Protein AF-A0A927T860-F1 (afdb_monomer)

Structure (mmCIF, N/CA/C/O backbone):
data_AF-A0A927T860-F1
#
_entry.id   AF-A0A927T860-F1
#
loop_
_atom_site.group_PDB
_atom_site.id
_atom_site.type_symbol
_atom_site.label_atom_id
_atom_site.label_alt_id
_atom_site.label_comp_id
_atom_site.label_asym_id
_atom_site.label_entity_id
_atom_site.label_seq_id
_atom_site.pdbx_PDB_ins_code
_atom_site.Cartn_x
_atom_site.Cartn_y
_atom_site.Cartn_z
_atom_site.occupancy
_atom_site.B_iso_or_equiv
_atom_site.auth_seq_id
_atom_site.auth_comp_id
_atom_site.auth_asym_id
_atom_site.auth_atom_id
_atom_site.pdbx_PDB_model_num
ATOM 1 N N . MET A 1 1 ? 28.234 -25.509 -35.704 1.00 47.59 1 MET A N 1
ATOM 2 C CA . MET A 1 1 ? 27.881 -26.922 -35.348 1.00 47.59 1 MET A CA 1
ATOM 3 C C . MET A 1 1 ? 26.521 -26.843 -34.662 1.00 47.59 1 MET A C 1
ATOM 5 O O . MET A 1 1 ? 26.400 -25.999 -33.792 1.00 47.59 1 MET A O 1
ATOM 9 N N . LYS A 1 2 ? 25.486 -27.608 -35.041 1.00 57.03 2 LYS A N 1
ATOM 10 C CA . LYS A 1 2 ? 24.164 -27.461 -34.393 1.00 57.03 2 LYS A CA 1
ATOM 11 C C . LYS A 1 2 ? 24.224 -27.939 -32.938 1.00 57.03 2 LYS A C 1
ATOM 13 O O . LYS A 1 2 ? 24.437 -29.128 -32.702 1.00 57.03 2 LYS A O 1
ATOM 18 N N . MET A 1 3 ? 24.056 -27.019 -31.993 1.00 81.31 3 MET A N 1
ATOM 19 C CA . MET A 1 3 ? 23.986 -27.316 -30.563 1.00 81.31 3 MET A CA 1
ATOM 20 C C . MET A 1 3 ? 22.566 -27.745 -30.169 1.00 81.31 3 MET A C 1
ATOM 22 O O . MET A 1 3 ? 21.593 -27.417 -30.846 1.00 81.31 3 MET A O 1
ATOM 26 N N . LYS A 1 4 ? 22.447 -28.542 -29.105 1.00 88.25 4 LYS A N 1
ATOM 27 C CA . LYS A 1 4 ? 21.16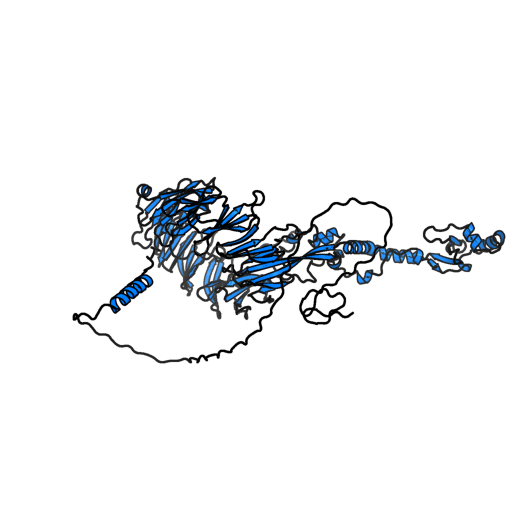1 -28.987 -28.554 1.00 88.25 4 LYS A CA 1
ATOM 28 C C . LYS A 1 4 ? 21.036 -28.512 -27.118 1.00 88.25 4 LYS A C 1
ATOM 30 O O . LYS A 1 4 ? 22.031 -28.514 -26.395 1.00 88.25 4 LYS A O 1
ATOM 35 N N . CYS A 1 5 ? 19.828 -28.137 -26.712 1.00 86.06 5 CYS A N 1
ATOM 36 C CA . CYS A 1 5 ? 19.550 -27.739 -25.340 1.00 86.06 5 CYS A CA 1
ATOM 37 C C . CYS A 1 5 ? 19.925 -28.874 -24.381 1.00 86.06 5 CYS A C 1
ATOM 39 O O . CYS A 1 5 ? 19.477 -30.009 -24.556 1.00 86.06 5 CYS A O 1
ATOM 41 N N . LYS A 1 6 ? 20.731 -28.562 -23.360 1.00 84.38 6 LYS A N 1
ATOM 42 C CA . LYS A 1 6 ? 21.161 -29.535 -22.344 1.00 84.38 6 LYS A CA 1
ATOM 43 C C . LYS A 1 6 ? 19.999 -30.023 -21.466 1.00 84.38 6 LYS A C 1
ATOM 45 O O . LYS A 1 6 ? 20.108 -31.104 -20.901 1.00 84.38 6 LYS A O 1
ATOM 50 N N . ASN A 1 7 ? 18.905 -29.259 -21.382 1.00 85.75 7 ASN A N 1
ATOM 51 C CA . ASN A 1 7 ? 17.742 -29.587 -20.557 1.00 85.75 7 ASN A CA 1
ATOM 52 C C . ASN A 1 7 ? 16.670 -30.388 -21.324 1.00 85.75 7 ASN A C 1
ATOM 54 O O . ASN A 1 7 ? 16.336 -31.500 -20.929 1.00 85.75 7 ASN A O 1
ATOM 58 N N . CYS A 1 8 ? 16.168 -29.886 -22.460 1.00 86.62 8 CYS A N 1
ATOM 59 C CA . CYS A 1 8 ? 15.068 -30.540 -23.194 1.00 86.62 8 CYS A CA 1
ATOM 60 C C . CYS A 1 8 ? 15.489 -31.280 -24.481 1.00 86.62 8 CYS A C 1
ATOM 62 O O . CYS A 1 8 ? 14.686 -31.996 -25.078 1.00 86.62 8 CYS A O 1
ATOM 64 N N . GLY A 1 9 ? 16.738 -31.125 -24.939 1.00 87.25 9 GLY A N 1
ATOM 65 C CA . GLY A 1 9 ? 17.262 -31.795 -26.136 1.00 87.25 9 GLY A CA 1
ATOM 66 C C . GLY A 1 9 ? 16.851 -31.189 -27.487 1.00 87.25 9 GLY A C 1
ATOM 67 O O . GLY A 1 9 ? 17.240 -31.737 -28.526 1.00 87.25 9 GLY A O 1
ATOM 68 N N . ALA A 1 10 ? 16.108 -30.076 -27.497 1.00 88.06 10 ALA A N 1
ATOM 69 C CA . ALA A 1 10 ? 15.733 -29.353 -28.715 1.00 88.06 10 ALA A CA 1
ATOM 70 C C . ALA A 1 10 ? 16.965 -28.811 -29.468 1.00 88.06 10 ALA A C 1
ATOM 72 O O . ALA A 1 10 ? 17.969 -28.452 -28.848 1.00 88.06 10 ALA A O 1
ATOM 73 N N . GLU A 1 11 ? 16.912 -28.765 -30.806 1.00 89.31 11 GLU A N 1
ATOM 74 C CA . GLU A 1 11 ? 17.969 -28.139 -31.617 1.00 89.31 11 GLU A CA 1
ATOM 75 C C . GLU A 1 11 ? 17.934 -26.619 -31.443 1.00 89.31 11 GLU A C 1
ATOM 77 O O . GLU A 1 11 ? 16.883 -26.003 -31.580 1.00 89.31 11 GLU A O 1
ATOM 82 N N . LEU A 1 12 ? 19.092 -26.024 -31.165 1.00 85.56 12 LEU A N 1
ATOM 83 C CA . LEU A 1 12 ? 19.234 -24.592 -30.936 1.00 85.56 12 LEU A CA 1
ATOM 84 C C . LEU A 1 12 ? 19.876 -23.913 -32.162 1.00 85.56 12 LEU A C 1
ATOM 86 O O . LEU A 1 12 ? 20.834 -24.462 -32.727 1.00 85.56 12 LEU A O 1
ATOM 90 N N . PRO A 1 13 ? 19.378 -22.733 -32.579 1.00 78.75 13 PRO A N 1
ATOM 91 C CA . PRO A 1 13 ? 20.065 -21.867 -33.537 1.00 78.75 13 PRO A CA 1
ATOM 92 C C . PRO A 1 13 ? 21.476 -21.491 -33.055 1.00 78.75 13 PRO A C 1
ATOM 94 O O . PRO A 1 13 ? 21.742 -21.447 -31.855 1.00 78.75 13 PRO A O 1
ATOM 97 N N . GLU A 1 14 ? 22.394 -21.222 -33.986 1.00 72.62 14 GLU A N 1
ATOM 98 C CA . GLU A 1 14 ? 23.753 -20.767 -33.655 1.00 72.62 14 GLU A CA 1
ATOM 99 C C . GLU A 1 14 ? 23.668 -19.374 -33.000 1.00 72.62 14 GLU A C 1
ATOM 101 O O . GLU A 1 14 ? 23.041 -18.481 -33.562 1.00 72.62 14 GLU A O 1
ATOM 106 N N . GLY A 1 15 ? 24.219 -19.218 -31.788 1.00 72.38 15 GLY A N 1
ATOM 107 C CA . GLY A 1 15 ? 24.117 -17.984 -30.989 1.00 72.38 15 GLY A CA 1
ATOM 108 C C . GLY A 1 15 ? 22.878 -17.863 -30.084 1.00 72.38 15 GLY A C 1
ATOM 109 O O . GLY A 1 15 ? 22.699 -16.829 -29.452 1.00 72.38 15 GLY A O 1
ATOM 110 N N . ALA A 1 16 ? 22.020 -18.887 -29.989 1.00 76.81 16 ALA A N 1
ATOM 111 C CA . ALA A 1 16 ? 20.850 -18.839 -29.107 1.00 76.81 16 ALA A CA 1
ATOM 112 C C . ALA A 1 16 ? 21.252 -18.784 -27.621 1.00 76.81 16 ALA A C 1
ATOM 114 O O . ALA A 1 16 ? 21.855 -19.736 -27.125 1.00 76.81 16 ALA A O 1
ATOM 115 N N . MET A 1 17 ? 20.869 -17.709 -26.919 1.00 80.75 17 MET A N 1
ATOM 116 C CA . MET A 1 17 ? 21.130 -17.531 -25.480 1.00 80.75 17 MET A CA 1
ATOM 117 C C . MET A 1 17 ? 20.156 -18.308 -24.583 1.00 80.75 17 MET A C 1
ATOM 119 O O . MET A 1 17 ? 20.499 -18.642 -23.453 1.00 80.75 17 MET A O 1
ATOM 123 N N . PHE A 1 18 ? 18.965 -18.647 -25.087 1.00 84.69 18 PHE A N 1
ATOM 124 C CA . PHE A 1 18 ? 17.938 -19.403 -24.365 1.00 84.69 18 PHE A CA 1
ATOM 125 C C . PHE A 1 18 ? 17.257 -20.419 -25.285 1.00 84.69 18 PHE A C 1
ATOM 127 O O . PHE A 1 18 ? 17.158 -20.233 -26.501 1.00 84.69 18 PHE A O 1
ATOM 134 N N . CYS A 1 19 ? 16.781 -21.526 -24.714 1.00 85.19 19 CYS A N 1
ATOM 135 C CA . CYS A 1 19 ? 16.015 -22.514 -25.459 1.00 85.19 19 CYS A CA 1
ATOM 136 C C . CYS A 1 19 ? 14.563 -22.065 -25.644 1.00 85.19 19 CYS A C 1
ATOM 138 O O . CYS A 1 19 ? 13.804 -22.047 -24.682 1.00 85.19 19 CYS A O 1
ATOM 140 N N . ALA A 1 20 ? 14.153 -21.820 -26.889 1.00 81.69 20 ALA A N 1
ATOM 141 C CA . ALA A 1 20 ? 12.783 -21.422 -27.228 1.00 81.69 20 ALA A CA 1
ATOM 142 C C . ALA A 1 20 ? 11.693 -22.440 -26.821 1.00 81.69 20 ALA A C 1
ATOM 144 O O . ALA A 1 20 ? 10.523 -22.089 -26.771 1.00 81.69 20 ALA A O 1
ATOM 145 N N . GLU A 1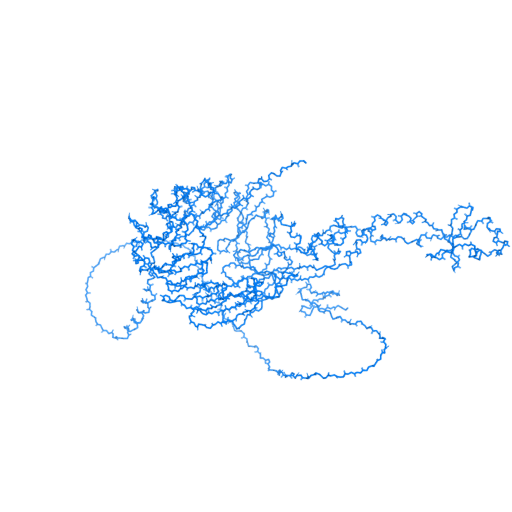 21 ? 12.061 -23.692 -26.530 1.00 84.12 21 GLU A N 1
ATOM 146 C CA . GLU A 1 21 ? 11.110 -24.748 -26.147 1.00 84.12 21 GLU A CA 1
ATOM 147 C C . GLU A 1 21 ? 10.961 -24.923 -24.627 1.00 84.12 21 GLU A C 1
ATOM 149 O O . GLU A 1 21 ? 9.965 -25.471 -24.169 1.00 84.12 21 GLU A O 1
ATOM 154 N N . CYS A 1 22 ? 11.951 -24.526 -23.819 1.00 78.19 22 CYS A N 1
ATOM 155 C CA . CYS A 1 22 ? 11.910 -24.776 -22.369 1.00 78.19 22 CYS A CA 1
ATOM 156 C C . CYS A 1 22 ? 12.519 -23.665 -21.503 1.00 78.19 22 CYS A C 1
ATOM 158 O O . CYS A 1 22 ? 12.733 -23.879 -20.312 1.00 78.19 22 CYS A O 1
ATOM 160 N N . GLY A 1 23 ? 12.883 -22.526 -22.094 1.00 76.75 23 GLY A N 1
ATOM 161 C CA . GLY A 1 23 ? 13.393 -21.339 -21.399 1.00 76.75 23 GLY A CA 1
ATOM 162 C C . GLY A 1 23 ? 14.803 -21.463 -20.816 1.00 76.75 23 GLY A C 1
ATOM 163 O O . GLY A 1 23 ? 15.337 -20.502 -20.281 1.00 76.75 23 GLY A O 1
ATOM 164 N N . THR A 1 24 ? 15.455 -22.626 -20.908 1.00 83.06 24 THR A N 1
ATOM 165 C CA . THR A 1 24 ? 16.766 -22.827 -20.270 1.00 83.06 24 THR A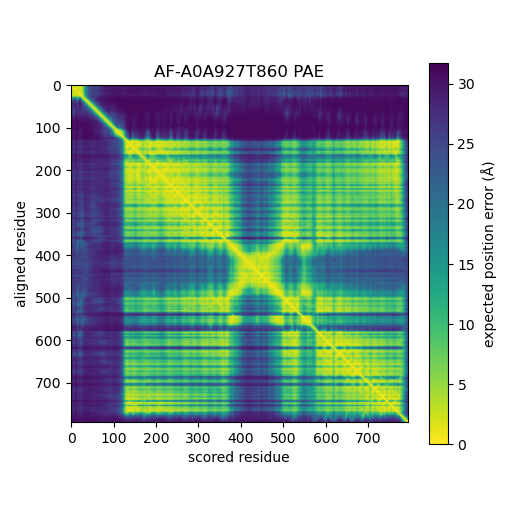 CA 1
ATOM 166 C C . THR A 1 24 ? 17.867 -22.038 -20.980 1.00 83.06 24 THR A C 1
ATOM 168 O O . THR A 1 24 ? 18.045 -22.192 -22.193 1.00 83.06 24 THR A O 1
ATOM 171 N N . LYS A 1 25 ? 18.624 -21.246 -20.209 1.00 83.81 25 LYS A N 1
ATOM 172 C CA . LYS A 1 25 ? 19.789 -20.473 -20.663 1.00 83.81 25 LYS A CA 1
ATOM 173 C C . LYS A 1 25 ? 20.885 -21.386 -21.218 1.00 83.81 25 LYS A C 1
ATOM 175 O O . LYS A 1 25 ? 21.133 -22.479 -20.706 1.00 83.81 25 LYS A O 1
ATOM 180 N N . VAL A 1 26 ? 21.527 -20.947 -22.291 1.00 82.31 26 VAL A N 1
ATOM 181 C CA . VAL A 1 26 ? 22.575 -21.677 -22.998 1.00 82.31 26 VAL A CA 1
ATOM 182 C C . VAL A 1 26 ? 23.896 -20.967 -22.741 1.00 82.31 26 VAL A C 1
ATOM 184 O O . VAL A 1 26 ? 24.144 -19.886 -23.260 1.00 82.31 26 VAL A O 1
ATOM 187 N N . GLU A 1 27 ? 24.746 -21.580 -21.924 1.00 65.50 27 GLU A N 1
ATOM 188 C CA . GLU A 1 27 ? 26.095 -21.078 -21.655 1.00 65.50 27 GLU A CA 1
ATOM 189 C C . GLU A 1 27 ? 26.970 -21.230 -22.907 1.00 65.50 27 GLU A C 1
ATOM 191 O O . GLU A 1 27 ? 27.207 -22.350 -23.379 1.00 65.50 27 GLU A O 1
ATOM 196 N N . VAL A 1 28 ? 27.444 -20.107 -23.448 1.00 60.88 28 VAL A N 1
ATOM 197 C CA . VAL A 1 28 ? 28.433 -20.066 -24.529 1.00 60.88 28 VAL A CA 1
ATOM 198 C C . VAL A 1 28 ? 29.795 -19.805 -23.885 1.00 60.88 28 VAL A C 1
ATOM 200 O O . VAL A 1 28 ? 30.017 -18.739 -23.326 1.00 60.88 28 VAL A O 1
ATOM 203 N N . GLU A 1 29 ? 30.700 -20.787 -23.916 1.00 43.44 29 GLU A N 1
ATOM 204 C CA . GLU A 1 29 ? 32.083 -20.582 -23.466 1.00 43.44 29 GLU A CA 1
ATOM 205 C C . GLU A 1 29 ? 32.818 -19.672 -24.463 1.00 43.44 29 GLU A C 1
ATOM 207 O O . GLU A 1 29 ? 33.041 -20.052 -25.617 1.00 43.44 29 GLU A O 1
ATOM 212 N N . GLU A 1 30 ? 33.209 -18.476 -24.023 1.00 36.31 30 GLU A N 1
ATOM 213 C CA . GLU A 1 30 ? 34.065 -17.577 -24.795 1.00 36.31 30 GLU A CA 1
ATOM 214 C C . GLU A 1 30 ? 35.509 -18.099 -24.819 1.00 36.31 30 GLU A C 1
ATOM 216 O O . GLU A 1 30 ? 36.184 -18.225 -23.796 1.00 36.31 30 GLU A O 1
ATOM 221 N N . THR A 1 31 ? 36.020 -18.411 -26.010 1.00 30.48 31 THR A N 1
ATOM 222 C CA . THR A 1 31 ? 37.451 -18.668 -26.215 1.00 30.48 31 THR A CA 1
ATOM 223 C C . THR A 1 31 ? 38.230 -17.348 -26.229 1.00 30.48 31 THR A C 1
ATOM 225 O O . THR A 1 31 ? 37.898 -16.486 -27.045 1.00 30.48 31 THR A O 1
ATOM 228 N N . PRO A 1 32 ? 39.305 -17.187 -25.433 1.00 35.88 32 PRO A N 1
ATOM 229 C CA . PRO A 1 32 ? 40.068 -15.946 -25.401 1.00 35.88 32 PRO A CA 1
ATOM 230 C C . PRO A 1 32 ? 40.963 -15.814 -26.641 1.00 35.88 32 PRO A C 1
ATOM 232 O O . PRO A 1 32 ? 41.635 -16.763 -27.061 1.00 35.88 32 PRO A O 1
ATOM 235 N N . VAL A 1 33 ? 40.981 -14.613 -27.223 1.00 34.56 33 VAL A N 1
ATOM 236 C CA . VAL A 1 33 ? 41.862 -14.236 -28.335 1.00 34.56 33 VAL A CA 1
ATOM 237 C C . VAL A 1 33 ? 43.285 -14.014 -27.815 1.00 34.56 33 VAL A C 1
ATOM 239 O O . VAL A 1 33 ? 43.518 -13.347 -26.813 1.00 34.56 33 VAL A O 1
ATOM 242 N N . VAL A 1 34 ? 44.241 -14.618 -28.519 1.00 31.81 34 VAL A N 1
ATOM 243 C CA . VAL A 1 34 ? 45.683 -14.594 -28.252 1.00 31.81 34 VAL A CA 1
ATOM 244 C C . VAL A 1 34 ? 46.275 -13.233 -28.631 1.00 31.81 34 VAL A C 1
ATOM 246 O O . VAL A 1 34 ? 46.395 -12.931 -29.817 1.00 31.81 34 VAL A O 1
ATOM 249 N N . GLU A 1 35 ? 46.734 -12.452 -27.652 1.00 32.75 35 GLU A N 1
ATOM 250 C CA . GLU A 1 35 ? 47.692 -11.364 -27.889 1.00 32.75 35 GLU A CA 1
ATOM 251 C C . GLU A 1 35 ? 49.137 -11.875 -27.782 1.00 32.75 35 GLU A C 1
ATOM 253 O O . GLU A 1 35 ? 49.486 -12.696 -26.932 1.00 32.75 35 GLU A O 1
ATOM 258 N N . THR A 1 36 ? 49.986 -11.413 -28.702 1.00 27.75 36 THR A N 1
ATOM 259 C CA . THR A 1 36 ? 51.399 -11.809 -28.829 1.00 27.75 36 THR A CA 1
ATOM 260 C C . THR A 1 36 ? 52.296 -10.706 -28.232 1.00 27.75 36 THR A C 1
ATOM 262 O O . THR A 1 36 ? 51.967 -9.533 -28.399 1.00 27.75 36 THR A O 1
ATOM 265 N N . PRO A 1 37 ? 53.417 -11.028 -27.553 1.00 41.66 37 PRO A N 1
ATOM 266 C CA . PRO A 1 37 ? 54.004 -10.171 -26.514 1.00 41.66 37 PRO A CA 1
ATOM 267 C C . PRO A 1 37 ? 55.142 -9.261 -27.002 1.00 41.66 37 PRO A C 1
ATOM 269 O O . PRO A 1 37 ? 55.913 -9.636 -27.886 1.00 41.66 37 PRO A O 1
ATOM 272 N N . ALA A 1 38 ? 55.315 -8.119 -26.327 1.00 31.36 38 ALA A N 1
ATOM 273 C CA . ALA A 1 38 ? 56.560 -7.351 -26.310 1.00 31.36 38 ALA A CA 1
ATOM 274 C C . ALA A 1 38 ? 57.358 -7.656 -25.023 1.00 31.36 38 ALA A C 1
ATOM 276 O O . ALA A 1 38 ? 56.842 -7.551 -23.913 1.00 31.36 38 ALA A O 1
ATOM 277 N N . GLU A 1 39 ? 58.609 -8.068 -25.222 1.00 34.69 39 GLU A N 1
ATOM 278 C CA . GLU A 1 39 ? 59.647 -8.451 -24.250 1.00 34.69 39 GLU A CA 1
ATOM 279 C C . GLU A 1 39 ? 60.353 -7.191 -23.697 1.00 34.69 39 GLU A C 1
ATOM 281 O O . GLU A 1 39 ? 60.568 -6.241 -24.448 1.00 34.69 39 GLU A O 1
ATOM 286 N N . GLU A 1 40 ? 60.570 -7.038 -22.386 1.00 36.03 40 GLU A N 1
ATOM 287 C CA . GLU A 1 40 ? 61.834 -7.206 -21.618 1.00 36.03 40 GLU A CA 1
ATOM 288 C C . GLU A 1 40 ? 61.638 -6.382 -20.305 1.00 36.03 40 GLU A C 1
ATOM 290 O O . GLU A 1 40 ? 60.936 -5.377 -20.348 1.00 36.03 40 GLU A O 1
ATOM 295 N N . THR A 1 41 ? 62.188 -6.610 -19.103 1.00 25.86 41 THR A N 1
ATOM 296 C CA . THR A 1 41 ? 63.168 -7.539 -18.506 1.00 25.86 41 THR A CA 1
ATOM 297 C C . THR A 1 41 ? 63.062 -7.457 -16.955 1.00 25.86 41 THR A C 1
ATOM 299 O O . THR A 1 41 ? 62.906 -6.370 -16.411 1.00 25.86 41 THR A O 1
ATOM 302 N N . GLU A 1 42 ? 63.164 -8.619 -16.283 1.00 35.84 42 GLU A N 1
ATOM 303 C CA . GLU A 1 42 ? 63.754 -8.962 -14.952 1.00 35.84 42 GLU A CA 1
ATOM 304 C C . GLU A 1 42 ? 63.678 -7.967 -13.753 1.00 35.84 42 GLU A C 1
ATOM 306 O O . GLU A 1 42 ? 64.164 -6.849 -13.826 1.00 35.84 42 GLU A O 1
ATOM 311 N N . THR A 1 43 ? 63.264 -8.302 -12.516 1.00 31.11 43 THR A N 1
ATOM 312 C CA . THR A 1 43 ? 63.658 -9.413 -11.604 1.00 31.11 43 THR A CA 1
ATOM 313 C C . THR A 1 43 ? 62.798 -9.392 -10.302 1.00 31.11 43 THR A C 1
ATOM 315 O O . THR A 1 43 ? 62.113 -8.401 -10.057 1.00 31.11 43 THR A O 1
ATOM 318 N N . PRO A 1 44 ? 62.823 -10.446 -9.449 1.00 40.50 44 PRO A N 1
ATOM 319 C CA . PRO A 1 44 ? 61.734 -10.792 -8.526 1.00 40.50 44 PRO A CA 1
ATOM 320 C C . PRO A 1 44 ? 61.965 -10.392 -7.056 1.00 40.50 44 PRO A C 1
ATOM 322 O O . PRO A 1 44 ? 63.097 -10.385 -6.571 1.00 40.50 44 PRO A O 1
ATOM 325 N N . VAL A 1 45 ? 60.872 -10.199 -6.309 1.00 36.47 45 VAL A N 1
ATOM 326 C CA . VAL A 1 45 ? 60.842 -10.335 -4.842 1.00 36.47 45 VAL A CA 1
ATOM 327 C C . VAL A 1 45 ? 59.661 -11.226 -4.471 1.00 36.47 45 VAL A C 1
ATOM 329 O O . VAL A 1 45 ? 58.529 -10.979 -4.871 1.00 36.47 45 VAL A O 1
ATOM 332 N N . ALA A 1 46 ? 59.985 -12.300 -3.761 1.00 33.81 46 ALA A N 1
ATOM 333 C CA . ALA A 1 46 ? 59.063 -13.255 -3.178 1.00 33.81 46 ALA A CA 1
ATOM 334 C C . ALA A 1 46 ? 58.462 -12.699 -1.884 1.00 33.81 46 ALA A C 1
ATOM 336 O O . ALA A 1 46 ? 59.205 -12.134 -1.083 1.00 33.81 46 ALA A O 1
ATOM 337 N N . GLU A 1 47 ? 57.184 -12.972 -1.633 1.00 33.22 47 GLU A N 1
ATOM 338 C CA . GLU A 1 47 ? 56.710 -13.189 -0.268 1.00 33.22 47 GLU A CA 1
ATOM 339 C C . GLU A 1 47 ? 55.512 -14.146 -0.261 1.00 33.22 47 G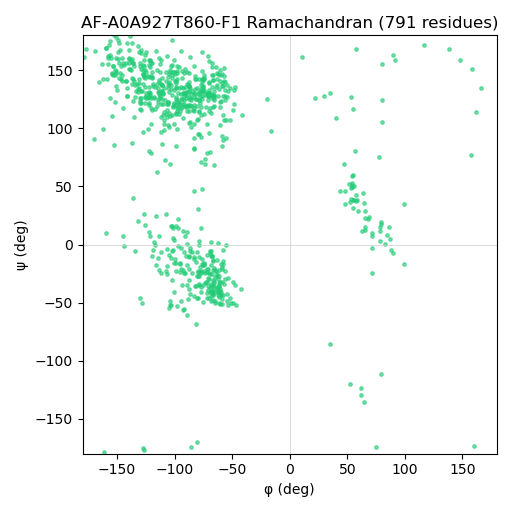LU A C 1
ATOM 341 O O . GLU A 1 47 ? 54.657 -14.129 -1.145 1.00 33.22 47 GLU A O 1
ATOM 346 N N . GLU A 1 48 ? 55.574 -15.062 0.699 1.00 34.41 48 GLU A N 1
ATOM 347 C CA . GLU A 1 48 ? 54.723 -16.223 0.927 1.00 34.41 48 GLU A CA 1
ATOM 348 C C . GLU A 1 48 ? 53.299 -15.824 1.329 1.00 34.41 48 GLU A C 1
ATOM 350 O O . GLU A 1 48 ? 53.111 -14.892 2.105 1.00 34.41 48 GLU A O 1
ATOM 355 N N . THR A 1 49 ? 52.300 -16.600 0.906 1.00 27.03 49 THR A N 1
ATOM 356 C CA . THR A 1 49 ? 51.042 -16.723 1.656 1.00 27.03 49 THR A CA 1
ATOM 357 C C . THR A 1 49 ? 50.589 -18.174 1.706 1.00 27.03 49 THR A C 1
ATOM 359 O O . THR A 1 49 ? 50.752 -18.955 0.768 1.00 27.03 49 THR A O 1
ATOM 362 N N . GLU A 1 50 ? 50.131 -18.524 2.900 1.00 34.25 50 GLU A N 1
ATOM 363 C CA . GLU A 1 50 ? 49.984 -19.860 3.442 1.00 34.25 50 GLU A CA 1
ATOM 364 C C . GLU A 1 50 ? 48.804 -20.637 2.853 1.00 34.25 50 GLU A C 1
ATOM 366 O O . GLU A 1 50 ? 47.706 -20.134 2.633 1.00 34.25 50 GLU A O 1
ATOM 371 N N . THR A 1 51 ? 49.053 -21.930 2.691 1.00 26.34 51 THR A N 1
ATOM 372 C CA . THR A 1 51 ? 48.081 -23.008 2.539 1.00 26.34 51 THR A CA 1
ATOM 373 C C . THR A 1 51 ? 47.088 -23.065 3.700 1.00 26.34 51 THR A C 1
ATOM 375 O O . THR A 1 51 ? 47.503 -23.152 4.855 1.00 26.34 51 THR A O 1
ATOM 378 N N . THR A 1 52 ? 45.796 -23.190 3.398 1.00 30.22 52 THR A N 1
ATOM 379 C CA . THR A 1 52 ? 44.837 -23.865 4.286 1.00 30.22 52 THR A CA 1
ATOM 380 C C . THR A 1 52 ? 44.117 -24.976 3.531 1.00 30.22 52 THR A C 1
ATOM 382 O O . THR A 1 52 ? 43.648 -24.813 2.408 1.00 30.22 52 THR A O 1
ATOM 385 N N . GLU A 1 53 ? 44.154 -26.151 4.149 1.00 34.12 53 GLU A N 1
ATOM 386 C CA . GLU A 1 53 ? 43.745 -27.445 3.621 1.00 34.12 53 GLU A CA 1
ATOM 387 C C . GLU A 1 53 ? 42.216 -27.598 3.587 1.00 34.12 53 GLU A C 1
ATOM 389 O O . GLU A 1 53 ? 41.530 -27.424 4.591 1.00 34.12 53 GLU A O 1
ATOM 394 N N . THR A 1 54 ? 41.696 -28.040 2.446 1.00 31.23 54 THR A N 1
ATOM 395 C CA . THR A 1 54 ? 40.438 -28.794 2.331 1.00 31.23 54 THR A CA 1
ATOM 396 C C . THR A 1 54 ? 40.532 -30.143 3.051 1.00 31.23 54 THR A C 1
ATOM 398 O O . THR A 1 54 ? 41.484 -30.884 2.785 1.00 31.23 54 THR A O 1
ATOM 401 N N . PRO A 1 55 ? 39.505 -30.577 3.807 1.00 43.72 55 PRO A N 1
ATOM 402 C CA . PRO A 1 55 ? 39.247 -31.990 4.003 1.00 43.72 55 PRO A CA 1
ATOM 403 C C . PRO A 1 55 ? 38.138 -32.481 3.061 1.00 43.72 55 PRO A C 1
ATOM 405 O O . PRO A 1 55 ? 37.032 -31.952 2.994 1.00 43.72 55 PRO A O 1
ATOM 408 N N . VAL A 1 56 ? 38.499 -33.543 2.349 1.00 34.53 56 VAL A N 1
ATOM 409 C CA . VAL A 1 56 ? 37.674 -34.456 1.555 1.00 34.53 56 VAL A CA 1
ATOM 410 C C . VAL A 1 56 ? 36.497 -34.995 2.378 1.00 34.53 56 VAL A C 1
ATOM 412 O O . VAL A 1 56 ? 36.708 -35.469 3.494 1.00 34.53 56 VAL A O 1
ATOM 415 N N . VAL A 1 57 ? 35.289 -35.013 1.802 1.00 35.66 57 VAL A N 1
ATOM 416 C CA . VAL A 1 57 ? 34.169 -35.833 2.295 1.00 35.66 57 VAL A CA 1
ATOM 417 C C . VAL A 1 57 ? 33.851 -36.922 1.271 1.00 35.66 57 VAL A C 1
ATOM 419 O O . VAL A 1 57 ? 33.711 -36.663 0.078 1.00 35.66 57 VAL A O 1
ATOM 422 N N . GLU A 1 58 ? 33.817 -38.148 1.791 1.00 33.28 58 GLU A N 1
ATOM 423 C CA . GLU A 1 58 ? 33.578 -39.431 1.134 1.00 33.28 58 GLU A CA 1
ATOM 424 C C . GLU A 1 58 ? 32.221 -39.525 0.417 1.00 33.28 58 GLU A C 1
ATOM 426 O O . GLU A 1 58 ? 31.178 -39.169 0.965 1.00 33.28 58 GLU A O 1
ATOM 431 N N . GLU A 1 59 ? 32.234 -40.133 -0.771 1.00 38.38 59 GLU A N 1
ATOM 432 C CA . GLU A 1 59 ? 31.057 -40.730 -1.406 1.00 38.38 59 GLU A CA 1
ATOM 433 C C . GLU A 1 59 ? 30.690 -42.078 -0.756 1.00 38.38 59 GLU A C 1
ATOM 435 O O . GLU A 1 59 ? 31.555 -42.948 -0.624 1.00 38.38 59 GLU A O 1
ATOM 440 N N . ALA A 1 60 ? 29.391 -42.261 -0.453 1.00 32.88 60 ALA A N 1
ATOM 441 C CA . ALA A 1 60 ? 28.530 -43.440 -0.722 1.00 32.88 60 ALA A CA 1
ATOM 442 C C . ALA A 1 60 ? 27.450 -43.650 0.378 1.00 32.88 60 ALA A C 1
ATOM 444 O O . ALA A 1 60 ? 27.689 -43.270 1.523 1.00 32.88 60 ALA A O 1
ATOM 445 N N . PRO A 1 61 ? 26.327 -44.376 0.137 1.00 40.66 61 PRO A N 1
ATOM 446 C CA . PRO A 1 61 ? 25.748 -44.840 -1.129 1.00 40.66 61 PRO A CA 1
ATOM 447 C C . PRO A 1 61 ? 24.243 -44.516 -1.317 1.00 40.66 61 PRO A C 1
ATOM 449 O O . PRO A 1 61 ? 23.487 -44.256 -0.384 1.00 40.66 61 PRO A O 1
ATOM 452 N N . VAL A 1 62 ? 23.824 -44.657 -2.575 1.00 40.03 62 VAL A N 1
ATOM 453 C CA . VAL A 1 62 ? 22.446 -44.768 -3.078 1.00 40.03 62 VAL A CA 1
ATOM 454 C C . VAL A 1 62 ? 21.627 -45.806 -2.293 1.00 40.03 62 VAL A C 1
ATOM 456 O O . VAL A 1 62 ? 22.078 -46.939 -2.109 1.00 40.03 62 VAL A O 1
ATOM 459 N N . VAL A 1 63 ? 20.402 -45.443 -1.898 1.00 37.53 63 VAL A N 1
ATOM 460 C CA . VAL A 1 63 ? 19.374 -46.374 -1.404 1.00 37.53 63 VAL A CA 1
ATOM 461 C C . VAL A 1 63 ? 18.227 -46.430 -2.413 1.00 37.53 63 VAL A C 1
ATOM 463 O O . VAL A 1 63 ? 17.682 -45.403 -2.805 1.00 37.53 63 VAL A O 1
ATOM 466 N N . GLU A 1 64 ? 17.916 -47.657 -2.832 1.00 33.12 64 GLU A N 1
ATOM 467 C CA . GLU A 1 64 ? 16.838 -48.057 -3.741 1.00 33.12 64 GLU A CA 1
ATOM 468 C C . GLU A 1 64 ? 15.440 -47.627 -3.260 1.00 33.12 64 GLU A C 1
ATOM 470 O O . GLU A 1 64 ? 15.096 -47.767 -2.084 1.00 33.12 64 GLU A O 1
ATOM 475 N N . GLU A 1 65 ? 14.607 -47.191 -4.208 1.00 38.00 65 GLU A N 1
ATOM 476 C CA . GLU A 1 65 ? 13.170 -46.975 -4.029 1.00 38.00 65 GLU A CA 1
ATOM 477 C C . GLU A 1 65 ? 12.412 -48.298 -3.817 1.00 38.00 65 GLU A C 1
ATOM 479 O O . GLU A 1 65 ? 12.593 -49.277 -4.545 1.00 38.00 65 GLU A O 1
ATOM 484 N N . ALA A 1 66 ? 11.497 -48.301 -2.844 1.00 34.19 66 ALA A N 1
ATOM 485 C CA . ALA A 1 66 ? 10.498 -49.347 -2.636 1.00 34.19 66 ALA A CA 1
ATOM 486 C C . ALA A 1 66 ? 9.108 -48.869 -3.120 1.00 34.19 66 ALA A C 1
ATOM 488 O O . ALA A 1 66 ? 8.823 -47.673 -3.071 1.00 34.19 66 ALA A O 1
ATOM 489 N N . PRO A 1 67 ? 8.227 -49.777 -3.584 1.00 35.44 67 PRO A N 1
ATOM 490 C CA . PRO A 1 67 ? 7.075 -49.424 -4.409 1.00 35.44 67 PRO A CA 1
ATOM 491 C C . PRO A 1 67 ? 5.869 -48.931 -3.596 1.00 35.44 67 PRO A C 1
ATOM 493 O O . PRO A 1 67 ? 5.565 -49.442 -2.516 1.00 35.44 67 PRO A O 1
ATOM 496 N N . VAL A 1 68 ? 5.140 -47.976 -4.179 1.00 35.81 68 VAL A N 1
ATOM 497 C CA . VAL A 1 68 ? 3.880 -47.419 -3.669 1.00 35.81 68 VAL A CA 1
ATOM 498 C C . VAL A 1 68 ? 2.756 -48.455 -3.789 1.00 35.81 68 VAL A C 1
ATOM 500 O O . VAL A 1 68 ? 2.522 -49.018 -4.857 1.00 35.81 68 VAL A O 1
ATOM 503 N N . ALA A 1 69 ? 2.057 -48.702 -2.680 1.00 31.23 69 ALA A N 1
ATOM 504 C CA . ALA A 1 69 ? 0.854 -49.525 -2.626 1.00 31.23 69 ALA A CA 1
ATOM 505 C C . ALA A 1 69 ? -0.399 -48.654 -2.819 1.00 31.23 69 ALA A C 1
ATOM 507 O O . ALA A 1 69 ? -0.597 -47.675 -2.102 1.00 31.23 69 ALA A O 1
ATOM 508 N N . GLU A 1 70 ? -1.252 -49.040 -3.768 1.00 39.16 70 GLU A N 1
ATOM 509 C CA . GLU A 1 70 ? -2.553 -48.424 -4.039 1.00 39.16 70 GLU A CA 1
ATOM 510 C C . GLU A 1 70 ? -3.570 -48.739 -2.925 1.00 39.16 70 GLU A C 1
ATOM 512 O O . GLU A 1 70 ? -3.783 -49.900 -2.562 1.00 39.16 70 GLU A O 1
ATOM 517 N N . THR A 1 71 ? -4.251 -47.712 -2.413 1.00 31.97 71 THR A N 1
ATOM 518 C CA . THR A 1 71 ? -5.465 -47.847 -1.589 1.00 31.97 71 THR A CA 1
ATOM 519 C C . THR A 1 71 ? -6.720 -47.520 -2.408 1.00 31.97 71 THR A C 1
ATOM 521 O O . THR A 1 71 ? -6.713 -46.530 -3.139 1.00 31.97 71 THR A O 1
ATOM 524 N N . PRO A 1 72 ? -7.811 -48.303 -2.286 1.00 34.88 72 PRO A N 1
ATOM 525 C CA . PRO A 1 72 ? -9.004 -48.146 -3.111 1.00 34.88 72 PRO A CA 1
ATOM 526 C C . PRO A 1 72 ? -9.940 -47.038 -2.608 1.00 34.88 72 PRO A C 1
ATOM 528 O O . PRO A 1 72 ? -10.171 -46.884 -1.408 1.00 34.88 72 PRO A O 1
ATOM 531 N N . VAL A 1 73 ? -10.524 -46.324 -3.571 1.00 33.19 73 VAL A N 1
ATOM 532 C CA . VAL A 1 73 ? -11.587 -45.323 -3.412 1.00 33.19 73 VAL A CA 1
ATOM 533 C C . VAL A 1 73 ? -12.897 -46.015 -3.018 1.00 33.19 73 VAL A C 1
ATOM 535 O O . VAL A 1 73 ? -13.310 -46.979 -3.662 1.00 33.19 73 VAL A O 1
ATOM 538 N N . ALA A 1 74 ? -13.554 -45.520 -1.966 1.00 32.56 74 ALA A N 1
ATOM 539 C CA . ALA A 1 74 ? -14.903 -45.921 -1.576 1.00 32.56 74 ALA A CA 1
ATOM 540 C C . ALA A 1 74 ? -15.932 -44.914 -2.117 1.00 32.56 74 ALA A C 1
ATOM 542 O O . ALA A 1 74 ? -15.771 -43.706 -1.965 1.00 32.56 74 ALA A O 1
ATOM 543 N N . GLU A 1 75 ? -16.969 -45.448 -2.760 1.00 34.38 75 GLU A N 1
ATOM 544 C CA . GLU A 1 75 ? -18.045 -44.740 -3.454 1.00 34.38 75 GLU A CA 1
ATOM 545 C C . GLU A 1 75 ? -19.007 -44.005 -2.500 1.00 34.38 75 GLU A C 1
ATOM 547 O O . GLU A 1 75 ? -19.454 -44.548 -1.486 1.00 34.38 75 GLU A O 1
ATOM 552 N N . THR A 1 76 ? -19.393 -42.791 -2.889 1.00 28.52 76 THR A N 1
ATOM 553 C CA . THR A 1 76 ? -20.482 -41.998 -2.300 1.00 28.52 76 THR A CA 1
ATOM 554 C C . THR A 1 76 ? -21.794 -42.296 -3.039 1.00 28.52 76 THR A C 1
ATOM 556 O O . THR A 1 76 ? -21.814 -42.168 -4.264 1.00 28.52 76 THR A O 1
ATOM 559 N N . PRO A 1 77 ? -22.916 -42.627 -2.370 1.00 39.97 77 PRO A N 1
ATOM 560 C CA . PRO A 1 77 ? -24.218 -42.667 -3.028 1.00 39.97 77 PRO A CA 1
ATOM 561 C C . PRO A 1 77 ? -24.941 -41.319 -2.937 1.00 39.97 77 PRO A C 1
ATOM 563 O O . PRO A 1 77 ? -25.022 -40.701 -1.875 1.00 39.97 77 PRO A O 1
ATOM 566 N N . ALA A 1 78 ? -25.510 -40.924 -4.075 1.00 31.64 78 ALA A N 1
ATOM 567 C CA . ALA A 1 78 ? -26.419 -39.803 -4.265 1.00 31.64 78 ALA A CA 1
ATOM 568 C C . ALA A 1 78 ? -27.694 -39.907 -3.404 1.00 31.64 78 ALA A C 1
ATOM 570 O O . ALA A 1 78 ? -28.229 -40.999 -3.199 1.00 31.64 78 ALA A O 1
ATOM 571 N N . ALA A 1 79 ? -28.213 -38.757 -2.966 1.00 30.73 79 ALA A N 1
ATOM 572 C CA . ALA A 1 79 ? -29.544 -38.620 -2.384 1.00 30.73 79 ALA A CA 1
ATOM 573 C C . ALA A 1 79 ? -30.419 -37.751 -3.301 1.00 30.73 79 ALA A C 1
ATOM 575 O O . ALA A 1 79 ? -30.045 -36.640 -3.666 1.00 30.73 79 ALA A O 1
ATOM 576 N N . GLU A 1 80 ? -31.567 -38.311 -3.670 1.00 31.91 80 GLU A N 1
ATOM 577 C CA . GLU A 1 80 ? -32.618 -37.750 -4.519 1.00 31.91 80 GLU A CA 1
ATOM 578 C C . GLU A 1 80 ? -33.746 -37.175 -3.633 1.00 31.91 80 GLU A C 1
ATOM 580 O O . GLU A 1 80 ? -33.981 -37.651 -2.519 1.00 31.91 80 GLU A O 1
ATOM 585 N N . GLU A 1 81 ? -34.423 -36.128 -4.109 1.00 34.44 81 GLU A N 1
ATOM 586 C CA . GLU A 1 81 ? -35.384 -35.319 -3.350 1.00 34.44 81 GLU A CA 1
ATOM 587 C C . GLU A 1 81 ? -36.846 -35.838 -3.323 1.00 34.44 81 GLU A C 1
ATOM 589 O O . GLU A 1 81 ? -37.334 -36.486 -4.249 1.00 34.44 81 GLU A O 1
ATOM 594 N N . THR A 1 82 ? -37.584 -35.319 -2.322 1.00 31.19 82 THR A N 1
ATOM 595 C CA . THR A 1 82 ? -39.052 -35.067 -2.218 1.00 31.19 82 THR A CA 1
ATOM 596 C C . THR A 1 82 ? -39.984 -36.176 -1.653 1.00 31.19 82 THR A C 1
ATOM 598 O O . THR A 1 82 ? -39.612 -37.342 -1.589 1.00 31.19 82 THR A O 1
ATOM 601 N N . PRO A 1 83 ? -41.236 -35.852 -1.227 1.00 55.19 83 PRO A N 1
ATOM 602 C CA . PRO A 1 83 ? -41.631 -35.171 0.025 1.00 55.19 83 PRO A CA 1
ATOM 603 C C . PRO A 1 83 ? -42.720 -35.973 0.812 1.00 55.19 83 PRO A C 1
ATOM 605 O O . PRO A 1 83 ? -43.074 -37.065 0.385 1.00 55.19 83 PRO A O 1
ATOM 608 N N . VAL A 1 84 ? -43.273 -35.451 1.936 1.00 29.88 84 VAL A N 1
ATOM 609 C CA . VAL A 1 84 ? -44.709 -35.533 2.387 1.00 29.88 84 VAL A CA 1
ATOM 610 C C . VAL A 1 84 ? -44.910 -35.231 3.904 1.00 29.88 84 VAL A C 1
ATOM 612 O O . VAL A 1 84 ? -44.481 -35.974 4.778 1.00 29.88 84 VAL A O 1
ATOM 615 N N . VAL A 1 85 ? -45.606 -34.112 4.165 1.00 35.03 85 VAL A N 1
ATOM 616 C CA . VAL A 1 85 ? -46.670 -33.746 5.151 1.00 35.03 85 VAL A CA 1
ATOM 617 C C . VAL A 1 85 ? -46.894 -34.530 6.485 1.00 35.03 85 VAL A C 1
ATOM 619 O O . VAL A 1 85 ? -47.196 -35.715 6.464 1.00 35.03 85 VAL A O 1
ATOM 622 N N . SER A 1 86 ? -46.885 -33.755 7.600 1.00 32.66 86 SER A N 1
ATOM 623 C CA . SER A 1 86 ? -47.617 -33.716 8.921 1.00 32.66 86 SER A CA 1
ATOM 624 C C . SER A 1 86 ? -48.529 -34.884 9.413 1.00 32.66 86 SER A C 1
ATOM 626 O O . SER A 1 86 ? -49.052 -35.593 8.561 1.00 32.66 86 SER A O 1
ATOM 628 N N . PRO A 1 87 ? -48.891 -35.041 10.735 1.00 46.00 87 PRO A N 1
ATOM 629 C CA . PRO A 1 87 ? -49.095 -33.985 11.764 1.00 46.00 87 PRO A CA 1
ATOM 630 C C . PRO A 1 87 ? -48.774 -34.290 13.269 1.00 46.00 87 PRO A C 1
ATOM 632 O O . PRO A 1 87 ? -48.519 -35.414 13.686 1.00 46.00 87 PRO A O 1
ATOM 635 N N . ILE A 1 88 ? -48.865 -33.229 14.091 1.00 33.75 88 ILE A N 1
ATOM 636 C CA . ILE A 1 88 ? -48.914 -33.152 15.581 1.00 33.75 88 ILE A CA 1
ATOM 637 C C . ILE A 1 88 ? -50.191 -33.850 16.131 1.00 33.75 88 ILE A C 1
ATOM 639 O O . ILE A 1 88 ? -51.231 -33.718 15.479 1.00 33.75 88 ILE A O 1
ATOM 643 N N . PRO A 1 89 ? -50.184 -34.574 17.289 1.00 41.09 89 PRO A N 1
ATOM 644 C CA . PRO A 1 89 ? -50.665 -33.974 18.558 1.00 41.09 89 PRO A CA 1
ATOM 645 C C . PRO A 1 89 ? -50.120 -34.504 19.913 1.00 41.09 89 PRO A C 1
ATOM 647 O O . PRO A 1 89 ? -49.996 -35.701 20.145 1.00 41.09 89 PRO A O 1
ATOM 650 N N . ALA A 1 90 ? -50.017 -33.537 20.840 1.00 30.38 90 ALA A N 1
ATOM 651 C CA . ALA A 1 90 ? -50.444 -33.539 22.253 1.00 30.38 90 ALA A CA 1
ATOM 652 C C . ALA A 1 90 ? -49.608 -34.202 23.380 1.00 30.38 90 ALA A C 1
ATOM 654 O O . ALA A 1 90 ? -49.374 -35.405 23.430 1.00 30.38 90 ALA A O 1
ATOM 655 N N . GLU A 1 91 ? -49.306 -33.357 24.376 1.00 33.47 91 GLU A N 1
ATOM 656 C CA . GLU A 1 91 ? -48.945 -33.648 25.776 1.00 33.47 91 GLU A CA 1
ATOM 657 C C . GLU A 1 91 ? -50.144 -34.242 26.564 1.00 33.47 91 GLU A C 1
ATOM 659 O O . GLU A 1 91 ? -51.292 -33.984 26.180 1.00 33.47 91 GLU A O 1
ATOM 664 N N . PRO A 1 92 ? -49.938 -35.011 27.664 1.00 35.22 92 PRO A N 1
ATOM 665 C CA . PRO A 1 92 ? -50.154 -34.416 29.002 1.00 35.22 92 PRO A CA 1
ATOM 666 C C . PRO A 1 92 ? -49.326 -34.984 30.199 1.00 35.22 92 PRO A C 1
ATOM 668 O O . PRO A 1 92 ? -49.104 -36.182 30.338 1.00 35.22 92 PRO A O 1
ATOM 671 N N . GLU A 1 93 ? -48.986 -34.072 31.123 1.00 30.11 93 GLU A N 1
ATOM 672 C CA . GLU A 1 93 ? -49.048 -34.093 32.612 1.00 30.11 93 GLU A CA 1
ATOM 673 C C . GLU A 1 93 ? -48.399 -35.177 33.538 1.00 30.11 93 GLU A C 1
ATOM 675 O O . GLU A 1 93 ? -48.861 -36.302 33.692 1.00 30.11 93 GLU A O 1
ATOM 680 N N . LYS A 1 94 ? -47.440 -34.692 34.359 1.00 30.19 94 LYS A N 1
ATOM 681 C CA . LYS A 1 94 ? -47.196 -34.837 35.834 1.00 30.19 94 LYS A CA 1
ATOM 682 C C . LYS A 1 94 ? -47.627 -36.108 36.623 1.00 30.19 94 LYS A C 1
ATOM 684 O O . LYS A 1 94 ? -48.813 -36.291 36.877 1.00 30.19 94 LYS A O 1
ATOM 689 N N . LYS A 1 95 ? -46.675 -36.719 37.375 1.00 27.38 95 LYS A N 1
ATOM 690 C CA . LYS A 1 95 ? -46.642 -36.783 38.877 1.00 27.38 95 LYS A CA 1
ATOM 691 C C . LYS A 1 95 ? -45.416 -37.516 39.484 1.00 27.38 95 LYS A C 1
ATOM 693 O O . LYS A 1 95 ? -44.712 -38.261 38.826 1.00 27.38 95 LYS A O 1
ATOM 698 N N . LYS A 1 96 ? -45.205 -37.218 40.777 1.00 24.97 96 LYS A N 1
ATOM 699 C CA . LYS A 1 96 ? -44.068 -37.432 41.706 1.00 24.97 96 LYS A CA 1
ATOM 700 C C . LYS A 1 96 ? -43.793 -38.891 42.140 1.00 24.97 96 LYS A C 1
ATOM 702 O O . LYS A 1 96 ? -44.742 -39.651 42.286 1.00 24.97 96 LYS A O 1
ATOM 707 N N . GLY A 1 97 ? -42.561 -39.185 42.591 1.00 27.64 97 GLY A N 1
ATOM 708 C CA . GLY A 1 97 ? -42.276 -40.277 43.551 1.00 27.64 97 GLY A CA 1
ATOM 709 C C . GLY A 1 97 ? -40.794 -40.675 43.690 1.00 27.64 97 GLY A C 1
ATOM 710 O O . GLY A 1 97 ? -40.113 -40.810 42.690 1.00 27.64 97 GLY A O 1
ATOM 711 N N . HIS A 1 98 ? -40.297 -40.844 44.921 1.00 31.48 98 HIS A N 1
ATOM 712 C CA . HIS A 1 98 ? -38.880 -40.909 45.332 1.00 31.48 98 HIS A CA 1
ATOM 713 C C . HIS A 1 98 ? -38.182 -42.297 45.295 1.00 31.48 98 HIS A C 1
ATOM 715 O O . HIS A 1 98 ? -38.778 -43.299 45.664 1.00 31.48 98 HIS A O 1
ATOM 721 N N . ALA A 1 99 ? -36.870 -42.248 44.998 1.00 28.80 99 ALA A N 1
ATOM 722 C CA . ALA A 1 99 ? -35.685 -42.897 45.613 1.00 28.80 99 ALA A CA 1
ATOM 723 C C . ALA A 1 99 ? -35.570 -44.428 45.853 1.00 28.80 99 ALA A C 1
ATOM 725 O O . ALA A 1 99 ? -36.311 -45.009 46.639 1.00 28.80 99 ALA A O 1
ATOM 726 N N . SER A 1 100 ? -34.469 -45.024 45.351 1.00 31.12 100 SER A N 1
ATOM 727 C CA . SER A 1 100 ? -33.608 -45.998 46.080 1.00 31.12 100 SER A CA 1
ATOM 728 C C . SER A 1 100 ? -32.274 -46.329 45.351 1.00 31.12 100 SER A C 1
ATOM 730 O O . SER A 1 100 ? -32.194 -47.202 44.504 1.00 31.12 100 SER A O 1
ATOM 732 N N . VAL A 1 101 ? -31.225 -45.554 45.657 1.00 32.78 101 VAL A N 1
ATOM 733 C CA . VAL A 1 101 ? -29.927 -45.952 46.266 1.00 32.78 101 VAL A CA 1
ATOM 734 C C . VAL A 1 101 ? -29.207 -47.270 45.836 1.00 32.78 101 VAL A C 1
ATOM 736 O O . VAL A 1 101 ? -29.540 -48.350 46.306 1.00 32.78 101 VAL A O 1
ATOM 739 N N . ILE A 1 102 ? -28.085 -47.065 45.113 1.00 34.56 102 ILE A N 1
ATOM 740 C CA . ILE A 1 102 ? -26.699 -47.612 45.246 1.00 34.56 102 ILE A CA 1
ATOM 741 C C . ILE A 1 102 ? -26.332 -49.026 44.729 1.00 34.56 102 ILE A C 1
ATOM 743 O O . ILE A 1 102 ? -26.466 -50.019 45.434 1.00 34.56 102 ILE A O 1
ATOM 747 N N . ILE A 1 103 ? -25.615 -49.032 43.589 1.00 37.56 103 ILE A N 1
ATOM 748 C CA . ILE A 1 103 ? -24.293 -49.665 43.337 1.00 37.56 103 ILE A CA 1
ATOM 749 C C . ILE A 1 103 ? -23.549 -48.653 42.430 1.00 37.56 103 ILE A C 1
ATOM 751 O O . ILE A 1 103 ? -24.125 -48.201 41.453 1.00 37.56 103 ILE A O 1
ATOM 755 N N . GLY A 1 104 ? -22.329 -48.159 42.636 1.00 33.28 104 GLY A N 1
ATOM 756 C CA . GLY A 1 104 ? -21.247 -48.521 43.542 1.00 33.28 104 GLY A CA 1
ATOM 757 C C . GLY A 1 104 ? -19.920 -47.999 42.959 1.00 33.28 104 GLY A C 1
ATOM 758 O O . GLY A 1 104 ? -19.158 -48.745 42.364 1.00 33.28 104 GLY A O 1
ATOM 759 N N . VAL A 1 105 ? -19.681 -46.691 43.105 1.00 38.34 105 VAL A N 1
ATOM 760 C CA . VAL A 1 105 ? -18.369 -46.008 43.219 1.00 38.34 105 VAL A CA 1
ATOM 761 C C . VAL A 1 105 ? -17.427 -45.875 41.997 1.00 38.34 105 VAL A C 1
ATOM 763 O O . VAL A 1 105 ? -16.722 -44.873 41.954 1.00 38.34 105 VAL A O 1
ATOM 766 N N . VAL A 1 106 ? -17.443 -46.707 40.948 1.00 37.69 106 VAL A N 1
ATOM 767 C CA . VAL A 1 106 ? -16.530 -46.473 39.786 1.00 37.69 106 VAL A CA 1
ATOM 768 C C . VAL A 1 106 ? -17.132 -45.529 38.733 1.00 37.69 106 VAL A C 1
ATOM 770 O O . VAL A 1 106 ? -16.460 -44.624 38.240 1.00 37.69 106 VAL A O 1
ATOM 773 N N . ALA A 1 107 ? -18.436 -45.641 38.469 1.00 41.69 107 ALA A N 1
ATOM 774 C CA . ALA A 1 107 ? -19.131 -44.757 37.531 1.00 41.69 107 ALA A CA 1
ATOM 775 C C . ALA A 1 107 ? -19.261 -43.314 38.049 1.00 41.69 107 ALA A C 1
ATOM 777 O O . ALA A 1 107 ? -19.330 -42.391 37.251 1.00 41.69 107 ALA A O 1
ATOM 778 N N . ILE A 1 108 ? -19.249 -43.092 39.370 1.00 42.47 108 ILE A N 1
ATOM 779 C CA . ILE A 1 108 ? -19.362 -41.744 39.950 1.00 42.47 108 ILE A CA 1
ATOM 780 C C . ILE A 1 108 ? -18.053 -40.970 39.795 1.00 42.47 108 ILE A C 1
ATOM 782 O O . ILE A 1 108 ? -18.111 -39.780 39.534 1.00 42.47 108 ILE A O 1
ATOM 786 N N . VAL A 1 109 ? -16.878 -41.604 39.868 1.00 46.34 109 VAL A N 1
ATOM 787 C CA . VAL A 1 109 ? -15.615 -40.889 39.608 1.00 46.34 109 VAL A CA 1
ATOM 788 C C . VAL A 1 109 ? -15.487 -40.561 38.123 1.00 46.34 109 VAL A C 1
ATOM 790 O O . VAL A 1 109 ? -15.115 -39.445 37.796 1.00 46.34 109 VAL A O 1
ATOM 793 N N . VAL A 1 110 ? -15.895 -41.455 37.218 1.00 47.31 110 VAL A N 1
ATOM 794 C CA . VAL A 1 110 ? -15.887 -41.173 35.772 1.00 47.31 110 VAL A CA 1
ATOM 795 C C . VAL A 1 110 ? -16.968 -40.159 35.378 1.00 47.31 110 VAL A C 1
ATOM 797 O O . VAL A 1 110 ? -16.693 -39.304 34.553 1.00 47.31 110 VAL A O 1
ATOM 800 N N . LEU A 1 111 ? -18.151 -40.157 36.006 1.00 47.06 111 LEU A N 1
ATOM 801 C CA . LEU A 1 111 ? -19.206 -39.156 35.774 1.00 47.06 111 LEU A CA 1
ATOM 802 C C . LEU A 1 111 ? -18.972 -37.832 36.508 1.00 47.06 111 LEU A C 1
ATOM 804 O O . LEU A 1 111 ? -19.486 -36.814 36.068 1.00 47.06 111 LEU A O 1
ATOM 808 N N . VAL A 1 112 ? -18.200 -37.804 37.597 1.00 51.62 112 VAL A N 1
ATOM 809 C CA . VAL A 1 112 ? -17.743 -36.557 38.231 1.00 51.62 112 VAL A CA 1
ATOM 810 C C . VAL A 1 112 ? -16.534 -36.016 37.482 1.00 51.62 112 VAL A C 1
ATOM 812 O O . VAL A 1 112 ? -16.462 -34.815 37.298 1.00 51.62 112 VAL A O 1
ATOM 815 N N . VAL A 1 113 ? -15.633 -36.851 36.962 1.00 51.50 113 VAL A N 1
ATOM 816 C CA . VAL A 1 113 ? -14.538 -36.391 36.100 1.00 51.50 113 VAL A CA 1
ATOM 817 C C . VAL A 1 113 ? -15.085 -35.940 34.750 1.00 51.50 113 VAL A C 1
ATOM 819 O O . VAL A 1 113 ? -14.777 -34.825 34.378 1.00 51.50 113 VAL A O 1
ATOM 822 N N . LEU A 1 114 ? -15.980 -36.682 34.084 1.00 45.66 114 LEU A N 1
ATOM 823 C CA . LEU A 1 114 ? -16.687 -36.227 32.875 1.00 45.66 114 LEU A CA 1
ATOM 824 C C . LEU A 1 114 ? -17.673 -35.099 33.172 1.00 45.66 114 LEU A C 1
ATOM 826 O O . LEU A 1 114 ? -17.819 -34.220 32.351 1.00 45.66 114 LEU A O 1
ATOM 830 N N . GLY A 1 115 ? -18.326 -35.060 34.330 1.00 41.59 115 GLY A N 1
ATOM 831 C CA . GLY A 1 115 ? -19.209 -33.959 34.726 1.00 41.59 115 GLY A CA 1
ATOM 832 C C . GLY A 1 115 ? -18.448 -32.692 35.118 1.00 41.59 115 GLY A C 1
ATOM 833 O O . GLY A 1 115 ? -18.979 -31.600 34.976 1.00 41.59 115 GLY A O 1
ATOM 834 N N . VAL A 1 116 ? -17.190 -32.810 35.553 1.00 48.84 116 VAL A N 1
ATOM 835 C CA . VAL A 1 116 ? -16.269 -31.688 35.791 1.00 48.84 116 VAL A CA 1
ATOM 836 C C . VAL A 1 116 ? -15.510 -31.324 34.512 1.00 48.84 116 VAL A C 1
ATOM 838 O O . VAL A 1 116 ? -15.239 -30.147 34.326 1.00 48.84 116 VAL A O 1
ATOM 841 N N . PHE A 1 117 ? -15.231 -32.264 33.601 1.00 42.97 117 PHE A N 1
ATOM 842 C CA . PHE A 1 117 ? -14.643 -31.984 32.285 1.00 42.97 117 PHE A CA 1
ATOM 843 C C . PHE A 1 117 ? -15.686 -31.380 31.339 1.00 42.97 117 PHE A C 1
ATOM 845 O O . PHE A 1 117 ? -15.464 -30.299 30.822 1.00 42.97 117 PHE A O 1
ATOM 852 N N . LEU A 1 118 ? -16.872 -31.976 31.205 1.00 39.03 118 LEU A N 1
ATOM 853 C CA . LEU A 1 118 ? -18.006 -31.434 30.442 1.00 39.03 118 LEU A CA 1
ATOM 854 C C . LEU A 1 118 ? -18.650 -30.238 31.159 1.00 39.03 118 LEU A C 1
ATOM 856 O O . LEU A 1 118 ? -19.083 -29.300 30.505 1.00 39.03 118 LEU A O 1
ATOM 860 N N . GLY A 1 119 ? -18.651 -30.194 32.494 1.00 31.88 119 GLY A N 1
ATOM 861 C CA . GLY A 1 119 ? -19.095 -29.017 33.251 1.00 31.88 119 GLY A CA 1
ATOM 862 C C . GLY A 1 119 ? -18.121 -27.838 33.190 1.00 31.88 119 GLY A C 1
ATOM 863 O O . GLY A 1 119 ? -18.552 -26.698 33.340 1.00 31.88 119 GLY A O 1
ATOM 864 N N . LYS A 1 120 ? -16.826 -28.074 32.927 1.00 34.69 120 LYS A N 1
ATOM 865 C CA . LYS A 1 120 ? -15.850 -27.004 32.657 1.00 34.69 120 LYS A CA 1
ATOM 866 C C . LYS A 1 120 ? -15.711 -26.668 31.171 1.00 34.69 120 LYS A C 1
ATOM 868 O O . LYS A 1 120 ? -15.377 -25.526 30.884 1.00 34.69 120 LYS A O 1
ATOM 873 N N . HIS A 1 121 ? -16.026 -27.584 30.248 1.00 37.31 121 HIS A N 1
ATOM 874 C CA . HIS A 1 121 ? -15.997 -27.293 28.808 1.00 37.31 121 HIS A CA 1
ATOM 875 C C . HIS A 1 121 ? -17.325 -26.784 28.227 1.00 37.31 121 HIS A C 1
ATOM 877 O O . HIS A 1 121 ? -17.287 -26.052 27.250 1.00 37.31 121 HIS A O 1
ATOM 883 N N . PHE A 1 122 ? -18.481 -27.085 28.836 1.00 34.34 122 PHE A N 1
ATOM 884 C CA . PHE A 1 122 ? -19.801 -26.656 28.334 1.00 34.34 122 PHE A CA 1
ATOM 885 C C . PHE A 1 122 ? -20.587 -25.718 29.272 1.00 34.34 122 PHE A C 1
ATOM 887 O O . PHE A 1 122 ? -21.661 -25.253 28.906 1.00 34.34 122 PHE A O 1
ATOM 894 N N . PHE A 1 123 ? -20.054 -25.373 30.451 1.00 32.97 123 PHE A N 1
ATOM 895 C CA . PHE A 1 123 ? -20.611 -24.325 31.329 1.00 32.97 123 PHE A CA 1
ATOM 896 C C . PHE A 1 123 ? -19.582 -23.256 31.727 1.00 32.97 123 PHE A C 1
ATOM 898 O O . PHE A 1 123 ? -19.741 -22.550 32.725 1.00 32.97 123 PHE A O 1
ATOM 905 N N . GLY A 1 124 ? -18.560 -23.057 30.893 1.00 30.80 124 GLY A N 1
ATOM 906 C CA . GLY A 1 124 ? -17.885 -21.769 30.792 1.00 30.80 124 GLY A CA 1
ATOM 907 C C . GLY A 1 124 ? -18.796 -20.800 30.050 1.00 30.80 124 GLY A C 1
ATOM 908 O O . GLY A 1 124 ? -18.527 -20.466 28.903 1.00 30.80 124 GLY A O 1
ATOM 909 N N . GLY A 1 125 ? -19.910 -20.391 30.666 1.00 29.94 125 GLY A N 1
ATOM 910 C CA . GLY A 1 125 ? -20.682 -19.275 30.137 1.00 29.94 125 GLY A CA 1
ATOM 911 C C . GLY A 1 125 ? -19.722 -18.100 30.017 1.00 29.94 125 GLY A C 1
ATOM 912 O O . GLY A 1 125 ? -19.302 -17.569 31.049 1.00 29.94 125 GLY A O 1
ATOM 913 N N . LYS A 1 126 ? -19.330 -17.747 28.781 1.00 38.22 126 LYS A N 1
ATOM 914 C CA . LYS A 1 126 ? -18.702 -16.462 28.456 1.00 38.22 126 LYS A CA 1
ATOM 915 C C . LYS A 1 126 ? -19.503 -15.450 29.268 1.00 38.22 126 LYS A C 1
ATOM 917 O O . LYS A 1 126 ? -20.712 -15.335 29.061 1.00 38.22 126 LYS A O 1
ATOM 922 N N . LYS A 1 127 ? -18.904 -14.835 30.296 1.00 42.75 127 LYS A N 1
ATOM 923 C CA . LYS A 1 127 ? -19.598 -13.789 31.052 1.00 42.75 127 LYS A CA 1
ATOM 924 C C . LYS A 1 127 ? -19.966 -12.752 30.006 1.00 42.75 127 LYS A C 1
ATOM 926 O O . LYS A 1 127 ? -19.070 -12.096 29.492 1.00 42.75 127 LYS A O 1
ATOM 931 N N . SER A 1 128 ? -21.248 -12.663 29.661 1.00 55.81 128 SER A N 1
ATOM 932 C CA . SER A 1 128 ? -21.723 -11.703 28.676 1.00 55.81 128 SER A CA 1
ATOM 933 C C . SER A 1 128 ? -21.334 -10.321 29.188 1.00 55.81 128 SER A C 1
ATOM 935 O O . SER A 1 128 ? -21.806 -9.884 30.249 1.00 55.81 128 SER A O 1
ATOM 937 N N . VAL A 1 129 ? -20.404 -9.671 28.496 1.00 66.75 129 VAL A N 1
ATOM 938 C CA . VAL A 1 129 ? -20.109 -8.261 28.725 1.00 66.75 129 VAL A CA 1
ATOM 939 C C . VAL A 1 129 ? -21.376 -7.457 28.455 1.00 66.75 129 VAL A C 1
ATOM 941 O O . VAL A 1 129 ? -22.255 -7.869 27.703 1.00 66.75 129 VAL A O 1
ATOM 944 N N . ASN A 1 130 ? -21.534 -6.332 29.145 1.00 76.19 130 ASN A N 1
ATOM 945 C CA . ASN A 1 130 ? -22.710 -5.499 28.943 1.00 76.19 130 ASN A CA 1
ATOM 946 C C . ASN A 1 130 ? -22.533 -4.649 27.679 1.00 76.19 130 ASN A C 1
ATOM 948 O O . ASN A 1 130 ? -21.969 -3.561 27.755 1.00 76.19 130 ASN A O 1
ATOM 952 N N . GLU A 1 131 ? -23.050 -5.137 26.556 1.00 77.94 131 GLU A N 1
ATOM 953 C CA . GLU A 1 131 ? -23.043 -4.463 25.245 1.00 77.94 131 GLU A CA 1
ATOM 954 C C . GLU A 1 131 ? -23.836 -3.145 25.227 1.00 77.94 131 GLU A C 1
ATOM 956 O O . GLU A 1 131 ? -23.701 -2.347 24.310 1.00 77.94 131 GLU A O 1
ATOM 961 N N . ASN A 1 132 ? -24.657 -2.878 26.252 1.00 85.12 132 ASN A N 1
ATOM 962 C CA . ASN A 1 132 ? -25.393 -1.616 26.397 1.00 85.12 132 ASN A CA 1
ATOM 963 C C . ASN A 1 132 ? -24.625 -0.558 27.204 1.00 85.12 132 ASN A C 1
ATOM 965 O O . ASN A 1 132 ? -25.210 0.459 27.591 1.00 85.12 132 ASN A O 1
ATOM 969 N N . MET A 1 133 ? -23.365 -0.822 27.550 1.00 89.25 133 MET A N 1
ATOM 970 C CA . MET A 1 133 ? -22.490 0.149 28.193 1.00 89.25 133 MET A CA 1
ATOM 971 C C . MET A 1 133 ? -21.810 1.005 27.129 1.00 89.25 133 MET A C 1
ATOM 973 O O . MET A 1 133 ? -21.230 0.472 26.190 1.00 89.25 133 MET A O 1
ATOM 977 N N . VAL A 1 134 ? -21.877 2.322 27.309 1.00 91.12 134 VAL A N 1
ATOM 978 C CA . VAL A 1 134 ? -21.259 3.298 26.409 1.00 91.12 134 VAL A CA 1
ATOM 979 C C . VAL A 1 134 ? -20.426 4.254 27.242 1.00 91.12 134 VAL A C 1
ATOM 981 O O . VAL A 1 134 ? -20.931 4.853 28.199 1.00 91.12 134 VAL A O 1
ATOM 984 N N . VAL A 1 135 ? -19.158 4.382 26.881 1.00 93.31 135 VAL A N 1
ATOM 985 C CA . VAL A 1 135 ? -18.241 5.390 27.404 1.00 93.31 135 VAL A CA 1
ATOM 986 C C . VAL A 1 135 ? -18.204 6.532 26.406 1.00 93.31 135 VAL A C 1
ATOM 988 O O . VAL A 1 135 ? -18.307 6.308 25.207 1.00 93.31 135 VAL A O 1
ATOM 991 N N . TYR A 1 136 ? -18.120 7.765 26.879 1.00 91.94 136 TYR A N 1
ATOM 992 C CA . TYR A 1 136 ? -18.047 8.920 25.999 1.00 91.94 136 TYR A CA 1
ATOM 993 C C . TYR A 1 136 ? -17.342 10.079 26.676 1.00 91.94 136 TYR A C 1
ATOM 995 O O . TYR A 1 136 ? -17.345 10.209 27.902 1.00 91.94 136 TYR A O 1
ATOM 1003 N N . LEU A 1 137 ? -16.747 10.931 25.857 1.00 90.06 137 LEU A N 1
ATOM 1004 C CA . LEU A 1 137 ? -16.045 12.119 26.291 1.00 90.06 137 LEU A CA 1
ATOM 1005 C C . LEU A 1 137 ? -16.979 13.320 26.142 1.00 90.06 137 LEU A C 1
ATOM 1007 O O . LEU A 1 137 ? -17.439 13.632 25.045 1.00 90.06 137 LEU A O 1
ATOM 1011 N N . ARG A 1 138 ? -17.305 13.975 27.258 1.00 90.00 138 ARG A N 1
ATOM 1012 C CA . ARG A 1 138 ? -18.133 15.181 27.297 1.00 90.00 138 ARG A CA 1
ATOM 1013 C C . ARG A 1 138 ? -17.264 16.376 27.651 1.00 90.00 138 ARG A C 1
ATOM 1015 O O . ARG A 1 138 ? -16.935 16.563 28.824 1.00 90.00 138 ARG A O 1
ATOM 1022 N N . LYS A 1 139 ? -16.931 17.204 26.661 1.00 86.06 139 LYS A N 1
ATOM 1023 C CA . LYS A 1 139 ? -15.825 18.167 26.756 1.00 86.06 139 LYS A CA 1
ATOM 1024 C C . LYS A 1 139 ? -14.544 17.439 27.185 1.00 86.06 139 LYS A C 1
ATOM 1026 O O . LYS A 1 139 ? -14.153 16.484 26.540 1.00 86.06 139 LYS A O 1
ATOM 1031 N N . ASN A 1 140 ? -13.945 17.796 28.315 1.00 87.62 140 ASN A N 1
ATOM 1032 C CA . ASN A 1 140 ? -12.821 17.078 28.915 1.00 87.62 140 ASN A CA 1
ATOM 1033 C C . ASN A 1 140 ? -13.230 16.122 30.048 1.00 87.62 140 ASN A C 1
ATOM 1035 O O . ASN A 1 140 ? -12.390 15.725 30.846 1.00 87.62 140 ASN A O 1
ATOM 1039 N N . VAL A 1 141 ? -14.509 15.764 30.186 1.00 92.31 141 VAL A N 1
ATOM 1040 C CA . VAL A 1 141 ? -14.969 14.835 31.230 1.00 92.31 141 VAL A CA 1
ATOM 1041 C C . VAL A 1 141 ? -15.315 13.492 30.607 1.00 92.31 141 VAL A C 1
ATOM 1043 O O . VAL A 1 141 ? -16.263 13.385 29.830 1.00 92.31 141 VAL A O 1
ATOM 1046 N N . LEU A 1 142 ? -14.571 12.455 30.983 1.00 93.81 142 LEU A N 1
ATOM 1047 C CA . LEU A 1 142 ? -14.885 11.078 30.633 1.00 93.81 142 LEU A CA 1
ATOM 1048 C C . LEU A 1 142 ? -16.131 10.639 31.405 1.00 93.81 142 LEU A C 1
ATOM 1050 O O . LEU A 1 142 ? -16.197 10.759 32.630 1.00 93.81 142 LEU A O 1
ATOM 1054 N N . CYS A 1 143 ? -17.117 10.108 30.699 1.00 95.12 143 CYS A N 1
ATOM 1055 C CA . CYS A 1 143 ? -18.401 9.693 31.240 1.00 95.12 143 CYS A CA 1
ATOM 1056 C C . CYS A 1 143 ? -18.708 8.251 30.837 1.00 95.12 143 CYS A C 1
ATOM 1058 O O . CYS A 1 143 ? -18.274 7.771 29.795 1.00 95.12 143 CYS A O 1
ATOM 1060 N N . VAL A 1 144 ? -19.520 7.559 31.637 1.00 94.69 144 VAL A N 1
ATOM 1061 C CA . VAL A 1 144 ? -20.085 6.260 31.251 1.00 94.69 144 VAL A CA 1
ATOM 1062 C C . VAL A 1 144 ? -21.584 6.211 31.502 1.00 94.69 144 VAL A C 1
ATOM 1064 O O . VAL A 1 144 ? -22.084 6.542 32.583 1.00 94.69 144 VAL A O 1
ATOM 1067 N N . ASN A 1 145 ? -22.310 5.715 30.506 1.00 92.88 145 ASN A N 1
ATOM 1068 C CA . ASN A 1 145 ? -23.663 5.221 30.657 1.00 92.88 145 ASN A CA 1
ATOM 1069 C C . ASN A 1 145 ? -23.618 3.698 30.774 1.00 92.88 145 ASN A C 1
ATOM 1071 O O . ASN A 1 145 ? -23.273 2.986 29.836 1.00 92.88 145 ASN A O 1
ATOM 1075 N N . LYS A 1 146 ? -23.973 3.177 31.950 1.00 90.25 146 LYS A N 1
ATOM 1076 C CA . LYS A 1 146 ? -23.865 1.736 32.224 1.00 90.25 146 LYS A CA 1
ATOM 1077 C C . LYS A 1 146 ? -24.935 0.897 31.532 1.00 90.25 146 LYS A C 1
ATOM 1079 O O . LYS A 1 146 ? -24.798 -0.319 31.517 1.00 90.25 146 LYS A O 1
ATOM 1084 N N . ASN A 1 147 ? -26.027 1.496 31.063 1.00 89.25 147 ASN A N 1
ATOM 1085 C CA . ASN A 1 147 ? -27.055 0.793 30.305 1.00 89.25 147 ASN A CA 1
ATOM 1086 C C . ASN A 1 147 ? -27.930 1.801 29.548 1.00 89.25 147 ASN A C 1
ATOM 1088 O O . ASN A 1 147 ? -28.881 2.350 30.116 1.00 89.25 147 ASN A O 1
ATOM 1092 N N . ILE A 1 148 ? -27.644 1.987 28.261 1.00 87.94 148 ILE A N 1
ATOM 1093 C CA . ILE A 1 148 ? -28.364 2.927 27.391 1.00 87.94 148 ILE A CA 1
ATOM 1094 C C . ILE A 1 148 ? -29.845 2.561 27.186 1.00 87.94 148 ILE A C 1
ATOM 1096 O O . ILE A 1 148 ? -30.673 3.434 26.933 1.00 87.94 148 ILE A O 1
ATOM 1100 N N . THR A 1 149 ? -30.224 1.292 27.383 1.00 83.94 149 THR A N 1
ATOM 1101 C CA . THR A 1 149 ? -31.615 0.824 27.220 1.00 83.94 149 THR A CA 1
ATOM 1102 C C . THR A 1 149 ? -32.467 0.990 28.482 1.00 83.94 149 THR A C 1
ATOM 1104 O O . THR A 1 149 ? -33.678 0.762 28.459 1.00 83.94 149 THR A O 1
ATOM 1107 N N . ALA A 1 150 ? -31.877 1.413 29.606 1.00 86.69 150 ALA A N 1
ATOM 1108 C CA . ALA A 1 150 ? -32.625 1.614 30.842 1.00 86.69 150 ALA A CA 1
ATOM 1109 C C . ALA A 1 150 ? -33.724 2.681 30.672 1.00 86.69 150 ALA A C 1
ATOM 1111 O O . ALA A 1 150 ? -33.525 3.694 30.010 1.00 86.69 150 ALA A O 1
ATOM 1112 N N . LYS A 1 151 ? -34.867 2.519 31.361 1.00 81.94 151 LYS A N 1
ATOM 1113 C CA . LYS A 1 151 ? -35.978 3.505 31.340 1.00 81.94 151 LYS A CA 1
ATOM 1114 C C . LYS A 1 151 ? -35.546 4.931 31.704 1.00 81.94 151 LYS A C 1
ATOM 1116 O O . LYS A 1 151 ? -36.195 5.893 31.319 1.00 81.94 151 LYS A O 1
ATOM 1121 N N . LYS A 1 152 ? -34.506 5.049 32.530 1.00 82.94 152 LYS A N 1
ATOM 1122 C CA . LYS A 1 152 ? -33.854 6.307 32.903 1.00 82.94 152 LYS A CA 1
ATOM 1123 C C . LYS A 1 152 ? -32.348 6.062 32.865 1.00 82.94 152 LYS A C 1
ATOM 1125 O O . LYS A 1 152 ? -31.805 5.635 33.893 1.00 82.94 152 LYS A O 1
ATOM 1130 N N . PRO A 1 153 ? -31.702 6.238 31.701 1.00 83.88 153 PRO A N 1
ATOM 1131 C CA . PRO A 1 153 ? -30.265 6.069 31.582 1.00 83.88 153 PRO A CA 1
ATOM 1132 C C . PRO A 1 153 ? -29.567 7.037 32.540 1.00 83.88 153 PRO A C 1
ATOM 1134 O O . PRO A 1 153 ? -30.007 8.172 32.731 1.00 83.88 153 PRO A O 1
ATOM 1137 N N . LYS A 1 154 ? -28.541 6.551 33.237 1.00 88.94 154 LYS A N 1
ATOM 1138 C CA . LYS A 1 154 ? -27.812 7.338 34.234 1.00 88.94 154 LYS A CA 1
ATOM 1139 C C . LYS A 1 154 ? -26.396 7.559 33.747 1.00 88.94 154 LYS A C 1
ATOM 1141 O O . LYS A 1 154 ? -25.713 6.593 33.415 1.00 88.94 154 LYS A O 1
ATOM 1146 N N . VAL A 1 155 ? -25.979 8.813 33.812 1.00 92.12 155 VAL A N 1
ATOM 1147 C CA . VAL A 1 155 ? -24.610 9.241 33.548 1.00 92.12 155 VAL A CA 1
ATOM 1148 C C . VAL A 1 155 ? -23.790 9.157 34.830 1.00 92.12 155 VAL A C 1
ATOM 1150 O O . VAL A 1 155 ? -24.260 9.533 35.911 1.00 92.12 155 VAL A O 1
ATOM 1153 N N . TYR A 1 156 ? -22.580 8.630 34.691 1.00 95.31 156 TYR A N 1
ATOM 1154 C CA . TYR A 1 156 ? -21.552 8.578 35.718 1.00 95.31 156 TYR A CA 1
ATOM 1155 C C . TYR A 1 156 ? -20.341 9.338 35.182 1.00 95.31 156 TYR A C 1
ATOM 1157 O O . TYR A 1 156 ? -19.788 8.942 34.160 1.00 95.31 156 TYR A O 1
ATOM 1165 N N . GLU A 1 157 ? -19.958 10.422 35.848 1.00 96.44 157 GLU A N 1
ATOM 1166 C CA . GLU A 1 157 ? -18.784 11.215 35.485 1.00 96.44 157 GLU A CA 1
ATOM 1167 C C . GLU A 1 157 ? -17.549 10.560 36.107 1.00 96.44 157 GLU A C 1
ATOM 1169 O O . GLU A 1 157 ? -17.456 10.419 37.328 1.00 96.44 157 GLU A O 1
ATOM 1174 N N . ILE A 1 158 ? -16.644 10.083 35.260 1.00 96.00 158 ILE A N 1
ATOM 1175 C CA . ILE A 1 158 ? -15.537 9.203 35.628 1.00 96.00 158 ILE A CA 1
ATOM 1176 C C . ILE A 1 158 ? -14.308 10.003 36.030 1.00 96.00 158 ILE A C 1
ATOM 1178 O O . ILE A 1 158 ? -13.853 9.875 37.162 1.00 96.00 158 ILE A O 1
ATOM 1182 N N . ALA A 1 159 ? -13.789 10.812 35.112 1.00 95.12 159 ALA A N 1
ATOM 1183 C CA . ALA A 1 159 ? -12.542 11.545 35.279 1.00 95.12 159 ALA A CA 1
ATOM 1184 C C . ALA A 1 159 ? -12.587 12.839 34.468 1.00 95.12 159 ALA A C 1
ATOM 1186 O O . ALA A 1 159 ? -13.196 12.875 33.398 1.00 95.12 159 ALA A O 1
ATOM 1187 N N . LYS A 1 160 ? -11.922 13.886 34.958 1.00 93.56 160 LYS A N 1
ATOM 1188 C CA . LYS A 1 160 ? -11.607 15.063 34.148 1.00 93.56 160 LYS A CA 1
ATOM 1189 C C . LYS A 1 160 ? -10.226 14.863 33.528 1.00 93.56 160 LYS A C 1
ATOM 1191 O O . LYS A 1 160 ? -9.258 14.701 34.264 1.00 93.56 160 LYS A O 1
ATOM 1196 N N . ILE A 1 161 ? -10.160 14.879 32.205 1.00 91.12 161 ILE A N 1
ATOM 1197 C CA . ILE A 1 161 ? -8.925 14.759 31.440 1.00 91.12 161 ILE A CA 1
ATOM 1198 C C . ILE A 1 161 ? -8.214 16.113 31.460 1.00 91.12 161 ILE A C 1
ATOM 1200 O O . ILE A 1 161 ? -8.810 17.146 31.150 1.00 91.12 161 ILE A O 1
ATOM 1204 N N . SER A 1 162 ? -6.961 16.119 31.904 1.00 90.44 162 SER A N 1
ATOM 1205 C CA . SER A 1 162 ? -6.129 17.328 31.977 1.00 90.44 162 SER A CA 1
ATOM 1206 C C . SER A 1 162 ? -5.279 17.482 30.715 1.00 90.44 162 SER A C 1
ATOM 1208 O O . SER A 1 162 ? -4.882 16.474 30.145 1.00 90.44 162 SER A O 1
ATOM 1210 N N . GLY A 1 163 ? -4.972 18.721 30.315 1.00 85.56 163 GLY A N 1
ATOM 1211 C CA . GLY A 1 163 ? -4.172 19.001 29.110 1.00 85.56 163 GLY A CA 1
ATOM 1212 C C . GLY A 1 163 ? -4.944 18.885 27.792 1.00 85.56 163 GLY A C 1
ATOM 1213 O O . GLY A 1 163 ? -4.338 18.816 26.737 1.00 85.56 163 GLY A O 1
ATOM 1214 N N . VAL A 1 164 ? -6.278 18.859 27.860 1.00 78.06 164 VAL A N 1
ATOM 1215 C CA . VAL A 1 164 ? -7.162 18.925 26.692 1.00 78.06 164 VAL A CA 1
ATOM 1216 C C . VAL A 1 164 ? -7.952 20.222 26.780 1.00 78.06 164 VAL A C 1
ATOM 1218 O O . VAL A 1 164 ? -8.687 20.427 27.759 1.00 78.06 164 VAL A O 1
ATOM 1221 N N . ASP A 1 165 ? -7.790 21.082 25.779 1.00 71.31 165 ASP A N 1
ATOM 1222 C CA . ASP A 1 165 ? -8.561 22.313 25.653 1.00 71.31 165 ASP A CA 1
ATOM 1223 C C . ASP A 1 165 ? -9.982 22.026 25.155 1.00 71.31 165 ASP A C 1
ATOM 1225 O O . ASP A 1 165 ? -10.259 21.053 24.458 1.00 71.31 165 ASP A O 1
ATOM 1229 N N . ASP A 1 166 ? -10.932 22.863 25.573 1.00 63.25 166 ASP A N 1
ATOM 1230 C CA . ASP A 1 166 ? -12.365 22.645 25.323 1.00 63.25 166 ASP A CA 1
ATOM 1231 C C . ASP A 1 166 ? -12.751 22.744 23.828 1.00 63.25 166 ASP A C 1
ATOM 1233 O O . ASP A 1 166 ? -13.862 22.337 23.474 1.00 63.25 166 ASP A O 1
ATOM 1237 N N . ASP A 1 167 ? -11.867 23.290 22.985 1.00 61.47 167 ASP A N 1
ATOM 1238 C CA . ASP A 1 167 ? -12.131 23.648 21.587 1.00 61.47 167 ASP A CA 1
ATOM 1239 C C . ASP A 1 167 ? -11.251 22.883 20.568 1.00 61.47 167 ASP A C 1
ATOM 1241 O O . ASP A 1 167 ? -11.500 22.994 19.369 1.00 61.47 167 ASP A O 1
ATOM 1245 N N . GLU A 1 168 ? -10.285 22.068 21.016 1.00 63.19 168 GLU A N 1
ATOM 1246 C CA . GLU A 1 168 ? -9.337 21.352 20.148 1.00 63.19 168 GLU A CA 1
ATOM 1247 C C . GLU A 1 168 ? -9.192 19.893 20.619 1.00 63.19 168 GLU A C 1
ATOM 1249 O O . GLU A 1 168 ? -8.683 19.614 21.705 1.00 63.19 168 GLU A O 1
ATOM 1254 N N . TYR A 1 169 ? -9.723 18.953 19.826 1.00 66.50 169 TYR A N 1
ATOM 1255 C CA . TYR A 1 169 ? -9.701 17.519 20.131 1.00 66.50 169 TYR A CA 1
ATOM 1256 C C . TYR A 1 169 ? -8.793 16.791 19.147 1.00 66.50 169 TYR A C 1
ATOM 1258 O O . TYR A 1 169 ? -9.235 16.462 18.045 1.00 66.50 169 TYR A O 1
ATOM 1266 N N . PRO A 1 170 ? -7.537 16.545 19.527 1.00 63.66 170 PRO A N 1
ATOM 1267 C CA . PRO A 1 170 ? -6.597 15.850 18.666 1.00 63.66 170 PRO A CA 1
ATOM 1268 C C . PRO A 1 170 ? -6.977 14.383 18.435 1.00 63.66 170 PRO A C 1
ATOM 1270 O O . PRO A 1 170 ? -7.600 13.742 19.287 1.00 63.66 170 PRO A O 1
ATOM 1273 N N . SER A 1 171 ? -6.557 13.841 17.290 1.00 63.62 171 SER A N 1
ATOM 1274 C CA . SER A 1 171 ? -6.863 12.473 16.854 1.00 63.62 171 SER A CA 1
ATOM 1275 C C . SER A 1 171 ? -6.391 11.395 17.836 1.00 63.62 171 SER A C 1
ATOM 1277 O O . SER A 1 171 ? -7.074 10.402 18.048 1.00 63.62 171 SER A O 1
ATOM 1279 N N . TYR A 1 172 ? -5.290 11.602 18.544 1.00 63.19 172 TYR A N 1
ATOM 1280 C CA . TYR A 1 172 ? -4.790 10.641 19.532 1.00 63.19 172 TYR A CA 1
ATOM 1281 C C . TYR A 1 172 ? -5.690 10.467 20.775 1.00 63.19 172 TYR A C 1
ATOM 1283 O O . TYR A 1 172 ? -5.566 9.487 21.508 1.00 63.19 172 TYR A O 1
ATOM 1291 N N . LEU A 1 173 ? -6.678 11.346 21.011 1.00 65.56 173 LEU A N 1
ATOM 1292 C CA . LEU A 1 173 ? -7.730 11.083 22.009 1.00 65.56 173 LEU A CA 1
ATOM 1293 C C . LEU A 1 173 ? -8.682 9.948 21.594 1.00 65.56 173 LEU A C 1
ATOM 1295 O O . LEU A 1 173 ? -9.535 9.556 22.394 1.00 65.56 173 LEU A O 1
ATOM 1299 N N . TYR A 1 174 ? -8.545 9.406 20.381 1.00 64.06 174 TYR A N 1
ATOM 1300 C CA . TYR A 1 174 ? -9.237 8.196 19.944 1.00 64.06 174 TYR A CA 1
ATOM 1301 C C . TYR A 1 174 ? -8.648 6.909 20.558 1.00 64.06 174 TYR A C 1
ATOM 1303 O O . TYR A 1 174 ? -9.371 5.913 20.630 1.00 64.06 174 TYR A O 1
ATOM 1311 N N . SER A 1 175 ? -7.432 6.951 21.124 1.00 70.69 175 SER A N 1
ATOM 1312 C CA . SER A 1 175 ? -6.712 5.825 21.749 1.00 70.69 175 SER A CA 1
ATOM 1313 C C . SER A 1 175 ? -7.224 5.438 23.152 1.00 70.69 175 SER A C 1
ATOM 1315 O O . SER A 1 175 ? -6.448 5.282 24.098 1.00 70.69 175 SER A O 1
ATOM 1317 N N . PHE A 1 176 ? -8.542 5.294 23.332 1.00 81.00 176 PHE A N 1
ATOM 1318 C CA . PHE A 1 176 ? -9.146 4.760 24.561 1.00 81.00 176 PHE A CA 1
ATOM 1319 C C . PHE A 1 176 ? -9.769 3.389 24.321 1.00 81.00 176 PHE A C 1
ATOM 1321 O O . PHE A 1 176 ? -10.498 3.174 23.354 1.00 81.00 176 PHE A O 1
ATOM 1328 N N . TYR A 1 177 ? -9.552 2.473 25.265 1.00 80.69 177 TYR A N 1
ATOM 1329 C CA . TYR A 1 177 ? -9.797 1.055 25.025 1.00 80.69 177 TYR A CA 1
ATOM 1330 C C . TYR A 1 177 ? -10.595 0.403 26.149 1.00 80.69 177 TYR A C 1
ATOM 1332 O O . TYR A 1 177 ? -10.338 0.578 27.346 1.00 80.69 177 TYR A O 1
ATOM 1340 N N . TYR A 1 178 ? -11.553 -0.438 25.764 1.00 74.75 178 TYR A N 1
ATOM 1341 C CA . TYR A 1 178 ? -12.119 -1.422 26.677 1.00 74.75 178 TYR A CA 1
ATOM 1342 C C . TYR A 1 178 ? -11.135 -2.576 26.867 1.00 74.75 178 TYR A C 1
ATOM 1344 O O . TYR A 1 178 ? -10.629 -3.124 25.897 1.00 74.75 178 TYR A O 1
ATOM 1352 N N . GLY A 1 179 ? -10.941 -3.028 28.107 1.00 72.12 179 GLY A N 1
ATOM 1353 C CA . GLY A 1 179 ? -10.253 -4.298 28.336 1.00 72.12 179 GLY A CA 1
ATOM 1354 C C . GLY A 1 179 ? -11.077 -5.467 27.791 1.00 72.12 179 GLY A C 1
ATOM 1355 O O . GLY A 1 179 ? -12.248 -5.611 28.173 1.00 72.12 179 GLY A O 1
ATOM 1356 N N . TYR A 1 180 ? -10.475 -6.319 26.957 1.00 68.31 180 TYR A N 1
ATOM 1357 C CA . TYR A 1 180 ? -11.150 -7.439 26.293 1.00 68.31 180 TYR A CA 1
ATOM 1358 C C . TYR A 1 180 ? -11.997 -8.282 27.255 1.00 68.31 180 TYR A C 1
ATOM 1360 O O . TYR A 1 180 ? -11.518 -8.815 28.254 1.00 68.31 180 TYR A O 1
ATOM 1368 N N . GLY A 1 181 ? -13.301 -8.384 26.975 1.00 70.62 181 GLY A N 1
ATOM 1369 C CA . GLY A 1 181 ? -14.226 -9.204 27.763 1.00 70.62 181 GLY A CA 1
ATOM 1370 C C . GLY A 1 181 ? -14.448 -8.747 29.216 1.00 70.62 181 GLY A C 1
ATOM 1371 O O . GLY A 1 181 ? -15.013 -9.506 30.012 1.00 70.62 181 GLY A O 1
ATOM 1372 N N . THR A 1 182 ? -14.026 -7.536 29.601 1.00 80.31 182 THR A N 1
ATOM 1373 C CA . THR A 1 182 ? -14.082 -7.070 31.001 1.00 80.31 182 THR A CA 1
ATOM 1374 C C . THR A 1 182 ? -14.796 -5.746 31.180 1.00 80.31 182 THR A C 1
ATOM 1376 O O . THR A 1 182 ? -15.382 -5.222 30.246 1.00 80.31 182 THR A O 1
ATOM 1379 N N . ASP A 1 183 ? -14.815 -5.241 32.420 1.00 87.12 183 ASP A N 1
ATOM 1380 C CA . ASP A 1 183 ? -15.332 -3.917 32.760 1.00 87.12 183 ASP A CA 1
ATOM 1381 C C . ASP A 1 183 ? -14.238 -2.868 32.963 1.00 87.12 183 ASP A C 1
ATOM 1383 O O . ASP A 1 183 ? -14.560 -1.757 33.381 1.00 87.12 183 ASP A O 1
ATOM 1387 N N . GLU A 1 184 ? -12.981 -3.219 32.699 1.00 90.62 184 GLU A N 1
ATOM 1388 C CA . GLU A 1 184 ? -11.868 -2.278 32.751 1.00 90.62 184 GLU A CA 1
ATOM 1389 C C . GLU A 1 184 ? -11.901 -1.370 31.520 1.00 90.62 184 GLU A C 1
ATOM 1391 O O . GLU A 1 184 ? -12.278 -1.789 30.419 1.00 90.62 184 GLU A O 1
ATOM 1396 N N . PHE A 1 185 ? -11.555 -0.108 31.737 1.00 92.25 185 PHE A N 1
ATOM 1397 C CA . PHE A 1 185 ? -11.411 0.896 30.697 1.00 92.25 185 PHE A CA 1
ATOM 1398 C C . PHE A 1 185 ? -10.075 1.596 30.881 1.00 92.25 185 PHE A C 1
ATOM 1400 O O . PHE A 1 185 ? -9.789 2.075 31.983 1.00 92.25 185 PHE A O 1
ATOM 1407 N N . TYR A 1 186 ? -9.291 1.614 29.812 1.00 94.19 186 TYR A N 1
ATOM 1408 C CA . TYR A 1 186 ? -7.968 2.211 29.731 1.00 94.19 186 TYR A CA 1
ATOM 1409 C C . TYR A 1 186 ? -8.085 3.553 29.015 1.00 94.19 186 TYR A C 1
ATOM 1411 O O . TYR A 1 186 ? -8.718 3.646 27.964 1.00 94.19 186 TYR A O 1
ATOM 1419 N N . PHE A 1 187 ? -7.540 4.599 29.629 1.00 93.75 187 PHE A N 1
ATOM 1420 C CA . PHE A 1 187 ? -7.655 5.970 29.143 1.00 93.75 187 PHE A CA 1
ATOM 1421 C C . PHE A 1 187 ? -6.496 6.828 29.648 1.00 93.75 187 PHE A C 1
ATOM 1423 O O . PHE A 1 187 ? -5.883 6.517 30.671 1.00 93.75 187 PHE A O 1
ATOM 1430 N N . PHE A 1 188 ? -6.250 7.952 28.984 1.00 93.62 188 PHE A N 1
ATOM 1431 C CA . PHE A 1 188 ? -5.294 8.953 29.448 1.00 93.62 188 PHE A CA 1
ATOM 1432 C C . PHE A 1 188 ? -5.986 9.958 30.368 1.00 93.62 188 PHE A C 1
ATOM 1434 O O . PHE A 1 188 ? -6.937 10.623 29.964 1.00 93.62 188 PHE A O 1
ATOM 1441 N N . SER A 1 189 ? -5.546 10.059 31.625 1.00 93.94 189 SER A N 1
ATOM 1442 C CA . SER A 1 189 ? -6.113 11.003 32.609 1.00 93.94 189 SER A CA 1
ATOM 1443 C C . SER A 1 189 ? -5.496 12.402 32.517 1.00 93.94 189 SER A C 1
ATOM 1445 O O . SER A 1 189 ? -6.129 13.403 32.871 1.00 93.94 189 SER A O 1
ATOM 1447 N N . LYS A 1 190 ? -4.273 12.476 31.993 1.00 92.94 190 LYS A N 1
ATOM 1448 C CA . LYS A 1 190 ? -3.566 13.694 31.613 1.00 92.94 190 LYS A CA 1
ATOM 1449 C C . LYS A 1 190 ? -2.929 13.462 30.249 1.00 92.94 190 LYS A C 1
ATOM 1451 O O . LYS A 1 190 ? -2.404 12.378 30.011 1.00 92.94 190 LYS A O 1
ATOM 1456 N N . VAL A 1 191 ? -2.969 14.478 29.406 1.00 90.75 191 VAL A N 1
ATOM 1457 C CA . VAL A 1 191 ? -2.344 14.503 28.087 1.00 90.75 191 VAL A CA 1
ATOM 1458 C C . VAL A 1 191 ? -1.379 15.683 28.037 1.00 90.75 191 VAL A C 1
ATOM 1460 O O . VAL A 1 191 ? -1.627 16.711 28.672 1.00 90.75 191 VAL A O 1
ATOM 1463 N N . ASP A 1 192 ? -0.266 15.493 27.348 1.00 89.69 192 ASP A N 1
ATOM 1464 C CA . ASP A 1 192 ? 0.665 16.528 26.935 1.00 89.69 192 ASP A CA 1
ATOM 1465 C C . ASP A 1 192 ? 0.739 16.494 25.409 1.00 89.69 192 ASP A C 1
ATOM 1467 O O . ASP A 1 192 ? 1.266 15.556 24.816 1.00 89.69 192 ASP A O 1
ATOM 1471 N N . THR A 1 193 ? 0.082 17.462 24.779 1.00 82.62 193 THR A N 1
ATOM 1472 C CA . THR A 1 193 ? -0.107 17.490 23.327 1.00 82.62 193 THR A CA 1
ATOM 1473 C C . THR A 1 193 ? 1.142 17.942 22.585 1.00 82.62 193 THR A C 1
ATOM 1475 O O . THR A 1 193 ? 1.271 17.628 21.409 1.00 82.62 193 THR A O 1
ATOM 1478 N N . GLU A 1 194 ? 2.030 18.690 23.250 1.00 85.50 194 GLU A N 1
ATOM 1479 C CA . GLU A 1 194 ? 3.289 19.163 22.661 1.00 85.50 194 GLU A CA 1
ATOM 1480 C C . GLU A 1 194 ? 4.277 18.003 22.501 1.00 85.50 194 GLU A C 1
ATOM 1482 O O . GLU A 1 194 ? 4.893 17.867 21.450 1.00 85.50 194 GLU A O 1
ATOM 1487 N N . ASP A 1 195 ? 4.351 17.137 23.513 1.00 86.94 195 ASP A N 1
ATOM 1488 C CA . ASP A 1 195 ? 5.274 15.997 23.552 1.00 86.94 195 ASP A CA 1
ATOM 1489 C C . ASP A 1 195 ? 4.640 14.682 23.048 1.00 86.94 195 ASP A C 1
ATOM 1491 O O . ASP A 1 195 ? 5.295 13.648 23.046 1.00 86.94 195 ASP A O 1
ATOM 1495 N N . GLY A 1 196 ? 3.350 14.666 22.689 1.00 88.69 196 GLY A N 1
ATOM 1496 C CA . GLY A 1 196 ? 2.672 13.451 22.209 1.00 88.69 196 GLY A CA 1
ATOM 1497 C C . GLY A 1 196 ? 2.532 12.332 23.255 1.00 88.69 196 GLY A C 1
ATOM 1498 O O . GLY A 1 196 ? 2.348 11.167 22.898 1.00 88.69 196 GLY A O 1
ATOM 1499 N N . VAL A 1 197 ? 2.579 12.662 24.553 1.00 92.25 197 VAL A N 1
ATOM 1500 C CA . VAL A 1 197 ? 2.557 11.685 25.659 1.00 92.25 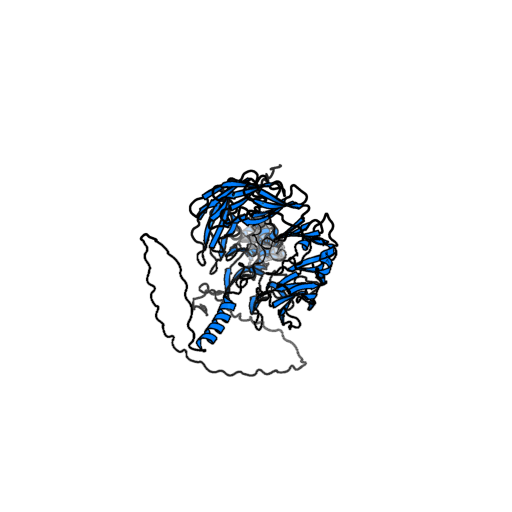197 VAL A CA 1
ATOM 1501 C C . VAL A 1 197 ? 1.440 11.938 26.675 1.00 92.25 197 VAL A C 1
ATOM 1503 O O . VAL A 1 197 ? 0.842 13.009 26.758 1.00 92.25 197 VAL A O 1
ATOM 1506 N N . GLY A 1 198 ? 1.155 10.953 27.528 1.00 93.38 198 GLY A N 1
ATOM 1507 C CA . GLY A 1 198 ? 0.124 11.061 28.557 1.00 93.38 198 GLY A CA 1
ATOM 1508 C C . GLY A 1 198 ? 0.357 10.235 29.821 1.00 93.38 198 GLY A C 1
ATOM 1509 O O . GLY A 1 198 ? 1.340 9.511 29.989 1.00 93.38 198 GLY A O 1
ATOM 1510 N N . THR A 1 199 ? -0.585 10.367 30.755 1.00 96.38 199 THR A N 1
ATOM 1511 C CA . THR A 1 199 ? -0.700 9.532 31.956 1.00 96.38 199 THR A CA 1
ATOM 1512 C C . THR A 1 199 ? -1.729 8.438 31.710 1.00 96.38 199 THR A C 1
ATOM 1514 O O . THR A 1 199 ? -2.939 8.670 31.832 1.00 96.38 199 THR A O 1
ATOM 1517 N N . LEU A 1 200 ? -1.253 7.237 31.383 1.00 96.44 200 LEU A N 1
ATOM 1518 C CA . LEU A 1 200 ? -2.098 6.067 31.181 1.00 96.44 200 LEU A CA 1
ATOM 1519 C C . LEU A 1 200 ? -2.726 5.646 32.511 1.00 96.44 200 LEU A C 1
ATOM 1521 O O . LEU A 1 200 ? -2.062 5.489 33.536 1.00 96.44 200 LEU A O 1
ATOM 1525 N N . SER A 1 201 ? -4.040 5.480 32.509 1.00 95.94 201 SER A N 1
ATOM 1526 C CA . SER A 1 201 ? -4.838 5.160 33.685 1.00 95.94 201 SER A CA 1
ATOM 1527 C C . SER A 1 201 ? -5.878 4.097 33.360 1.00 95.94 201 SER A C 1
ATOM 1529 O O . SER A 1 201 ? -6.263 3.897 32.207 1.00 95.94 201 SER A O 1
ATOM 1531 N N . ARG A 1 202 ? -6.381 3.423 34.396 1.00 95.06 202 ARG A N 1
ATOM 1532 C CA . ARG A 1 202 ? -7.501 2.490 34.259 1.00 95.06 202 ARG A CA 1
ATOM 1533 C C . ARG A 1 202 ? -8.549 2.635 35.346 1.00 95.06 202 ARG A C 1
ATOM 1535 O O . ARG A 1 202 ? -8.258 3.033 36.476 1.00 95.06 202 ARG A O 1
ATOM 1542 N N . ILE A 1 203 ? -9.776 2.247 35.012 1.00 94.50 203 ILE A N 1
ATOM 1543 C CA . ILE A 1 203 ? -10.885 2.156 35.961 1.00 94.50 203 ILE A CA 1
ATOM 1544 C C . ILE A 1 203 ? -11.837 1.008 35.618 1.00 94.50 203 ILE A C 1
ATOM 1546 O O . ILE A 1 203 ? -12.219 0.795 34.469 1.00 94.50 203 ILE A O 1
ATOM 1550 N N . ASN A 1 204 ? -12.346 0.344 36.657 1.00 92.81 204 ASN A N 1
ATOM 1551 C CA . ASN A 1 204 ? -13.453 -0.592 36.517 1.00 92.81 204 ASN A CA 1
ATOM 1552 C C . ASN A 1 204 ? -14.804 0.148 36.426 1.00 92.81 204 ASN A C 1
ATOM 1554 O O . ASN A 1 204 ? -15.352 0.628 37.431 1.00 92.81 204 ASN A O 1
ATOM 1558 N N . LEU A 1 205 ? -15.409 0.164 35.239 1.00 92.06 205 LEU A N 1
ATOM 1559 C CA . LEU A 1 205 ? -16.647 0.894 34.942 1.00 92.06 205 LEU A CA 1
ATOM 1560 C C . LEU A 1 205 ? -17.856 0.411 35.760 1.00 92.06 205 LEU A C 1
ATOM 1562 O O . LEU A 1 205 ? -18.746 1.196 36.112 1.00 92.06 205 LEU A O 1
ATOM 1566 N N . LYS A 1 206 ? -17.911 -0.868 36.163 1.00 90.81 206 LYS A N 1
ATOM 1567 C CA . LYS A 1 206 ? -18.979 -1.346 37.064 1.00 90.81 206 LYS A CA 1
ATOM 1568 C C . LYS A 1 206 ? -18.877 -0.705 38.444 1.00 90.81 206 LYS A C 1
ATOM 1570 O O . LYS A 1 206 ? -19.913 -0.343 39.011 1.00 90.81 206 LYS A O 1
ATOM 1575 N N . LYS A 1 207 ? -17.664 -0.503 38.964 1.00 93.94 207 LYS A N 1
ATOM 1576 C CA . LYS A 1 207 ? -17.426 0.099 40.288 1.00 93.94 207 LYS A CA 1
ATOM 1577 C C . LYS A 1 207 ? -17.607 1.617 40.311 1.00 93.94 207 LYS A C 1
ATOM 1579 O O . LYS A 1 207 ? -17.926 2.138 41.387 1.00 93.94 207 LYS A O 1
ATOM 1584 N N . ALA A 1 208 ? -17.495 2.276 39.153 1.00 94.00 208 ALA A N 1
ATOM 1585 C CA . ALA A 1 208 ? -17.612 3.724 39.009 1.00 94.00 208 ALA A CA 1
ATOM 1586 C C . ALA A 1 208 ? -18.834 4.322 39.729 1.00 94.00 208 ALA A C 1
ATOM 1588 O O . ALA A 1 208 ? -19.959 3.801 39.666 1.00 94.00 208 ALA A O 1
ATOM 1589 N N . LYS A 1 209 ? -18.598 5.426 40.428 1.00 95.44 209 LYS A N 1
ATOM 1590 C CA . LYS A 1 209 ? -19.562 6.264 41.139 1.00 95.44 209 LYS A CA 1
ATOM 1591 C C . LYS A 1 209 ? -20.010 7.418 40.254 1.00 95.44 209 LYS A C 1
ATOM 1593 O O . LYS A 1 209 ? -19.478 7.635 39.175 1.00 95.44 209 LYS A O 1
ATOM 1598 N N . LYS A 1 210 ? -21.087 8.073 40.683 1.00 93.94 210 LYS A N 1
ATOM 1599 C CA . LYS A 1 210 ? -21.796 9.058 39.864 1.00 93.94 210 LYS A CA 1
ATOM 1600 C C . LYS A 1 210 ? -20.975 10.330 39.621 1.00 93.94 210 LYS A C 1
ATOM 1602 O O . LYS A 1 210 ? -21.045 10.868 38.527 1.00 93.94 210 LYS A O 1
ATOM 1607 N N . ASP A 1 211 ? -20.271 10.790 40.650 1.00 94.31 211 ASP A N 1
ATOM 1608 C CA . ASP A 1 211 ? -19.604 12.092 40.685 1.00 94.31 211 ASP A CA 1
ATOM 1609 C C . ASP A 1 211 ? -18.081 11.889 40.584 1.00 94.31 211 ASP A C 1
ATOM 1611 O O . ASP A 1 211 ? -17.570 10.965 41.228 1.00 94.31 211 ASP A O 1
ATOM 1615 N N . VAL A 1 212 ? -17.386 12.755 39.833 1.00 93.75 212 VAL A N 1
ATOM 1616 C CA . VAL A 1 212 ? -15.938 12.655 39.532 1.00 93.75 212 VAL A CA 1
ATOM 1617 C C . VAL A 1 212 ? -15.094 12.474 40.797 1.00 93.75 212 VAL A C 1
ATOM 1619 O O . VAL A 1 212 ? -14.354 11.499 40.901 1.00 93.75 212 VAL A O 1
ATOM 1622 N N . ASP A 1 213 ? -15.291 13.319 41.813 1.00 94.19 213 ASP A N 1
ATOM 1623 C CA . ASP A 1 213 ? -14.508 13.311 43.063 1.00 94.19 213 ASP A CA 1
ATOM 1624 C C . ASP A 1 213 ? -14.585 11.972 43.826 1.00 94.19 213 ASP A C 1
ATOM 1626 O O . ASP A 1 213 ? -13.745 11.643 44.661 1.00 94.19 213 ASP A O 1
ATOM 1630 N N . LYS A 1 214 ? -15.623 11.162 43.572 1.00 95.56 214 LYS A N 1
ATOM 1631 C CA . LYS A 1 214 ? -15.797 9.843 44.208 1.00 95.56 214 LYS A CA 1
ATOM 1632 C C . LYS A 1 214 ? -15.092 8.722 43.451 1.00 95.56 214 LYS A C 1
ATOM 1634 O O . LYS A 1 214 ? -15.051 7.598 43.957 1.00 95.56 214 LYS A O 1
ATOM 1639 N N . ASN A 1 215 ? -14.605 9.004 42.248 1.00 96.38 215 ASN A N 1
ATOM 1640 C CA . ASN A 1 215 ? -13.907 8.062 41.389 1.00 96.38 215 ASN A CA 1
ATOM 1641 C C . ASN A 1 215 ? -12.389 8.197 41.467 1.00 96.38 215 ASN A C 1
ATOM 1643 O O . ASN A 1 215 ? -11.730 7.232 41.110 1.00 96.38 215 ASN A O 1
ATOM 1647 N N . GLU A 1 216 ? -11.836 9.291 42.003 1.00 94.19 216 GLU A N 1
ATOM 1648 C CA . GLU A 1 216 ? -10.379 9.489 42.132 1.00 94.19 216 GLU A CA 1
ATOM 1649 C C . GLU A 1 216 ? -9.683 8.276 42.772 1.00 94.19 216 GLU A C 1
ATOM 1651 O O . GLU A 1 216 ? -8.772 7.701 42.195 1.00 94.19 216 GLU A O 1
ATOM 1656 N N . SER A 1 217 ? -10.193 7.792 43.911 1.00 94.69 217 SER A N 1
ATOM 1657 C CA . SER A 1 217 ? -9.661 6.592 44.590 1.00 94.69 217 SER A CA 1
ATOM 1658 C C . SER A 1 217 ? -9.884 5.258 43.853 1.00 94.69 217 SER A C 1
ATOM 1660 O O . SER A 1 217 ? -9.384 4.222 44.292 1.00 94.69 217 SER A O 1
ATOM 1662 N N . LEU A 1 218 ? -10.699 5.253 42.794 1.00 96.38 218 LEU A N 1
ATOM 1663 C CA . LEU A 1 218 ? -10.992 4.084 41.958 1.00 96.38 218 LEU A CA 1
ATOM 1664 C C . LEU A 1 218 ? -10.192 4.081 40.654 1.00 96.38 218 LEU A C 1
ATOM 1666 O O . LEU A 1 218 ? -10.154 3.041 39.996 1.00 96.38 218 LEU A O 1
ATOM 1670 N N . ILE A 1 219 ? -9.614 5.221 40.278 1.00 96.31 219 ILE A N 1
ATOM 1671 C CA . ILE A 1 219 ? -8.736 5.352 39.123 1.00 96.31 219 ILE A CA 1
ATOM 1672 C C . ILE A 1 219 ? -7.345 4.912 39.560 1.00 96.31 219 ILE A C 1
ATOM 1674 O O . ILE A 1 219 ? -6.810 5.385 40.562 1.00 96.31 219 ILE A O 1
ATOM 1678 N N . GLN A 1 220 ? -6.776 3.981 38.809 1.00 95.75 220 GLN A N 1
ATOM 1679 C CA . GLN A 1 220 ? -5.393 3.576 38.972 1.00 95.75 220 GLN A CA 1
ATOM 1680 C C . GLN A 1 220 ? -4.565 4.238 37.880 1.00 95.75 220 GLN A C 1
ATOM 1682 O O . GLN A 1 220 ? -4.783 3.965 36.701 1.00 95.75 220 GLN A O 1
ATOM 1687 N N . GLU A 1 221 ? -3.607 5.062 38.285 1.00 96.94 221 GLU A N 1
ATOM 1688 C CA . GLU A 1 221 ? -2.507 5.473 37.418 1.00 96.94 221 GLU A CA 1
ATOM 1689 C C . GLU A 1 221 ? -1.620 4.252 37.142 1.00 96.94 221 GLU A C 1
ATOM 1691 O O . GLU A 1 221 ? -1.237 3.537 38.075 1.00 96.94 221 GLU A O 1
ATOM 1696 N N . ILE A 1 222 ? -1.383 3.971 35.862 1.00 97.12 222 ILE A N 1
ATOM 1697 C CA . ILE A 1 222 ? -0.527 2.873 35.406 1.00 97.12 222 ILE A CA 1
ATOM 1698 C C . ILE A 1 222 ? 0.885 3.408 35.213 1.00 97.12 222 ILE A C 1
ATOM 1700 O O . ILE A 1 222 ? 1.815 2.897 35.831 1.00 97.12 222 ILE A O 1
ATOM 1704 N N . ASP A 1 223 ? 1.025 4.448 34.389 1.00 97.44 223 ASP A N 1
ATOM 1705 C CA . ASP A 1 223 ? 2.310 5.081 34.116 1.00 97.44 223 ASP A CA 1
ATOM 1706 C C . ASP A 1 223 ? 2.139 6.504 33.557 1.00 97.44 223 ASP A C 1
ATOM 1708 O O . ASP A 1 223 ? 1.039 6.931 33.199 1.00 97.44 223 ASP A O 1
ATOM 1712 N N . THR A 1 224 ? 3.243 7.242 33.490 1.00 96.25 224 THR A N 1
ATOM 1713 C CA . THR A 1 224 ? 3.332 8.608 32.959 1.00 96.25 224 THR A CA 1
ATOM 1714 C C . THR A 1 224 ? 4.326 8.670 31.808 1.00 96.25 224 THR A C 1
ATOM 1716 O O . THR A 1 224 ? 5.237 7.843 31.751 1.00 96.25 224 THR A O 1
ATOM 1719 N N . LYS A 1 225 ? 4.183 9.685 30.945 1.00 95.81 225 LYS A N 1
ATOM 1720 C CA . LYS A 1 225 ? 4.962 9.829 29.705 1.00 95.81 225 LYS A CA 1
ATOM 1721 C C . LYS A 1 225 ? 4.790 8.630 28.767 1.00 95.81 225 LYS A C 1
ATOM 1723 O O . LYS A 1 225 ? 5.754 8.141 28.202 1.00 95.81 225 LYS A O 1
ATOM 1728 N N . VAL A 1 226 ? 3.578 8.101 28.697 1.00 95.81 226 VAL A N 1
ATOM 1729 C CA . VAL A 1 226 ? 3.229 7.009 27.785 1.00 95.81 226 VAL A CA 1
ATOM 1730 C C . VAL A 1 226 ? 2.874 7.616 26.436 1.00 95.81 226 VAL A C 1
ATOM 1732 O O . VAL A 1 226 ? 2.094 8.570 26.438 1.00 95.81 226 VAL A O 1
ATOM 1735 N N . SER A 1 227 ? 3.414 7.087 25.336 1.00 92.56 227 SER A N 1
ATOM 1736 C CA . SER A 1 227 ? 3.033 7.513 23.983 1.00 92.56 227 SER A CA 1
ATOM 1737 C C . SER A 1 227 ? 1.517 7.403 23.807 1.00 92.56 227 SER A C 1
ATOM 1739 O O . SER A 1 227 ? 0.880 6.449 24.268 1.00 92.56 227 SER A O 1
ATOM 1741 N N . LEU A 1 228 ? 0.914 8.414 23.183 1.00 88.56 228 LEU A N 1
ATOM 1742 C CA . LEU A 1 228 ? -0.530 8.434 22.944 1.00 88.56 228 LEU A CA 1
ATOM 1743 C C . LEU A 1 228 ? -0.953 7.512 21.786 1.00 88.56 228 LEU A C 1
ATOM 1745 O O . LEU A 1 228 ? -2.139 7.173 21.695 1.00 88.56 228 LEU A O 1
ATOM 1749 N N . ASN A 1 229 ? -0.005 7.091 20.943 1.00 85.81 229 ASN A N 1
ATOM 1750 C CA . ASN A 1 229 ? -0.253 6.261 19.761 1.00 85.81 229 ASN A CA 1
ATOM 1751 C C . ASN A 1 229 ? 0.122 4.785 19.992 1.00 85.81 229 ASN A C 1
ATOM 1753 O O . ASN A 1 229 ? -0.580 3.887 19.523 1.00 85.81 229 ASN A O 1
ATOM 1757 N N . ASP A 1 230 ? 1.119 4.519 20.837 1.00 89.00 230 ASP A N 1
ATOM 1758 C CA . ASP A 1 230 ? 1.739 3.191 20.932 1.00 89.00 230 ASP A CA 1
ATOM 1759 C C . ASP A 1 230 ? 1.260 2.450 22.173 1.00 89.00 230 ASP A C 1
ATOM 1761 O O . ASP A 1 230 ? 1.978 2.260 23.157 1.00 89.00 230 ASP A O 1
ATOM 1765 N N . ILE A 1 231 ? -0.018 2.068 22.149 1.00 90.69 231 ILE A N 1
ATOM 1766 C CA . ILE A 1 231 ? -0.675 1.296 23.204 1.00 90.69 231 ILE A CA 1
ATOM 1767 C C . ILE A 1 231 ? -1.482 0.142 22.607 1.00 90.69 231 ILE A C 1
ATOM 1769 O O . ILE A 1 231 ? -2.306 0.321 21.711 1.00 90.69 231 ILE A O 1
ATOM 1773 N N . ARG A 1 232 ? -1.305 -1.058 23.166 1.00 91.00 232 ARG A N 1
ATOM 1774 C CA . ARG A 1 232 ? -2.094 -2.251 22.838 1.00 91.00 232 ARG A CA 1
ATOM 1775 C C . ARG A 1 232 ? -2.610 -2.902 24.120 1.00 91.00 232 ARG A C 1
ATOM 1777 O O . ARG A 1 232 ? -1.851 -3.361 24.977 1.00 91.00 232 ARG A O 1
ATOM 1784 N N . VAL A 1 233 ? -3.931 -2.950 24.283 1.00 89.62 233 VAL A N 1
ATOM 1785 C CA . VAL A 1 233 ? -4.571 -3.676 25.391 1.00 89.62 233 VAL A CA 1
ATOM 1786 C C . VAL A 1 233 ? -4.748 -5.128 24.973 1.00 89.62 233 VAL A C 1
ATOM 1788 O O . VAL A 1 233 ? -5.687 -5.435 24.258 1.00 89.62 233 VAL A O 1
ATOM 1791 N N . ILE A 1 234 ? -3.875 -6.024 25.428 1.00 88.19 234 ILE A N 1
ATOM 1792 C CA . ILE A 1 234 ? -3.831 -7.422 24.957 1.00 88.19 234 ILE A CA 1
ATOM 1793 C C . ILE A 1 234 ? -4.666 -8.397 25.796 1.00 88.19 234 ILE A C 1
ATOM 1795 O O . ILE A 1 234 ? -5.052 -9.469 25.343 1.00 88.19 234 ILE A O 1
ATOM 1799 N N . ASP A 1 235 ? -4.966 -8.042 27.045 1.00 83.31 235 ASP A N 1
ATOM 1800 C CA . ASP A 1 235 ? -5.880 -8.785 27.918 1.00 83.31 235 ASP A CA 1
ATOM 1801 C C . ASP A 1 235 ? -6.445 -7.825 28.978 1.00 83.31 235 ASP A C 1
ATOM 1803 O O . ASP A 1 235 ? -6.034 -6.673 29.115 1.00 83.31 235 ASP A O 1
ATOM 1807 N N . LYS A 1 236 ? -7.373 -8.308 29.801 1.00 79.94 236 LYS A N 1
ATOM 1808 C CA . LYS A 1 236 ? -8.025 -7.568 30.883 1.00 79.94 236 LYS A CA 1
ATOM 1809 C C . LYS A 1 236 ? -7.091 -6.791 31.802 1.00 79.94 236 LYS A C 1
ATOM 1811 O O . LYS A 1 236 ? -7.491 -5.755 32.318 1.00 79.94 236 LYS A O 1
ATOM 1816 N N . ASP A 1 237 ? -5.905 -7.333 32.046 1.00 86.12 237 ASP A N 1
ATOM 1817 C CA . ASP A 1 237 ? -4.893 -6.850 32.986 1.00 86.12 237 ASP A CA 1
ATOM 1818 C C . ASP A 1 237 ? -3.516 -6.804 32.307 1.00 86.12 237 ASP A C 1
ATOM 1820 O O . ASP A 1 237 ? -2.498 -6.843 32.988 1.00 86.12 237 ASP A O 1
ATOM 1824 N N . LYS A 1 238 ? -3.470 -6.785 30.971 1.00 90.00 238 LYS A N 1
ATOM 1825 C CA . LYS A 1 238 ? -2.216 -6.714 30.230 1.00 90.00 238 LYS A CA 1
ATOM 1826 C C . LYS A 1 238 ? -2.289 -5.618 29.189 1.00 90.00 238 LYS A C 1
ATOM 1828 O O . LYS A 1 238 ? -3.170 -5.647 28.332 1.00 90.00 238 LYS A O 1
ATOM 1833 N N . VAL A 1 239 ? -1.371 -4.668 29.288 1.00 93.88 239 VAL A N 1
ATOM 1834 C CA . VAL A 1 239 ? -1.254 -3.558 28.342 1.00 93.88 239 VAL A CA 1
ATOM 1835 C C . VAL A 1 239 ? 0.205 -3.408 27.975 1.00 93.88 239 VAL A C 1
ATOM 1837 O O . VAL A 1 239 ? 1.046 -3.319 28.868 1.00 93.88 239 VAL A O 1
ATOM 1840 N N . LEU A 1 240 ? 0.471 -3.404 26.680 1.00 95.75 240 LEU A N 1
ATOM 1841 C CA . LEU A 1 240 ? 1.769 -3.118 26.100 1.00 95.75 240 LEU A CA 1
ATOM 1842 C C . LEU A 1 240 ? 1.765 -1.656 25.645 1.00 95.75 240 LEU A C 1
ATOM 1844 O O . LEU A 1 240 ? 0.749 -1.201 25.114 1.00 95.75 240 LEU A O 1
ATOM 1848 N N . TYR A 1 241 ? 2.826 -0.907 25.932 1.00 96.06 241 TYR A N 1
ATOM 1849 C CA . TYR A 1 241 ? 2.907 0.502 25.547 1.00 96.06 241 TYR A CA 1
ATOM 1850 C C . TYR A 1 241 ? 4.344 1.022 25.465 1.00 96.06 241 TYR A C 1
ATOM 1852 O O . TYR A 1 241 ? 5.206 0.511 26.183 1.00 96.06 241 TYR A O 1
ATOM 1860 N N . ILE A 1 242 ? 4.579 2.073 24.674 1.00 96.06 242 ILE A N 1
ATOM 1861 C CA . ILE A 1 242 ? 5.854 2.812 24.662 1.00 96.06 242 ILE A CA 1
ATOM 1862 C C . ILE A 1 242 ? 5.834 3.930 25.710 1.00 96.06 242 ILE A C 1
ATOM 1864 O O . ILE A 1 242 ? 4.831 4.626 25.912 1.00 96.06 242 ILE A O 1
ATOM 1868 N N . LYS A 1 243 ? 6.943 4.081 26.436 1.00 95.56 243 LYS A N 1
ATOM 1869 C CA . LYS A 1 243 ? 7.157 5.117 27.447 1.00 95.56 243 LYS A CA 1
ATOM 1870 C C . LYS A 1 243 ? 8.372 5.974 27.116 1.00 95.56 243 LYS A C 1
ATOM 1872 O O . LYS A 1 243 ? 9.485 5.465 27.028 1.00 95.56 243 LYS A O 1
ATOM 1877 N N . GLY A 1 244 ? 8.186 7.290 27.150 1.00 89.75 244 GLY A N 1
ATOM 1878 C CA . GLY A 1 244 ? 9.154 8.206 26.560 1.00 89.75 244 GLY A CA 1
ATOM 1879 C C . GLY A 1 244 ? 9.184 7.953 25.062 1.00 89.75 244 GLY A C 1
ATOM 1880 O O . GLY A 1 244 ? 8.120 7.742 24.487 1.00 89.75 244 GLY A O 1
ATOM 1881 N N . ASP A 1 245 ? 10.387 7.905 24.510 1.00 85.00 245 ASP A N 1
ATOM 1882 C CA . ASP A 1 245 ? 10.576 7.816 23.066 1.00 85.00 245 ASP A CA 1
ATOM 1883 C C . ASP A 1 245 ? 10.845 6.366 22.618 1.00 85.00 245 ASP A C 1
ATOM 1885 O O . ASP A 1 245 ? 10.564 6.031 21.486 1.00 85.00 245 ASP A O 1
ATOM 1889 N N . ASP A 1 246 ? 11.332 5.485 23.511 1.00 91.94 246 ASP A N 1
ATOM 1890 C CA . ASP A 1 246 ? 11.997 4.242 23.080 1.00 91.94 246 ASP A CA 1
ATOM 1891 C C . ASP A 1 246 ? 11.757 2.994 23.962 1.00 91.94 246 ASP A C 1
ATOM 1893 O O . ASP A 1 246 ? 12.329 1.925 23.730 1.00 91.94 246 ASP A O 1
ATOM 1897 N N . LYS A 1 247 ? 10.992 3.097 25.061 1.00 95.94 247 LYS A N 1
ATOM 1898 C CA . LYS A 1 247 ? 10.885 1.996 26.045 1.00 95.94 247 LYS A CA 1
ATOM 1899 C C . LYS A 1 247 ? 9.579 1.254 25.947 1.00 95.94 247 LYS A C 1
ATOM 1901 O O . LYS A 1 247 ? 8.545 1.760 26.386 1.00 95.94 247 LYS A O 1
ATOM 1906 N N . LEU A 1 248 ? 9.661 -0.003 25.531 1.00 97.31 248 LEU A N 1
ATOM 1907 C CA . LEU A 1 248 ? 8.530 -0.912 25.540 1.00 97.31 248 LEU A CA 1
ATOM 1908 C C . LEU A 1 248 ? 8.259 -1.444 26.953 1.00 97.31 248 LEU A C 1
ATOM 1910 O O . LEU A 1 248 ? 9.098 -2.097 27.583 1.00 97.31 248 LEU A O 1
ATOM 1914 N N . MET A 1 249 ? 7.047 -1.200 27.439 1.00 97.44 249 MET A N 1
ATOM 1915 C CA . MET A 1 249 ? 6.602 -1.513 28.792 1.00 97.44 249 MET A CA 1
ATOM 1916 C C . MET A 1 249 ? 5.429 -2.492 28.782 1.00 97.44 249 MET A C 1
ATOM 1918 O O . MET A 1 249 ? 4.459 -2.310 28.050 1.00 97.44 249 MET A O 1
ATOM 1922 N N . LEU A 1 250 ? 5.443 -3.472 29.690 1.00 96.50 250 LEU A N 1
ATOM 1923 C CA . LEU A 1 250 ? 4.302 -4.351 29.950 1.00 96.50 250 LEU A CA 1
ATOM 1924 C C . LEU A 1 250 ? 3.679 -4.044 31.307 1.00 96.50 250 LEU A C 1
ATOM 1926 O O . LEU A 1 250 ? 4.250 -4.331 32.360 1.00 96.50 250 LEU A O 1
ATOM 1930 N N . TYR A 1 251 ? 2.445 -3.556 31.298 1.00 95.94 251 TYR A N 1
ATOM 1931 C CA . TYR A 1 251 ? 1.613 -3.532 32.490 1.00 95.94 251 TYR A CA 1
ATOM 1932 C C . TYR A 1 251 ? 1.005 -4.911 32.742 1.00 95.94 251 TYR A C 1
ATOM 1934 O O . TYR A 1 251 ? 0.301 -5.441 31.890 1.00 95.94 251 TYR A O 1
ATOM 1942 N N . ASN A 1 252 ? 1.226 -5.485 33.928 1.00 92.25 252 ASN A N 1
ATOM 1943 C CA . ASN A 1 252 ? 0.770 -6.837 34.291 1.00 92.25 252 ASN A CA 1
ATOM 1944 C C . ASN A 1 252 ? -0.497 -6.860 35.176 1.00 92.25 252 ASN A C 1
ATOM 1946 O O . ASN A 1 252 ? -0.811 -7.872 35.815 1.00 92.25 252 ASN A O 1
ATOM 1950 N N . GLY A 1 253 ? -1.195 -5.724 35.278 1.00 90.31 253 GLY A N 1
ATOM 1951 C CA . GLY A 1 253 ? -2.387 -5.563 36.112 1.00 90.31 253 GLY A CA 1
ATOM 1952 C C . GLY A 1 253 ? -2.084 -5.116 37.537 1.00 90.31 253 GLY A C 1
ATOM 1953 O O . GLY A 1 253 ? -3.008 -4.818 38.299 1.00 90.31 253 GLY A O 1
ATOM 1954 N N . LYS A 1 254 ? -0.809 -5.062 37.920 1.00 90.56 254 LYS A N 1
ATOM 1955 C CA . LYS A 1 254 ? -0.365 -4.592 39.230 1.00 90.56 254 LYS A CA 1
ATOM 1956 C C . LYS A 1 254 ? 0.717 -3.530 39.096 1.00 90.56 254 LYS A C 1
ATOM 1958 O O . LYS A 1 254 ? 0.570 -2.465 39.691 1.00 90.56 254 LYS A O 1
ATOM 1963 N N . ASP A 1 255 ? 1.743 -3.822 38.316 1.00 94.12 255 ASP A N 1
ATOM 1964 C CA . ASP A 1 255 ? 2.912 -2.988 38.073 1.00 94.12 255 ASP A CA 1
ATOM 1965 C C . ASP A 1 255 ? 3.314 -3.057 36.593 1.00 94.12 255 ASP A C 1
ATOM 1967 O O . ASP A 1 255 ? 2.884 -3.956 35.863 1.00 94.12 255 ASP A O 1
ATOM 1971 N N . SER A 1 256 ? 4.087 -2.067 36.158 1.00 96.50 256 SER A N 1
ATOM 1972 C CA . SER A 1 256 ? 4.685 -2.029 34.826 1.00 96.50 256 SER A CA 1
ATOM 1973 C C . SER A 1 256 ? 6.131 -2.491 34.896 1.00 96.50 256 SER A C 1
ATOM 1975 O O . SER A 1 256 ? 6.851 -2.137 35.833 1.00 96.50 256 SER A O 1
ATOM 1977 N N . VAL A 1 257 ? 6.538 -3.283 33.912 1.00 95.75 257 VAL A N 1
ATOM 1978 C CA . VAL A 1 257 ? 7.898 -3.809 33.786 1.00 95.75 257 VAL A CA 1
ATOM 1979 C C . VAL A 1 257 ? 8.464 -3.461 32.417 1.00 95.75 257 VAL A C 1
ATOM 1981 O O . VAL A 1 257 ? 7.728 -3.481 31.432 1.00 95.75 257 VAL A O 1
ATOM 1984 N N . ASP A 1 258 ? 9.758 -3.167 32.372 1.00 95.06 258 ASP A N 1
ATOM 1985 C CA . ASP A 1 258 ? 10.492 -2.966 31.124 1.00 95.06 258 ASP A CA 1
ATOM 1986 C C . ASP A 1 258 ? 10.537 -4.303 30.358 1.00 95.06 258 ASP A C 1
ATOM 1988 O O . ASP A 1 258 ? 10.843 -5.343 30.957 1.00 95.06 258 ASP A O 1
ATOM 1992 N N . LEU A 1 259 ? 10.215 -4.285 29.062 1.00 95.38 259 LEU A N 1
ATOM 1993 C CA . LEU A 1 259 ? 10.417 -5.424 28.161 1.00 95.38 259 LEU A CA 1
ATOM 1994 C C . LEU A 1 259 ? 11.639 -5.214 27.270 1.00 95.38 259 LEU A C 1
ATOM 1996 O O . LEU A 1 259 ? 12.520 -6.066 27.260 1.00 95.38 259 LEU A O 1
ATOM 2000 N N . ALA A 1 260 ? 11.704 -4.071 26.591 1.00 95.88 260 ALA A N 1
ATOM 2001 C CA . ALA A 1 260 ? 12.775 -3.725 25.666 1.00 95.88 260 ALA A CA 1
ATOM 2002 C C . ALA A 1 260 ? 13.044 -2.210 25.683 1.00 95.88 260 ALA A C 1
ATOM 2004 O O . ALA A 1 260 ? 12.286 -1.433 26.275 1.00 95.88 260 ALA A O 1
ATOM 2005 N N . LYS A 1 261 ? 14.164 -1.811 25.083 1.00 94.19 261 LYS A N 1
ATOM 2006 C CA . LYS A 1 261 ? 14.604 -0.420 24.906 1.00 94.19 261 LYS A CA 1
ATOM 2007 C C . LYS A 1 261 ? 14.963 -0.193 23.448 1.00 94.19 261 LYS A C 1
ATOM 2009 O O . LYS A 1 261 ? 15.125 -1.184 22.731 1.00 94.19 261 LYS A O 1
ATOM 2014 N N . ASP A 1 262 ? 15.130 1.074 23.085 1.00 93.75 262 ASP A N 1
ATOM 2015 C CA . ASP A 1 262 ? 15.479 1.479 21.727 1.00 93.75 262 ASP A CA 1
ATOM 2016 C C . ASP A 1 262 ? 14.412 0.997 20.716 1.00 93.75 262 ASP A C 1
ATOM 2018 O O . ASP A 1 262 ? 14.726 0.678 19.581 1.00 93.75 262 ASP A O 1
ATOM 2022 N N . VAL A 1 263 ? 13.152 0.870 21.164 1.00 94.88 263 VAL A N 1
ATOM 2023 C CA . VAL A 1 263 ? 12.009 0.391 20.370 1.00 94.88 263 VAL A CA 1
ATOM 2024 C C . VAL A 1 263 ? 11.222 1.586 19.854 1.00 94.88 263 VAL A C 1
ATOM 2026 O O . VAL A 1 263 ? 10.601 2.282 20.656 1.00 94.88 263 VAL A O 1
ATOM 2029 N N . GLU A 1 264 ? 11.217 1.754 18.537 1.00 91.50 264 GLU A N 1
ATOM 2030 C CA . GLU A 1 264 ? 10.436 2.771 17.826 1.00 91.50 264 GLU A CA 1
ATOM 2031 C C . GLU A 1 264 ? 8.985 2.313 17.649 1.00 91.50 264 GLU A C 1
ATOM 2033 O O . GLU A 1 264 ? 8.049 3.042 17.960 1.00 91.50 264 GLU A O 1
ATOM 2038 N N . ASP A 1 265 ? 8.797 1.060 17.225 1.00 91.06 265 ASP A N 1
ATOM 2039 C CA . ASP A 1 265 ? 7.480 0.472 16.974 1.00 91.06 265 ASP A CA 1
ATOM 2040 C C . ASP A 1 265 ? 7.450 -1.024 17.335 1.00 91.06 265 ASP A C 1
ATOM 2042 O O . ASP A 1 265 ? 8.486 -1.684 17.487 1.00 91.06 265 ASP A O 1
ATOM 2046 N N . PHE A 1 266 ? 6.252 -1.575 17.529 1.00 93.62 266 PHE A N 1
ATOM 2047 C CA . PHE A 1 266 ? 6.066 -2.977 17.876 1.00 93.62 266 PHE A CA 1
ATOM 2048 C C . PHE A 1 266 ? 4.767 -3.563 17.322 1.00 93.62 266 PHE A C 1
ATOM 2050 O O . PHE A 1 266 ? 3.704 -2.951 17.407 1.00 93.62 266 PHE A O 1
ATOM 2057 N N . GLU A 1 267 ? 4.826 -4.833 16.916 1.00 92.19 267 GLU A N 1
ATOM 2058 C CA . GLU A 1 267 ? 3.645 -5.580 16.485 1.00 92.19 267 GLU A CA 1
ATOM 2059 C C . GLU A 1 267 ? 3.469 -6.899 17.228 1.00 92.19 267 GLU A C 1
ATOM 2061 O O . GLU A 1 267 ? 4.417 -7.572 17.633 1.00 92.19 267 GLU A O 1
ATOM 2066 N N . LEU A 1 268 ? 2.212 -7.255 17.474 1.00 90.88 268 LEU A N 1
ATOM 2067 C CA . LEU A 1 268 ? 1.838 -8.451 18.225 1.00 90.88 268 LEU A CA 1
ATOM 2068 C C . LEU A 1 268 ? 1.433 -9.560 17.266 1.00 90.88 268 LEU A C 1
ATOM 2070 O O . LEU A 1 268 ? 0.819 -9.298 16.243 1.00 90.88 268 LEU A O 1
ATOM 2074 N N . ASN A 1 269 ? 1.674 -10.818 17.637 1.00 89.25 269 ASN A N 1
ATOM 2075 C CA . ASN A 1 269 ? 1.009 -11.903 16.915 1.00 89.25 269 ASN A CA 1
ATOM 2076 C C . ASN A 1 269 ? -0.491 -11.945 17.227 1.00 89.25 269 ASN A C 1
ATOM 2078 O O . ASN A 1 269 ? -0.927 -11.501 18.292 1.00 89.25 269 ASN A O 1
ATOM 2082 N N . ASP A 1 270 ? -1.258 -12.631 16.379 1.00 84.81 270 ASP A N 1
ATOM 2083 C CA . ASP A 1 270 ? -2.689 -12.930 16.549 1.00 84.81 270 ASP A CA 1
ATOM 2084 C C . ASP A 1 270 ? -3.094 -13.344 17.972 1.00 84.81 270 ASP A C 1
ATOM 2086 O O . ASP A 1 270 ? -4.168 -13.027 18.498 1.00 84.81 270 ASP A O 1
ATOM 2090 N N . LYS A 1 271 ? -2.226 -14.121 18.629 1.00 87.50 271 LYS A N 1
ATOM 2091 C CA . LYS A 1 271 ? -2.482 -14.667 19.968 1.00 87.50 271 LYS A CA 1
ATOM 2092 C C . LYS A 1 271 ? -2.117 -13.693 21.090 1.00 87.50 271 LYS A C 1
ATOM 2094 O O . LYS A 1 271 ? -2.401 -13.992 22.251 1.00 87.50 271 LYS A O 1
ATOM 2099 N N . ASN A 1 272 ? -1.510 -12.554 20.765 1.00 89.44 272 ASN A N 1
ATOM 2100 C CA . ASN A 1 272 ? -0.946 -11.560 21.675 1.00 89.44 272 ASN A CA 1
ATOM 2101 C C . ASN A 1 272 ? 0.025 -12.169 22.708 1.00 89.44 272 ASN A C 1
ATOM 2103 O O . ASN A 1 272 ? 0.034 -11.820 23.894 1.00 89.44 272 ASN A O 1
ATOM 2107 N N . THR A 1 273 ? 0.792 -13.167 22.275 1.00 91.56 273 THR A N 1
ATOM 2108 C CA . THR A 1 273 ? 1.745 -13.926 23.101 1.00 91.56 273 THR A CA 1
ATOM 2109 C C . THR A 1 273 ? 3.195 -13.581 22.810 1.00 91.56 273 THR A C 1
ATOM 2111 O O . THR A 1 273 ? 4.028 -13.736 23.706 1.00 91.56 273 THR A O 1
ATOM 2114 N N . LYS A 1 274 ? 3.478 -13.096 21.601 1.00 93.38 274 LYS A N 1
ATOM 2115 C CA . LYS A 1 274 ? 4.784 -12.622 21.155 1.00 93.38 274 LYS A CA 1
ATOM 2116 C C . LYS A 1 274 ? 4.654 -11.215 20.597 1.00 93.38 274 LYS A C 1
ATOM 2118 O O . LYS A 1 274 ? 3.564 -10.825 20.178 1.00 93.38 274 LYS A O 1
ATOM 2123 N N . VAL A 1 275 ? 5.755 -10.484 20.663 1.00 94.81 275 VAL A N 1
ATOM 2124 C CA . VAL A 1 275 ? 5.899 -9.143 20.114 1.00 94.81 275 VAL A CA 1
ATOM 2125 C C . VAL A 1 275 ? 7.154 -9.106 19.257 1.00 94.81 275 VAL A C 1
ATOM 2127 O O . VAL A 1 275 ? 8.201 -9.595 19.687 1.00 94.81 275 VAL A O 1
ATOM 2130 N N . LEU A 1 276 ? 7.016 -8.555 18.061 1.00 94.75 276 LEU A N 1
ATOM 2131 C CA . LEU A 1 276 ? 8.107 -8.179 17.184 1.00 94.75 276 LEU A CA 1
ATOM 2132 C C . LEU A 1 276 ? 8.428 -6.702 17.425 1.00 94.75 276 LEU A C 1
ATOM 2134 O O . LEU A 1 276 ? 7.527 -5.883 17.600 1.00 94.75 276 LEU A O 1
ATOM 2138 N N . LEU A 1 277 ? 9.714 -6.400 17.523 1.00 95.44 277 LEU A N 1
ATOM 2139 C CA . LEU A 1 277 ? 10.272 -5.108 17.889 1.00 95.44 277 LEU A CA 1
ATOM 2140 C C . LEU A 1 277 ? 10.957 -4.510 16.667 1.00 95.44 277 LEU A C 1
ATOM 2142 O O . LEU A 1 277 ? 11.773 -5.193 16.048 1.00 95.44 277 LEU A O 1
ATOM 2146 N N . LYS A 1 278 ? 10.668 -3.240 16.388 1.00 93.75 278 LYS A N 1
ATOM 2147 C CA . LYS A 1 278 ? 11.403 -2.419 15.432 1.00 93.75 278 LYS A CA 1
ATOM 2148 C C . LYS A 1 278 ? 12.262 -1.421 16.181 1.00 93.75 278 LYS A C 1
ATOM 2150 O O . LYS A 1 278 ? 11.753 -0.643 16.993 1.00 93.75 278 LYS A O 1
ATOM 2155 N N . LYS A 1 279 ? 13.560 -1.463 15.921 1.00 94.44 279 LYS A N 1
ATOM 2156 C CA . LYS A 1 279 ? 14.541 -0.556 16.510 1.00 94.44 279 LYS A CA 1
ATOM 2157 C C . LYS A 1 279 ? 15.237 0.178 15.378 1.00 94.44 279 LYS A C 1
ATOM 2159 O O . LYS A 1 279 ? 15.668 -0.476 14.436 1.00 94.44 279 LYS A O 1
ATOM 2164 N N . VAL A 1 280 ? 15.301 1.504 15.443 1.00 90.44 280 VAL A N 1
ATOM 2165 C CA . VAL A 1 280 ? 16.005 2.303 14.428 1.00 90.44 280 VAL A CA 1
ATOM 2166 C C . VAL A 1 280 ? 17.470 1.874 14.413 1.00 90.44 280 VAL A C 1
ATOM 2168 O O . VAL A 1 280 ? 18.110 1.885 15.470 1.00 90.44 280 VAL A O 1
ATOM 2171 N N . SER A 1 281 ? 17.971 1.459 13.247 1.00 87.75 281 SER A N 1
ATOM 2172 C CA . SER A 1 281 ? 19.365 1.020 13.115 1.00 87.75 281 SER A CA 1
ATOM 2173 C C . SER A 1 281 ? 20.307 2.191 12.829 1.00 87.75 281 SER A C 1
ATOM 2175 O O . SER A 1 281 ? 21.359 2.317 13.464 1.00 87.75 281 SER A O 1
ATOM 2177 N N . ASP A 1 282 ? 19.892 3.102 11.942 1.00 83.06 282 ASP A N 1
ATOM 2178 C CA . ASP A 1 282 ? 20.628 4.317 11.590 1.00 83.06 282 ASP A CA 1
ATOM 2179 C C . ASP A 1 282 ? 19.768 5.563 11.861 1.00 83.06 282 ASP A C 1
ATOM 2181 O O . ASP A 1 282 ? 18.608 5.637 11.473 1.00 83.06 282 ASP A O 1
ATOM 2185 N N . GLU A 1 283 ? 20.329 6.562 12.548 1.00 79.38 283 GLU A N 1
ATOM 2186 C CA . GLU A 1 283 ? 19.626 7.826 12.817 1.00 79.38 283 GLU A CA 1
ATOM 2187 C C . GLU A 1 283 ? 19.469 8.688 11.548 1.00 79.38 283 GLU A C 1
ATOM 2189 O O . GLU A 1 283 ? 18.605 9.569 11.523 1.00 79.38 283 GLU A O 1
ATOM 2194 N N . ASP A 1 284 ? 20.293 8.456 10.518 1.00 85.81 284 ASP A N 1
ATOM 2195 C CA . ASP A 1 284 ? 20.243 9.180 9.245 1.00 85.81 284 ASP A CA 1
ATOM 2196 C C . ASP A 1 284 ? 19.298 8.515 8.213 1.00 85.81 284 ASP A C 1
ATOM 2198 O O . ASP A 1 284 ? 18.861 9.201 7.284 1.00 85.81 284 ASP A O 1
ATOM 2202 N N . ASP A 1 285 ? 18.927 7.237 8.398 1.00 81.94 285 ASP A N 1
ATOM 2203 C CA . ASP A 1 285 ? 17.958 6.498 7.568 1.00 81.94 285 ASP A CA 1
ATOM 2204 C C . ASP A 1 285 ? 16.792 5.952 8.418 1.00 81.94 285 ASP A C 1
ATOM 2206 O O . ASP A 1 285 ? 16.877 4.906 9.063 1.00 81.94 285 ASP A O 1
ATOM 2210 N N . SER A 1 286 ? 15.661 6.662 8.392 1.00 79.88 286 SER A N 1
ATOM 2211 C CA . SER A 1 286 ? 14.461 6.322 9.169 1.00 79.88 286 SER A CA 1
ATOM 2212 C C . SER A 1 286 ? 13.729 5.053 8.717 1.00 79.88 286 SER A C 1
ATOM 2214 O O . SER A 1 286 ? 12.763 4.650 9.372 1.00 79.88 286 SER A O 1
ATOM 2216 N N . GLU A 1 287 ? 14.118 4.450 7.594 1.00 84.88 287 GLU A N 1
ATOM 2217 C CA . GLU A 1 287 ? 13.485 3.239 7.062 1.00 84.88 287 GLU A CA 1
ATOM 2218 C C . GLU A 1 287 ? 14.290 1.965 7.361 1.00 84.88 287 GLU A C 1
ATOM 2220 O O . GLU A 1 287 ? 13.793 0.859 7.132 1.00 84.88 287 GLU A O 1
ATOM 2225 N N . LEU A 1 288 ? 15.480 2.112 7.953 1.00 91.31 288 LEU A N 1
ATOM 2226 C CA . LEU A 1 288 ? 16.389 1.021 8.270 1.00 91.31 288 LEU A CA 1
ATOM 2227 C C . LEU A 1 288 ? 16.243 0.554 9.727 1.00 91.31 288 LEU A C 1
ATOM 2229 O O . LEU A 1 288 ? 16.457 1.315 10.679 1.00 91.31 288 LEU A O 1
ATOM 2233 N N . TYR A 1 289 ? 15.918 -0.727 9.922 1.00 94.31 289 TYR A N 1
ATOM 2234 C CA . TYR A 1 289 ? 15.599 -1.276 11.242 1.00 94.31 289 TYR A CA 1
ATOM 2235 C C . TYR A 1 289 ? 16.404 -2.521 11.619 1.00 94.31 289 TYR A C 1
ATOM 2237 O O . TYR A 1 289 ? 16.659 -3.408 10.807 1.00 94.31 289 TYR A O 1
ATOM 2245 N N . ASP A 1 290 ? 16.678 -2.630 12.917 1.00 95.31 290 ASP A N 1
ATOM 2246 C CA . ASP A 1 290 ? 16.989 -3.878 13.602 1.00 95.31 290 ASP A CA 1
ATOM 2247 C C . ASP A 1 290 ? 15.680 -4.539 14.060 1.00 95.31 290 ASP A C 1
ATOM 2249 O O . ASP A 1 290 ? 14.851 -3.928 14.752 1.00 95.31 290 ASP A O 1
ATOM 2253 N N . LEU A 1 291 ? 15.498 -5.809 13.692 1.00 95.56 291 LEU A N 1
ATOM 2254 C CA . LEU A 1 291 ? 14.296 -6.586 13.980 1.00 95.56 291 LEU A CA 1
ATOM 2255 C C . LEU A 1 291 ? 14.584 -7.670 15.015 1.00 95.56 291 LEU A C 1
ATOM 2257 O O . LEU A 1 291 ? 15.475 -8.502 14.839 1.00 95.56 291 LEU A O 1
ATOM 2261 N N . SER A 1 292 ? 13.752 -7.722 16.054 1.00 95.00 292 SER A N 1
ATOM 2262 C CA . SER A 1 292 ? 13.819 -8.750 17.098 1.00 95.00 292 SER A CA 1
ATOM 2263 C C . SER A 1 292 ? 12.434 -9.249 17.493 1.00 95.00 292 SER A C 1
ATOM 2265 O O . SER A 1 292 ? 11.443 -8.540 17.357 1.00 95.00 292 SER A O 1
ATOM 2267 N N . ILE A 1 293 ? 12.351 -10.444 18.073 1.00 94.56 293 ILE A N 1
ATOM 2268 C CA . ILE A 1 293 ? 11.119 -11.020 18.619 1.00 94.56 293 ILE A CA 1
ATOM 2269 C C . ILE A 1 293 ? 11.304 -11.475 20.067 1.00 94.56 293 ILE A C 1
ATOM 2271 O O . ILE A 1 293 ? 12.369 -11.934 20.476 1.00 94.56 293 ILE A O 1
ATOM 2275 N N . MET A 1 294 ? 10.246 -11.366 20.875 1.00 94.69 294 MET A N 1
ATOM 2276 C CA . MET A 1 294 ? 10.241 -11.890 22.243 1.00 94.69 294 MET A CA 1
ATOM 2277 C C . MET A 1 294 ? 8.845 -12.305 22.730 1.00 94.69 294 MET A C 1
ATOM 2279 O O . MET A 1 294 ? 7.814 -11.859 22.224 1.00 94.69 294 MET A O 1
ATOM 2283 N N . GLU A 1 295 ? 8.783 -13.147 23.771 1.00 94.44 295 GLU A N 1
ATOM 2284 C CA . GLU A 1 295 ? 7.518 -13.414 24.474 1.00 94.44 295 GLU A CA 1
ATOM 2285 C C . GLU A 1 295 ? 7.021 -12.154 25.204 1.00 94.44 295 GLU A C 1
ATOM 2287 O O . GLU A 1 295 ? 7.787 -11.459 25.873 1.00 94.44 295 GLU A O 1
ATOM 2292 N N . VAL A 1 296 ? 5.703 -11.919 25.206 1.00 93.62 296 VAL A N 1
ATOM 2293 C CA . VAL A 1 296 ? 5.077 -10.807 25.947 1.00 93.62 296 VAL A CA 1
ATOM 2294 C C . VAL A 1 296 ? 4.992 -11.136 27.441 1.00 93.62 296 VAL A C 1
ATOM 2296 O O . VAL A 1 296 ? 3.934 -11.441 28.016 1.00 93.62 296 VAL A O 1
ATOM 2299 N N . LYS A 1 297 ? 6.157 -11.132 28.089 1.00 92.12 297 LYS A N 1
ATOM 2300 C CA . LYS A 1 297 ? 6.345 -11.528 29.481 1.00 92.12 297 LYS A CA 1
ATOM 2301 C C . LYS A 1 297 ? 7.629 -10.931 30.053 1.00 92.12 297 LYS A C 1
ATOM 2303 O O . LYS A 1 297 ? 8.672 -10.910 29.419 1.00 92.12 297 LYS A O 1
ATOM 2308 N N . ALA A 1 298 ? 7.560 -10.535 31.323 1.00 89.25 298 ALA A N 1
ATOM 2309 C CA . ALA A 1 298 ? 8.707 -10.027 32.070 1.00 89.25 298 ALA A CA 1
ATOM 2310 C C . ALA A 1 298 ? 9.895 -11.010 32.060 1.00 89.25 298 ALA A C 1
ATOM 2312 O O . ALA A 1 298 ? 9.737 -12.165 32.475 1.00 89.25 298 ALA A O 1
ATOM 2313 N N . GLY A 1 299 ? 11.073 -10.519 31.667 1.00 88.62 299 GLY A N 1
ATOM 2314 C CA . GLY A 1 299 ? 12.316 -11.295 31.637 1.00 88.62 299 GLY A CA 1
ATOM 2315 C C . GLY A 1 299 ? 12.347 -12.391 30.572 1.00 88.62 299 GLY A C 1
ATOM 2316 O O . GLY A 1 299 ? 13.043 -13.382 30.776 1.00 88.62 299 GLY A O 1
ATOM 2317 N N . ALA A 1 300 ? 11.544 -12.262 29.513 1.00 93.00 300 ALA A N 1
ATOM 2318 C CA . ALA A 1 300 ? 11.741 -13.037 28.297 1.00 93.00 300 ALA A CA 1
ATOM 2319 C C . ALA A 1 300 ? 13.046 -12.608 27.616 1.00 93.00 300 ALA A C 1
ATOM 2321 O O . ALA A 1 300 ? 13.429 -11.440 27.703 1.00 93.00 300 ALA A O 1
ATOM 2322 N N . ASP A 1 301 ? 13.713 -13.565 26.980 1.00 93.81 301 ASP A N 1
ATOM 2323 C CA . ASP A 1 301 ? 14.881 -13.282 26.157 1.00 93.81 301 ASP A CA 1
ATOM 2324 C C . ASP A 1 301 ? 14.419 -12.672 24.826 1.00 93.81 301 ASP A C 1
ATOM 2326 O O . ASP A 1 301 ? 13.368 -13.046 24.297 1.00 93.81 301 ASP A O 1
ATOM 2330 N N . GLU A 1 302 ? 15.194 -11.710 24.334 1.00 94.31 302 GLU A N 1
ATOM 2331 C CA . GLU A 1 302 ? 15.041 -11.125 23.005 1.00 94.31 302 GLU A CA 1
ATOM 2332 C C . GLU A 1 302 ? 15.846 -11.962 22.003 1.00 94.31 302 GLU A C 1
ATOM 2334 O O . GLU A 1 302 ? 17.006 -12.293 22.264 1.00 94.31 302 GLU A O 1
ATOM 2339 N N . GLU A 1 303 ? 15.219 -12.324 20.886 1.00 93.19 303 GLU A N 1
ATOM 2340 C CA . GLU A 1 303 ? 15.825 -13.051 19.773 1.00 93.19 303 GLU A CA 1
ATOM 2341 C C . GLU A 1 303 ? 15.915 -12.119 18.563 1.00 93.19 303 GLU A C 1
ATOM 2343 O O . GLU A 1 303 ? 14.903 -11.589 18.115 1.00 93.19 303 GLU A O 1
ATOM 2348 N N . GLU A 1 304 ? 17.128 -11.902 18.065 1.00 94.06 304 GLU A N 1
ATOM 2349 C CA . GLU A 1 304 ? 17.385 -11.089 16.874 1.00 94.06 304 GLU A CA 1
ATOM 2350 C C . GLU A 1 304 ? 16.966 -11.858 15.616 1.00 94.06 304 GLU A C 1
ATOM 2352 O O . GLU A 1 304 ? 17.295 -13.036 15.473 1.00 94.06 304 GLU A O 1
ATOM 2357 N N . ILE A 1 305 ? 16.240 -11.187 14.722 1.00 94.19 305 ILE A N 1
ATOM 2358 C CA . ILE A 1 305 ? 15.799 -11.718 13.427 1.00 94.19 305 ILE A CA 1
ATOM 2359 C C . ILE A 1 305 ? 16.741 -11.240 12.324 1.00 94.19 305 ILE A C 1
ATOM 2361 O O . ILE A 1 305 ? 17.239 -12.052 11.546 1.00 94.19 305 ILE A O 1
ATOM 2365 N N . ALA A 1 306 ? 16.954 -9.926 12.246 1.00 94.62 306 ALA A N 1
ATOM 2366 C CA . ALA A 1 306 ? 17.742 -9.280 11.207 1.00 94.62 306 ALA A CA 1
ATOM 2367 C C . ALA A 1 306 ? 18.234 -7.908 11.681 1.00 94.62 306 ALA A C 1
ATOM 2369 O O . ALA A 1 306 ? 17.671 -7.335 12.616 1.00 94.62 306 ALA A O 1
ATOM 2370 N N . LYS A 1 307 ? 19.274 -7.399 11.022 1.00 94.38 307 LYS A N 1
ATOM 2371 C CA . LYS A 1 307 ? 19.832 -6.064 11.236 1.00 94.38 307 LYS A CA 1
ATOM 2372 C C . LYS A 1 307 ? 19.932 -5.316 9.930 1.00 94.38 307 LYS A C 1
ATOM 2374 O O . LYS A 1 307 ? 20.193 -5.968 8.923 1.00 94.38 307 LYS A O 1
ATOM 2379 N N . ASP A 1 308 ? 19.815 -3.996 9.999 1.00 93.75 308 ASP A N 1
ATOM 2380 C CA . ASP A 1 308 ? 19.965 -3.119 8.838 1.00 93.75 308 ASP A CA 1
ATOM 2381 C C . ASP A 1 308 ? 19.038 -3.545 7.681 1.00 93.75 308 ASP A C 1
ATOM 2383 O O . ASP A 1 308 ? 19.486 -3.817 6.570 1.00 93.75 308 ASP A O 1
ATOM 2387 N N . VAL A 1 309 ? 17.734 -3.681 7.958 1.00 94.88 309 VAL A N 1
ATOM 2388 C CA . VAL A 1 309 ? 16.746 -4.150 6.967 1.00 94.88 309 VAL A CA 1
ATOM 2389 C C . VAL A 1 309 ? 15.555 -3.214 6.798 1.00 94.88 309 VAL A C 1
ATOM 2391 O O . VAL A 1 309 ? 15.197 -2.473 7.714 1.00 94.88 309 VAL A O 1
ATOM 2394 N N . TYR A 1 310 ? 14.888 -3.341 5.648 1.00 93.31 310 TYR A N 1
ATOM 2395 C CA . TYR A 1 310 ? 13.680 -2.605 5.275 1.00 93.31 310 TYR A CA 1
ATOM 2396 C C . TYR A 1 310 ? 12.438 -3.515 5.388 1.00 93.31 310 TYR A C 1
ATOM 2398 O O . TYR A 1 310 ? 12.215 -4.379 4.534 1.00 93.31 310 TYR A O 1
ATOM 2406 N N . PRO A 1 311 ? 11.631 -3.410 6.459 1.00 91.00 311 PRO A N 1
ATOM 2407 C CA . PRO A 1 311 ? 10.475 -4.281 6.673 1.00 91.00 311 PRO A CA 1
ATOM 2408 C C . PRO A 1 311 ? 9.286 -3.901 5.776 1.00 91.00 311 PRO A C 1
ATOM 2410 O O . PRO A 1 311 ? 8.781 -2.786 5.872 1.00 91.00 311 PRO A O 1
ATOM 2413 N N . PHE A 1 312 ? 8.772 -4.860 4.998 1.00 87.56 312 PHE A N 1
ATOM 2414 C CA . PHE A 1 312 ? 7.559 -4.703 4.182 1.00 87.56 312 PHE A CA 1
ATOM 2415 C C . PHE A 1 312 ? 6.284 -5.055 4.951 1.00 87.56 312 PHE A C 1
ATOM 2417 O O . PHE A 1 312 ? 5.317 -4.305 4.932 1.00 87.56 312 PHE A O 1
ATOM 2424 N N . GLU A 1 313 ? 6.293 -6.195 5.647 1.00 84.56 313 GLU A N 1
ATOM 2425 C CA . GLU A 1 313 ? 5.175 -6.684 6.460 1.00 84.56 313 GLU A CA 1
ATOM 2426 C C . GLU A 1 313 ? 5.728 -7.335 7.716 1.00 84.56 313 GLU A C 1
ATOM 2428 O O . GLU A 1 313 ? 6.757 -8.021 7.689 1.00 84.56 313 GLU A O 1
ATOM 2433 N N . PHE A 1 314 ? 5.070 -7.115 8.846 1.00 80.25 314 PHE A N 1
ATOM 2434 C CA . PHE A 1 314 ? 5.592 -7.592 10.110 1.00 80.25 314 PHE A CA 1
ATOM 2435 C C . PHE A 1 314 ? 4.479 -7.815 11.129 1.00 80.25 314 PHE A C 1
ATOM 2437 O O . PHE A 1 314 ? 3.912 -6.900 11.713 1.00 80.25 314 PHE A O 1
ATOM 2444 N N . GLU A 1 315 ? 4.255 -9.086 11.418 1.00 81.62 315 GLU A N 1
ATOM 2445 C CA . GLU A 1 315 ? 3.566 -9.559 12.604 1.00 81.62 315 GLU A CA 1
ATOM 2446 C C . GLU A 1 315 ? 4.504 -10.483 13.379 1.00 81.62 315 GLU A C 1
ATOM 2448 O O . GLU A 1 315 ? 5.438 -11.074 12.837 1.00 81.62 315 GLU A O 1
ATOM 2453 N N . ALA A 1 316 ? 4.262 -10.684 14.675 1.00 79.88 316 ALA A N 1
ATOM 2454 C CA . ALA A 1 316 ? 5.185 -11.516 15.449 1.00 79.88 316 ALA A CA 1
ATOM 2455 C C . ALA A 1 316 ? 5.184 -13.010 15.048 1.00 79.88 316 ALA A C 1
ATOM 2457 O O . ALA A 1 316 ? 6.051 -13.740 15.510 1.00 79.88 316 ALA A O 1
ATOM 2458 N N . ASP A 1 317 ? 4.255 -13.486 14.208 1.00 86.06 317 ASP A N 1
ATOM 2459 C CA . ASP A 1 317 ? 4.306 -14.854 13.660 1.00 86.06 317 ASP A CA 1
ATOM 2460 C C . ASP A 1 317 ? 4.973 -14.909 12.256 1.00 86.06 317 ASP A C 1
ATOM 2462 O O . ASP A 1 317 ? 5.404 -15.989 11.834 1.00 86.06 317 ASP A O 1
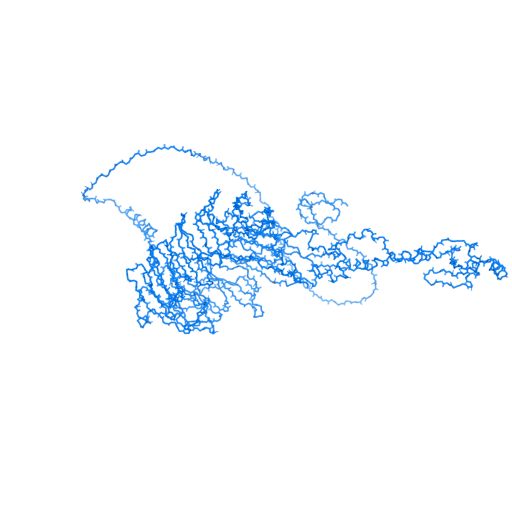ATOM 2466 N N . LEU A 1 318 ? 5.109 -13.768 11.560 1.00 88.25 318 LEU A N 1
ATOM 2467 C CA . LEU A 1 318 ? 5.597 -13.653 10.181 1.00 88.25 318 LEU A CA 1
ATOM 2468 C C . LEU A 1 318 ? 6.181 -12.256 9.899 1.00 88.25 318 LEU A C 1
ATOM 2470 O O . LEU A 1 318 ? 5.487 -11.257 10.045 1.00 88.25 318 LEU A O 1
ATOM 2474 N N . CYS A 1 319 ? 7.417 -12.185 9.405 1.00 90.44 319 CYS A N 1
ATOM 2475 C CA . CYS A 1 319 ? 8.029 -10.930 8.967 1.00 90.44 319 CYS A CA 1
ATOM 2476 C C . CYS A 1 319 ? 8.647 -11.075 7.575 1.00 90.44 319 CYS A C 1
ATOM 2478 O O . CYS A 1 319 ? 9.320 -12.069 7.300 1.00 90.44 319 CYS A O 1
ATOM 2480 N N . ILE A 1 320 ? 8.406 -10.093 6.711 1.00 93.19 320 ILE A N 1
ATOM 2481 C CA . ILE A 1 320 ? 8.923 -10.001 5.347 1.00 93.19 320 ILE A CA 1
ATOM 2482 C C . ILE A 1 320 ? 9.692 -8.690 5.235 1.00 93.19 320 ILE A C 1
ATOM 2484 O O . ILE A 1 320 ? 9.169 -7.631 5.586 1.00 93.19 320 ILE A O 1
ATOM 2488 N N . TYR A 1 321 ? 10.936 -8.761 4.775 1.00 94.50 321 TYR A N 1
ATOM 2489 C CA . TYR A 1 321 ? 11.832 -7.609 4.732 1.00 94.50 321 TYR A CA 1
ATOM 2490 C C . TYR A 1 321 ? 12.840 -7.721 3.585 1.00 94.50 321 TYR A C 1
ATOM 2492 O O . TYR A 1 321 ? 13.234 -8.827 3.201 1.00 94.50 321 TYR A O 1
ATOM 2500 N N . GLY A 1 322 ? 13.240 -6.571 3.050 1.00 94.56 322 GLY A N 1
ATOM 2501 C CA . GLY A 1 322 ? 14.347 -6.424 2.111 1.00 94.56 322 GLY A CA 1
ATOM 2502 C C . GLY A 1 322 ? 15.673 -6.197 2.839 1.00 94.56 322 GLY A C 1
ATOM 2503 O O . GLY A 1 322 ? 15.694 -5.624 3.932 1.00 94.56 322 GLY A O 1
ATOM 2504 N N . SER A 1 323 ? 16.773 -6.668 2.254 1.00 91.88 323 SER A N 1
ATOM 2505 C CA . SER A 1 323 ? 18.128 -6.218 2.608 1.00 91.88 323 SER A CA 1
ATOM 2506 C C . SER A 1 323 ? 18.460 -4.890 1.918 1.00 91.88 323 SER A C 1
ATOM 2508 O O . SER A 1 323 ? 17.566 -4.296 1.332 1.00 91.88 323 SER A O 1
ATOM 2510 N N . ASP A 1 324 ? 19.724 -4.456 1.977 1.00 88.50 324 ASP A N 1
ATOM 2511 C CA . ASP A 1 324 ? 20.311 -3.310 1.261 1.00 88.50 324 ASP A CA 1
ATOM 2512 C C . ASP A 1 324 ? 19.513 -2.848 0.025 1.00 88.50 324 ASP A C 1
ATOM 2514 O O . ASP A 1 324 ? 19.227 -3.638 -0.880 1.00 88.50 324 ASP A O 1
ATOM 2518 N N . TYR A 1 325 ? 19.158 -1.560 0.007 1.00 85.69 325 TYR A N 1
ATOM 2519 C CA . TYR A 1 325 ? 18.423 -0.930 -1.085 1.00 85.69 325 TYR A CA 1
ATOM 2520 C C . TYR A 1 325 ? 19.395 -0.279 -2.077 1.00 85.69 325 TYR A C 1
ATOM 2522 O O . TYR A 1 325 ? 20.174 0.606 -1.720 1.00 85.69 325 TYR A O 1
ATOM 2530 N N . ASP A 1 326 ? 19.343 -0.717 -3.331 1.00 84.12 326 ASP A N 1
ATOM 2531 C CA . ASP A 1 326 ? 20.088 -0.149 -4.447 1.00 84.12 326 ASP A CA 1
ATOM 2532 C C . ASP A 1 326 ? 19.291 1.008 -5.072 1.00 84.12 326 ASP A C 1
ATOM 2534 O O . ASP A 1 326 ? 18.308 0.818 -5.797 1.00 84.12 326 ASP A O 1
ATOM 2538 N N . GLU A 1 327 ? 19.737 2.236 -4.797 1.00 78.38 327 GLU A N 1
ATOM 2539 C CA . GLU A 1 327 ? 19.140 3.459 -5.338 1.00 78.38 327 GLU A CA 1
ATOM 2540 C C . GLU A 1 327 ? 19.231 3.554 -6.876 1.00 78.38 327 GLU A C 1
ATOM 2542 O O . GLU A 1 327 ? 18.373 4.193 -7.489 1.00 78.38 327 GLU A O 1
ATOM 2547 N N . ASP A 1 328 ? 20.221 2.920 -7.525 1.00 72.50 328 ASP A N 1
ATOM 2548 C CA . ASP A 1 328 ? 20.442 3.038 -8.977 1.00 72.50 328 ASP A CA 1
ATOM 2549 C C . ASP A 1 328 ? 19.381 2.267 -9.783 1.00 72.50 328 ASP A C 1
ATOM 2551 O O . ASP A 1 328 ? 18.996 2.662 -10.896 1.00 72.50 328 ASP A O 1
ATOM 2555 N N . ASN A 1 329 ? 18.902 1.146 -9.240 1.00 71.06 329 ASN A N 1
ATOM 2556 C CA . ASN A 1 329 ? 17.886 0.306 -9.875 1.00 71.06 329 ASN A CA 1
ATOM 2557 C C . ASN A 1 329 ? 16.528 0.307 -9.147 1.00 71.06 329 ASN A C 1
ATOM 2559 O O . ASN A 1 329 ? 15.558 -0.216 -9.705 1.00 71.06 329 ASN A O 1
ATOM 2563 N N . GLY A 1 330 ? 16.449 0.944 -7.973 1.00 79.62 330 GLY A N 1
ATOM 2564 C CA . GLY A 1 330 ? 15.249 1.039 -7.149 1.00 79.62 330 GLY A CA 1
ATOM 2565 C C . GLY A 1 330 ? 14.787 -0.324 -6.643 1.00 79.62 330 GLY A C 1
ATOM 2566 O O . GLY A 1 330 ? 13.608 -0.660 -6.780 1.00 79.62 330 GLY A O 1
ATOM 2567 N N . SER A 1 331 ? 15.711 -1.154 -6.163 1.00 86.06 331 SER A N 1
ATOM 2568 C CA . SER A 1 331 ? 15.403 -2.502 -5.688 1.00 86.06 331 SER A CA 1
ATOM 2569 C C . SER A 1 331 ? 16.216 -2.890 -4.466 1.00 86.06 331 SER A C 1
ATOM 2571 O O . SER A 1 331 ? 17.288 -2.360 -4.211 1.00 86.06 331 SER A O 1
ATOM 2573 N N . TYR A 1 332 ? 15.685 -3.835 -3.709 1.00 89.88 332 TYR A N 1
ATOM 2574 C CA . TYR A 1 332 ? 16.358 -4.489 -2.603 1.00 89.88 332 TYR A CA 1
ATOM 2575 C C . TYR A 1 332 ? 17.158 -5.678 -3.135 1.00 89.88 332 TYR A C 1
ATOM 2577 O O . TYR A 1 332 ? 16.625 -6.487 -3.906 1.00 89.88 332 TYR A O 1
ATOM 2585 N N . ASP A 1 333 ? 18.404 -5.818 -2.684 1.00 91.19 333 ASP A N 1
ATOM 2586 C CA . ASP A 1 333 ? 19.301 -6.899 -3.112 1.00 91.19 333 ASP A CA 1
ATOM 2587 C C . ASP A 1 333 ? 18.658 -8.275 -2.903 1.00 91.19 333 ASP A C 1
ATOM 2589 O O . ASP A 1 333 ? 18.605 -9.089 -3.825 1.00 91.19 333 ASP A O 1
ATOM 2593 N N . ASP A 1 334 ? 18.103 -8.509 -1.711 1.00 95.19 334 ASP A N 1
ATOM 2594 C CA . ASP A 1 334 ? 17.482 -9.761 -1.310 1.00 95.19 334 ASP A CA 1
ATOM 2595 C C . ASP A 1 334 ? 16.157 -9.522 -0.575 1.00 95.19 334 ASP A C 1
ATOM 2597 O O . ASP A 1 334 ? 16.040 -8.645 0.281 1.00 95.19 334 ASP A O 1
ATOM 2601 N N . LEU A 1 335 ? 15.178 -10.395 -0.821 1.00 96.19 335 LEU A N 1
ATOM 2602 C CA . LEU A 1 335 ? 13.940 -10.475 -0.043 1.00 96.19 335 LEU A CA 1
ATOM 2603 C C . LEU A 1 335 ? 13.968 -11.694 0.875 1.00 96.19 335 LEU A C 1
ATOM 2605 O O . LEU A 1 335 ? 14.203 -12.817 0.419 1.00 96.19 335 LEU A O 1
ATOM 2609 N N . TYR A 1 336 ? 13.646 -11.493 2.150 1.00 95.19 336 TYR A N 1
ATOM 2610 C CA . TYR A 1 336 ? 13.613 -12.541 3.164 1.00 95.19 336 TYR A CA 1
ATOM 2611 C C . TYR A 1 336 ? 12.237 -12.683 3.809 1.00 95.19 336 TYR A C 1
ATOM 2613 O O . TYR A 1 336 ? 11.467 -11.731 3.927 1.00 95.19 336 TYR A O 1
ATOM 2621 N N . ILE A 1 337 ? 11.959 -13.898 4.281 1.00 93.19 337 ILE A N 1
ATOM 2622 C CA . ILE A 1 337 ? 10.807 -14.224 5.117 1.00 93.19 337 ILE A CA 1
ATOM 2623 C C . ILE A 1 337 ? 11.271 -14.921 6.397 1.00 93.19 337 ILE A C 1
ATOM 2625 O O . ILE A 1 337 ? 11.894 -15.984 6.376 1.00 93.19 337 ILE A O 1
ATOM 2629 N N . TYR A 1 338 ? 10.926 -14.340 7.539 1.00 91.94 338 TYR A N 1
ATOM 2630 C CA . TYR A 1 338 ? 11.050 -14.965 8.847 1.00 91.94 338 TYR A CA 1
ATOM 2631 C C . TYR A 1 338 ? 9.688 -15.492 9.296 1.00 91.94 338 TYR A C 1
ATOM 2633 O O . TYR A 1 338 ? 8.685 -14.784 9.246 1.00 91.94 338 TYR A O 1
ATOM 2641 N N . LYS A 1 339 ? 9.651 -16.736 9.776 1.00 90.50 339 LYS A N 1
ATOM 2642 C CA . LYS A 1 339 ? 8.464 -17.341 10.400 1.00 90.50 339 LYS A CA 1
ATOM 2643 C C . LYS A 1 339 ? 8.798 -17.704 11.835 1.00 90.50 339 LYS A C 1
ATOM 2645 O O . LYS A 1 339 ? 9.855 -18.290 12.083 1.00 90.50 339 LYS A O 1
ATOM 2650 N N . ASP A 1 340 ? 7.900 -17.417 12.771 1.00 85.62 340 ASP A N 1
ATOM 2651 C CA . ASP A 1 340 ? 8.165 -17.686 14.184 1.00 85.62 340 ASP A CA 1
ATOM 2652 C C . ASP A 1 340 ? 8.523 -19.165 14.439 1.00 85.62 340 ASP A C 1
ATOM 2654 O O . ASP A 1 340 ? 7.813 -20.094 14.039 1.00 85.62 340 ASP A O 1
ATOM 2658 N N . GLY A 1 341 ? 9.648 -19.393 15.121 1.00 83.56 341 GLY A N 1
ATOM 2659 C CA . GLY A 1 341 ? 10.184 -20.726 15.409 1.00 83.56 341 GLY A CA 1
ATOM 2660 C C . GLY A 1 341 ? 11.013 -21.345 14.276 1.00 83.56 341 GLY A C 1
ATOM 2661 O O . GLY A 1 341 ? 11.514 -22.467 14.434 1.00 83.56 341 GLY A O 1
ATOM 2662 N N . SER A 1 342 ? 11.175 -20.639 13.153 1.00 86.81 342 SER A N 1
ATOM 2663 C CA . SER A 1 342 ? 12.230 -20.918 12.172 1.00 86.81 342 SER A CA 1
ATOM 2664 C C . SER A 1 342 ? 13.609 -20.685 12.800 1.00 86.81 342 SER A C 1
ATOM 2666 O O . SER A 1 342 ? 13.746 -19.954 13.775 1.00 86.81 342 SER A O 1
ATOM 2668 N N . LYS A 1 343 ? 14.632 -21.389 12.302 1.00 84.75 343 LYS A N 1
ATOM 2669 C CA . LYS A 1 343 ? 15.999 -21.237 12.829 1.00 84.75 343 LYS A CA 1
ATOM 2670 C C . LYS A 1 343 ? 16.703 -19.993 12.304 1.00 84.75 343 LYS A C 1
ATOM 2672 O O . LYS A 1 343 ? 17.563 -19.476 12.993 1.00 84.75 343 LYS A O 1
ATOM 2677 N N . GLU A 1 344 ? 16.406 -19.646 11.062 1.00 89.56 344 GLU A N 1
ATOM 2678 C CA . GLU A 1 344 ? 17.015 -18.575 10.285 1.00 89.56 344 GLU A CA 1
ATOM 2679 C C . GLU A 1 344 ? 15.947 -18.103 9.285 1.00 89.56 344 GLU A C 1
ATOM 2681 O O . GLU A 1 344 ? 15.124 -18.935 8.863 1.00 89.56 344 GLU A O 1
ATOM 2686 N N . PRO A 1 345 ? 15.965 -16.825 8.883 1.00 93.06 345 PRO A N 1
ATOM 2687 C CA . PRO A 1 345 ? 15.151 -16.324 7.783 1.00 93.06 345 PRO A CA 1
ATOM 2688 C C . PRO A 1 345 ? 15.405 -17.083 6.468 1.00 93.06 345 PRO A C 1
ATOM 2690 O O . PRO A 1 345 ? 16.521 -17.510 6.167 1.00 93.06 345 PRO A O 1
ATOM 2693 N N . GLU A 1 346 ? 14.355 -17.266 5.669 1.00 93.38 346 GLU A N 1
ATOM 2694 C CA . GLU A 1 346 ? 14.416 -17.887 4.344 1.00 93.38 346 GLU A CA 1
ATOM 2695 C C . GLU A 1 346 ? 14.559 -16.797 3.278 1.00 93.38 346 GLU A C 1
ATOM 2697 O O . GLU A 1 346 ? 13.730 -15.894 3.202 1.00 93.38 346 GLU A O 1
ATOM 2702 N N . LYS A 1 347 ? 15.591 -16.891 2.435 1.00 94.81 347 LYS A N 1
ATOM 2703 C CA . LYS A 1 347 ? 15.721 -16.038 1.249 1.00 94.81 347 LYS A CA 1
ATOM 2704 C C . LYS A 1 347 ? 14.681 -16.442 0.204 1.00 94.81 347 LYS A C 1
ATOM 2706 O O . LYS A 1 347 ? 14.638 -17.606 -0.200 1.00 94.81 347 LYS A O 1
ATOM 2711 N N . VAL A 1 348 ? 13.869 -15.486 -0.233 1.00 94.44 348 VAL A N 1
ATOM 2712 C CA . VAL A 1 348 ? 12.779 -15.667 -1.200 1.00 94.44 348 VAL A CA 1
ATOM 2713 C C . VAL A 1 348 ? 13.241 -15.354 -2.620 1.00 94.44 348 VAL A C 1
ATOM 2715 O O . VAL A 1 348 ? 12.989 -16.145 -3.530 1.00 94.44 348 VAL A O 1
ATOM 2718 N N . ALA A 1 349 ? 13.903 -14.211 -2.809 1.00 95.38 349 ALA A N 1
ATOM 2719 C CA . ALA A 1 349 ? 14.294 -13.697 -4.119 1.00 95.38 349 ALA A CA 1
ATOM 2720 C C . ALA A 1 349 ? 15.479 -12.723 -4.023 1.00 95.38 349 ALA A C 1
ATOM 2722 O O . ALA A 1 349 ? 15.896 -12.365 -2.922 1.00 95.38 349 ALA A O 1
ATOM 2723 N N . GLU A 1 350 ? 15.998 -12.340 -5.189 1.00 94.50 350 GLU A N 1
ATOM 2724 C CA . GLU A 1 350 ? 17.045 -11.330 -5.397 1.00 94.50 350 GLU A CA 1
ATOM 2725 C C . GLU A 1 350 ? 16.488 -10.209 -6.290 1.00 94.50 350 GLU A C 1
ATOM 2727 O O . GLU A 1 350 ? 15.557 -10.470 -7.062 1.00 94.50 350 GLU A O 1
ATOM 2732 N N . ASN A 1 351 ? 17.063 -9.006 -6.210 1.00 92.81 351 ASN A N 1
ATOM 2733 C CA . ASN A 1 351 ? 16.707 -7.819 -7.002 1.00 92.81 351 ASN A CA 1
ATOM 2734 C C . ASN A 1 351 ? 15.203 -7.506 -6.948 1.00 92.81 351 ASN A C 1
ATOM 2736 O O . ASN A 1 351 ? 14.524 -7.434 -7.978 1.00 92.81 351 ASN A O 1
ATOM 2740 N N . VAL A 1 352 ? 14.644 -7.409 -5.744 1.00 94.19 352 VAL A N 1
ATOM 2741 C CA . VAL A 1 352 ? 13.205 -7.200 -5.546 1.00 94.19 352 VAL A CA 1
ATOM 2742 C C . VAL A 1 352 ? 12.891 -5.717 -5.586 1.00 94.19 352 VAL A C 1
ATOM 2744 O O . VAL A 1 352 ? 13.394 -4.960 -4.773 1.00 94.19 352 VAL A O 1
ATOM 2747 N N . ASN A 1 353 ? 12.046 -5.291 -6.518 1.00 91.31 353 ASN A N 1
ATOM 2748 C CA . ASN A 1 353 ? 11.641 -3.893 -6.633 1.00 91.31 353 ASN A CA 1
ATOM 2749 C C . ASN A 1 353 ? 10.548 -3.533 -5.617 1.00 91.31 353 ASN A C 1
ATOM 2751 O O . ASN A 1 353 ? 10.665 -2.510 -4.956 1.00 91.31 353 ASN A O 1
ATOM 2755 N N . ASP A 1 354 ? 9.517 -4.371 -5.474 1.00 90.94 354 ASP A N 1
ATOM 2756 C CA . ASP A 1 354 ? 8.424 -4.129 -4.526 1.00 90.94 354 ASP A CA 1
ATOM 2757 C C . ASP A 1 354 ? 7.706 -5.432 -4.121 1.00 90.94 354 ASP A C 1
ATOM 2759 O O . ASP A 1 354 ? 7.832 -6.469 -4.788 1.00 90.94 354 ASP A O 1
ATOM 2763 N N . VAL A 1 355 ? 6.942 -5.384 -3.025 1.00 91.62 355 VAL A N 1
ATOM 2764 C CA . VAL A 1 355 ? 6.176 -6.500 -2.455 1.00 91.62 355 VAL A CA 1
ATOM 2765 C C . VAL A 1 355 ? 4.707 -6.108 -2.291 1.00 91.62 355 VAL A C 1
ATOM 2767 O O . VAL A 1 355 ? 4.361 -5.141 -1.624 1.00 91.62 355 VAL A O 1
ATOM 2770 N N . PHE A 1 356 ? 3.816 -6.928 -2.845 1.00 89.38 356 PHE A N 1
ATOM 2771 C CA . PHE A 1 356 ? 2.377 -6.702 -2.883 1.00 89.38 356 PHE A CA 1
ATOM 2772 C C . PHE A 1 356 ? 1.619 -7.785 -2.110 1.00 89.38 356 PHE A C 1
ATOM 2774 O O . PHE A 1 356 ? 1.621 -8.966 -2.478 1.00 89.38 356 PHE A O 1
ATOM 2781 N N . PHE A 1 357 ? 0.923 -7.396 -1.047 1.00 85.81 357 PHE A N 1
ATOM 2782 C CA . PHE A 1 357 ? 0.179 -8.325 -0.198 1.00 85.81 357 PHE A CA 1
ATOM 2783 C C . PHE A 1 357 ? -1.239 -8.566 -0.715 1.00 85.81 357 PHE A C 1
ATOM 2785 O O . PHE A 1 357 ? -1.951 -7.636 -1.087 1.00 85.81 357 PHE A O 1
ATOM 2792 N N . VAL A 1 358 ? -1.672 -9.831 -0.705 1.00 75.69 358 VAL A N 1
ATOM 2793 C CA . VAL A 1 358 ? -3.036 -10.221 -1.081 1.00 75.69 358 VAL A CA 1
ATOM 2794 C C . VAL A 1 358 ? -3.800 -10.734 0.142 1.00 75.69 358 VAL A C 1
ATOM 2796 O O . VAL A 1 358 ? -3.556 -11.825 0.668 1.00 75.69 358 VAL A O 1
ATOM 2799 N N . GLY A 1 359 ? -4.770 -9.930 0.583 1.00 65.88 359 GLY A N 1
ATOM 2800 C CA . GLY A 1 359 ? -5.767 -10.312 1.577 1.00 65.88 359 GLY A CA 1
ATOM 2801 C C . GLY A 1 359 ? -5.208 -10.369 2.994 1.00 65.88 359 GLY A C 1
ATOM 2802 O O . GLY A 1 359 ? -4.060 -10.040 3.258 1.00 65.88 359 GLY A O 1
ATOM 2803 N N . TYR A 1 360 ? -6.027 -10.821 3.944 1.00 55.09 360 TYR A N 1
ATOM 2804 C CA . TYR A 1 360 ? -5.651 -10.841 5.368 1.00 55.09 360 TYR A CA 1
ATOM 2805 C C . TYR A 1 360 ? -4.732 -12.007 5.768 1.00 55.09 360 TYR A C 1
ATOM 2807 O O . TYR A 1 360 ? -4.475 -12.214 6.950 1.00 55.09 360 TYR A O 1
ATOM 2815 N N . LYS A 1 361 ? -4.309 -12.850 4.819 1.00 54.69 361 LYS A N 1
ATOM 2816 C CA . LYS A 1 361 ? -3.427 -13.994 5.088 1.00 54.69 361 LYS A CA 1
ATOM 2817 C C . LYS A 1 361 ? -2.066 -13.726 4.467 1.00 54.69 361 LYS A C 1
ATOM 2819 O O . LYS A 1 361 ? -1.787 -14.200 3.371 1.00 54.69 361 LYS A O 1
ATOM 2824 N N . GLN A 1 362 ? -1.225 -13.041 5.232 1.00 65.50 362 GLN A N 1
ATOM 2825 C CA . GLN A 1 362 ? 0.105 -12.545 4.860 1.00 65.50 362 GLN A CA 1
ATOM 2826 C C . GLN A 1 362 ? 1.114 -13.626 4.396 1.00 65.50 362 GLN A C 1
ATOM 2828 O O . GLN A 1 362 ? 2.208 -13.299 3.955 1.00 65.50 362 GLN A O 1
ATOM 2833 N N . GLU A 1 363 ? 0.779 -14.924 4.441 1.00 70.31 363 GLU A N 1
ATOM 2834 C CA . GLU A 1 363 ? 1.645 -16.000 3.925 1.00 70.31 363 GLU A CA 1
ATOM 2835 C C . GLU A 1 363 ? 1.647 -16.130 2.390 1.00 70.31 363 GLU A C 1
ATOM 2837 O O . GLU A 1 363 ? 2.494 -16.851 1.853 1.00 70.31 363 GLU A O 1
ATOM 2842 N N . ASN A 1 364 ? 0.709 -15.476 1.694 1.00 83.62 364 ASN A N 1
ATOM 2843 C CA . ASN A 1 364 ? 0.701 -15.389 0.236 1.00 83.62 364 ASN A CA 1
ATOM 2844 C C . ASN A 1 364 ? 0.841 -13.928 -0.182 1.00 83.62 364 ASN A C 1
ATOM 2846 O O . ASN A 1 364 ? 0.050 -13.080 0.225 1.00 83.62 364 ASN A O 1
ATOM 2850 N N . PHE A 1 365 ? 1.825 -13.654 -1.021 1.00 89.62 365 PHE A N 1
ATOM 2851 C CA . PHE A 1 365 ? 2.087 -12.318 -1.532 1.00 89.62 365 PHE A CA 1
ATOM 2852 C C . PHE A 1 365 ? 2.678 -12.418 -2.930 1.00 89.62 365 PHE A C 1
ATOM 2854 O O . PHE A 1 365 ? 3.113 -13.482 -3.385 1.00 89.62 365 PHE A O 1
ATOM 2861 N N . PHE A 1 366 ? 2.677 -11.292 -3.613 1.00 92.00 366 PHE A N 1
ATOM 2862 C CA . PHE A 1 366 ? 3.331 -11.105 -4.886 1.00 92.00 366 PHE A CA 1
ATOM 2863 C C . PHE A 1 366 ? 4.495 -10.151 -4.698 1.00 92.00 366 PHE A C 1
ATOM 2865 O O . PHE A 1 366 ? 4.558 -9.416 -3.722 1.00 92.00 366 PHE A O 1
ATOM 2872 N N . TYR A 1 367 ? 5.446 -10.191 -5.608 1.00 93.62 367 TYR A N 1
ATOM 2873 C CA . TYR A 1 367 ? 6.571 -9.272 -5.599 1.00 93.62 367 TYR A CA 1
ATOM 2874 C C . TYR A 1 367 ? 7.082 -9.114 -7.020 1.00 93.62 367 TYR A C 1
ATOM 2876 O O . TYR A 1 367 ? 6.906 -10.011 -7.855 1.00 93.62 367 TYR A O 1
ATOM 2884 N N . THR A 1 368 ? 7.696 -7.976 -7.303 1.00 94.38 368 THR A N 1
ATOM 2885 C CA . THR A 1 368 ? 8.379 -7.739 -8.570 1.00 94.38 368 THR A CA 1
ATOM 2886 C C . THR A 1 368 ? 9.870 -7.952 -8.406 1.00 94.38 368 THR A C 1
ATOM 2888 O O . THR A 1 368 ? 10.470 -7.481 -7.446 1.00 94.38 368 THR A O 1
ATOM 2891 N N . THR A 1 369 ? 10.484 -8.652 -9.354 1.00 94.19 369 THR A N 1
ATOM 2892 C CA . THR A 1 369 ? 11.943 -8.651 -9.510 1.00 94.19 369 THR A CA 1
ATOM 2893 C C . THR A 1 369 ? 12.317 -7.783 -10.693 1.00 94.19 369 THR A C 1
ATOM 2895 O O . THR A 1 369 ? 11.557 -7.704 -11.663 1.00 94.19 369 THR A O 1
ATOM 2898 N N . VAL A 1 370 ? 13.478 -7.144 -10.619 1.00 89.06 370 VAL A N 1
ATOM 2899 C CA . VAL A 1 370 ? 14.019 -6.315 -11.690 1.00 89.06 370 VAL A CA 1
ATOM 2900 C C . VAL A 1 370 ? 15.289 -6.934 -12.258 1.00 89.06 370 VAL A C 1
ATOM 2902 O O . VAL A 1 370 ? 16.208 -7.299 -11.532 1.00 89.06 370 VAL A O 1
ATOM 2905 N N . ASP A 1 371 ? 15.342 -7.022 -13.583 1.00 84.75 371 ASP A N 1
ATOM 2906 C CA . ASP A 1 371 ? 16.566 -7.299 -14.319 1.00 84.75 371 ASP A CA 1
ATOM 2907 C C . ASP A 1 371 ? 16.975 -6.041 -15.084 1.00 84.75 371 ASP A C 1
ATOM 2909 O O . ASP A 1 371 ? 16.209 -5.505 -15.891 1.00 84.75 371 ASP A O 1
ATOM 2913 N N . THR A 1 372 ? 18.205 -5.583 -14.863 1.00 79.56 372 THR A N 1
ATOM 2914 C CA . THR A 1 372 ? 18.800 -4.499 -15.650 1.00 79.56 372 THR A CA 1
ATOM 2915 C C . THR A 1 372 ? 19.475 -5.082 -16.885 1.00 79.56 372 THR A C 1
ATOM 2917 O O . THR A 1 372 ? 20.412 -5.880 -16.792 1.00 79.56 372 THR A O 1
ATOM 2920 N N . ILE A 1 373 ? 19.014 -4.673 -18.064 1.00 78.56 373 ILE A N 1
ATOM 2921 C CA . ILE A 1 373 ? 19.592 -5.055 -19.351 1.00 78.56 373 ILE A CA 1
ATOM 2922 C C . ILE A 1 373 ? 20.218 -3.840 -20.031 1.00 78.56 373 ILE A C 1
ATOM 2924 O O . ILE A 1 373 ? 19.749 -2.713 -19.890 1.00 78.56 373 ILE A O 1
ATOM 2928 N N . LYS A 1 374 ? 21.277 -4.080 -20.807 1.00 83.56 374 LYS A N 1
ATOM 2929 C CA . LYS A 1 374 ? 21.871 -3.066 -21.682 1.00 83.56 374 LYS A CA 1
ATOM 2930 C C . LYS A 1 374 ? 21.264 -3.193 -23.063 1.00 83.56 374 LYS A C 1
ATOM 2932 O O . LYS A 1 374 ? 21.302 -4.273 -23.654 1.00 83.56 374 LYS A O 1
ATOM 2937 N N . VAL A 1 375 ? 20.715 -2.097 -23.561 1.00 82.06 375 VAL A N 1
ATOM 2938 C CA . VAL A 1 375 ? 20.166 -1.998 -24.912 1.00 82.06 375 VAL A CA 1
ATOM 2939 C C . VAL A 1 375 ? 20.906 -0.911 -25.674 1.00 82.06 375 VAL A C 1
ATOM 2941 O O . VAL A 1 375 ? 21.329 0.093 -25.101 1.00 82.06 375 VAL A O 1
ATOM 2944 N N . ASN A 1 376 ? 21.090 -1.112 -26.976 1.00 88.44 376 ASN A N 1
ATOM 2945 C CA . ASN A 1 376 ? 21.612 -0.056 -27.826 1.00 88.44 376 ASN A CA 1
ATOM 2946 C C . ASN A 1 376 ? 20.540 1.027 -27.978 1.00 88.44 376 ASN A C 1
ATOM 2948 O O . ASN A 1 376 ? 19.386 0.709 -28.266 1.00 88.44 376 ASN A O 1
ATOM 2952 N N . LEU A 1 377 ? 20.906 2.298 -27.811 1.00 88.38 377 LEU A N 1
ATOM 2953 C CA . LEU A 1 377 ? 19.927 3.387 -27.836 1.00 88.38 377 LEU A CA 1
ATOM 2954 C C . LEU A 1 377 ? 19.205 3.478 -29.191 1.00 88.38 377 LEU A C 1
ATOM 2956 O O . LEU A 1 377 ? 18.015 3.774 -29.229 1.00 88.38 377 LEU A O 1
ATOM 2960 N N . TYR A 1 378 ? 19.877 3.147 -30.299 1.00 90.81 378 TYR A N 1
ATOM 2961 C CA . TYR A 1 378 ? 19.256 3.147 -31.627 1.00 90.81 378 TYR A CA 1
ATOM 2962 C C . TYR A 1 378 ? 18.143 2.099 -31.789 1.00 90.81 378 TYR A C 1
ATOM 2964 O O . TYR A 1 378 ? 17.212 2.323 -32.561 1.00 90.81 378 TYR A O 1
ATOM 2972 N N . ASP A 1 379 ? 18.191 0.983 -31.053 1.00 87.00 379 ASP A N 1
ATOM 2973 C CA . ASP A 1 379 ? 17.155 -0.061 -31.121 1.00 87.00 379 ASP A CA 1
ATOM 2974 C C . ASP A 1 379 ? 15.810 0.417 -30.533 1.00 87.00 379 ASP A C 1
ATOM 2976 O O . ASP A 1 379 ? 14.752 -0.143 -30.842 1.00 87.00 379 ASP A O 1
ATOM 2980 N N . LEU A 1 380 ? 15.845 1.494 -29.739 1.00 83.38 380 LEU A N 1
ATOM 2981 C CA . LEU A 1 380 ? 14.687 2.155 -29.136 1.00 83.38 380 LEU A CA 1
ATOM 2982 C C . LEU A 1 380 ? 14.082 3.258 -30.022 1.00 83.38 380 LEU A C 1
ATOM 2984 O O . LEU A 1 380 ? 13.097 3.884 -29.634 1.00 83.38 380 LEU A O 1
ATOM 2988 N N . ILE A 1 381 ? 14.640 3.504 -31.212 1.00 87.25 381 ILE A N 1
ATOM 2989 C CA . ILE A 1 381 ? 14.214 4.586 -32.110 1.00 87.25 381 ILE A CA 1
ATOM 2990 C C . ILE A 1 381 ? 13.374 4.041 -33.269 1.00 87.25 381 ILE A C 1
ATOM 2992 O O . ILE A 1 381 ? 13.739 3.062 -33.927 1.00 87.25 381 ILE A O 1
ATOM 2996 N N . ASP A 1 382 ? 12.247 4.698 -33.561 1.00 88.94 382 ASP A N 1
ATOM 2997 C CA . ASP A 1 382 ? 11.494 4.457 -34.794 1.00 88.94 382 ASP A CA 1
ATOM 2998 C C . ASP A 1 382 ? 12.105 5.271 -35.943 1.00 88.94 382 ASP A C 1
ATOM 3000 O O . ASP A 1 382 ? 11.934 6.487 -36.054 1.00 88.94 382 ASP A O 1
ATOM 3004 N N . ASP A 1 383 ? 12.848 4.582 -36.810 1.00 91.19 383 ASP A N 1
ATOM 3005 C CA . ASP A 1 383 ? 13.496 5.166 -37.983 1.00 91.19 383 ASP A CA 1
ATOM 3006 C C . ASP A 1 383 ? 13.006 4.501 -39.282 1.00 91.19 383 ASP A C 1
ATOM 3008 O O . ASP A 1 383 ? 13.707 3.689 -39.903 1.00 91.19 383 ASP A O 1
ATOM 3012 N N . PRO A 1 384 ? 11.811 4.874 -39.779 1.00 91.38 384 PRO A N 1
ATOM 3013 C CA . PRO A 1 384 ? 11.279 4.342 -41.032 1.00 91.38 384 PRO A CA 1
ATOM 3014 C C . PRO A 1 384 ? 12.074 4.804 -42.270 1.00 91.38 384 PRO A C 1
ATOM 3016 O O . PRO A 1 384 ? 11.781 4.378 -43.396 1.00 91.38 384 PRO A O 1
ATOM 3019 N N . LYS A 1 385 ? 13.055 5.705 -42.100 1.00 90.06 385 LYS A N 1
ATOM 3020 C CA . LYS A 1 385 ? 13.886 6.264 -43.175 1.00 90.06 385 LYS A CA 1
ATOM 3021 C C . LYS A 1 385 ? 15.205 5.510 -43.350 1.00 90.06 385 LYS A C 1
ATOM 3023 O O . LYS A 1 385 ? 15.746 5.551 -44.456 1.00 90.06 385 LYS A O 1
ATOM 3028 N N . ALA A 1 386 ? 15.665 4.771 -42.337 1.00 90.69 386 ALA A N 1
ATOM 3029 C CA . ALA A 1 386 ? 16.942 4.053 -42.327 1.00 90.69 386 ALA A CA 1
ATOM 3030 C C . ALA A 1 386 ? 17.192 3.245 -43.609 1.00 90.69 386 ALA A C 1
ATOM 3032 O O . ALA A 1 386 ? 18.203 3.429 -44.280 1.00 90.69 386 ALA A O 1
ATOM 3033 N N . GLU A 1 387 ? 16.238 2.401 -44.010 1.00 91.50 387 GLU A N 1
ATOM 3034 C CA . GLU A 1 387 ? 16.405 1.508 -45.166 1.00 91.50 387 GLU A CA 1
ATOM 3035 C C . GLU A 1 387 ? 16.517 2.261 -46.502 1.00 91.50 387 GLU A C 1
ATOM 3037 O O . GLU A 1 387 ? 17.201 1.804 -47.417 1.00 91.50 387 GLU A O 1
ATOM 3042 N N . LYS A 1 388 ? 15.859 3.421 -46.634 1.00 89.56 388 LYS A N 1
ATOM 3043 C CA . LYS A 1 388 ? 15.932 4.249 -47.851 1.00 89.56 388 LYS A CA 1
ATOM 3044 C C . LYS A 1 388 ? 17.219 5.066 -47.919 1.00 89.56 388 LYS A C 1
ATOM 3046 O O . LYS A 1 388 ? 17.644 5.419 -49.014 1.00 89.56 388 LYS A O 1
ATOM 3051 N N . GLU A 1 389 ? 17.794 5.384 -46.765 1.00 90.50 389 GLU A N 1
ATOM 3052 C CA . GLU A 1 389 ? 18.946 6.277 -46.624 1.00 90.50 389 GLU A CA 1
ATOM 3053 C C . GLU A 1 389 ? 20.262 5.520 -46.392 1.00 90.50 389 GLU A C 1
ATOM 3055 O O . GLU A 1 389 ? 21.320 6.135 -46.418 1.00 90.50 389 GLU A O 1
ATOM 3060 N N . LYS A 1 390 ? 20.222 4.191 -46.224 1.00 86.25 390 LYS A N 1
ATOM 3061 C CA . LYS A 1 390 ? 21.383 3.351 -45.873 1.00 86.25 390 LYS A CA 1
ATOM 3062 C C . LYS A 1 390 ? 22.581 3.454 -46.822 1.00 86.25 390 LYS A C 1
ATOM 3064 O O . LYS A 1 390 ? 23.707 3.229 -46.397 1.00 86.25 390 LYS A O 1
ATOM 3069 N N . ASP A 1 391 ? 22.327 3.742 -48.099 1.00 84.81 391 ASP A N 1
ATOM 3070 C CA . ASP A 1 391 ? 23.352 3.828 -49.145 1.00 84.81 391 ASP A CA 1
ATOM 3071 C C . ASP A 1 391 ? 23.794 5.285 -49.394 1.00 84.81 391 ASP A C 1
ATOM 3073 O O . ASP A 1 391 ? 24.641 5.534 -50.250 1.00 84.81 391 ASP A O 1
ATOM 3077 N N . ILE A 1 392 ? 23.213 6.260 -48.681 1.00 86.94 392 ILE A N 1
ATOM 3078 C CA . ILE A 1 392 ? 23.592 7.671 -48.779 1.00 86.94 392 ILE A CA 1
ATOM 3079 C C . ILE A 1 392 ? 24.739 7.924 -47.801 1.00 86.94 392 ILE A C 1
ATOM 3081 O O . ILE A 1 392 ? 24.570 7.843 -46.588 1.00 86.94 392 ILE A O 1
ATOM 3085 N N . HIS A 1 393 ? 25.902 8.264 -48.338 1.00 87.81 393 HIS A N 1
ATOM 3086 C CA . HIS A 1 393 ? 27.091 8.627 -47.575 1.00 87.81 393 HIS A CA 1
ATOM 3087 C C . HIS A 1 393 ? 27.678 9.931 -48.112 1.00 87.81 393 HIS A C 1
ATOM 3089 O O . HIS A 1 393 ? 27.341 10.366 -49.219 1.00 87.81 393 HIS A O 1
ATOM 3095 N N . GLU A 1 394 ? 28.583 10.544 -47.350 1.00 90.00 394 GLU A N 1
ATOM 3096 C CA . GLU A 1 394 ? 29.329 11.701 -47.837 1.00 90.00 394 GLU A CA 1
ATOM 3097 C C . GLU A 1 394 ? 30.055 11.322 -49.146 1.00 90.00 394 GLU A C 1
ATOM 3099 O O . GLU A 1 394 ? 30.775 10.316 -49.177 1.00 90.00 394 GLU A O 1
ATOM 3104 N N . PRO A 1 395 ? 29.843 12.047 -50.261 1.00 90.38 395 PRO A N 1
ATOM 3105 C CA . PRO A 1 395 ? 30.468 11.696 -51.529 1.00 90.38 395 PRO A CA 1
ATOM 3106 C C . PRO A 1 395 ? 31.958 12.036 -51.507 1.00 90.38 395 PRO A C 1
ATOM 3108 O O . PRO A 1 395 ? 32.359 13.177 -51.260 1.00 90.38 395 PRO A O 1
ATOM 3111 N N . GLU A 1 396 ? 32.808 11.076 -51.861 1.00 89.38 396 GLU A N 1
ATOM 3112 C CA . GLU A 1 396 ? 34.238 11.334 -51.979 1.00 89.38 396 GLU A CA 1
ATOM 3113 C C . GLU A 1 396 ? 34.561 11.886 -53.371 1.00 89.38 396 GLU A C 1
ATOM 3115 O O . GLU A 1 396 ? 34.310 11.242 -54.387 1.00 89.38 396 GLU A O 1
ATOM 3120 N N . LYS A 1 397 ? 35.230 13.045 -53.454 1.00 84.56 397 LYS A N 1
ATOM 3121 C CA . LYS A 1 397 ? 35.601 13.674 -54.743 1.00 84.56 397 LYS A CA 1
ATOM 3122 C C . LYS A 1 397 ? 36.274 12.724 -55.738 1.00 84.56 397 LYS A C 1
ATOM 3124 O O . LYS A 1 397 ? 36.126 12.900 -56.945 1.00 84.56 397 LYS A O 1
ATOM 3129 N N . LYS A 1 398 ? 37.033 11.738 -55.245 1.00 85.62 398 LYS A N 1
ATOM 3130 C CA . LYS A 1 398 ? 37.757 10.757 -56.067 1.00 85.62 398 LYS A CA 1
ATOM 3131 C C . LYS A 1 398 ? 36.826 9.866 -56.910 1.00 85.62 398 LYS A C 1
ATOM 3133 O O . LYS A 1 398 ? 37.242 9.408 -57.968 1.00 85.62 398 LYS A O 1
ATOM 3138 N N . GLU A 1 399 ? 35.580 9.671 -56.483 1.00 89.06 399 GLU A N 1
ATOM 3139 C CA . GLU A 1 399 ? 34.570 8.853 -57.171 1.00 89.06 399 GLU A CA 1
ATOM 3140 C C . GLU A 1 399 ? 33.991 9.544 -58.414 1.00 89.06 399 GLU A C 1
ATOM 3142 O O . GLU A 1 399 ? 33.448 8.888 -59.301 1.00 89.06 399 GLU A O 1
ATOM 3147 N N . PHE A 1 400 ? 34.170 10.864 -58.523 1.00 92.31 400 PHE A N 1
ATOM 3148 C CA . PHE A 1 400 ? 33.592 11.699 -59.580 1.00 92.31 400 PHE A CA 1
ATOM 3149 C C . PHE A 1 400 ? 34.614 12.088 -60.660 1.00 92.31 400 PHE A C 1
ATOM 3151 O O . PHE A 1 400 ? 34.379 12.992 -61.463 1.00 92.31 400 PHE A O 1
ATOM 3158 N N . TYR A 1 401 ? 35.759 11.399 -60.713 1.00 91.81 401 TYR A N 1
ATOM 3159 C CA . TYR A 1 401 ? 36.705 11.497 -61.825 1.00 91.81 401 TYR A CA 1
ATOM 3160 C C . TYR A 1 401 ? 36.330 10.505 -62.927 1.00 91.81 401 TYR A C 1
ATOM 3162 O O . TYR A 1 401 ? 36.582 9.305 -62.836 1.00 91.81 401 TYR A O 1
ATOM 3170 N N . VAL A 1 402 ? 35.750 11.021 -64.008 1.00 93.25 402 VAL A N 1
ATOM 3171 C CA . VAL A 1 402 ? 35.299 10.236 -65.161 1.00 93.25 402 VAL A CA 1
ATOM 3172 C C . VAL A 1 402 ? 36.435 10.093 -66.166 1.00 93.25 402 VAL A C 1
ATOM 3174 O O . VAL A 1 402 ? 37.075 11.081 -66.528 1.00 93.25 402 VAL A O 1
ATOM 3177 N N . ALA A 1 403 ? 36.681 8.870 -66.637 1.00 94.06 403 ALA A N 1
ATOM 3178 C CA . ALA A 1 403 ? 37.730 8.587 -67.613 1.00 94.06 403 ALA A CA 1
ATOM 3179 C C . ALA A 1 403 ? 37.576 9.423 -68.900 1.00 94.06 403 ALA A C 1
ATOM 3181 O O . ALA A 1 403 ? 36.480 9.603 -69.430 1.00 94.06 403 ALA A O 1
ATOM 3182 N N . SER A 1 404 ? 38.707 9.896 -69.414 1.00 94.06 404 SER A N 1
ATOM 3183 C CA . SER A 1 404 ? 38.852 10.722 -70.613 1.00 94.06 404 SER A CA 1
ATOM 3184 C C . SER A 1 404 ? 40.065 10.257 -71.430 1.00 94.06 404 SER A C 1
ATOM 3186 O O . SER A 1 404 ? 40.768 9.322 -71.042 1.00 94.06 404 SER A O 1
ATOM 3188 N N . SER A 1 405 ? 40.334 10.899 -72.567 1.00 92.56 405 SER A N 1
ATOM 3189 C CA . SER A 1 405 ? 41.507 10.616 -73.396 1.00 92.56 405 SER A CA 1
ATOM 3190 C C . SER A 1 405 ? 42.504 11.780 -73.451 1.00 92.56 405 SER A C 1
ATOM 3192 O O . SER A 1 405 ? 42.160 12.934 -73.194 1.00 92.56 405 SER A O 1
ATOM 3194 N N . GLU A 1 406 ? 43.747 11.470 -73.828 1.00 92.31 406 GLU A N 1
ATOM 3195 C CA . GLU A 1 406 ? 44.782 12.469 -74.130 1.00 92.31 406 GLU A CA 1
ATOM 3196 C C . GLU A 1 406 ? 44.379 13.372 -75.308 1.00 92.31 406 GLU A C 1
ATOM 3198 O O . GLU A 1 406 ? 44.678 14.566 -75.307 1.00 92.31 406 GLU A O 1
ATOM 3203 N N . GLU A 1 407 ? 43.682 12.808 -76.302 1.00 89.38 407 GLU A N 1
ATOM 3204 C CA . GLU A 1 407 ? 43.237 13.536 -77.495 1.00 89.38 407 GLU A CA 1
ATOM 3205 C C . GLU A 1 407 ? 42.246 14.649 -77.139 1.00 89.38 407 GLU A C 1
ATOM 3207 O O . GLU A 1 407 ? 42.324 15.731 -77.725 1.00 89.38 407 GLU A O 1
ATOM 3212 N N . ASP A 1 408 ? 41.381 14.397 -76.151 1.00 89.62 408 ASP A N 1
ATOM 3213 C CA . ASP A 1 408 ? 40.415 15.367 -75.623 1.00 89.62 408 ASP A CA 1
ATOM 3214 C C . ASP A 1 408 ? 41.082 16.365 -74.658 1.00 89.62 408 ASP A C 1
ATOM 3216 O O . ASP A 1 408 ? 40.733 17.546 -74.601 1.00 89.62 408 ASP A O 1
ATOM 3220 N N . ALA A 1 409 ? 42.075 15.907 -73.888 1.00 91.88 409 ALA A N 1
ATOM 3221 C CA . ALA A 1 409 ? 42.693 16.709 -72.840 1.00 91.88 409 ALA A CA 1
ATOM 3222 C C . ALA A 1 409 ? 43.685 17.762 -73.358 1.00 91.88 409 ALA A C 1
ATOM 3224 O O . ALA A 1 409 ? 43.754 18.856 -72.798 1.00 91.88 409 ALA A O 1
ATOM 3225 N N . ILE A 1 410 ? 44.460 17.465 -74.406 1.00 92.19 410 ILE A N 1
ATOM 3226 C CA . ILE A 1 410 ? 45.534 18.351 -74.881 1.00 92.19 410 ILE A CA 1
ATOM 3227 C C . ILE A 1 410 ? 45.021 19.323 -75.950 1.00 92.19 410 ILE A C 1
ATOM 3229 O O . ILE A 1 410 ? 44.626 18.914 -77.044 1.00 92.19 410 ILE A O 1
ATOM 3233 N N . SER A 1 411 ? 45.119 20.628 -75.668 1.00 90.38 411 SER A N 1
ATOM 3234 C CA . SER A 1 411 ? 44.743 21.682 -76.621 1.00 90.38 411 SER A CA 1
ATOM 3235 C C . SER A 1 411 ? 45.629 21.650 -77.874 1.00 90.38 411 SER A C 1
ATOM 3237 O O . SER A 1 411 ? 46.822 21.345 -77.805 1.00 90.38 411 SER A O 1
ATOM 3239 N N . ASP A 1 412 ? 45.085 22.007 -79.035 1.00 89.00 412 ASP A N 1
ATOM 3240 C CA . ASP A 1 412 ? 45.823 22.114 -80.294 1.00 89.00 412 ASP A CA 1
ATOM 3241 C C . ASP A 1 412 ? 47.001 23.088 -80.174 1.00 89.00 412 ASP A C 1
ATOM 3243 O O . ASP A 1 412 ? 48.070 22.853 -80.745 1.00 89.00 412 ASP A O 1
ATOM 3247 N N . SER A 1 413 ? 46.834 24.150 -79.377 1.00 85.12 413 SER A N 1
ATOM 3248 C CA . SER A 1 413 ? 47.909 25.101 -79.087 1.00 85.12 413 SER A CA 1
ATOM 3249 C C . SER A 1 413 ? 49.053 24.478 -78.278 1.00 85.12 413 SER A C 1
ATOM 3251 O O . SER A 1 413 ? 50.225 24.768 -78.538 1.00 85.12 413 SER A O 1
ATOM 3253 N N . ASP A 1 414 ? 48.738 23.561 -77.362 1.00 90.88 414 ASP A N 1
ATOM 3254 C CA . ASP A 1 414 ? 49.728 22.877 -76.537 1.00 90.88 414 ASP A CA 1
ATOM 3255 C C . ASP A 1 414 ? 50.397 21.715 -77.278 1.00 90.88 414 ASP A C 1
ATOM 3257 O O . ASP A 1 414 ? 51.571 21.448 -77.027 1.00 90.88 414 ASP A O 1
ATOM 3261 N N . LYS A 1 415 ? 49.741 21.077 -78.263 1.00 90.12 415 LYS A N 1
ATOM 3262 C CA . LYS A 1 415 ? 50.362 20.024 -79.101 1.00 90.12 415 LYS A CA 1
ATOM 3263 C C . LYS A 1 415 ? 51.650 20.515 -79.766 1.00 90.12 415 LYS A C 1
ATOM 3265 O O . LYS A 1 415 ? 52.662 19.809 -79.765 1.00 90.12 415 LYS A O 1
ATOM 3270 N N . ASP A 1 416 ? 51.652 21.744 -80.284 1.00 89.19 416 ASP A N 1
ATOM 3271 C CA . ASP A 1 416 ? 52.842 22.353 -80.890 1.00 89.19 416 ASP A CA 1
ATOM 3272 C C . ASP A 1 416 ? 53.937 22.666 -79.853 1.00 89.19 416 ASP A C 1
ATOM 3274 O O . ASP A 1 416 ? 55.132 22.507 -80.135 1.00 89.19 416 ASP A O 1
ATOM 3278 N N . VAL A 1 417 ? 53.550 23.073 -78.639 1.00 88.88 417 VAL A N 1
ATOM 3279 C CA . VAL A 1 417 ? 54.472 23.336 -77.522 1.00 88.88 417 VAL A CA 1
ATOM 3280 C C . VAL A 1 417 ? 55.112 22.034 -77.033 1.00 88.88 417 VAL A C 1
ATOM 3282 O O . VAL A 1 417 ? 56.341 21.949 -76.953 1.00 88.88 417 VAL A O 1
ATOM 3285 N N . ILE A 1 418 ? 54.313 20.994 -76.791 1.00 92.44 418 ILE A N 1
ATOM 3286 C CA . ILE A 1 418 ? 54.761 19.667 -76.351 1.00 92.44 418 ILE A CA 1
ATOM 3287 C C . ILE A 1 418 ? 55.672 19.039 -77.413 1.00 92.44 418 ILE A C 1
ATOM 3289 O O . ILE A 1 418 ? 56.757 18.544 -77.099 1.00 92.44 418 ILE A O 1
ATOM 3293 N N . LYS A 1 419 ? 55.321 19.142 -78.699 1.00 92.25 419 LYS A N 1
ATOM 3294 C CA . LYS A 1 419 ? 56.177 18.675 -79.798 1.00 92.25 419 LYS A CA 1
ATOM 3295 C C . LYS A 1 419 ? 57.533 19.377 -79.829 1.00 92.25 419 LYS A C 1
ATOM 3297 O O . LYS A 1 419 ? 58.559 18.730 -80.043 1.00 92.25 419 LYS A O 1
ATOM 3302 N N . LYS A 1 420 ? 57.554 20.699 -79.635 1.00 92.31 420 LYS A N 1
ATOM 3303 C CA . LYS A 1 420 ? 58.768 21.520 -79.747 1.00 92.31 420 LYS A CA 1
ATOM 3304 C C . LYS A 1 420 ? 59.698 21.403 -78.539 1.00 92.31 420 LYS A C 1
ATOM 3306 O O . LYS A 1 420 ? 60.913 21.394 -78.731 1.00 92.31 420 LYS A O 1
ATOM 3311 N N . TYR A 1 421 ? 59.151 21.361 -77.326 1.00 92.75 421 TYR A N 1
ATOM 3312 C CA . TYR A 1 421 ? 59.931 21.445 -76.085 1.00 92.75 421 TYR A CA 1
ATOM 3313 C C . TYR A 1 421 ? 60.035 20.115 -75.331 1.00 92.75 421 TYR A C 1
ATOM 3315 O O . TYR A 1 421 ? 61.006 19.919 -74.606 1.00 92.75 421 TYR A O 1
ATOM 3323 N N . TYR A 1 422 ? 59.103 19.188 -75.562 1.00 91.69 422 TYR A N 1
ATOM 3324 C CA . TYR A 1 422 ? 59.019 17.903 -74.861 1.00 91.69 422 TYR A CA 1
ATOM 3325 C C . TYR A 1 422 ? 59.108 16.691 -75.806 1.00 91.69 422 TYR A C 1
ATOM 3327 O O . TYR A 1 422 ? 58.975 15.560 -75.363 1.00 91.69 422 TYR A O 1
ATOM 3335 N N . ASN A 1 423 ? 59.389 16.883 -77.105 1.00 91.69 423 ASN A N 1
ATOM 3336 C CA . ASN A 1 423 ? 59.548 15.803 -78.095 1.00 91.69 423 ASN A CA 1
ATOM 3337 C C . ASN A 1 423 ? 58.328 14.855 -78.186 1.00 91.69 423 ASN A C 1
ATOM 3339 O O . ASN A 1 423 ? 58.484 13.649 -78.368 1.00 91.69 423 ASN A O 1
ATOM 3343 N N . ASN A 1 424 ? 57.119 15.420 -78.086 1.00 89.88 424 ASN A N 1
ATOM 3344 C CA . ASN A 1 424 ? 55.839 14.696 -78.000 1.00 89.88 424 ASN A CA 1
ATOM 3345 C C . ASN A 1 424 ? 55.656 13.846 -76.722 1.00 89.88 424 ASN A C 1
ATOM 3347 O O . ASN A 1 424 ? 54.764 13.007 -76.691 1.00 89.88 424 ASN A O 1
ATOM 3351 N N . ASP A 1 425 ? 56.468 14.042 -75.679 1.00 92.69 425 ASP A N 1
ATOM 3352 C CA . ASP A 1 425 ? 56.280 13.404 -74.369 1.00 92.69 425 ASP A CA 1
ATOM 3353 C C . ASP A 1 425 ? 55.260 14.202 -73.542 1.00 92.69 425 ASP A C 1
ATOM 3355 O O . ASP A 1 425 ? 55.599 15.187 -72.875 1.00 92.69 425 ASP A O 1
ATOM 3359 N N . VAL A 1 426 ? 53.989 13.810 -73.653 1.00 90.56 426 VAL A N 1
ATOM 3360 C CA . VAL A 1 426 ? 52.866 14.468 -72.971 1.00 90.56 426 VAL A CA 1
ATOM 3361 C C . VAL A 1 426 ? 52.958 14.280 -71.458 1.00 90.56 426 VAL A C 1
ATOM 3363 O O . VAL A 1 426 ? 52.820 15.256 -70.724 1.00 90.56 426 VAL A O 1
ATOM 3366 N N . THR A 1 427 ? 53.278 13.071 -70.984 1.00 92.88 427 THR A N 1
ATOM 3367 C CA . THR A 1 427 ? 53.450 12.760 -69.557 1.00 92.88 427 THR A CA 1
ATOM 3368 C C . THR A 1 427 ? 54.453 13.714 -68.912 1.00 92.88 427 THR A C 1
ATOM 3370 O O . THR A 1 427 ? 54.126 14.380 -67.932 1.00 92.88 427 THR A O 1
ATOM 3373 N N . LYS A 1 428 ? 55.650 13.855 -69.502 1.00 92.69 428 LYS A N 1
ATOM 3374 C CA . LYS A 1 428 ? 56.689 14.762 -68.999 1.00 92.69 428 LYS A CA 1
ATOM 3375 C C . LYS A 1 428 ? 56.248 16.225 -69.035 1.00 92.69 428 LYS A C 1
ATOM 3377 O O . LYS A 1 428 ? 56.533 16.972 -68.100 1.00 92.69 428 LYS A O 1
ATOM 3382 N N . ALA A 1 429 ? 55.565 16.642 -70.102 1.00 92.25 429 ALA A N 1
ATOM 3383 C CA . ALA A 1 429 ? 55.076 18.011 -70.235 1.00 92.25 429 ALA A CA 1
ATOM 3384 C C . ALA A 1 429 ? 54.074 18.371 -69.128 1.00 92.25 429 ALA A C 1
ATOM 3386 O O . ALA A 1 429 ? 54.207 19.424 -68.503 1.00 92.25 429 ALA A O 1
ATOM 3387 N N . VAL A 1 430 ? 53.122 17.478 -68.846 1.00 93.56 430 VAL A N 1
ATOM 3388 C CA . VAL A 1 430 ? 52.128 17.657 -67.782 1.00 93.56 430 VAL A CA 1
ATOM 3389 C C . VAL A 1 430 ? 52.803 17.643 -66.410 1.00 93.56 430 VAL A C 1
ATOM 3391 O O . VAL A 1 430 ? 52.583 18.559 -65.624 1.00 93.56 430 VAL A O 1
ATOM 3394 N N . THR A 1 431 ? 53.686 16.683 -66.114 1.00 93.75 431 THR A N 1
ATOM 3395 C CA . THR A 1 431 ? 54.327 16.604 -64.787 1.00 93.75 431 THR A CA 1
ATOM 3396 C C . THR A 1 431 ? 55.266 17.774 -64.480 1.00 93.75 431 THR A C 1
ATOM 3398 O O . THR A 1 431 ? 55.401 18.145 -63.317 1.00 93.75 431 THR A O 1
ATOM 3401 N N . ASP A 1 432 ? 55.914 18.355 -65.499 1.00 93.62 432 ASP A N 1
ATOM 3402 C CA . ASP A 1 432 ? 56.834 19.490 -65.331 1.00 93.62 432 ASP A CA 1
ATOM 3403 C C . ASP A 1 432 ? 56.092 20.835 -65.188 1.00 93.62 432 ASP A C 1
ATOM 3405 O O . ASP A 1 432 ? 56.638 21.774 -64.602 1.00 93.62 432 ASP A O 1
ATOM 3409 N N . CYS A 1 433 ? 54.878 20.956 -65.745 1.00 88.81 433 CYS A N 1
ATOM 3410 C CA . CYS A 1 433 ? 54.174 22.240 -65.884 1.00 88.81 433 CYS A CA 1
ATOM 3411 C C . CYS A 1 433 ? 52.858 22.351 -65.103 1.00 88.81 433 CYS A C 1
ATOM 3413 O O . CYS A 1 433 ? 52.381 23.469 -64.897 1.00 88.81 433 CYS A O 1
ATOM 3415 N N . CYS A 1 434 ? 52.262 21.238 -64.675 1.00 93.38 434 CYS A N 1
ATOM 3416 C CA . CYS A 1 434 ? 50.977 21.219 -63.980 1.00 93.38 434 CYS A CA 1
ATOM 3417 C C . CYS A 1 434 ? 51.132 21.004 -62.473 1.00 93.38 434 CYS A C 1
ATOM 3419 O O . CYS A 1 434 ? 52.085 20.394 -61.991 1.00 93.38 434 CYS A O 1
ATOM 3421 N N . ILE A 1 435 ? 50.152 21.500 -61.716 1.00 92.12 435 ILE A N 1
ATOM 3422 C CA . ILE A 1 435 ? 50.098 21.336 -60.261 1.00 92.12 435 ILE A CA 1
ATOM 3423 C C . ILE A 1 435 ? 49.506 19.961 -59.948 1.00 92.12 435 ILE A C 1
ATOM 3425 O O . ILE A 1 435 ? 48.446 19.615 -60.474 1.00 92.12 435 ILE A O 1
ATOM 3429 N N . LYS A 1 436 ? 50.185 19.200 -59.086 1.00 93.12 436 LYS A N 1
ATOM 3430 C CA . LYS A 1 436 ? 49.671 17.948 -58.524 1.00 93.12 436 LYS A CA 1
ATOM 3431 C C . LYS A 1 436 ? 48.743 18.261 -57.350 1.00 93.12 436 LYS A C 1
ATOM 3433 O O . LYS A 1 436 ? 49.142 18.971 -56.429 1.00 93.12 436 LYS A O 1
ATOM 3438 N N . ASP A 1 437 ? 47.527 17.746 -57.406 1.00 86.75 437 ASP A N 1
ATOM 3439 C CA . ASP A 1 437 ? 46.535 17.823 -56.339 1.00 86.75 437 ASP A CA 1
ATOM 3440 C C . ASP A 1 437 ? 46.950 16.897 -55.181 1.00 86.75 437 ASP A C 1
ATOM 3442 O O . ASP A 1 437 ? 47.326 15.744 -55.410 1.00 86.75 437 ASP A O 1
ATOM 3446 N N . SER A 1 438 ? 46.968 17.414 -53.949 1.00 84.38 438 SER A N 1
ATOM 3447 C CA . SER A 1 438 ? 47.449 16.668 -52.776 1.00 84.38 438 SER A CA 1
ATOM 3448 C C . SER A 1 438 ? 46.516 15.542 -52.356 1.00 84.38 438 SER A C 1
ATOM 3450 O O . SER A 1 438 ? 46.991 14.550 -51.808 1.00 84.38 438 SER A O 1
ATOM 3452 N N . ASP A 1 439 ? 45.222 15.696 -52.624 1.00 79.81 439 ASP A N 1
ATOM 3453 C CA . ASP A 1 439 ? 44.173 14.838 -52.081 1.00 79.81 439 ASP A CA 1
ATOM 3454 C C . ASP A 1 439 ? 43.945 13.639 -53.006 1.00 79.81 439 ASP A C 1
ATOM 3456 O O . ASP A 1 439 ? 43.702 12.521 -52.560 1.00 79.81 439 ASP A O 1
ATOM 3460 N N . THR A 1 440 ? 44.088 13.859 -54.314 1.00 84.94 440 THR A N 1
ATOM 3461 C CA . THR A 1 440 ? 43.875 12.834 -55.349 1.00 84.94 440 THR A CA 1
ATOM 3462 C C . THR A 1 440 ? 45.163 12.321 -55.981 1.00 84.94 440 THR A C 1
ATOM 3464 O O . THR A 1 440 ? 45.174 11.268 -56.615 1.00 84.94 440 THR A O 1
ATOM 3467 N N . GLY A 1 441 ? 46.264 13.063 -55.853 1.00 88.44 441 GLY A N 1
ATOM 3468 C CA . GLY A 1 441 ? 47.523 12.747 -56.520 1.00 88.44 441 GLY A CA 1
ATOM 3469 C C . GLY A 1 441 ? 47.512 12.973 -58.039 1.00 88.44 441 GLY A C 1
ATOM 3470 O O . GLY A 1 441 ? 48.473 12.582 -58.703 1.00 88.44 441 GLY A O 1
ATOM 3471 N N . LEU A 1 442 ? 46.480 13.608 -58.601 1.00 93.69 442 LEU A N 1
ATOM 3472 C CA . LEU A 1 442 ? 46.351 13.859 -60.040 1.00 93.69 442 LEU A CA 1
ATOM 3473 C C . LEU A 1 442 ? 46.943 15.220 -60.440 1.00 93.69 442 LEU A C 1
ATOM 3475 O O . LEU A 1 442 ? 46.879 16.191 -59.689 1.00 93.69 442 LEU A O 1
ATOM 3479 N N . TYR A 1 443 ? 47.503 15.321 -61.647 1.00 95.00 443 TYR A N 1
ATOM 3480 C CA . TYR A 1 443 ? 47.990 16.588 -62.204 1.00 95.00 443 TYR A CA 1
ATOM 3481 C C . TYR A 1 443 ? 46.860 17.350 -62.893 1.00 95.00 443 TYR A C 1
ATOM 3483 O O . TYR A 1 443 ? 46.232 16.831 -63.813 1.00 95.00 443 TYR A O 1
ATOM 3491 N N . ARG A 1 444 ? 46.628 18.601 -62.488 1.00 94.44 444 ARG A N 1
ATOM 3492 C CA . ARG A 1 444 ? 45.585 19.461 -63.058 1.00 94.44 444 ARG A CA 1
ATOM 3493 C C . ARG A 1 444 ? 46.068 20.142 -64.343 1.00 94.44 444 ARG A C 1
ATOM 3495 O O . ARG A 1 444 ? 46.947 21.003 -64.300 1.00 94.44 444 ARG A O 1
ATOM 3502 N N . TYR A 1 445 ? 45.450 19.809 -65.470 1.00 93.75 445 TYR A N 1
ATOM 3503 C CA . TYR A 1 445 ? 45.738 20.356 -66.795 1.00 93.75 445 TYR A CA 1
ATOM 3504 C C . TYR A 1 445 ? 44.555 21.177 -67.319 1.00 93.75 445 TYR A C 1
ATOM 3506 O O . TYR A 1 445 ? 43.428 20.698 -67.330 1.00 93.75 445 TYR A O 1
ATOM 3514 N N . TYR A 1 446 ? 44.780 22.408 -67.778 1.00 92.19 446 TYR A N 1
ATOM 3515 C CA . TYR A 1 446 ? 43.716 23.243 -68.346 1.00 92.19 446 TYR A CA 1
ATOM 3516 C C . TYR A 1 446 ? 43.792 23.251 -69.874 1.00 92.19 446 TYR A C 1
ATOM 3518 O O . TYR A 1 446 ? 44.710 23.835 -70.447 1.00 92.19 446 TYR A O 1
ATOM 3526 N N . ASN A 1 447 ? 42.807 22.643 -70.534 1.00 92.62 447 ASN A N 1
ATOM 3527 C CA . ASN A 1 447 ? 42.645 22.723 -71.978 1.00 92.62 447 ASN A CA 1
ATOM 3528 C C . ASN A 1 447 ? 42.032 24.082 -72.346 1.00 92.62 447 ASN A C 1
ATOM 3530 O O . ASN A 1 447 ? 40.865 24.357 -72.055 1.00 92.62 447 ASN A O 1
ATOM 3534 N N . SER A 1 448 ? 42.820 24.936 -72.999 1.00 88.81 448 SER A N 1
ATOM 3535 C CA . SER A 1 448 ? 42.387 26.288 -73.365 1.00 88.81 448 SER A CA 1
ATOM 3536 C C . SER A 1 448 ? 41.401 26.348 -74.541 1.00 88.81 448 SER A C 1
ATOM 3538 O O . SER A 1 448 ? 40.631 27.311 -74.612 1.00 88.81 448 SER A O 1
ATOM 3540 N N . ASP A 1 449 ? 41.369 25.328 -75.406 1.00 90.50 449 ASP A N 1
ATOM 3541 C CA . ASP A 1 449 ? 40.463 25.269 -76.562 1.00 90.50 449 ASP A CA 1
ATOM 3542 C C . ASP A 1 449 ? 39.023 25.018 -76.109 1.00 90.50 449 ASP A C 1
ATOM 3544 O O . ASP A 1 449 ? 38.097 25.717 -76.523 1.00 90.50 449 ASP A O 1
ATOM 3548 N N . GLU A 1 450 ? 38.846 24.062 -75.196 1.00 88.12 450 GLU A N 1
ATOM 3549 C CA . GLU A 1 450 ? 37.543 23.715 -74.616 1.00 88.12 450 GLU A CA 1
ATOM 3550 C C . GLU A 1 450 ? 37.213 24.518 -73.355 1.00 88.12 450 GLU A C 1
ATOM 3552 O O . GLU A 1 450 ? 36.084 24.484 -72.868 1.00 88.12 450 GLU A O 1
ATOM 3557 N N . ARG A 1 451 ? 38.198 25.254 -72.824 1.00 89.38 451 ARG A N 1
ATOM 3558 C CA . ARG A 1 451 ? 38.138 25.941 -71.526 1.00 89.38 451 ARG A CA 1
ATOM 3559 C C . ARG A 1 451 ? 37.784 24.997 -70.376 1.00 89.38 451 ARG A C 1
ATOM 3561 O O . ARG A 1 451 ? 37.055 25.383 -69.463 1.00 89.38 451 ARG A O 1
ATOM 3568 N N . LYS A 1 452 ? 38.319 23.778 -70.420 1.00 91.50 452 LYS A N 1
ATOM 3569 C CA . LYS A 1 452 ? 37.984 22.678 -69.515 1.00 91.50 452 LYS A CA 1
ATOM 3570 C C . LYS A 1 452 ? 39.224 22.159 -68.799 1.00 91.50 452 LYS A C 1
ATOM 3572 O O . LYS A 1 452 ? 40.315 22.130 -69.364 1.00 91.50 452 LYS A O 1
ATOM 3577 N N . THR A 1 453 ? 39.053 21.751 -67.547 1.00 93.38 453 THR A N 1
ATOM 3578 C CA . THR A 1 453 ? 40.127 21.162 -66.746 1.00 93.38 453 THR A CA 1
ATOM 3579 C C . THR A 1 453 ? 40.078 19.642 -66.843 1.00 93.38 453 THR A C 1
ATOM 3581 O O . THR A 1 453 ? 39.037 19.033 -66.610 1.00 93.38 453 THR A O 1
ATOM 3584 N N . TYR A 1 454 ? 41.223 19.052 -67.149 1.00 94.69 454 TYR A N 1
ATOM 3585 C CA . TYR A 1 454 ? 41.483 17.623 -67.169 1.00 94.69 454 TYR A CA 1
ATOM 3586 C C . TYR A 1 454 ? 42.467 17.266 -66.052 1.00 94.69 454 TYR A C 1
ATOM 3588 O O . TYR A 1 454 ? 43.251 18.102 -65.596 1.00 94.69 454 TYR A O 1
ATOM 3596 N N . TYR A 1 455 ? 42.428 16.020 -65.606 1.00 94.94 455 TYR A N 1
ATOM 3597 C CA . TYR A 1 455 ? 43.244 15.505 -64.517 1.00 94.94 455 TYR A CA 1
ATOM 3598 C C . TYR A 1 455 ? 44.021 14.292 -65.002 1.00 94.94 455 TYR A C 1
ATOM 3600 O O . TYR A 1 455 ? 43.449 13.396 -65.613 1.00 94.94 455 TYR A O 1
ATOM 3608 N N . PHE A 1 456 ? 45.325 14.277 -64.760 1.00 95.75 456 PHE A N 1
ATOM 3609 C CA . PHE A 1 456 ? 46.222 13.272 -65.314 1.00 95.75 456 PHE A CA 1
ATOM 3610 C C . PHE A 1 456 ? 46.888 12.447 -64.215 1.00 95.75 456 PHE A C 1
ATOM 3612 O O . PHE A 1 456 ? 47.519 12.999 -63.307 1.00 95.75 456 PHE A O 1
ATOM 3619 N N . ASN A 1 457 ? 46.781 11.123 -64.320 1.00 94.31 457 ASN A N 1
ATOM 3620 C CA . ASN A 1 457 ? 47.509 10.184 -63.478 1.00 94.31 457 ASN A CA 1
ATOM 3621 C C . ASN A 1 457 ? 48.827 9.795 -64.163 1.00 94.31 457 ASN A C 1
ATOM 3623 O O . ASN A 1 457 ? 48.831 9.067 -65.154 1.00 94.31 457 ASN A O 1
ATOM 3627 N N . ALA A 1 458 ? 49.954 10.265 -63.626 1.00 91.88 458 ALA A N 1
ATOM 3628 C CA . ALA A 1 458 ? 51.272 10.011 -64.210 1.00 91.88 458 ALA A CA 1
ATOM 3629 C C . ALA A 1 458 ? 51.758 8.559 -64.045 1.00 91.88 458 ALA A C 1
ATOM 3631 O O . ALA A 1 458 ? 52.615 8.126 -64.815 1.00 91.88 458 ALA A O 1
ATOM 3632 N N . ASP A 1 459 ? 51.216 7.813 -63.077 1.00 91.44 459 ASP A N 1
ATOM 3633 C CA . ASP A 1 459 ? 51.619 6.429 -62.809 1.00 91.44 459 ASP A CA 1
ATOM 3634 C C . ASP A 1 459 ? 50.913 5.444 -63.753 1.00 91.44 459 ASP A C 1
ATOM 3636 O O . ASP A 1 459 ? 51.512 4.459 -64.188 1.00 91.44 459 ASP A O 1
ATOM 3640 N N . THR A 1 460 ? 49.652 5.724 -64.105 1.00 92.62 460 THR A N 1
ATOM 3641 C CA . THR A 1 460 ? 48.840 4.878 -65.001 1.00 92.62 460 THR A CA 1
ATOM 3642 C C . THR A 1 460 ? 48.720 5.425 -66.425 1.00 92.62 460 THR A C 1
ATOM 3644 O O . THR A 1 460 ? 48.309 4.696 -67.326 1.00 92.62 460 THR A O 1
ATOM 3647 N N . ASN A 1 461 ? 49.137 6.675 -66.654 1.00 91.88 461 ASN A N 1
ATOM 3648 C CA . ASN A 1 461 ? 48.967 7.419 -67.905 1.00 91.88 461 ASN A CA 1
ATOM 3649 C C . ASN A 1 461 ? 47.491 7.557 -68.332 1.00 91.88 461 ASN A C 1
ATOM 3651 O O . ASN A 1 461 ? 47.163 7.491 -69.518 1.00 91.88 461 ASN A O 1
ATOM 3655 N N . GLU A 1 462 ? 46.603 7.739 -67.355 1.00 95.19 462 GLU A N 1
ATOM 3656 C CA . GLU A 1 462 ? 45.161 7.892 -67.555 1.00 95.19 462 GLU A CA 1
ATOM 3657 C C . GLU A 1 462 ? 44.725 9.348 -67.380 1.00 95.19 462 GLU A C 1
ATOM 3659 O O . GLU A 1 462 ? 45.274 10.096 -66.563 1.00 95.19 462 GLU A O 1
ATOM 3664 N N . TRP A 1 463 ? 43.716 9.739 -68.155 1.00 95.69 463 TRP A N 1
ATOM 3665 C CA . TRP A 1 463 ? 43.125 11.070 -68.133 1.00 95.69 463 TRP A CA 1
ATOM 3666 C C . TRP A 1 463 ? 41.718 11.013 -67.563 1.00 95.69 463 TRP A C 1
ATOM 3668 O O . TRP A 1 463 ? 40.966 10.084 -67.844 1.00 95.69 463 TRP A O 1
ATOM 3678 N N . PHE A 1 464 ? 41.348 12.043 -66.814 1.00 95.50 464 PHE A N 1
ATOM 3679 C CA . PHE A 1 464 ? 40.045 12.167 -66.184 1.00 95.50 464 PHE A CA 1
ATOM 3680 C C . PHE A 1 464 ? 39.484 13.576 -66.345 1.00 95.50 464 PHE A C 1
ATOM 3682 O O . PHE A 1 464 ? 40.217 14.557 -66.485 1.00 95.50 464 PHE A O 1
ATOM 3689 N N . VAL A 1 465 ? 38.167 13.679 -66.269 1.00 94.19 465 VAL A N 1
ATOM 3690 C CA . VAL A 1 465 ? 37.434 14.925 -66.067 1.00 94.19 465 VAL A CA 1
ATOM 3691 C C . VAL A 1 465 ? 36.703 14.804 -64.742 1.00 94.19 465 VAL A C 1
ATOM 3693 O O . VAL A 1 465 ? 36.091 13.778 -64.471 1.00 94.19 465 VAL A O 1
ATOM 3696 N N . TYR A 1 466 ? 36.760 15.853 -63.930 1.00 92.69 466 TYR A N 1
ATOM 3697 C CA . TYR A 1 466 ? 35.943 15.930 -62.726 1.00 92.69 466 TYR A CA 1
ATOM 3698 C C . TYR A 1 466 ? 34.504 16.291 -63.105 1.00 92.69 466 TYR A C 1
ATOM 3700 O O . TYR A 1 466 ? 34.273 17.348 -63.698 1.00 92.69 466 TYR A O 1
ATOM 3708 N N . ASP A 1 467 ? 33.564 15.403 -62.796 1.00 93.19 467 ASP A N 1
ATOM 3709 C CA . ASP A 1 467 ? 32.133 15.633 -62.971 1.00 93.19 467 ASP A CA 1
ATOM 3710 C C . ASP A 1 467 ? 31.591 16.414 -61.768 1.00 93.19 467 ASP A C 1
ATOM 3712 O O . ASP A 1 467 ? 31.102 15.862 -60.783 1.00 93.19 467 ASP A O 1
ATOM 3716 N N . GLU A 1 468 ? 31.773 17.733 -61.833 1.00 90.31 468 GLU A N 1
ATOM 3717 C CA . GLU A 1 468 ? 31.394 18.660 -60.768 1.00 90.31 468 GLU A CA 1
ATOM 3718 C C . GLU A 1 468 ? 29.877 18.674 -60.527 1.00 90.31 468 GLU A C 1
ATOM 3720 O O . GLU A 1 468 ? 29.447 18.708 -59.375 1.00 90.31 468 GLU A O 1
ATOM 3725 N N . ASP A 1 469 ? 29.076 18.573 -61.593 1.00 91.19 469 ASP A N 1
ATOM 3726 C CA . ASP A 1 469 ? 27.614 18.533 -61.503 1.00 91.19 469 ASP A CA 1
ATOM 3727 C C . ASP A 1 469 ? 27.143 17.244 -60.805 1.00 91.19 469 ASP A C 1
ATOM 3729 O O . ASP A 1 469 ? 26.272 17.299 -59.935 1.00 91.19 469 ASP A O 1
ATOM 3733 N N . ALA A 1 470 ? 27.738 16.088 -61.131 1.00 91.69 470 ALA A N 1
ATOM 3734 C CA . ALA A 1 470 ? 27.418 14.828 -60.458 1.00 91.69 470 ALA A CA 1
ATOM 3735 C C . ALA A 1 470 ? 27.853 14.822 -58.985 1.00 91.69 470 ALA A C 1
ATOM 3737 O O . ALA A 1 470 ? 27.097 14.347 -58.137 1.00 91.69 470 ALA A O 1
ATOM 3738 N N . TYR A 1 471 ? 29.030 15.378 -58.669 1.00 92.50 471 TYR A N 1
ATOM 3739 C CA . TYR A 1 471 ? 29.490 15.506 -57.285 1.00 92.50 471 TYR A CA 1
ATOM 3740 C C . TYR A 1 471 ? 28.547 16.382 -56.463 1.00 92.50 471 TYR A C 1
ATOM 3742 O O . TYR A 1 471 ? 28.118 15.965 -55.392 1.00 92.50 471 TYR A O 1
ATOM 3750 N N . TYR A 1 472 ? 28.196 17.579 -56.948 1.00 90.75 472 TYR A N 1
ATOM 3751 C CA . TYR A 1 472 ? 27.292 18.453 -56.200 1.00 90.75 472 TYR A CA 1
ATOM 3752 C C . TYR A 1 472 ? 25.885 17.870 -56.102 1.00 90.75 472 TYR A C 1
ATOM 3754 O O . TYR A 1 472 ? 25.277 18.000 -55.049 1.00 90.75 472 TYR A O 1
ATOM 3762 N N . GLY A 1 473 ? 25.398 17.160 -57.126 1.00 89.62 473 GLY A N 1
ATOM 3763 C CA . GLY A 1 473 ? 24.131 16.432 -57.036 1.00 89.62 473 GLY A CA 1
ATOM 3764 C C . GLY A 1 473 ? 24.142 15.342 -55.956 1.00 89.62 473 GLY A C 1
ATOM 3765 O O . GLY A 1 473 ? 23.181 15.219 -55.199 1.00 89.62 473 GLY A O 1
ATOM 3766 N N . ALA A 1 474 ? 25.235 14.580 -55.837 1.00 89.38 474 ALA A N 1
ATOM 3767 C CA . ALA A 1 474 ? 25.406 13.598 -54.764 1.00 89.38 474 ALA A CA 1
ATOM 3768 C C . ALA A 1 474 ? 25.581 14.263 -53.387 1.00 89.38 474 ALA A C 1
ATOM 3770 O O . ALA A 1 474 ? 25.047 13.782 -52.391 1.00 89.38 474 ALA A O 1
ATOM 3771 N N . TYR A 1 475 ? 26.291 15.392 -53.332 1.00 90.62 475 TYR A N 1
ATOM 3772 C CA . TYR A 1 475 ? 26.524 16.143 -52.100 1.00 90.62 475 TYR A CA 1
ATOM 3773 C C . TYR A 1 475 ? 25.244 16.801 -51.582 1.00 90.62 475 TYR A C 1
ATOM 3775 O O . TYR A 1 475 ? 24.997 16.755 -50.385 1.00 90.62 475 TYR A O 1
ATOM 3783 N N . GLU A 1 476 ? 24.405 17.368 -52.454 1.00 89.44 476 GLU A N 1
ATOM 3784 C CA . GLU A 1 476 ? 23.082 17.890 -52.087 1.00 89.44 476 GLU A CA 1
ATOM 3785 C C . GLU A 1 476 ? 22.189 16.776 -51.524 1.00 89.44 476 GLU A C 1
ATOM 3787 O O . GLU A 1 476 ? 21.578 16.964 -50.474 1.00 89.44 476 GLU A O 1
ATOM 3792 N N . ALA A 1 477 ? 22.186 15.593 -52.150 1.00 86.69 477 ALA A N 1
ATOM 3793 C CA . ALA A 1 477 ? 21.440 14.436 -51.654 1.00 86.69 477 ALA A CA 1
ATOM 3794 C C . ALA A 1 477 ? 21.928 13.954 -50.272 1.00 86.69 477 ALA A C 1
ATOM 3796 O O . ALA A 1 477 ? 21.110 13.608 -49.423 1.00 86.69 477 ALA A O 1
ATOM 3797 N N . TYR A 1 478 ? 23.243 13.961 -50.023 1.00 91.00 478 TYR A N 1
ATOM 3798 C CA . TYR A 1 478 ? 23.804 13.677 -48.698 1.00 91.00 478 TYR A CA 1
ATOM 3799 C C . TYR A 1 478 ? 23.469 14.777 -47.683 1.00 91.00 478 TYR A C 1
ATOM 3801 O O . TYR A 1 478 ? 23.058 14.483 -46.566 1.00 91.00 478 TYR A O 1
ATOM 3809 N N . TYR A 1 479 ? 23.590 16.049 -48.063 1.00 89.69 479 TYR A N 1
ATOM 3810 C CA . TYR A 1 479 ? 23.376 17.188 -47.171 1.00 89.69 479 TYR A CA 1
ATOM 3811 C C . TYR A 1 479 ? 21.949 17.242 -46.602 1.00 89.69 479 TYR A C 1
ATOM 3813 O O . TYR A 1 479 ? 21.762 17.645 -45.456 1.00 89.69 479 TYR A O 1
ATOM 3821 N N . GLU A 1 480 ? 20.945 16.783 -47.357 1.00 87.19 480 GLU A N 1
ATOM 3822 C CA . GLU A 1 480 ? 19.557 16.654 -46.880 1.00 87.19 480 GLU A CA 1
ATOM 3823 C C . GLU A 1 480 ? 19.371 15.603 -45.766 1.00 87.19 480 GLU A C 1
ATOM 3825 O O . GLU A 1 480 ? 18.374 15.645 -45.034 1.00 87.19 480 GLU A O 1
ATOM 3830 N N . VAL A 1 481 ? 20.307 14.658 -45.627 1.00 90.31 481 VAL A N 1
ATOM 3831 C CA . VAL A 1 481 ? 20.235 13.555 -44.653 1.00 90.31 481 VAL A CA 1
ATOM 3832 C C . VAL A 1 481 ? 21.385 13.545 -43.644 1.00 90.31 481 VAL A C 1
ATOM 3834 O O . VAL A 1 481 ? 21.297 12.811 -42.665 1.00 90.31 481 VAL A O 1
ATOM 3837 N N . ALA A 1 482 ? 22.426 14.361 -43.838 1.00 89.25 482 ALA A N 1
ATOM 3838 C CA . ALA A 1 482 ? 23.679 14.322 -43.079 1.00 89.25 482 ALA A CA 1
ATOM 3839 C C . ALA A 1 482 ? 23.463 14.360 -41.558 1.00 89.25 482 ALA A C 1
ATOM 3841 O O . ALA A 1 482 ? 23.982 13.502 -40.854 1.00 89.25 482 ALA A O 1
ATOM 3842 N N . GLY A 1 483 ? 22.605 15.259 -41.062 1.00 89.75 483 GLY A N 1
ATOM 3843 C CA . GLY A 1 483 ? 22.286 15.324 -39.630 1.00 89.75 483 GLY A CA 1
ATOM 3844 C C . GLY A 1 483 ? 21.646 14.041 -39.083 1.00 89.75 483 GLY A C 1
ATOM 3845 O O . GLY A 1 483 ? 21.968 13.624 -37.980 1.00 89.75 483 GLY A O 1
ATOM 3846 N N . ARG A 1 484 ? 20.802 13.351 -39.869 1.00 91.62 484 ARG A N 1
ATOM 3847 C CA . ARG A 1 484 ? 20.249 12.042 -39.470 1.00 91.62 484 ARG A CA 1
ATOM 3848 C C . ARG A 1 484 ? 21.292 10.930 -39.537 1.00 91.62 484 ARG A C 1
ATOM 3850 O O . ARG A 1 484 ? 21.198 9.979 -38.774 1.00 91.62 484 ARG A O 1
ATOM 3857 N N . VAL A 1 485 ? 22.253 11.003 -40.461 1.00 90.94 485 VAL A N 1
ATOM 3858 C CA . VAL A 1 485 ? 23.363 10.038 -40.521 1.00 90.94 485 VAL A CA 1
ATOM 3859 C C . VAL A 1 485 ? 24.232 10.168 -39.272 1.00 90.94 485 VAL A C 1
ATOM 3861 O O . VAL A 1 485 ? 24.451 9.161 -38.607 1.00 90.94 485 VAL A O 1
ATOM 3864 N N . GLU A 1 486 ? 24.630 11.390 -38.911 1.00 91.44 486 GLU A N 1
ATOM 3865 C CA . GLU A 1 486 ? 25.388 11.672 -37.682 1.00 91.44 486 GLU A CA 1
ATOM 3866 C C . GLU A 1 486 ? 24.613 11.225 -36.433 1.00 91.44 486 GLU A C 1
ATOM 3868 O O . GLU A 1 486 ? 25.147 10.479 -35.615 1.00 91.44 486 GLU A O 1
ATOM 3873 N N . LEU A 1 487 ? 23.322 11.567 -36.340 1.00 93.88 487 LEU A N 1
ATOM 3874 C CA . LEU A 1 487 ? 22.457 11.147 -35.234 1.00 93.88 487 LEU A CA 1
ATOM 3875 C C . LEU A 1 487 ? 22.378 9.617 -35.101 1.00 93.88 487 LEU A C 1
ATOM 3877 O O . LEU A 1 487 ? 22.479 9.080 -34.004 1.00 93.88 487 LEU A O 1
ATOM 3881 N N . ARG A 1 488 ? 22.242 8.878 -36.210 1.00 93.81 488 ARG A N 1
ATOM 3882 C CA . ARG A 1 488 ? 22.253 7.402 -36.184 1.00 93.81 488 ARG A CA 1
ATOM 3883 C C . ARG A 1 488 ? 23.565 6.845 -35.650 1.00 93.81 488 ARG A C 1
ATOM 3885 O O . ARG A 1 488 ? 23.541 5.820 -34.975 1.00 93.81 488 ARG A O 1
ATOM 3892 N N . GLU A 1 489 ? 24.698 7.441 -36.012 1.00 92.88 489 GLU A N 1
ATOM 3893 C CA . GLU A 1 489 ? 26.004 7.013 -35.506 1.00 92.88 489 GLU A CA 1
ATOM 3894 C C . GLU A 1 489 ? 26.130 7.284 -34.007 1.00 92.88 489 GLU A C 1
ATOM 3896 O O . GLU A 1 489 ? 26.589 6.407 -33.277 1.00 92.88 489 GLU A O 1
ATOM 3901 N N . GLU A 1 490 ? 25.657 8.442 -33.546 1.00 94.38 490 GLU A N 1
ATOM 3902 C CA . GLU A 1 490 ? 25.619 8.804 -32.130 1.00 94.38 490 GLU A CA 1
ATOM 3903 C C . GLU A 1 490 ? 24.759 7.826 -31.318 1.00 94.38 490 GLU A C 1
ATOM 3905 O O . GLU A 1 490 ? 25.247 7.227 -30.361 1.00 94.38 490 GLU A O 1
ATOM 3910 N N . LEU A 1 491 ? 23.521 7.576 -31.756 1.00 93.88 491 LEU A N 1
ATOM 3911 C CA . LEU A 1 491 ? 22.595 6.638 -31.112 1.00 93.88 491 LEU A CA 1
ATOM 3912 C C . LEU A 1 491 ? 23.164 5.210 -31.075 1.00 93.88 491 LEU A C 1
ATOM 3914 O O . LEU A 1 491 ? 23.058 4.523 -30.064 1.00 93.88 491 LEU A O 1
ATOM 3918 N N . LYS A 1 492 ? 23.813 4.756 -32.157 1.00 94.25 492 LYS A N 1
ATOM 3919 C CA . LYS A 1 492 ? 24.438 3.420 -32.216 1.00 94.25 492 LYS A CA 1
ATOM 3920 C C . LYS A 1 492 ? 25.679 3.296 -31.342 1.00 94.25 492 LYS A C 1
ATOM 3922 O O . LYS A 1 492 ? 26.040 2.178 -30.978 1.00 94.25 492 LYS A O 1
ATOM 3927 N N . ALA A 1 493 ? 26.349 4.404 -31.039 1.00 94.56 493 ALA A N 1
ATOM 3928 C CA . ALA A 1 493 ? 27.527 4.418 -30.183 1.00 94.56 493 ALA A CA 1
ATOM 3929 C C . ALA A 1 493 ? 27.183 4.348 -28.687 1.00 94.56 493 ALA A C 1
ATOM 3931 O O . ALA A 1 493 ? 28.090 4.149 -27.877 1.00 94.56 493 ALA A O 1
ATOM 3932 N N . GLN A 1 494 ? 25.907 4.503 -28.320 1.00 90.75 494 GLN A N 1
ATOM 3933 C CA . GLN A 1 494 ? 25.457 4.497 -26.935 1.00 90.75 494 GLN A CA 1
ATOM 3934 C C . GLN A 1 494 ? 24.725 3.203 -26.565 1.00 90.75 494 GLN A C 1
ATOM 3936 O O . GLN A 1 494 ? 23.845 2.719 -27.280 1.00 90.75 494 GLN A O 1
ATOM 3941 N N . GLU A 1 495 ? 25.080 2.669 -25.400 1.00 88.81 495 GLU A N 1
ATOM 3942 C CA . GLU A 1 495 ? 24.314 1.642 -24.701 1.00 88.81 495 GLU A CA 1
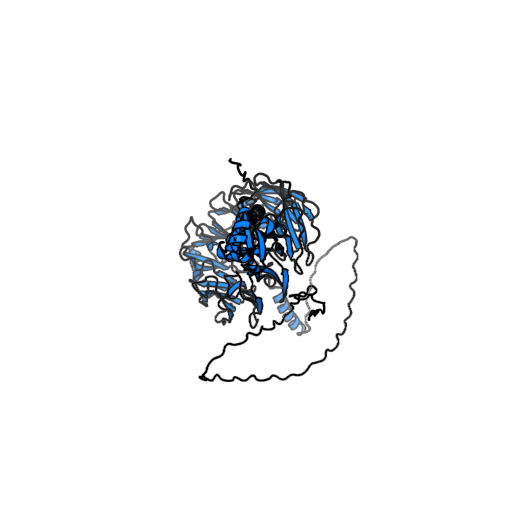ATOM 3943 C C . GLU A 1 495 ? 23.692 2.273 -23.460 1.00 88.81 495 GLU A C 1
ATOM 3945 O O . GLU A 1 495 ? 24.369 2.987 -22.718 1.00 88.81 495 GLU A O 1
ATOM 3950 N N . VAL A 1 496 ? 22.413 1.992 -23.237 1.00 82.75 496 VAL A N 1
ATOM 3951 C CA . VAL A 1 496 ? 21.663 2.468 -22.076 1.00 82.75 496 VAL A CA 1
ATOM 3952 C C . VAL A 1 496 ? 21.157 1.284 -21.271 1.00 82.75 496 VAL A C 1
ATOM 3954 O O . VAL A 1 496 ? 20.811 0.234 -21.816 1.00 82.75 496 VAL A O 1
ATOM 3957 N N . GLU A 1 497 ? 21.145 1.451 -19.955 1.00 77.50 497 GLU A N 1
ATOM 3958 C CA . GLU A 1 497 ? 20.553 0.484 -19.040 1.00 77.50 497 GLU A CA 1
ATOM 3959 C C . GLU A 1 497 ? 19.044 0.729 -18.957 1.00 77.50 497 GLU A C 1
ATOM 3961 O O . GLU A 1 497 ? 18.586 1.860 -18.786 1.00 77.50 497 GLU A O 1
ATOM 3966 N N . THR A 1 498 ? 18.274 -0.342 -19.123 1.00 73.12 498 THR A N 1
ATOM 3967 C CA . THR A 1 498 ? 16.823 -0.365 -18.937 1.00 73.12 498 THR A CA 1
ATOM 3968 C C . THR A 1 498 ? 16.449 -1.536 -18.040 1.00 73.12 498 THR A C 1
ATOM 3970 O O . THR A 1 498 ? 17.196 -2.511 -17.936 1.00 73.12 498 THR A O 1
ATOM 3973 N N . SER A 1 499 ? 15.299 -1.438 -17.383 1.00 76.88 499 SER A N 1
ATOM 3974 C CA . SER A 1 499 ? 14.831 -2.441 -16.438 1.00 76.88 499 SER A CA 1
ATOM 3975 C C . SER A 1 499 ? 13.608 -3.166 -16.959 1.00 76.88 499 SER A C 1
ATOM 3977 O O . SER A 1 499 ? 12.642 -2.559 -17.417 1.00 76.88 499 SER A O 1
ATOM 3979 N N . VAL A 1 500 ? 13.662 -4.487 -16.858 1.00 81.44 500 VAL A N 1
ATOM 3980 C CA . VAL A 1 500 ? 12.542 -5.374 -17.143 1.00 81.44 500 VAL A CA 1
ATOM 3981 C C . VAL A 1 500 ? 12.076 -5.960 -15.826 1.00 81.44 500 VAL A C 1
ATOM 3983 O O . VAL A 1 500 ? 12.885 -6.474 -15.055 1.00 81.44 500 VAL A O 1
ATOM 3986 N N . TYR A 1 501 ? 10.771 -5.898 -15.580 1.00 87.50 501 TYR A N 1
ATOM 3987 C CA . TYR A 1 501 ? 10.186 -6.414 -14.352 1.00 87.50 501 TYR A CA 1
ATOM 3988 C C . TYR A 1 501 ? 9.463 -7.733 -14.604 1.00 87.50 501 TYR A C 1
ATOM 3990 O O . TYR A 1 501 ? 8.761 -7.906 -15.608 1.00 87.50 501 TYR A O 1
ATOM 3998 N N . GLN A 1 502 ? 9.607 -8.660 -13.664 1.00 92.69 502 GLN A N 1
ATOM 3999 C CA . GLN A 1 502 ? 8.815 -9.884 -13.597 1.00 92.69 502 GLN A CA 1
ATOM 4000 C C . GLN A 1 502 ? 7.910 -9.820 -12.376 1.00 92.69 502 GLN A C 1
ATOM 4002 O O . GLN A 1 502 ? 8.356 -9.442 -11.299 1.00 92.69 502 GLN A O 1
ATOM 4007 N N . LEU A 1 503 ? 6.656 -10.239 -12.523 1.00 94.56 503 LEU A N 1
ATOM 4008 C CA . LEU A 1 503 ? 5.771 -10.470 -11.388 1.00 94.56 503 LEU A CA 1
ATOM 4009 C C . LEU A 1 503 ? 5.919 -11.919 -10.934 1.00 94.56 503 LEU A C 1
ATOM 4011 O O . LEU A 1 503 ? 5.723 -12.865 -11.710 1.00 94.56 503 LEU A O 1
ATOM 4015 N N . CYS A 1 504 ? 6.212 -12.083 -9.654 1.00 94.25 504 CYS A N 1
ATOM 4016 C CA . CYS A 1 504 ? 6.339 -13.359 -8.979 1.00 94.25 504 CYS A CA 1
ATOM 4017 C C . CYS A 1 504 ? 5.255 -13.513 -7.910 1.00 94.25 504 CYS A C 1
ATOM 4019 O O . CYS A 1 504 ? 4.810 -12.543 -7.307 1.00 94.25 504 CYS A O 1
ATOM 4021 N N . SER A 1 505 ? 4.841 -14.752 -7.658 1.00 92.38 505 SER A N 1
ATOM 4022 C CA . SER A 1 505 ? 3.983 -15.133 -6.536 1.00 92.38 505 SER A CA 1
ATOM 4023 C C . SER A 1 505 ? 4.783 -15.961 -5.537 1.00 92.38 505 SER A C 1
ATOM 4025 O O . SER A 1 505 ? 5.482 -16.894 -5.949 1.00 92.38 505 SER A O 1
ATOM 4027 N N . TYR A 1 506 ? 4.615 -15.706 -4.246 1.00 90.25 506 TYR A N 1
ATOM 4028 C CA . TYR A 1 506 ? 5.019 -16.609 -3.176 1.00 90.25 506 TYR A CA 1
ATOM 4029 C C . TYR A 1 506 ? 3.770 -17.254 -2.577 1.00 90.25 506 TYR A C 1
ATOM 4031 O O . TYR A 1 506 ? 2.973 -16.597 -1.916 1.00 90.25 506 TYR A O 1
ATOM 4039 N N . GLU A 1 507 ? 3.588 -18.554 -2.812 1.00 86.19 507 GLU A N 1
ATOM 4040 C CA . GLU A 1 507 ? 2.441 -19.306 -2.297 1.00 86.19 507 GLU A CA 1
ATOM 4041 C C . GLU A 1 507 ? 2.907 -20.613 -1.654 1.00 86.19 507 GLU A C 1
ATOM 4043 O O . GLU A 1 507 ? 3.648 -21.399 -2.251 1.00 86.19 507 GLU A O 1
ATOM 4048 N N . ASN A 1 508 ? 2.428 -20.903 -0.440 1.00 82.44 508 ASN A N 1
ATOM 4049 C CA . ASN A 1 508 ? 2.717 -22.155 0.276 1.00 82.44 508 ASN A CA 1
ATOM 4050 C C . ASN A 1 508 ? 4.225 -22.477 0.397 1.00 82.44 508 ASN A C 1
ATOM 4052 O O . ASN A 1 508 ? 4.633 -23.639 0.271 1.00 82.44 508 ASN A O 1
ATOM 4056 N N . GLY A 1 509 ? 5.060 -21.460 0.628 1.00 84.44 509 GLY A N 1
ATOM 4057 C CA . GLY A 1 509 ? 6.508 -21.635 0.765 1.00 84.44 509 GLY A CA 1
ATOM 4058 C C . GLY A 1 509 ? 7.260 -21.792 -0.558 1.00 84.44 509 GLY A C 1
ATOM 4059 O O . GLY A 1 509 ? 8.334 -22.390 -0.575 1.00 84.44 509 GLY A O 1
ATOM 4060 N N . LYS A 1 510 ? 6.669 -21.374 -1.683 1.00 88.12 510 LYS A N 1
ATOM 4061 C CA . LYS A 1 510 ? 7.283 -21.494 -3.008 1.00 88.12 510 LYS A CA 1
ATOM 4062 C C . LYS A 1 510 ? 7.098 -20.222 -3.818 1.00 88.12 510 LYS A C 1
ATOM 4064 O O . LYS A 1 510 ? 5.969 -19.827 -4.096 1.00 88.12 510 LYS A O 1
ATOM 4069 N N . ALA A 1 511 ? 8.220 -19.668 -4.260 1.00 92.00 511 ALA A N 1
ATOM 4070 C CA . ALA A 1 511 ? 8.279 -18.631 -5.275 1.00 92.00 511 ALA A CA 1
ATOM 4071 C C . ALA A 1 511 ? 8.018 -19.207 -6.678 1.00 92.00 511 ALA A C 1
ATOM 4073 O O . ALA A 1 511 ? 8.466 -20.311 -7.011 1.00 92.00 511 ALA A O 1
ATOM 4074 N N . LYS A 1 512 ? 7.305 -18.450 -7.512 1.00 92.81 512 LYS A N 1
ATOM 4075 C CA . LYS A 1 512 ? 7.054 -18.765 -8.921 1.00 92.81 512 LYS A CA 1
ATOM 4076 C C . LYS A 1 512 ? 6.892 -17.471 -9.719 1.00 92.81 512 LYS A C 1
ATOM 4078 O O . LYS A 1 512 ? 6.088 -16.629 -9.339 1.00 92.81 512 LYS A O 1
ATOM 4083 N N . VAL A 1 513 ? 7.561 -17.363 -10.866 1.00 93.94 513 VAL A N 1
ATOM 4084 C CA . VAL A 1 513 ? 7.267 -16.317 -11.859 1.00 93.94 513 VAL A CA 1
ATOM 4085 C C . VAL A 1 513 ? 5.872 -16.556 -12.448 1.00 93.94 513 VAL A C 1
ATOM 4087 O O . VAL A 1 513 ? 5.559 -17.668 -12.894 1.00 93.94 513 VAL A O 1
ATOM 4090 N N . VAL A 1 514 ? 5.022 -15.529 -12.436 1.00 94.50 514 VAL A N 1
ATOM 4091 C CA . VAL A 1 514 ? 3.648 -15.582 -12.968 1.00 94.50 514 VAL A CA 1
ATOM 4092 C C . VAL A 1 514 ? 3.446 -14.689 -14.190 1.00 94.50 514 VAL A C 1
ATOM 4094 O O . VAL A 1 514 ? 2.543 -14.971 -14.983 1.00 94.50 514 VAL A O 1
ATOM 4097 N N . ALA A 1 515 ? 4.288 -13.668 -14.376 1.00 92.62 515 ALA A N 1
ATOM 4098 C CA . ALA A 1 515 ? 4.323 -12.847 -15.579 1.00 92.62 515 ALA A CA 1
ATOM 4099 C C . ALA A 1 515 ? 5.699 -12.208 -15.817 1.00 92.62 515 ALA A C 1
ATOM 4101 O O . ALA A 1 515 ? 6.379 -11.825 -14.872 1.00 92.62 515 ALA A O 1
ATOM 4102 N N . ASP A 1 516 ? 6.045 -12.035 -17.091 1.00 89.50 516 ASP A N 1
ATOM 4103 C CA . ASP A 1 516 ? 7.209 -11.276 -17.561 1.00 89.50 516 ASP A CA 1
ATOM 4104 C C . ASP A 1 516 ? 6.774 -9.938 -18.182 1.00 89.50 516 ASP A C 1
ATOM 4106 O O . ASP A 1 516 ? 5.614 -9.802 -18.596 1.00 89.50 516 ASP A O 1
ATOM 4110 N N . ASN A 1 517 ? 7.730 -9.009 -18.311 1.00 82.56 517 ASN A N 1
ATOM 4111 C CA . ASN A 1 517 ? 7.567 -7.667 -18.884 1.00 82.56 517 ASN A CA 1
ATOM 4112 C C . ASN A 1 517 ? 6.424 -6.890 -18.225 1.00 82.56 517 ASN A C 1
ATOM 4114 O O . ASN A 1 517 ? 5.538 -6.378 -18.900 1.00 82.56 517 ASN A O 1
ATOM 4118 N N . VAL A 1 518 ? 6.392 -6.867 -16.900 1.00 85.75 518 VAL A N 1
ATOM 4119 C CA . VAL A 1 518 ? 5.353 -6.172 -16.138 1.00 85.75 518 VAL A CA 1
ATOM 4120 C C . VAL A 1 518 ? 5.692 -4.688 -16.041 1.00 85.75 518 VAL A C 1
ATOM 4122 O O . VAL A 1 518 ? 6.860 -4.325 -15.924 1.00 85.75 518 VAL A O 1
ATOM 4125 N N . ASN A 1 519 ? 4.685 -3.820 -16.108 1.00 81.38 519 ASN A N 1
ATOM 4126 C CA . ASN A 1 519 ? 4.875 -2.424 -15.732 1.00 81.38 519 ASN A CA 1
ATOM 4127 C C . ASN A 1 519 ? 4.800 -2.331 -14.205 1.00 81.38 519 ASN A C 1
ATOM 4129 O O . ASN A 1 519 ? 3.719 -2.474 -13.638 1.00 81.38 519 ASN A O 1
ATOM 4133 N N . ALA A 1 520 ? 5.935 -2.115 -13.539 1.00 74.94 520 ALA A N 1
ATOM 4134 C CA . ALA A 1 520 ? 5.981 -2.051 -12.077 1.00 74.94 520 ALA A CA 1
ATOM 4135 C C . ALA A 1 520 ? 5.122 -0.914 -11.493 1.00 74.94 520 ALA A C 1
ATOM 4137 O O . ALA A 1 520 ? 4.620 -1.053 -10.384 1.00 74.94 520 ALA A O 1
ATOM 4138 N N . GLY A 1 521 ? 4.900 0.170 -12.250 1.00 72.31 521 GLY A N 1
ATOM 4139 C CA . GLY A 1 521 ? 4.035 1.278 -11.829 1.00 72.31 521 GLY A CA 1
ATOM 4140 C C . GLY A 1 521 ? 2.534 0.972 -11.896 1.00 72.31 521 GLY A C 1
ATOM 4141 O O . GLY A 1 521 ? 1.747 1.655 -11.248 1.00 72.31 521 GLY A O 1
ATOM 4142 N N . ASP A 1 522 ? 2.138 -0.072 -12.628 1.00 80.19 522 ASP A N 1
ATOM 4143 C CA . ASP A 1 522 ? 0.740 -0.454 -12.828 1.00 80.19 522 ASP A CA 1
ATOM 4144 C C . ASP A 1 522 ? 0.481 -1.825 -12.197 1.00 80.19 522 ASP A C 1
ATOM 4146 O O . ASP A 1 522 ? 0.133 -2.781 -12.892 1.00 80.19 522 ASP A O 1
ATOM 4150 N N . ILE A 1 523 ? 0.635 -1.946 -10.879 1.00 85.25 523 ILE A N 1
ATOM 4151 C CA . ILE A 1 523 ? 0.247 -3.149 -10.131 1.00 85.25 523 ILE A CA 1
ATOM 4152 C C . ILE A 1 523 ? -0.757 -2.755 -9.055 1.00 85.25 523 ILE A C 1
ATOM 4154 O O . ILE A 1 523 ? -0.543 -1.815 -8.297 1.00 85.25 523 ILE A O 1
ATOM 4158 N N . TYR A 1 524 ? -1.869 -3.480 -8.992 1.00 87.06 524 TYR A N 1
ATOM 4159 C CA . TYR A 1 524 ? -2.897 -3.293 -7.978 1.00 87.06 524 TYR A CA 1
ATOM 4160 C C . TYR A 1 524 ? -3.322 -4.643 -7.411 1.00 87.06 524 TYR A C 1
ATOM 4162 O O . TYR A 1 524 ? -3.507 -5.610 -8.151 1.00 87.06 524 TYR A O 1
ATOM 4170 N N . THR A 1 525 ? -3.480 -4.723 -6.094 1.00 87.62 525 THR A N 1
ATOM 4171 C CA . THR A 1 525 ? -3.878 -5.949 -5.402 1.00 87.62 525 THR A CA 1
ATOM 4172 C C . THR A 1 525 ? -5.142 -5.722 -4.601 1.00 87.62 525 THR A C 1
ATOM 4174 O O . THR A 1 525 ? -5.250 -4.741 -3.871 1.00 87.62 525 THR A O 1
ATOM 4177 N N . ASP A 1 526 ? -6.068 -6.671 -4.689 1.00 85.38 526 ASP A N 1
ATOM 4178 C CA . ASP A 1 526 ? -7.256 -6.698 -3.845 1.00 85.38 526 ASP A CA 1
ATOM 4179 C C . ASP A 1 526 ? -7.582 -8.140 -3.450 1.00 85.38 526 ASP A C 1
ATOM 4181 O O . ASP A 1 526 ? -7.503 -9.049 -4.270 1.00 85.38 526 ASP A O 1
ATOM 4185 N N . GLU A 1 527 ? -7.892 -8.366 -2.178 1.00 85.06 527 GLU A N 1
ATOM 4186 C CA . GLU A 1 527 ? -8.088 -9.671 -1.538 1.00 85.06 527 GLU A CA 1
ATOM 4187 C C . GLU A 1 527 ? -7.187 -10.818 -2.035 1.00 85.06 527 GLU A C 1
ATOM 4189 O O . GLU A 1 527 ? -6.194 -11.134 -1.406 1.00 85.06 527 GLU A O 1
ATOM 4194 N N . ASN A 1 528 ? -7.542 -11.538 -3.097 1.00 82.75 528 ASN A N 1
ATOM 4195 C CA . ASN A 1 528 ? -6.803 -12.699 -3.601 1.00 82.75 528 ASN A CA 1
ATOM 4196 C C . ASN A 1 528 ? -6.425 -12.587 -5.085 1.00 82.75 528 ASN A C 1
ATOM 4198 O O . ASN A 1 528 ? -6.128 -13.609 -5.717 1.00 82.75 528 ASN A O 1
ATOM 4202 N N . ILE A 1 529 ? -6.473 -11.380 -5.647 1.00 88.31 529 ILE A N 1
ATOM 4203 C CA . ILE A 1 529 ? -6.170 -11.105 -7.048 1.00 88.31 529 ILE A CA 1
ATOM 4204 C C . ILE A 1 529 ? -5.116 -10.001 -7.167 1.00 88.31 529 ILE A C 1
ATOM 4206 O O . ILE A 1 529 ? -5.087 -9.049 -6.389 1.00 88.31 529 ILE A O 1
ATOM 4210 N N . VAL A 1 530 ? -4.256 -10.139 -8.172 1.00 90.88 530 VAL A N 1
ATOM 4211 C CA . VAL A 1 530 ? -3.348 -9.076 -8.618 1.00 90.88 530 VAL A CA 1
ATOM 4212 C C . VAL A 1 530 ? -3.735 -8.668 -10.018 1.00 90.88 530 VAL A C 1
ATOM 4214 O O . VAL A 1 530 ? -3.948 -9.535 -10.863 1.00 90.88 530 VAL A O 1
ATOM 4217 N N . PHE A 1 531 ? -3.788 -7.370 -10.260 1.00 90.31 531 PHE A N 1
ATOM 4218 C CA . PHE A 1 531 ? -4.042 -6.739 -11.541 1.00 90.31 531 PHE A CA 1
ATOM 4219 C C . PHE A 1 531 ? -2.804 -5.991 -11.994 1.00 90.31 531 PHE A C 1
ATOM 4221 O O . PHE A 1 531 ? -2.130 -5.368 -11.178 1.00 90.31 531 PHE A O 1
ATOM 4228 N N . PHE A 1 532 ? -2.497 -6.070 -13.285 1.00 89.31 532 PHE A N 1
ATOM 4229 C CA . PHE A 1 532 ? -1.306 -5.429 -13.825 1.00 89.31 532 PHE A CA 1
ATOM 4230 C C . PHE A 1 532 ? -1.395 -5.168 -15.335 1.00 89.31 532 PHE A C 1
ATOM 4232 O O . PHE A 1 532 ? -2.208 -5.783 -16.039 1.00 89.31 532 PHE A O 1
ATOM 4239 N N . SER A 1 533 ? -0.542 -4.283 -15.854 1.00 85.12 533 SER A N 1
ATOM 4240 C CA . SER A 1 533 ? -0.212 -4.237 -17.284 1.00 85.12 533 SER A CA 1
ATOM 4241 C C . SER A 1 533 ? 1.094 -4.960 -17.572 1.00 85.12 533 SER A C 1
ATOM 4243 O O . SER A 1 533 ? 2.006 -5.068 -16.748 1.00 85.12 533 SER A O 1
ATOM 4245 N N . LYS A 1 534 ? 1.188 -5.440 -18.809 1.00 81.81 534 LYS A N 1
ATOM 4246 C CA . LYS A 1 534 ? 2.466 -5.789 -19.405 1.00 81.81 534 LYS A CA 1
ATOM 4247 C C . LYS A 1 534 ? 2.918 -4.661 -20.308 1.00 81.81 534 LYS A C 1
ATOM 4249 O O . LYS A 1 534 ? 2.114 -4.103 -21.052 1.00 81.81 534 LYS A O 1
ATOM 4254 N N . VAL A 1 535 ? 4.209 -4.400 -20.275 1.00 72.19 535 VAL A N 1
ATOM 4255 C CA . VAL A 1 535 ? 4.916 -3.632 -21.283 1.00 72.19 535 VAL A CA 1
ATOM 4256 C C . VAL A 1 535 ? 5.177 -4.578 -22.453 1.00 72.19 535 VAL A C 1
ATOM 4258 O O . VAL A 1 535 ? 5.646 -5.703 -22.258 1.00 72.19 535 VAL A O 1
ATOM 4261 N N . ASP A 1 536 ? 4.832 -4.175 -23.673 1.00 63.00 536 ASP A N 1
ATOM 4262 C CA . ASP A 1 536 ? 5.202 -4.972 -24.840 1.00 63.00 536 ASP A CA 1
ATOM 4263 C C . ASP A 1 536 ? 6.744 -4.949 -24.955 1.00 63.00 536 ASP A C 1
ATOM 4265 O O . ASP A 1 536 ? 7.341 -3.874 -24.915 1.00 63.00 536 ASP A O 1
ATOM 4269 N N . PRO A 1 537 ? 7.431 -6.105 -25.018 1.00 51.81 537 PRO A N 1
ATOM 4270 C CA . PRO A 1 537 ? 8.889 -6.146 -25.132 1.00 51.81 537 PRO A CA 1
ATOM 4271 C C . PRO A 1 537 ? 9.417 -5.478 -26.413 1.00 51.81 537 PRO A C 1
ATOM 4273 O O . PRO A 1 537 ? 10.563 -5.041 -26.425 1.00 51.81 537 PRO A O 1
ATOM 4276 N N . ASP A 1 538 ? 8.599 -5.343 -27.465 1.00 50.81 538 ASP A N 1
ATOM 4277 C CA . ASP A 1 538 ? 8.924 -4.530 -28.650 1.00 50.81 538 ASP A CA 1
ATOM 4278 C C . ASP A 1 538 ? 8.605 -3.028 -28.446 1.00 50.81 538 ASP A C 1
ATOM 4280 O O . ASP A 1 538 ? 9.000 -2.184 -29.259 1.00 50.81 538 ASP A O 1
ATOM 4284 N N . SER A 1 539 ? 7.898 -2.692 -27.361 1.00 50.84 539 SER A N 1
ATOM 4285 C CA . SER A 1 539 ? 7.485 -1.347 -26.943 1.00 50.84 539 SER A CA 1
ATOM 4286 C C . SER A 1 539 ? 8.156 -0.874 -25.649 1.00 50.84 539 SER A C 1
ATOM 4288 O O . SER A 1 539 ? 7.722 0.143 -25.105 1.00 50.84 539 SER A O 1
ATOM 4290 N N . SER A 1 540 ? 9.139 -1.608 -25.105 1.00 45.97 540 SER A N 1
ATOM 4291 C CA . SER A 1 540 ? 9.603 -1.430 -23.717 1.00 45.97 540 SER A CA 1
ATOM 4292 C C . SER A 1 540 ? 10.335 -0.129 -23.436 1.00 45.97 540 SER A C 1
ATOM 4294 O O . SER A 1 540 ? 10.723 0.137 -22.307 1.00 45.97 540 SER A O 1
ATOM 4296 N N . VAL A 1 541 ? 10.438 0.716 -24.447 1.00 52.53 541 VAL A N 1
ATOM 4297 C CA . VAL A 1 541 ? 10.449 2.156 -24.301 1.00 52.53 541 VAL A CA 1
ATOM 4298 C C . VAL A 1 541 ? 9.636 2.652 -25.493 1.00 52.53 541 VAL A C 1
ATOM 4300 O O . VAL A 1 541 ? 9.869 2.172 -26.606 1.00 52.53 541 VAL A O 1
ATOM 4303 N N . GLY A 1 542 ? 8.615 3.492 -25.295 1.00 55.09 542 GLY A N 1
ATOM 4304 C CA . GLY A 1 542 ? 7.812 3.990 -26.416 1.00 55.09 542 GLY A CA 1
ATOM 4305 C C . GLY A 1 542 ? 8.759 4.501 -27.497 1.00 55.09 542 GLY A C 1
ATOM 4306 O O . GLY A 1 542 ? 9.561 5.384 -27.211 1.00 55.09 542 GLY A O 1
ATOM 4307 N N . LYS A 1 543 ? 8.764 3.879 -28.687 1.00 68.56 543 LYS A N 1
ATOM 4308 C CA . LYS A 1 543 ? 9.781 4.215 -29.685 1.00 68.56 543 LYS A CA 1
ATOM 4309 C C . LYS A 1 543 ? 9.645 5.683 -30.035 1.00 68.56 543 LYS A C 1
ATOM 4311 O O . LYS A 1 543 ? 8.604 6.103 -30.542 1.00 68.56 543 LYS A O 1
ATOM 4316 N N . VAL A 1 544 ? 10.691 6.448 -29.764 1.00 78.88 544 VAL A N 1
ATOM 4317 C CA . VAL A 1 544 ? 10.729 7.852 -30.149 1.00 78.88 544 VAL A CA 1
ATOM 4318 C C . VAL A 1 544 ? 11.058 7.896 -31.633 1.00 78.88 544 VAL A C 1
ATOM 4320 O O . VAL A 1 544 ? 11.948 7.194 -32.119 1.00 78.88 544 VAL A O 1
ATOM 4323 N N . SER A 1 545 ? 10.284 8.672 -32.381 1.00 88.25 545 SER A N 1
ATOM 4324 C CA . SER A 1 545 ? 10.539 8.883 -33.801 1.00 88.25 545 SER A CA 1
ATOM 4325 C C . SER A 1 545 ? 11.873 9.601 -33.975 1.00 88.25 545 SER A C 1
ATOM 4327 O O . SER A 1 545 ? 12.120 10.610 -33.319 1.00 88.25 545 SER A O 1
ATOM 4329 N N . ILE A 1 546 ? 12.704 9.152 -34.921 1.00 90.62 546 ILE A N 1
ATOM 4330 C CA . ILE A 1 546 ? 13.968 9.838 -35.250 1.00 90.62 546 ILE A CA 1
ATOM 4331 C C . ILE A 1 546 ? 13.765 11.300 -35.694 1.00 90.62 546 ILE A C 1
ATOM 4333 O O . ILE A 1 546 ? 14.707 12.085 -35.693 1.00 90.62 546 ILE A O 1
ATOM 4337 N N . ASP A 1 547 ? 12.550 11.670 -36.112 1.00 89.06 547 ASP A N 1
ATOM 4338 C CA . ASP A 1 547 ? 12.216 13.044 -36.503 1.00 89.06 547 ASP A CA 1
ATOM 4339 C C . ASP A 1 547 ? 11.907 13.963 -35.307 1.00 89.06 547 ASP A C 1
ATOM 4341 O O . ASP A 1 547 ? 11.904 15.183 -35.483 1.00 89.06 547 ASP A O 1
ATOM 4345 N N . ASP A 1 548 ? 11.664 13.391 -34.125 1.00 89.62 548 ASP A N 1
ATOM 4346 C CA . ASP A 1 548 ? 11.294 14.114 -32.902 1.00 89.62 548 ASP A CA 1
ATOM 4347 C C . ASP A 1 548 ? 12.482 14.293 -31.938 1.00 89.62 548 ASP A C 1
ATOM 4349 O O . ASP A 1 548 ? 12.307 14.847 -30.854 1.00 89.62 548 ASP A O 1
ATOM 4353 N N . ILE A 1 549 ? 13.685 13.863 -32.342 1.00 91.44 549 ILE A N 1
ATOM 4354 C CA . ILE A 1 549 ? 14.924 13.960 -31.555 1.00 91.44 549 ILE A CA 1
ATOM 4355 C C . ILE A 1 549 ? 16.038 14.679 -32.314 1.00 91.44 549 ILE A C 1
ATOM 4357 O O . ILE A 1 549 ? 16.128 14.595 -33.542 1.00 91.44 549 ILE A O 1
ATOM 4361 N N . TYR A 1 550 ? 16.904 15.386 -31.584 1.00 90.69 550 TYR A N 1
ATOM 4362 C CA . TYR A 1 550 ? 18.040 16.112 -32.172 1.00 90.69 550 TYR A CA 1
ATOM 4363 C C . TYR A 1 550 ? 19.425 15.544 -31.828 1.00 90.69 550 TYR A C 1
ATOM 4365 O O . TYR A 1 550 ? 20.351 15.755 -32.611 1.00 90.69 550 TYR A O 1
ATOM 4373 N N . ASP A 1 551 ? 19.566 14.828 -30.713 1.00 92.81 551 ASP A N 1
ATOM 4374 C CA . ASP A 1 551 ? 20.783 14.128 -30.285 1.00 92.81 551 ASP A CA 1
ATOM 4375 C C . ASP A 1 551 ? 20.436 12.919 -29.395 1.00 92.81 551 ASP A C 1
ATOM 4377 O O . ASP A 1 551 ? 19.259 12.608 -29.174 1.00 92.81 551 ASP A O 1
ATOM 4381 N N . ALA A 1 552 ? 21.450 12.184 -28.932 1.00 91.06 552 ALA A N 1
ATOM 4382 C CA . ALA A 1 552 ? 21.225 11.014 -28.090 1.00 91.06 552 ALA A CA 1
ATOM 4383 C C . ALA A 1 552 ? 20.725 11.369 -26.677 1.00 91.06 552 ALA A C 1
ATOM 4385 O O . ALA A 1 552 ? 19.972 10.589 -26.095 1.00 91.06 552 ALA A O 1
ATOM 4386 N N . ASP A 1 553 ? 21.084 12.539 -26.138 1.00 90.00 553 ASP A N 1
ATOM 4387 C CA . ASP A 1 553 ? 20.612 12.988 -24.822 1.00 90.00 553 ASP A CA 1
ATOM 4388 C C . ASP A 1 553 ? 19.103 13.286 -24.845 1.00 90.00 553 ASP A C 1
ATOM 4390 O O . ASP A 1 553 ? 18.383 12.873 -23.937 1.00 90.00 553 ASP A O 1
ATOM 4394 N N . ASP A 1 554 ? 18.601 13.929 -25.904 1.00 88.62 554 ASP A N 1
ATOM 4395 C CA . ASP A 1 554 ? 17.165 14.156 -26.116 1.00 88.62 554 ASP A CA 1
ATOM 4396 C C . ASP A 1 554 ? 16.394 12.841 -26.265 1.00 88.62 554 ASP A C 1
ATOM 4398 O O . ASP A 1 554 ? 15.333 12.659 -25.665 1.00 88.62 554 ASP A O 1
ATOM 4402 N N . ALA A 1 555 ? 16.968 11.876 -26.993 1.00 87.75 555 ALA A N 1
ATOM 4403 C CA . ALA A 1 555 ? 16.406 10.535 -27.066 1.00 87.75 555 ALA A CA 1
ATOM 4404 C C . ALA A 1 555 ? 16.306 9.901 -25.672 1.00 87.75 555 ALA A C 1
ATOM 4406 O O . ALA A 1 555 ? 15.227 9.456 -25.292 1.00 87.75 555 ALA A O 1
ATOM 4407 N N . MET A 1 556 ? 17.386 9.902 -24.880 1.00 84.62 556 MET A N 1
ATOM 4408 C CA . MET A 1 556 ? 17.379 9.347 -23.520 1.00 84.62 556 MET A CA 1
ATOM 4409 C C . MET A 1 556 ? 16.380 10.050 -22.595 1.00 84.62 556 MET A C 1
ATOM 4411 O O . MET A 1 556 ? 15.720 9.380 -21.803 1.00 84.62 556 MET A O 1
ATOM 4415 N N . TYR A 1 557 ? 16.236 11.371 -22.713 1.00 82.81 557 TYR A N 1
ATOM 4416 C CA . TYR A 1 557 ? 15.277 12.158 -21.941 1.00 82.81 557 TYR A CA 1
ATOM 4417 C C . TYR A 1 557 ? 13.827 11.794 -22.279 1.00 82.81 557 TYR A C 1
ATOM 4419 O O . TYR A 1 557 ? 13.047 11.476 -21.383 1.00 82.81 557 TYR A O 1
ATOM 4427 N N . GLN A 1 558 ? 13.470 11.772 -23.567 1.00 77.44 558 GLN A N 1
ATOM 4428 C CA . GLN A 1 558 ? 12.116 11.417 -24.009 1.00 77.44 558 GLN A CA 1
ATOM 4429 C C . GLN A 1 558 ? 11.765 9.954 -23.703 1.00 77.44 558 GLN A C 1
ATOM 4431 O O . GLN A 1 558 ? 10.617 9.635 -23.397 1.00 77.44 558 GLN A O 1
ATOM 4436 N N . LEU A 1 559 ? 12.763 9.071 -23.755 1.00 73.69 559 LEU A N 1
ATOM 4437 C CA . LEU A 1 559 ? 12.656 7.657 -23.407 1.00 73.69 559 LEU A CA 1
ATOM 4438 C C . LEU A 1 559 ? 12.656 7.417 -21.881 1.00 73.69 559 LEU A C 1
ATOM 4440 O O . LEU A 1 559 ? 12.220 6.358 -21.434 1.00 73.69 559 LEU A O 1
ATOM 4444 N N . GLY A 1 560 ? 13.129 8.373 -21.073 1.00 72.62 560 GLY A N 1
ATOM 4445 C CA . GLY A 1 560 ? 13.292 8.220 -19.623 1.00 72.62 560 GLY A CA 1
ATOM 4446 C C . GLY A 1 560 ? 14.317 7.153 -19.224 1.00 72.62 560 GLY A C 1
ATOM 4447 O O . GLY A 1 560 ? 14.102 6.431 -18.251 1.00 72.62 560 GLY A O 1
ATOM 4448 N N . VAL A 1 561 ? 15.404 7.014 -19.988 1.00 73.25 561 VAL A N 1
ATOM 4449 C CA . VAL A 1 561 ? 16.462 6.006 -19.780 1.00 73.25 561 VAL A CA 1
ATOM 4450 C C . VAL A 1 561 ? 17.807 6.656 -19.442 1.00 73.25 561 VAL A C 1
ATOM 4452 O O . VAL A 1 561 ? 17.998 7.863 -19.605 1.00 73.25 561 VAL A O 1
ATOM 4455 N N . GLY A 1 562 ? 18.766 5.855 -18.967 1.00 74.25 562 GLY A N 1
ATOM 4456 C CA . GLY A 1 562 ? 20.095 6.348 -18.600 1.00 74.25 562 GLY A CA 1
ATOM 4457 C C . GLY A 1 562 ? 20.032 7.373 -17.453 1.00 74.25 562 GLY A C 1
ATOM 4458 O O . GLY A 1 562 ? 19.392 7.093 -16.441 1.00 74.25 562 GLY A O 1
ATOM 4459 N N . PRO A 1 563 ? 20.666 8.557 -17.568 1.00 70.12 563 PRO A N 1
ATOM 4460 C CA . PRO A 1 563 ? 20.698 9.548 -16.487 1.00 70.12 563 PRO A CA 1
ATOM 4461 C C . PRO A 1 563 ? 19.356 10.263 -16.245 1.00 70.12 563 PRO A C 1
ATOM 4463 O O . PRO A 1 563 ? 19.242 10.991 -15.265 1.00 70.12 563 PRO A O 1
ATOM 4466 N N . TYR A 1 564 ? 18.361 10.076 -17.120 1.00 68.88 564 TYR A N 1
ATOM 4467 C CA . TYR A 1 564 ? 17.026 10.692 -17.027 1.00 68.88 564 TYR A CA 1
ATOM 4468 C C . TYR A 1 564 ? 15.957 9.720 -16.506 1.00 68.88 564 TYR A C 1
ATOM 4470 O O . TYR A 1 564 ? 14.751 9.940 -16.650 1.00 68.88 564 TYR A O 1
ATOM 4478 N N . ARG A 1 565 ? 16.400 8.608 -15.916 1.00 61.88 565 ARG A N 1
ATOM 4479 C CA . ARG A 1 565 ? 15.537 7.598 -15.313 1.00 61.88 565 ARG A CA 1
ATOM 4480 C C . ARG A 1 565 ? 14.719 8.224 -14.174 1.00 61.88 565 ARG A C 1
ATOM 4482 O O . ARG A 1 565 ? 15.283 8.789 -13.246 1.00 61.88 565 ARG A O 1
ATOM 4489 N N . GLY A 1 566 ? 13.389 8.140 -14.268 1.00 53.69 566 GLY A N 1
ATOM 4490 C CA . GLY A 1 566 ? 12.448 8.720 -13.295 1.00 53.69 566 GLY A CA 1
ATOM 4491 C C . GLY A 1 566 ? 11.827 10.068 -13.694 1.00 53.69 566 GLY A C 1
ATOM 4492 O O . GLY A 1 566 ? 10.766 10.405 -13.173 1.00 53.69 566 GLY A O 1
ATOM 4493 N N . ASP A 1 567 ? 12.389 10.795 -14.668 1.00 50.88 567 ASP A N 1
ATOM 4494 C CA . ASP A 1 567 ? 11.817 12.072 -15.143 1.00 50.88 567 ASP A CA 1
ATOM 4495 C C . ASP A 1 567 ? 10.595 11.873 -16.070 1.00 50.88 567 ASP A C 1
ATOM 4497 O O . ASP A 1 567 ? 9.719 12.738 -16.146 1.00 50.88 567 ASP A O 1
ATOM 4501 N N . SER A 1 568 ? 10.476 10.716 -16.738 1.00 45.31 568 SER A N 1
ATOM 4502 C CA . SER A 1 568 ? 9.352 10.391 -17.641 1.00 45.31 568 SER A CA 1
ATOM 4503 C C . SER A 1 568 ? 8.100 9.862 -16.931 1.00 45.31 568 SER A C 1
ATOM 4505 O O . SER A 1 568 ? 7.017 9.857 -17.525 1.00 45.31 568 SER A O 1
ATOM 4507 N N . ALA A 1 569 ? 8.200 9.497 -15.645 1.00 42.53 569 ALA A N 1
ATOM 4508 C CA . ALA A 1 569 ? 7.046 9.114 -14.821 1.00 42.53 569 ALA A CA 1
ATOM 4509 C C . ALA A 1 569 ? 5.991 10.239 -14.743 1.00 42.53 569 ALA A C 1
ATOM 4511 O O . ALA A 1 569 ? 4.825 9.997 -14.439 1.00 42.53 569 ALA A O 1
ATOM 4512 N N . TYR A 1 570 ? 6.376 11.472 -15.092 1.00 37.19 570 TYR A N 1
ATOM 4513 C CA . TYR A 1 570 ? 5.487 12.626 -15.164 1.00 37.19 570 TYR A CA 1
ATOM 4514 C C . TYR A 1 570 ? 4.650 12.714 -16.456 1.00 37.19 570 TYR A C 1
ATOM 4516 O O . TYR A 1 570 ? 3.831 13.622 -16.567 1.00 37.19 570 TYR A O 1
ATOM 4524 N N . HIS A 1 571 ? 4.848 11.851 -17.464 1.00 36.53 571 HIS A N 1
ATOM 4525 C CA . HIS A 1 571 ? 4.124 11.930 -18.751 1.00 36.53 571 HIS A CA 1
ATOM 4526 C C . HIS A 1 571 ? 3.186 10.747 -19.038 1.00 36.53 571 HIS A C 1
ATOM 4528 O O . HIS A 1 571 ? 2.340 10.856 -19.923 1.00 36.53 571 HIS A O 1
ATOM 4534 N N . SER A 1 572 ? 3.253 9.650 -18.278 1.00 40.75 572 SER A N 1
ATOM 4535 C CA . SER A 1 572 ? 2.263 8.558 -18.346 1.00 40.75 572 SER A CA 1
ATOM 4536 C C . SER A 1 572 ? 1.145 8.677 -17.302 1.00 40.75 572 SER A C 1
ATOM 4538 O O . SER A 1 572 ? 0.089 8.071 -17.473 1.00 40.75 572 SER A O 1
ATOM 4540 N N . ALA A 1 573 ? 1.331 9.503 -16.267 1.00 35.84 573 ALA A N 1
ATOM 4541 C CA . ALA A 1 573 ? 0.382 9.676 -15.163 1.00 35.84 573 ALA A CA 1
ATOM 4542 C C . ALA A 1 573 ? -0.957 10.339 -15.555 1.00 35.84 573 ALA A C 1
ATOM 4544 O O . ALA A 1 573 ? -1.888 10.347 -14.753 1.00 35.84 573 ALA A O 1
ATOM 4545 N N . GLU A 1 574 ? -1.091 10.877 -16.773 1.00 37.09 574 GLU A N 1
ATOM 4546 C CA . GLU A 1 574 ? -2.349 11.485 -17.238 1.00 37.09 574 GLU A CA 1
ATOM 4547 C C . GLU A 1 574 ? -3.333 10.484 -17.871 1.00 37.09 574 GLU A C 1
ATOM 4549 O O . GLU A 1 574 ? -4.457 10.865 -18.187 1.00 37.09 574 GLU A O 1
ATOM 4554 N N . ASN A 1 575 ? -2.978 9.199 -18.006 1.00 39.75 575 ASN A N 1
ATOM 4555 C CA . ASN A 1 575 ? -3.874 8.189 -18.575 1.00 39.75 575 ASN A CA 1
ATOM 4556 C C . ASN A 1 575 ? -4.122 7.027 -17.602 1.00 39.75 575 ASN A C 1
ATOM 4558 O O . ASN A 1 575 ? -3.610 5.928 -17.783 1.00 39.75 575 ASN A O 1
ATOM 4562 N N . PHE A 1 576 ? -5.034 7.228 -16.647 1.00 43.25 576 PHE A N 1
ATOM 4563 C CA . PHE A 1 576 ? -5.752 6.129 -15.969 1.00 43.25 576 PHE A CA 1
ATOM 4564 C C . PHE A 1 576 ? -6.630 5.293 -16.941 1.00 43.25 576 PHE A C 1
ATOM 4566 O O . PHE A 1 576 ? -7.317 4.357 -16.536 1.00 43.25 576 PHE A O 1
ATOM 4573 N N . ASP A 1 577 ? -6.626 5.628 -18.236 1.00 44.53 577 ASP A N 1
ATOM 4574 C CA . ASP A 1 577 ? -7.444 5.062 -19.310 1.00 44.53 577 ASP A CA 1
ATOM 4575 C C . ASP A 1 577 ? -6.944 3.642 -19.695 1.00 44.53 577 ASP A C 1
ATOM 4577 O O . ASP A 1 577 ? -6.320 3.436 -20.734 1.00 44.53 577 ASP A O 1
ATOM 4581 N N . GLY A 1 578 ? -7.202 2.637 -18.843 1.00 52.12 578 GLY A N 1
ATOM 4582 C CA . GLY A 1 578 ? -7.035 1.208 -19.178 1.00 52.12 578 GLY A CA 1
ATOM 4583 C C . GLY A 1 578 ? -5.748 0.506 -18.710 1.00 52.12 578 GLY A C 1
ATOM 4584 O O . GLY A 1 578 ? -5.261 -0.387 -19.407 1.00 52.12 578 GLY A O 1
ATOM 4585 N N . ALA A 1 579 ? -5.206 0.866 -17.542 1.00 62.53 579 ALA A N 1
ATOM 4586 C CA . ALA A 1 579 ? -3.913 0.360 -17.060 1.00 62.53 579 ALA A CA 1
ATOM 4587 C C . ALA A 1 579 ? -3.877 -1.144 -16.709 1.00 62.53 579 ALA A C 1
ATOM 4589 O O . ALA A 1 579 ? -2.827 -1.763 -16.807 1.00 62.53 579 ALA A O 1
ATOM 4590 N N . TYR A 1 580 ? -4.989 -1.794 -16.353 1.00 74.44 580 TYR A N 1
ATOM 4591 C CA . TYR A 1 580 ? -4.962 -3.205 -15.937 1.00 74.44 580 TYR A CA 1
ATOM 4592 C C . TYR A 1 580 ? -5.603 -4.127 -16.975 1.00 74.44 580 TYR A C 1
ATOM 4594 O O . TYR A 1 580 ? -6.820 -4.293 -17.014 1.00 74.44 580 TYR A O 1
ATOM 4602 N N . ASN A 1 581 ? -4.772 -4.762 -17.803 1.00 84.25 581 ASN A N 1
ATOM 4603 C CA . ASN A 1 581 ? -5.225 -5.689 -18.852 1.00 84.25 581 ASN A CA 1
ATOM 4604 C C . ASN A 1 581 ? -4.939 -7.159 -18.517 1.00 84.25 581 ASN A C 1
ATOM 4606 O O . ASN A 1 581 ? -5.355 -8.058 -19.246 1.00 84.25 581 ASN A O 1
ATOM 4610 N N . TYR A 1 582 ? -4.260 -7.424 -17.401 1.00 91.06 582 TYR A N 1
ATOM 4611 C CA . TYR A 1 582 ? -3.977 -8.765 -16.911 1.00 91.06 582 TYR A CA 1
ATOM 4612 C C . TYR A 1 582 ? -4.352 -8.904 -15.444 1.00 91.06 582 TYR A C 1
ATOM 4614 O O . TYR A 1 582 ? -4.330 -7.940 -14.681 1.00 91.06 582 TYR A O 1
ATOM 4622 N N . TYR A 1 583 ? -4.652 -10.137 -15.049 1.00 92.69 583 TYR A N 1
ATOM 4623 C CA . TYR A 1 583 ? -4.858 -10.499 -13.660 1.00 92.69 583 TYR A CA 1
ATOM 4624 C C . TYR A 1 583 ? -4.232 -11.856 -13.307 1.00 92.69 583 TYR A C 1
ATOM 4626 O O . TYR A 1 583 ? -4.009 -12.711 -14.174 1.00 92.69 583 TYR A O 1
ATOM 4634 N N . VAL A 1 584 ? -4.002 -12.084 -12.014 1.00 92.00 584 VAL A N 1
ATOM 4635 C CA . VAL A 1 584 ? -3.640 -13.383 -11.430 1.00 92.00 584 VAL A CA 1
ATOM 4636 C C . VAL A 1 584 ? -4.567 -13.679 -10.251 1.00 92.00 584 VAL A C 1
ATOM 4638 O O . VAL A 1 584 ? -4.508 -12.986 -9.246 1.00 92.00 584 VAL A O 1
ATOM 4641 N N . VAL A 1 585 ? -5.386 -14.734 -10.344 1.00 87.94 585 VAL A N 1
ATOM 4642 C CA . VAL A 1 585 ? -6.078 -15.344 -9.185 1.00 87.94 585 VAL A CA 1
ATOM 4643 C C . VAL A 1 585 ? -5.407 -16.683 -8.910 1.00 87.94 585 VAL A C 1
ATOM 4645 O O . VAL A 1 585 ? -5.921 -17.735 -9.274 1.00 87.94 585 VAL A O 1
ATOM 4648 N N . GLY A 1 586 ? -4.191 -16.658 -8.376 1.00 79.31 586 GLY A N 1
ATOM 4649 C CA . GLY A 1 586 ? -3.311 -17.828 -8.358 1.00 79.31 586 GLY A CA 1
ATOM 4650 C C . GLY A 1 586 ? -3.009 -18.409 -9.756 1.00 79.31 586 GLY A C 1
ATOM 4651 O O . GLY A 1 586 ? -3.646 -18.123 -10.770 1.00 79.31 586 GLY A O 1
ATOM 4652 N N . GLY A 1 587 ? -2.031 -19.309 -9.845 1.00 83.06 587 GLY A N 1
ATOM 4653 C CA . GLY A 1 587 ? -1.707 -19.985 -11.109 1.00 83.06 587 GLY A CA 1
ATOM 4654 C C . GLY A 1 587 ? -0.862 -19.154 -12.086 1.00 83.06 587 GLY A C 1
ATOM 4655 O O . GLY A 1 587 ? 0.343 -19.034 -11.879 1.00 83.06 587 GLY A O 1
ATOM 4656 N N . GLU A 1 588 ? -1.432 -18.732 -13.217 1.00 86.69 588 GLU A N 1
ATOM 4657 C CA . GLU A 1 588 ? -0.735 -18.003 -14.296 1.00 86.69 588 GLU A CA 1
ATOM 4658 C C . GLU A 1 588 ? -1.513 -16.743 -14.679 1.00 86.69 588 GLU A C 1
ATOM 4660 O O . GLU A 1 588 ? -2.744 -16.719 -14.592 1.00 86.69 588 GLU A O 1
ATOM 4665 N N . ALA A 1 589 ? -0.789 -15.726 -15.144 1.00 92.50 589 ALA A N 1
ATOM 4666 C CA . ALA A 1 589 ? -1.368 -14.503 -15.675 1.00 92.50 589 ALA A CA 1
ATOM 4667 C C . ALA A 1 589 ? -2.388 -14.762 -16.786 1.00 92.50 589 ALA A C 1
ATOM 4669 O O . ALA A 1 589 ? -2.126 -15.499 -17.737 1.00 92.50 589 ALA A O 1
ATOM 4670 N N . THR A 1 590 ? -3.542 -14.114 -16.674 1.00 92.94 590 THR A N 1
ATOM 4671 C CA . THR A 1 590 ? -4.625 -14.183 -17.655 1.00 92.94 590 THR A CA 1
ATOM 4672 C C . THR A 1 590 ? -4.999 -12.771 -18.089 1.00 92.94 590 THR A C 1
ATOM 4674 O O . THR A 1 590 ? -5.103 -11.879 -17.255 1.00 92.94 590 THR A O 1
ATOM 4677 N N . GLU A 1 591 ? -5.180 -12.564 -19.391 1.00 90.81 591 GLU A N 1
ATOM 4678 C CA . GLU A 1 591 ? -5.685 -11.301 -19.938 1.00 90.81 591 GLU A CA 1
ATOM 4679 C C . GLU A 1 591 ? -7.167 -11.123 -19.571 1.00 90.81 591 GLU A C 1
ATOM 4681 O O . GLU A 1 591 ? -7.934 -12.093 -19.590 1.00 90.81 591 GLU A O 1
ATOM 4686 N N . ILE A 1 592 ? -7.572 -9.901 -19.221 1.00 86.19 592 ILE A N 1
ATOM 4687 C CA . ILE A 1 592 ? -8.972 -9.546 -18.980 1.00 86.19 592 ILE A CA 1
ATOM 4688 C C . ILE A 1 592 ? -9.505 -8.719 -20.148 1.00 86.19 592 ILE A C 1
ATOM 4690 O O . ILE A 1 592 ? -9.009 -7.641 -20.454 1.00 86.19 592 ILE A O 1
ATOM 4694 N N . GLU A 1 593 ? -10.552 -9.224 -20.798 1.00 82.88 593 GLU A N 1
ATOM 4695 C CA . GLU A 1 593 ? -11.275 -8.472 -21.822 1.00 82.88 593 GLU A CA 1
ATOM 4696 C C . GLU A 1 593 ? -12.394 -7.660 -21.155 1.00 82.88 593 GLU A C 1
ATOM 4698 O O . GLU A 1 593 ? -13.337 -8.227 -20.591 1.00 82.88 593 GLU A O 1
ATOM 4703 N N . LEU A 1 594 ? -12.277 -6.331 -21.216 1.00 78.06 594 LEU A N 1
ATOM 4704 C CA . LEU A 1 594 ? -13.251 -5.389 -20.666 1.00 78.06 594 LEU A CA 1
ATOM 4705 C C . LEU A 1 594 ? -14.086 -4.730 -21.771 1.00 78.06 594 LEU A C 1
ATOM 4707 O O . LEU A 1 594 ? -13.567 -4.280 -22.793 1.00 78.06 594 LEU A O 1
ATOM 4711 N N . ASP A 1 595 ? -15.391 -4.609 -21.527 1.00 72.00 595 ASP A N 1
ATOM 4712 C CA . ASP A 1 595 ? -16.356 -3.947 -22.417 1.00 72.00 595 ASP A CA 1
ATOM 4713 C C . ASP A 1 595 ? -16.371 -2.411 -22.215 1.00 72.00 595 ASP A C 1
ATOM 4715 O O . ASP A 1 595 ? -17.425 -1.786 -22.107 1.00 72.00 595 ASP A O 1
ATOM 4719 N N . GLY A 1 596 ? -15.198 -1.773 -22.156 1.00 76.44 596 GLY A N 1
ATOM 4720 C CA . GLY A 1 596 ? -15.066 -0.333 -21.909 1.00 76.44 596 GLY A CA 1
ATOM 4721 C C . GLY A 1 596 ? -13.681 0.066 -21.405 1.00 76.44 596 GLY A C 1
ATOM 4722 O O . GLY A 1 596 ? -12.775 -0.762 -21.362 1.00 76.44 596 GLY A O 1
ATOM 4723 N N . THR A 1 597 ? -13.520 1.336 -21.036 1.00 78.88 597 THR A N 1
ATOM 4724 C CA . THR A 1 597 ? -12.366 1.771 -20.234 1.00 78.88 597 THR A CA 1
ATOM 4725 C C . THR A 1 597 ? -12.623 1.389 -18.781 1.00 78.88 597 THR A C 1
ATOM 4727 O O . THR A 1 597 ? -13.690 1.702 -18.256 1.00 78.88 597 THR A O 1
ATOM 4730 N N . LEU A 1 598 ? -11.656 0.750 -18.125 1.00 81.44 598 LEU A N 1
ATOM 4731 C CA . LEU A 1 598 ? -11.700 0.473 -16.690 1.00 81.44 598 LEU A CA 1
ATOM 4732 C C . LEU A 1 598 ? -11.730 1.772 -15.866 1.00 81.44 598 LEU A C 1
ATOM 4734 O O . LEU A 1 598 ? -10.870 2.625 -16.050 1.00 81.44 598 LEU A O 1
ATOM 4738 N N . TYR A 1 599 ? -12.690 1.894 -14.951 1.00 79.56 599 TYR A N 1
ATOM 4739 C CA . TYR A 1 599 ? -12.738 2.971 -13.959 1.00 79.56 599 TYR A CA 1
ATOM 4740 C C . TYR A 1 599 ? -12.317 2.472 -12.577 1.00 79.56 599 TYR A C 1
ATOM 4742 O O . TYR A 1 599 ? -11.425 3.042 -11.958 1.00 79.56 599 TYR A O 1
ATOM 4750 N N . GLU A 1 600 ? -12.936 1.386 -12.120 1.00 81.69 600 GLU A N 1
ATOM 4751 C CA . GLU A 1 600 ? -12.696 0.807 -10.800 1.00 81.69 600 GLU A CA 1
ATOM 4752 C C . GLU A 1 600 ? -12.866 -0.711 -10.869 1.00 81.69 600 GLU A C 1
ATOM 4754 O O . GLU A 1 600 ? -13.647 -1.234 -11.672 1.00 81.69 600 GLU A O 1
ATOM 4759 N N . LEU A 1 601 ? -12.104 -1.429 -10.052 1.00 87.75 601 LEU A N 1
ATOM 4760 C CA . LEU A 1 601 ? -12.272 -2.857 -9.850 1.00 87.75 601 LEU A CA 1
ATOM 4761 C C . LEU A 1 601 ? -11.945 -3.221 -8.407 1.00 87.75 601 LEU A C 1
ATOM 4763 O O . LEU A 1 601 ? -11.060 -2.623 -7.801 1.00 87.75 601 LEU A O 1
ATOM 4767 N N . HIS A 1 602 ? -12.660 -4.203 -7.875 1.00 88.75 602 HIS A N 1
ATOM 4768 C CA . HIS A 1 602 ? -12.489 -4.662 -6.500 1.00 88.75 602 HIS A CA 1
ATOM 4769 C C . HIS A 1 602 ? -13.125 -6.038 -6.293 1.00 88.75 602 HIS A C 1
ATOM 4771 O O . HIS A 1 602 ? -14.025 -6.464 -7.027 1.00 88.75 602 HIS A O 1
ATOM 4777 N N . VAL A 1 603 ? -12.628 -6.771 -5.306 1.00 89.94 603 VAL A N 1
ATOM 4778 C CA . VAL A 1 603 ? -13.097 -8.101 -4.937 1.00 89.94 603 VAL A CA 1
ATOM 4779 C C . VAL A 1 603 ? -14.153 -8.001 -3.843 1.00 89.94 603 VAL A C 1
ATOM 4781 O O . VAL A 1 603 ? -14.022 -7.289 -2.858 1.00 89.94 603 VAL A O 1
ATOM 4784 N N . GLU A 1 604 ? -15.226 -8.759 -4.032 1.00 90.88 604 GLU A N 1
ATOM 4785 C CA . GLU A 1 604 ? -16.426 -8.767 -3.206 1.00 90.88 604 GLU A CA 1
ATOM 4786 C C . GLU A 1 604 ? -16.909 -10.204 -2.957 1.00 90.88 604 GLU A C 1
ATOM 4788 O O . GLU A 1 604 ? -16.434 -11.172 -3.568 1.00 90.88 604 GLU A O 1
ATOM 4793 N N . ASP A 1 605 ? -17.919 -10.356 -2.093 1.00 90.19 605 ASP A N 1
ATOM 4794 C CA . ASP A 1 605 ? -18.453 -11.661 -1.662 1.00 90.19 605 ASP A CA 1
ATOM 4795 C C . ASP A 1 605 ? -17.363 -12.537 -1.021 1.00 90.19 605 ASP A C 1
ATOM 4797 O O . ASP A 1 605 ? -17.280 -13.742 -1.266 1.00 90.19 605 ASP A O 1
ATOM 4801 N N . GLU A 1 606 ? -16.516 -11.940 -0.175 1.00 87.81 606 GLU A N 1
ATOM 4802 C CA . GLU A 1 606 ? -15.450 -12.644 0.557 1.00 87.81 606 GLU A CA 1
ATOM 4803 C C . GLU A 1 606 ? -14.531 -13.447 -0.395 1.00 87.81 606 GLU A C 1
ATOM 4805 O O . GLU A 1 606 ? -14.362 -14.666 -0.244 1.00 87.81 606 GLU A O 1
ATOM 4810 N N . GLY A 1 607 ? -14.015 -12.804 -1.441 1.00 88.25 607 GLY A N 1
ATOM 4811 C CA . GLY A 1 607 ? -13.091 -13.418 -2.399 1.00 88.25 607 GLY A CA 1
ATOM 4812 C C . GLY A 1 607 ? -13.755 -14.209 -3.517 1.00 88.25 607 GLY A C 1
ATOM 4813 O O . GLY A 1 607 ? -13.084 -14.940 -4.251 1.00 88.25 607 GLY A O 1
ATOM 4814 N N . LYS A 1 608 ? -15.088 -14.150 -3.633 1.00 91.88 608 LYS A N 1
ATOM 4815 C CA . LYS A 1 608 ? -15.851 -14.987 -4.575 1.00 91.88 608 LYS A CA 1
ATOM 4816 C C . LYS A 1 608 ? -16.247 -14.265 -5.852 1.00 91.88 608 LYS A C 1
ATOM 4818 O O . LYS A 1 608 ? -16.663 -14.931 -6.805 1.00 91.88 608 LYS A O 1
ATOM 4823 N N . SER A 1 609 ? -16.123 -12.946 -5.915 1.00 93.94 609 SER A N 1
ATOM 4824 C CA . SER A 1 609 ? -16.497 -12.176 -7.096 1.00 93.94 609 SER A CA 1
ATOM 4825 C C . SER A 1 609 ? -15.597 -10.977 -7.315 1.00 93.94 609 SER A C 1
ATOM 4827 O O . SER A 1 609 ? -15.243 -10.302 -6.365 1.00 93.94 609 SER A O 1
ATOM 4829 N N . LEU A 1 610 ? -15.269 -10.706 -8.571 1.00 93.44 610 LEU A N 1
ATOM 4830 C CA . LEU A 1 610 ? -14.653 -9.461 -8.998 1.00 93.44 610 LEU A CA 1
ATOM 4831 C C . LEU A 1 610 ? -15.746 -8.550 -9.553 1.00 93.44 610 LEU A C 1
ATOM 4833 O O . LEU A 1 610 ? -16.468 -8.938 -10.477 1.00 93.44 610 LEU A O 1
ATOM 4837 N N . VAL A 1 611 ? -15.856 -7.351 -9.005 1.00 92.31 611 VAL A N 1
ATOM 4838 C CA . VAL A 1 611 ? -16.669 -6.266 -9.543 1.00 92.31 611 VAL A CA 1
ATOM 4839 C C . VAL A 1 611 ? -15.778 -5.411 -10.436 1.00 92.31 611 VAL A C 1
ATOM 4841 O O . VAL A 1 611 ? -14.677 -5.044 -10.046 1.00 92.31 611 VAL A O 1
ATOM 4844 N N . VAL A 1 612 ? -16.241 -5.125 -11.651 1.00 90.44 612 VAL A N 1
ATOM 4845 C CA . VAL A 1 612 ? -15.565 -4.218 -12.583 1.00 90.44 612 VAL A CA 1
ATOM 4846 C C . VAL A 1 612 ? -16.526 -3.127 -13.015 1.00 90.44 612 VAL A C 1
ATOM 4848 O O . VAL A 1 612 ? -17.602 -3.422 -13.538 1.00 90.44 612 VAL A O 1
ATOM 4851 N N . GLU A 1 613 ? -16.113 -1.880 -12.845 1.00 87.75 613 GLU A N 1
ATOM 4852 C CA . GLU A 1 613 ? -16.829 -0.689 -13.281 1.00 87.75 613 GLU A CA 1
ATOM 4853 C C . GLU A 1 613 ? -16.106 -0.098 -14.492 1.00 87.75 613 GLU A C 1
ATOM 4855 O O . GLU A 1 613 ? -14.920 0.226 -14.431 1.00 87.75 613 GLU A O 1
ATOM 4860 N N . SER A 1 614 ? -16.804 0.009 -15.624 1.00 84.88 614 SER A N 1
ATOM 4861 C CA . SER A 1 614 ? -16.207 0.459 -16.886 1.00 84.88 614 SER A CA 1
ATOM 4862 C C . SER A 1 614 ? -17.020 1.555 -17.568 1.00 84.88 614 SER A C 1
ATOM 4864 O O . SER A 1 614 ? -18.247 1.462 -17.648 1.00 84.88 614 SER A O 1
ATOM 4866 N N . LEU A 1 615 ? -16.340 2.556 -18.127 1.00 79.06 615 LEU A N 1
ATOM 4867 C CA . LEU A 1 615 ? -16.923 3.598 -18.970 1.00 79.06 615 LEU A CA 1
ATOM 4868 C C . LEU A 1 615 ? -17.094 3.101 -20.410 1.00 79.06 615 LEU A C 1
ATOM 4870 O O . LEU A 1 615 ? -16.138 2.685 -21.072 1.00 79.06 615 LEU A O 1
ATOM 4874 N N . GLU A 1 616 ? -18.312 3.197 -20.944 1.00 70.62 616 GLU A N 1
ATOM 4875 C CA . GLU A 1 616 ? -18.533 2.968 -22.371 1.00 70.62 616 GLU A CA 1
ATOM 4876 C C . GLU A 1 616 ? -17.967 4.143 -23.184 1.00 70.62 616 GLU A C 1
ATOM 4878 O O . GLU A 1 616 ? -18.330 5.296 -22.962 1.00 70.62 616 GLU A O 1
ATOM 4883 N N . LYS A 1 617 ? -17.152 3.856 -24.213 1.00 58.28 617 LYS A N 1
ATOM 4884 C CA . LYS A 1 617 ? -16.445 4.839 -25.077 1.00 58.28 617 LYS A CA 1
ATOM 4885 C C . LYS A 1 617 ? -17.325 5.907 -25.768 1.00 58.28 617 LYS A C 1
ATOM 4887 O O . LYS A 1 617 ? -16.818 6.688 -26.572 1.00 58.28 617 LYS A O 1
ATOM 4892 N N . LYS A 1 618 ? -18.648 5.906 -25.574 1.00 54.44 618 LYS A N 1
ATOM 4893 C CA . LYS A 1 618 ? -19.609 6.771 -26.280 1.00 54.44 618 LYS A CA 1
ATOM 4894 C C . LYS A 1 618 ? -20.665 7.440 -25.401 1.00 54.44 618 LYS A C 1
ATOM 4896 O O . LYS A 1 618 ? -21.412 8.255 -25.942 1.00 54.44 618 LYS A O 1
ATOM 4901 N N . GLU A 1 619 ? -20.752 7.139 -24.108 1.00 51.97 619 GLU A N 1
ATOM 4902 C CA . GLU A 1 619 ? -21.803 7.689 -23.244 1.00 51.97 619 GLU A CA 1
ATOM 4903 C C . GLU A 1 619 ? -21.207 8.323 -21.983 1.00 51.97 619 GLU A C 1
ATOM 4905 O O . GLU A 1 619 ? -20.370 7.728 -21.320 1.00 51.97 619 GLU A O 1
ATOM 4910 N N . LYS A 1 620 ? -21.653 9.544 -21.658 1.00 54.31 620 LYS A N 1
ATOM 4911 C CA . LYS A 1 620 ? -21.247 10.296 -20.456 1.00 54.31 620 LYS A CA 1
ATOM 4912 C C . LYS A 1 620 ? -22.134 9.997 -19.231 1.00 54.31 620 LYS A C 1
ATOM 4914 O O . LYS A 1 620 ? -22.053 10.703 -18.236 1.00 54.31 620 LYS A O 1
ATOM 4919 N N . ASP A 1 621 ? -22.997 8.981 -19.303 1.00 57.59 621 ASP A N 1
ATOM 4920 C CA . ASP A 1 621 ? -24.175 8.855 -18.425 1.00 57.59 621 ASP A CA 1
ATOM 4921 C C . ASP A 1 621 ? -24.053 7.749 -17.345 1.00 57.59 621 ASP A C 1
ATOM 4923 O O . ASP A 1 621 ? -25.069 7.210 -16.906 1.00 57.59 621 ASP A O 1
ATOM 4927 N N . GLY A 1 622 ? -22.836 7.392 -16.919 1.00 65.25 622 GLY A N 1
ATOM 4928 C CA . GLY A 1 622 ? -22.573 6.427 -15.834 1.00 65.25 622 GLY A CA 1
ATOM 4929 C C . GLY A 1 622 ? -21.826 5.160 -16.273 1.00 65.25 622 GLY A C 1
ATOM 4930 O O . GLY A 1 622 ? -21.623 4.933 -17.466 1.00 65.25 622 GLY A O 1
ATOM 4931 N N . TYR A 1 623 ? -21.409 4.338 -15.304 1.00 79.44 623 TYR A N 1
ATOM 4932 C CA . TYR A 1 623 ? -20.565 3.159 -15.538 1.00 79.44 623 TYR A CA 1
ATOM 4933 C C . TYR A 1 623 ? -21.381 1.883 -15.779 1.00 79.44 623 TYR A C 1
ATOM 4935 O O . TYR A 1 623 ? -22.498 1.708 -15.286 1.00 79.44 623 TYR A O 1
ATOM 4943 N N . THR A 1 624 ? -20.812 0.958 -16.542 1.00 87.19 624 THR A N 1
ATOM 4944 C CA . THR A 1 624 ? -21.298 -0.420 -16.636 1.00 87.19 624 THR A CA 1
ATOM 4945 C C . THR A 1 624 ? -20.649 -1.235 -15.525 1.00 87.19 624 THR A C 1
ATOM 4947 O O . THR A 1 624 ? -19.425 -1.273 -15.447 1.00 87.19 624 THR A O 1
ATOM 4950 N N . ILE A 1 625 ? -21.453 -1.910 -14.695 1.00 90.94 625 ILE A N 1
ATOM 4951 C CA . ILE A 1 625 ? -20.947 -2.802 -13.640 1.00 90.94 625 ILE A CA 1
ATOM 4952 C C . ILE A 1 625 ? -21.014 -4.244 -14.142 1.00 90.94 625 ILE A C 1
ATOM 4954 O O . ILE A 1 625 ? -22.098 -4.760 -14.426 1.00 90.94 625 ILE A O 1
ATOM 4958 N N . SER A 1 626 ? -19.874 -4.918 -14.204 1.00 92.12 626 SER A N 1
ATOM 4959 C CA . SER A 1 626 ? -19.749 -6.329 -14.567 1.00 92.12 626 SER A CA 1
ATOM 4960 C C . SER A 1 626 ? -19.240 -7.139 -13.382 1.00 92.12 626 SER A C 1
ATOM 4962 O O . SER A 1 626 ? -18.172 -6.868 -12.849 1.00 92.12 626 SER A O 1
ATOM 4964 N N . ILE A 1 627 ? -20.006 -8.154 -12.975 1.00 94.81 627 ILE A N 1
ATOM 4965 C CA . ILE A 1 627 ? -19.666 -9.013 -11.835 1.00 94.81 627 ILE A CA 1
ATOM 4966 C C . ILE A 1 627 ? -19.161 -10.358 -12.355 1.00 94.81 627 ILE A C 1
ATOM 4968 O O . ILE A 1 627 ? -19.935 -11.160 -12.887 1.00 94.81 627 ILE A O 1
ATOM 4972 N N . TYR A 1 628 ? -17.874 -10.628 -12.182 1.00 94.25 628 TYR A N 1
ATOM 4973 C CA . TYR A 1 628 ? -17.223 -11.869 -12.582 1.00 94.25 628 TYR A CA 1
ATOM 4974 C C . TYR A 1 628 ? -17.134 -12.819 -11.381 1.00 94.25 628 TYR A C 1
ATOM 4976 O O . TYR A 1 628 ? -16.461 -12.508 -10.401 1.00 94.25 628 TYR A O 1
ATOM 4984 N N . PRO A 1 629 ? -17.756 -14.009 -11.416 1.00 94.50 629 PRO A N 1
ATOM 4985 C CA . PRO A 1 629 ? -17.581 -14.980 -10.344 1.00 94.50 629 PRO A CA 1
ATOM 4986 C C . PRO A 1 629 ? -16.166 -15.564 -10.389 1.00 94.50 629 PRO A C 1
ATOM 4988 O O . PRO A 1 629 ? -15.733 -16.068 -11.427 1.00 94.50 629 PRO A O 1
ATOM 4991 N N . ILE A 1 630 ? -15.479 -15.585 -9.254 1.00 93.06 630 ILE A N 1
ATOM 4992 C CA . ILE A 1 630 ? -14.156 -16.188 -9.102 1.00 93.06 630 ILE A CA 1
ATOM 4993 C C . ILE A 1 630 ? -14.333 -17.693 -8.860 1.00 93.06 630 ILE A C 1
ATOM 4995 O O . ILE A 1 630 ? -14.997 -18.132 -7.919 1.00 93.06 630 ILE A O 1
ATOM 4999 N N . LYS A 1 631 ? -13.777 -18.524 -9.750 1.00 90.56 631 LYS A N 1
ATOM 5000 C CA . LYS A 1 631 ? -13.921 -19.989 -9.711 1.00 90.56 631 LYS A CA 1
ATOM 5001 C C . LYS A 1 631 ? -12.560 -20.665 -9.768 1.00 90.56 631 LYS A C 1
ATOM 5003 O O . LYS A 1 631 ? -12.021 -20.916 -10.846 1.00 90.56 631 LYS A O 1
ATOM 5008 N N . GLY A 1 632 ? -12.034 -21.029 -8.600 1.00 88.25 632 GLY A N 1
ATOM 5009 C CA . GLY A 1 632 ? -10.654 -21.502 -8.506 1.00 88.25 632 GLY A CA 1
ATOM 5010 C C . GLY A 1 632 ? -9.722 -20.383 -8.958 1.00 88.25 632 GLY A C 1
ATOM 5011 O O . GLY A 1 632 ? -9.838 -19.276 -8.451 1.00 88.25 632 GLY A O 1
ATOM 5012 N N . ASN A 1 633 ? -8.880 -20.651 -9.957 1.00 88.69 633 ASN A N 1
ATOM 5013 C CA . ASN A 1 633 ? -7.843 -19.710 -10.382 1.00 88.69 633 ASN A CA 1
ATOM 5014 C C . ASN A 1 633 ? -8.228 -18.834 -11.589 1.00 88.69 633 ASN A C 1
ATOM 5016 O O . ASN A 1 633 ? -7.368 -18.413 -12.360 1.00 88.69 633 ASN A O 1
ATOM 5020 N N . LYS A 1 634 ? -9.529 -18.657 -11.857 1.00 91.62 634 LYS A N 1
ATOM 5021 C CA . LYS A 1 634 ? -10.022 -17.931 -13.039 1.00 91.62 634 LYS A CA 1
ATOM 5022 C C . LYS A 1 634 ? -11.312 -17.172 -12.759 1.00 91.62 634 LYS A C 1
ATOM 5024 O O . LYS A 1 634 ? -12.124 -17.601 -11.936 1.00 91.62 634 LYS A O 1
ATOM 5029 N N . LEU A 1 635 ? -11.526 -16.113 -13.533 1.00 93.00 635 LEU A N 1
ATOM 5030 C CA . LEU A 1 635 ? -12.804 -15.425 -13.643 1.00 93.00 635 LEU A CA 1
ATOM 5031 C C . LEU A 1 635 ? -13.763 -16.234 -14.530 1.00 93.00 635 LEU A C 1
ATOM 5033 O O . LEU A 1 635 ? -13.372 -16.806 -15.550 1.00 93.00 635 LEU A O 1
ATOM 5037 N N . GLY A 1 636 ? -15.021 -16.339 -14.110 1.00 92.75 636 GLY A N 1
ATOM 5038 C CA . GLY A 1 636 ? -16.105 -16.883 -14.922 1.00 92.75 636 GLY A CA 1
ATOM 5039 C C . GLY A 1 636 ? -16.744 -15.827 -15.826 1.00 92.75 636 GLY A C 1
ATOM 5040 O O . GLY A 1 636 ? -16.295 -14.691 -15.886 1.00 92.75 636 GLY A O 1
ATOM 5041 N N . GLU A 1 637 ? -17.823 -16.202 -16.515 1.00 92.69 637 GLU A N 1
ATOM 5042 C CA . GLU A 1 637 ? -18.601 -15.257 -17.330 1.00 92.69 637 GLU A CA 1
ATOM 5043 C C . GLU A 1 637 ? -19.202 -14.137 -16.469 1.00 92.69 637 GLU A C 1
ATOM 5045 O O . GLU A 1 637 ? -19.800 -14.415 -15.423 1.00 92.69 637 GLU A O 1
ATOM 5050 N N . ALA A 1 638 ? -19.063 -12.895 -16.938 1.00 92.50 638 ALA A N 1
ATOM 5051 C CA . ALA A 1 638 ? -19.586 -11.714 -16.268 1.00 92.50 638 ALA A CA 1
ATOM 5052 C C . ALA A 1 638 ? -21.117 -11.689 -16.235 1.00 92.50 638 ALA A C 1
ATOM 5054 O O . ALA A 1 638 ? -21.799 -12.009 -17.213 1.00 92.50 638 ALA A O 1
ATOM 5055 N N . ASN A 1 639 ? -21.656 -11.224 -15.113 1.00 92.75 639 ASN A N 1
ATOM 5056 C CA . ASN A 1 639 ? -23.043 -10.824 -14.975 1.00 92.75 639 ASN A CA 1
ATOM 5057 C C . ASN A 1 639 ? -23.122 -9.296 -14.927 1.00 92.75 639 ASN A C 1
ATOM 5059 O O . ASN A 1 639 ? -22.788 -8.680 -13.917 1.00 92.75 639 ASN A O 1
ATOM 5063 N N . THR A 1 640 ? -23.519 -8.693 -16.043 1.00 91.12 640 THR A N 1
ATOM 5064 C CA . THR A 1 640 ? -23.479 -7.239 -16.221 1.00 91.12 640 THR A CA 1
ATOM 5065 C C . THR A 1 640 ? -24.791 -6.576 -15.814 1.00 91.12 640 THR A C 1
ATOM 5067 O O . THR A 1 640 ? -25.857 -6.874 -16.366 1.00 91.12 640 THR A O 1
ATOM 5070 N N . ILE A 1 641 ? -24.699 -5.612 -14.902 1.00 89.69 641 ILE A N 1
ATOM 5071 C CA . ILE A 1 641 ? -25.772 -4.696 -14.529 1.00 89.69 641 ILE A CA 1
ATOM 5072 C C . ILE A 1 641 ? -25.790 -3.551 -15.548 1.00 89.69 641 ILE A C 1
ATOM 5074 O O . ILE A 1 641 ? -24.839 -2.787 -15.676 1.00 89.69 641 ILE A O 1
ATOM 5078 N N . LYS A 1 642 ? -26.899 -3.419 -16.282 1.00 80.81 642 LYS A N 1
ATOM 5079 C CA . LYS A 1 642 ? -27.048 -2.455 -17.395 1.00 80.81 642 LYS A CA 1
ATOM 5080 C C . LYS A 1 642 ? -27.751 -1.160 -17.010 1.00 80.81 642 LYS A C 1
ATOM 5082 O O . LYS A 1 642 ? -28.200 -0.414 -17.877 1.00 80.81 642 LYS A O 1
ATOM 5087 N N . ASP A 1 643 ? -27.888 -0.920 -15.716 1.00 80.56 643 ASP A N 1
ATOM 5088 C CA . ASP A 1 643 ? -28.629 0.225 -15.204 1.00 80.56 643 ASP A CA 1
ATOM 5089 C C . ASP A 1 643 ? -27.815 1.525 -15.264 1.00 80.56 643 ASP A C 1
ATOM 5091 O O . ASP A 1 643 ? -28.360 2.561 -14.917 1.00 80.56 643 ASP A O 1
ATOM 5095 N N . LYS A 1 644 ? -26.559 1.496 -15.738 1.00 82.12 644 LYS A N 1
ATOM 5096 C CA . LYS A 1 644 ? -25.589 2.598 -15.625 1.00 82.12 644 LYS A CA 1
ATOM 5097 C C . LYS A 1 644 ? -25.400 2.980 -14.158 1.00 82.12 644 LYS A C 1
ATOM 5099 O O . LYS A 1 644 ? -26.069 3.876 -13.640 1.00 82.12 644 LYS A O 1
ATOM 5104 N N . GLY A 1 645 ? -24.588 2.207 -13.452 1.00 79.69 645 GLY A N 1
ATOM 5105 C CA . GLY A 1 645 ? -24.411 2.352 -12.014 1.00 79.69 645 GLY A CA 1
ATOM 5106 C C . GLY A 1 645 ? -22.954 2.368 -11.586 1.00 79.69 645 GLY A C 1
ATOM 5107 O O . GLY A 1 645 ? -22.084 2.091 -12.397 1.00 79.69 645 GLY A O 1
ATOM 5108 N N . CYS A 1 646 ? -22.712 2.682 -10.318 1.00 79.56 646 CYS A N 1
ATOM 5109 C CA . CYS A 1 646 ? -21.396 2.677 -9.678 1.00 79.56 646 CYS A CA 1
ATOM 5110 C C . CYS A 1 646 ? -21.446 2.122 -8.251 1.00 79.56 646 CYS A C 1
ATOM 5112 O O . CYS A 1 646 ? -22.525 2.003 -7.651 1.00 79.56 646 CYS A O 1
ATOM 5114 N N . TYR A 1 647 ? -20.261 1.843 -7.718 1.00 78.50 647 TYR A N 1
ATOM 5115 C CA . TYR A 1 647 ? -19.962 1.411 -6.357 1.00 78.50 647 TYR A CA 1
ATOM 5116 C C . TYR A 1 647 ? -20.736 0.167 -5.924 1.00 78.50 647 TYR A C 1
ATOM 5118 O O . TYR A 1 647 ? -21.536 0.197 -4.981 1.00 78.50 647 TYR A O 1
ATOM 5126 N N . ALA A 1 648 ? -20.539 -0.931 -6.653 1.00 86.38 648 ALA A N 1
ATOM 5127 C CA . ALA A 1 648 ? -21.187 -2.199 -6.338 1.00 86.38 648 ALA A CA 1
ATOM 5128 C C . ALA A 1 648 ? -20.488 -2.941 -5.189 1.00 86.38 648 ALA A C 1
ATOM 5130 O O . ALA A 1 648 ? -19.396 -3.455 -5.373 1.00 86.38 648 ALA A O 1
ATOM 5131 N N . ILE A 1 649 ? -21.156 -3.094 -4.045 1.00 86.44 649 ILE A N 1
ATOM 5132 C CA . ILE A 1 649 ? -20.632 -3.841 -2.884 1.00 86.44 649 ILE A CA 1
ATOM 5133 C C . ILE A 1 649 ? -21.535 -5.019 -2.528 1.00 86.44 649 ILE A C 1
ATOM 5135 O O . ILE A 1 649 ? -22.750 -4.958 -2.753 1.00 86.44 649 ILE A O 1
ATOM 5139 N N . PHE A 1 650 ? -20.978 -6.113 -2.006 1.00 87.94 650 PHE A N 1
ATOM 5140 C CA . PHE A 1 650 ? -21.751 -7.318 -1.708 1.00 87.94 650 PHE A CA 1
ATOM 5141 C C . PHE A 1 650 ? -22.199 -7.373 -0.247 1.00 87.94 650 PHE A C 1
ATOM 5143 O O . PHE A 1 650 ? -21.399 -7.535 0.666 1.00 87.94 650 PHE A O 1
ATOM 5150 N N . GLU A 1 651 ? -23.512 -7.313 -0.025 1.00 84.12 651 GLU A N 1
ATOM 5151 C CA . GLU A 1 651 ? -24.110 -7.343 1.310 1.00 84.12 651 GLU A CA 1
ATOM 5152 C C . GLU A 1 651 ? -25.412 -8.148 1.339 1.00 84.12 651 GLU A C 1
ATOM 5154 O O . GLU A 1 651 ? -26.235 -8.090 0.421 1.00 84.12 651 GLU A O 1
ATOM 5159 N N . ASP A 1 652 ? -25.622 -8.911 2.417 1.00 81.06 652 ASP A N 1
ATOM 5160 C CA . ASP A 1 652 ? -26.816 -9.751 2.625 1.00 81.06 652 ASP A CA 1
ATOM 5161 C C . ASP A 1 652 ? -27.179 -10.637 1.399 1.00 81.06 652 ASP A C 1
ATOM 5163 O O . ASP A 1 652 ? -28.352 -10.904 1.106 1.00 81.06 652 ASP A O 1
ATOM 5167 N N . GLY A 1 653 ? -26.166 -11.117 0.665 1.00 87.12 653 GLY A N 1
ATOM 5168 C CA . GLY A 1 653 ? -26.336 -11.984 -0.506 1.00 87.12 653 GLY A CA 1
ATOM 5169 C C . GLY A 1 653 ? -26.729 -11.266 -1.804 1.00 87.12 653 GLY A C 1
ATOM 5170 O O . GLY A 1 653 ? -27.269 -11.914 -2.705 1.00 87.12 653 GLY A O 1
ATOM 5171 N N . LYS A 1 654 ? -26.541 -9.945 -1.890 1.00 90.56 654 LYS A N 1
ATOM 5172 C CA . LYS A 1 654 ? -26.891 -9.102 -3.046 1.00 90.56 654 LYS A CA 1
ATOM 5173 C C . LYS A 1 654 ? -25.797 -8.064 -3.293 1.00 90.56 654 LYS A C 1
ATOM 5175 O O . LYS A 1 654 ? -25.130 -7.652 -2.355 1.00 90.56 654 LYS A O 1
ATOM 5180 N N . TYR A 1 655 ? -25.692 -7.570 -4.524 1.00 91.25 655 TYR A N 1
ATOM 5181 C CA . TYR A 1 655 ? -24.855 -6.407 -4.829 1.00 91.25 655 TYR A CA 1
ATOM 5182 C C . TYR A 1 655 ? -25.674 -5.129 -4.689 1.00 91.25 655 TYR A C 1
ATOM 5184 O O . TYR A 1 655 ? -26.683 -4.955 -5.378 1.00 91.25 655 TYR A O 1
ATOM 5192 N N . LEU A 1 656 ? -25.273 -4.253 -3.779 1.00 89.06 656 LEU A N 1
ATOM 5193 C CA . LEU A 1 656 ? -25.835 -2.917 -3.624 1.00 89.06 656 LEU A CA 1
ATOM 5194 C C . LEU A 1 656 ? -25.038 -1.955 -4.494 1.00 89.06 656 LEU A C 1
ATOM 5196 O O . LEU A 1 656 ? -23.821 -1.973 -4.421 1.00 89.06 656 LEU A O 1
ATOM 5200 N N . TYR A 1 657 ? -25.710 -1.135 -5.296 1.00 88.94 657 TYR A N 1
ATOM 5201 C CA . TYR A 1 657 ? -25.055 -0.178 -6.193 1.00 88.94 657 TYR A CA 1
ATOM 5202 C C . TYR A 1 657 ? -25.928 1.061 -6.400 1.00 88.94 657 TYR A C 1
ATOM 5204 O O . TYR A 1 657 ? -27.152 1.018 -6.204 1.00 88.94 657 TYR A O 1
ATOM 5212 N N . PHE A 1 658 ? -25.311 2.159 -6.824 1.00 87.12 658 PHE A N 1
ATOM 5213 C CA . PHE A 1 658 ? -25.996 3.411 -7.137 1.00 87.12 658 PHE A CA 1
ATOM 5214 C C . PHE A 1 658 ? -26.213 3.561 -8.642 1.00 87.12 658 PHE A C 1
ATOM 5216 O O . PHE A 1 658 ? -25.411 3.100 -9.437 1.00 87.12 658 PHE A O 1
ATOM 5223 N N . THR A 1 659 ? -27.315 4.185 -9.048 1.00 88.50 659 THR A N 1
ATOM 5224 C CA . THR A 1 659 ? -27.661 4.498 -10.447 1.00 88.50 659 THR A CA 1
ATOM 5225 C C . THR A 1 659 ? -28.497 5.780 -10.501 1.00 88.50 659 THR A C 1
ATOM 5227 O O . THR A 1 659 ? -28.878 6.294 -9.451 1.00 88.50 659 THR A O 1
ATOM 5230 N N . ASP A 1 660 ? -28.842 6.277 -11.692 1.00 86.06 660 ASP A N 1
ATOM 5231 C CA . ASP A 1 660 ? -29.625 7.504 -11.890 1.00 86.06 660 ASP A CA 1
ATOM 5232 C C . ASP A 1 660 ? -28.986 8.715 -11.156 1.00 86.06 660 ASP A C 1
ATOM 5234 O O . ASP A 1 660 ? -29.665 9.381 -10.375 1.00 86.06 660 ASP A O 1
ATOM 5238 N N . TYR A 1 661 ? -27.678 8.946 -11.345 1.00 80.38 661 TYR A N 1
ATOM 5239 C CA . TYR A 1 661 ? -26.926 10.012 -10.663 1.00 80.38 661 TYR A CA 1
ATOM 5240 C C . TYR A 1 661 ? -27.289 11.408 -11.199 1.00 80.38 661 TYR A C 1
ATOM 5242 O O . TYR A 1 661 ? -27.272 11.625 -12.411 1.00 80.38 661 TYR A O 1
ATOM 5250 N N . ASP A 1 662 ? -27.592 12.349 -10.304 1.00 79.44 662 ASP A N 1
ATOM 5251 C CA . ASP A 1 662 ? -27.929 13.747 -10.607 1.00 79.44 662 ASP A CA 1
ATOM 5252 C C . ASP A 1 662 ? -27.539 14.642 -9.418 1.00 79.44 662 ASP A C 1
ATOM 5254 O O . ASP A 1 662 ? -27.989 14.390 -8.304 1.00 79.44 662 ASP A O 1
ATOM 5258 N N . ASP A 1 663 ? -26.690 15.659 -9.620 1.00 75.19 663 ASP A N 1
ATOM 5259 C CA . ASP A 1 663 ? -26.293 16.644 -8.592 1.00 75.19 663 ASP A CA 1
ATOM 5260 C C . ASP A 1 663 ? -25.968 16.037 -7.196 1.00 75.19 663 ASP A C 1
ATOM 5262 O O . ASP A 1 663 ? -26.408 16.550 -6.165 1.00 75.19 663 ASP A O 1
ATOM 5266 N N . ASN A 1 664 ? -25.176 14.949 -7.147 1.00 74.31 664 ASN A N 1
ATOM 5267 C CA . ASN A 1 664 ? -24.786 14.201 -5.928 1.00 74.31 664 ASN A CA 1
ATOM 5268 C C . ASN A 1 664 ? -25.898 13.357 -5.266 1.00 74.31 664 ASN A C 1
ATOM 5270 O O . ASN A 1 664 ? -25.707 12.763 -4.200 1.00 74.31 664 ASN A O 1
ATOM 5274 N N . GLU A 1 665 ? -27.055 13.251 -5.909 1.00 80.25 665 GLU A N 1
ATOM 5275 C CA . GLU A 1 665 ? -28.117 12.324 -5.551 1.00 80.25 665 GLU A CA 1
ATOM 5276 C C . GLU A 1 665 ? -28.126 11.114 -6.491 1.00 80.25 665 GLU A C 1
ATOM 5278 O O . GLU A 1 665 ? -27.853 11.218 -7.682 1.00 80.25 665 GLU A O 1
ATOM 5283 N N . ALA A 1 666 ? -28.470 9.944 -5.960 1.00 87.00 666 ALA A N 1
ATOM 5284 C CA . ALA A 1 666 ? -28.606 8.721 -6.738 1.00 87.00 666 ALA A CA 1
ATOM 5285 C C . ALA A 1 666 ? -29.785 7.864 -6.261 1.00 87.00 666 ALA A C 1
ATOM 5287 O O . ALA A 1 666 ? -30.444 8.117 -5.245 1.00 87.00 666 ALA A O 1
ATOM 5288 N N . THR A 1 667 ? -30.057 6.805 -7.013 1.00 89.69 667 THR A N 1
ATOM 5289 C CA . THR A 1 667 ? -30.938 5.703 -6.638 1.00 89.69 667 THR A CA 1
ATOM 5290 C C . THR A 1 667 ? -30.097 4.521 -6.171 1.00 89.69 667 THR A C 1
ATOM 5292 O O . THR A 1 667 ? -29.314 3.980 -6.942 1.00 89.69 667 THR A O 1
ATOM 5295 N N . LEU A 1 668 ? -30.317 4.065 -4.936 1.00 89.38 668 LEU A N 1
ATOM 5296 C CA . LEU A 1 668 ? -29.767 2.801 -4.449 1.00 89.38 668 LEU A CA 1
ATOM 5297 C C . LEU A 1 668 ? -30.595 1.632 -4.990 1.00 89.38 668 LEU A C 1
ATOM 5299 O O . LEU A 1 668 ? -31.817 1.567 -4.786 1.00 89.38 668 LEU A O 1
ATOM 5303 N N . CYS A 1 669 ? -29.917 0.675 -5.604 1.00 91.44 669 CYS A N 1
ATOM 5304 C CA . CYS A 1 669 ? -30.467 -0.573 -6.104 1.00 91.44 669 CYS A CA 1
ATOM 5305 C C . CYS A 1 669 ? -29.805 -1.774 -5.423 1.00 91.44 669 CYS A C 1
ATOM 5307 O O . CYS A 1 669 ? -28.690 -1.688 -4.922 1.00 91.44 669 CYS A O 1
ATOM 5309 N N . ALA A 1 670 ? -30.510 -2.903 -5.414 1.00 91.19 670 ALA A N 1
ATOM 5310 C CA . ALA A 1 670 ? -29.972 -4.195 -5.009 1.00 91.19 670 ALA A CA 1
ATOM 5311 C C . ALA A 1 670 ? -30.135 -5.195 -6.158 1.00 91.19 670 ALA A C 1
ATOM 5313 O O . ALA A 1 670 ? -31.249 -5.372 -6.661 1.00 91.19 670 ALA A O 1
ATOM 5314 N N . PHE A 1 671 ? -29.046 -5.848 -6.546 1.00 93.25 671 PHE A N 1
ATOM 5315 C CA . PHE A 1 671 ? -28.991 -6.879 -7.573 1.00 93.25 671 PHE A CA 1
ATOM 5316 C C . PHE A 1 671 ? -28.816 -8.259 -6.934 1.00 93.25 671 PHE A C 1
ATOM 5318 O O . PHE A 1 671 ? -27.858 -8.502 -6.205 1.00 93.25 671 PHE A O 1
ATOM 5325 N N . ASP A 1 672 ? -29.741 -9.179 -7.207 1.00 91.19 672 ASP A N 1
ATOM 5326 C CA . ASP A 1 672 ? -29.746 -10.534 -6.626 1.00 91.19 672 ASP A CA 1
ATOM 5327 C C . ASP A 1 672 ? -29.027 -11.590 -7.493 1.00 91.19 672 ASP A C 1
ATOM 5329 O O . ASP A 1 672 ? -29.174 -12.797 -7.280 1.00 91.19 672 ASP A O 1
ATOM 5333 N N . GLY A 1 673 ? -28.292 -11.141 -8.514 1.00 90.06 673 GLY A N 1
ATOM 5334 C CA . GLY A 1 673 ? -27.688 -11.995 -9.536 1.00 90.06 673 GLY A CA 1
ATOM 5335 C C . GLY A 1 673 ? -28.599 -12.279 -10.736 1.00 90.06 673 GLY A C 1
ATOM 5336 O O . GLY A 1 673 ? -28.158 -12.920 -11.691 1.00 90.06 673 GLY A O 1
ATOM 5337 N N . LYS A 1 674 ? -29.861 -11.835 -10.727 1.00 90.56 674 LYS A N 1
ATOM 5338 C CA . LYS A 1 674 ? -30.798 -11.992 -11.854 1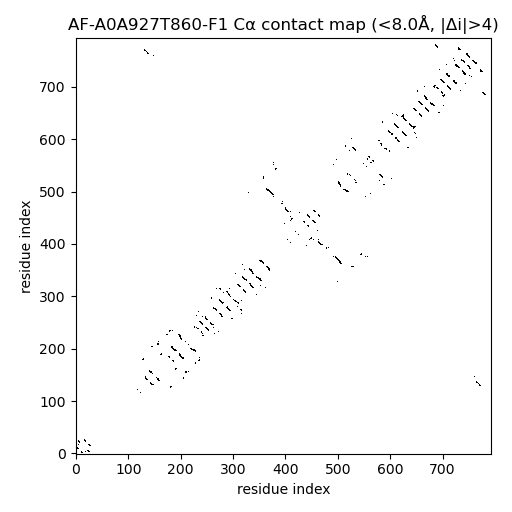.00 90.56 674 LYS A CA 1
ATOM 5339 C C . LYS A 1 674 ? -31.486 -10.695 -12.227 1.00 90.56 674 LYS A C 1
ATOM 5341 O O . LYS A 1 674 ? -31.605 -10.397 -13.413 1.00 90.56 674 LYS A O 1
ATOM 5346 N N . GLU A 1 675 ? -31.985 -9.966 -11.238 1.00 92.31 675 GLU A N 1
ATOM 5347 C CA . GLU A 1 675 ? -32.694 -8.716 -11.449 1.00 92.31 675 GLU A CA 1
ATOM 5348 C C . GLU A 1 675 ? -32.308 -7.658 -10.423 1.00 92.31 675 GLU A C 1
ATOM 5350 O O . GLU A 1 675 ? -31.945 -7.944 -9.280 1.00 92.31 675 GLU A O 1
ATOM 5355 N N . SER A 1 676 ? -32.409 -6.411 -10.865 1.00 93.31 676 SER A N 1
ATOM 5356 C CA . SER A 1 676 ? -32.166 -5.236 -10.047 1.00 93.31 676 SER A CA 1
ATOM 5357 C C . SER A 1 676 ? -33.465 -4.688 -9.479 1.00 93.31 676 SER A C 1
ATOM 5359 O O . SER A 1 676 ? -34.460 -4.511 -10.189 1.00 93.31 676 SER A O 1
ATOM 5361 N N . LYS A 1 677 ? -33.454 -4.360 -8.187 1.00 92.50 677 LYS A N 1
ATOM 5362 C CA . LYS A 1 677 ? -34.585 -3.745 -7.494 1.00 92.50 677 LYS A CA 1
ATOM 5363 C C . LYS A 1 677 ? -34.179 -2.424 -6.850 1.00 92.50 677 LYS A C 1
ATOM 5365 O O . LYS A 1 677 ? -33.284 -2.388 -6.014 1.00 92.50 677 LYS A O 1
ATOM 5370 N N . LYS A 1 678 ? -34.921 -1.357 -7.162 1.00 92.56 678 LYS A N 1
ATOM 5371 C CA . LYS A 1 678 ? -34.771 -0.040 -6.520 1.00 92.56 678 LYS A CA 1
ATOM 5372 C C . LYS A 1 678 ? -35.154 -0.115 -5.035 1.00 92.56 678 LYS A C 1
ATOM 5374 O O . LYS A 1 678 ? -36.248 -0.588 -4.710 1.00 92.56 678 LYS A O 1
ATOM 5379 N N . ILE A 1 679 ? -34.274 0.374 -4.163 1.00 89.62 679 ILE A N 1
ATOM 5380 C CA . ILE A 1 679 ? -34.438 0.412 -2.702 1.00 89.62 679 ILE A CA 1
ATOM 5381 C C . ILE A 1 679 ? -34.754 1.832 -2.235 1.00 89.62 679 ILE A C 1
ATOM 5383 O O . ILE A 1 679 ? -35.774 2.054 -1.583 1.00 89.62 679 ILE A O 1
ATOM 5387 N N . ALA A 1 680 ? -33.914 2.798 -2.600 1.00 89.00 680 ALA A N 1
ATOM 5388 C CA . ALA A 1 680 ? -34.050 4.192 -2.191 1.00 89.00 680 ALA A CA 1
ATOM 5389 C C . ALA A 1 680 ? -33.758 5.122 -3.369 1.00 89.00 680 ALA A C 1
ATOM 5391 O O . ALA A 1 680 ? -32.987 4.774 -4.254 1.00 89.00 680 ALA A O 1
ATOM 5392 N N . LYS A 1 681 ? -34.397 6.291 -3.384 1.00 89.12 681 LYS A N 1
ATOM 5393 C CA . LYS A 1 681 ? -34.189 7.342 -4.386 1.00 89.12 681 LYS A CA 1
ATOM 5394 C C . LYS A 1 681 ? -33.771 8.633 -3.712 1.00 89.12 681 LYS A C 1
ATOM 5396 O O . LYS A 1 681 ? -34.182 8.876 -2.568 1.00 89.12 681 LYS A O 1
ATOM 5401 N N . ASP A 1 682 ? -33.063 9.456 -4.471 1.00 85.25 682 ASP A N 1
ATOM 5402 C CA . ASP A 1 682 ? -32.609 10.779 -4.071 1.00 85.25 682 ASP A CA 1
ATOM 5403 C C . ASP A 1 682 ? -31.792 10.671 -2.760 1.00 85.25 682 ASP A C 1
ATOM 5405 O O . ASP A 1 682 ? -32.140 11.271 -1.732 1.00 85.25 682 ASP A O 1
ATOM 5409 N N . VAL A 1 683 ? -30.814 9.754 -2.746 1.00 85.19 683 VAL A N 1
ATOM 5410 C CA . VAL A 1 683 ? -29.874 9.523 -1.631 1.00 85.19 683 VAL A CA 1
ATOM 5411 C C . VAL A 1 683 ? -28.502 10.081 -1.992 1.00 85.19 683 VAL A C 1
ATOM 5413 O O . VAL A 1 683 ? -28.116 10.019 -3.152 1.00 85.19 683 VAL A O 1
ATOM 5416 N N . CYS A 1 684 ? -27.784 10.628 -1.012 1.00 79.69 684 CYS A N 1
ATOM 5417 C CA . CYS A 1 684 ? -26.472 11.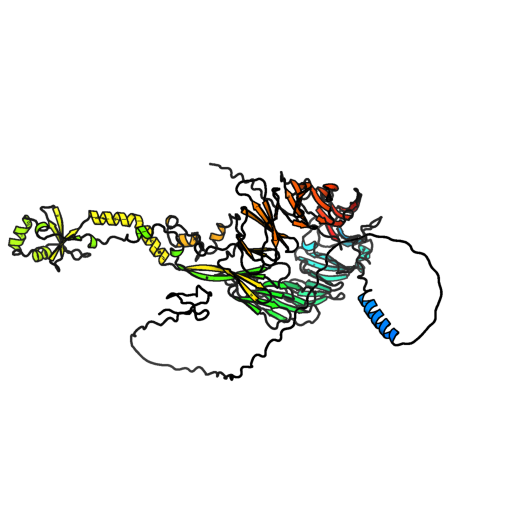238 -1.243 1.00 79.69 684 CYS A CA 1
ATOM 5418 C C . CYS A 1 684 ? -25.382 10.175 -1.451 1.00 79.69 684 CYS A C 1
ATOM 5420 O O . CYS A 1 684 ? -25.382 9.180 -0.722 1.00 79.69 684 CYS A O 1
ATOM 5422 N N . VAL A 1 685 ? -24.447 10.430 -2.375 1.00 73.25 685 VAL A N 1
ATOM 5423 C CA . VAL A 1 685 ? -23.284 9.569 -2.663 1.00 73.25 685 VAL A CA 1
ATOM 5424 C C . VAL A 1 685 ? -21.986 10.092 -2.018 1.00 73.25 685 VAL A C 1
ATOM 5426 O O . VAL A 1 685 ? -21.239 9.315 -1.430 1.00 73.25 685 VAL A O 1
ATOM 5429 N N . SER A 1 686 ? -21.717 11.406 -2.025 1.00 58.66 686 SER A N 1
ATOM 5430 C CA . SER A 1 686 ? -20.419 11.980 -1.599 1.00 58.66 686 SER A CA 1
ATOM 5431 C C . SER A 1 686 ? -20.174 12.059 -0.076 1.00 58.66 686 SER A C 1
ATOM 5433 O O . SER A 1 686 ? -19.289 12.788 0.376 1.00 58.66 686 SER A O 1
ATOM 5435 N N . GLY A 1 687 ? -20.973 11.377 0.747 1.00 53.84 687 GLY A N 1
ATOM 5436 C CA . GLY A 1 687 ? -20.884 11.441 2.216 1.00 53.84 687 GLY A CA 1
ATOM 5437 C C . GLY A 1 687 ? -21.528 10.261 2.947 1.00 53.84 687 GLY A C 1
ATOM 5438 O O . GLY A 1 687 ? -21.709 10.293 4.166 1.00 53.84 687 GLY A O 1
ATOM 5439 N N . SER A 1 688 ? -21.921 9.218 2.217 1.00 53.78 688 SER A N 1
ATOM 5440 C CA . SER A 1 688 ? -22.725 8.119 2.740 1.00 53.78 688 SER A CA 1
ATOM 5441 C C . SER A 1 688 ? -21.902 7.141 3.580 1.00 53.78 688 SER A C 1
ATOM 5443 O O . SER A 1 688 ? -21.406 6.125 3.101 1.00 53.78 688 SER A O 1
ATOM 5445 N N . ASN A 1 689 ? -21.869 7.383 4.893 1.00 56.62 689 ASN A N 1
ATOM 5446 C CA . ASN A 1 689 ? -21.813 6.275 5.843 1.00 56.62 689 ASN A CA 1
ATOM 5447 C C . ASN A 1 689 ? -23.078 5.443 5.625 1.00 56.62 689 ASN A C 1
ATOM 5449 O O . ASN A 1 689 ? -24.163 5.859 6.041 1.00 56.62 689 ASN A O 1
ATOM 5453 N N . TYR A 1 690 ? -22.967 4.302 4.956 1.00 65.19 690 TYR A N 1
ATOM 5454 C CA . TYR A 1 690 ? -24.081 3.373 4.874 1.00 65.19 690 TYR A CA 1
ATOM 5455 C C . TYR A 1 690 ? -23.873 2.240 5.859 1.00 65.19 690 TYR A C 1
ATOM 5457 O O . TYR A 1 690 ? -22.777 1.970 6.345 1.00 65.19 690 TYR A O 1
ATOM 5465 N N . TYR A 1 691 ? -24.969 1.595 6.203 1.00 67.19 691 TYR A N 1
ATOM 5466 C CA . TYR A 1 691 ? -24.904 0.357 6.943 1.00 67.19 691 TYR A CA 1
ATOM 5467 C C . TYR A 1 691 ? -26.032 -0.527 6.456 1.00 67.19 691 TYR A C 1
ATOM 5469 O O . TYR A 1 691 ? -27.193 -0.125 6.570 1.00 67.19 691 TYR A O 1
ATOM 5477 N N . ALA A 1 692 ? -25.678 -1.675 5.886 1.00 66.69 692 ALA A N 1
ATOM 5478 C CA . ALA A 1 692 ? -26.599 -2.692 5.416 1.00 66.69 692 ALA A CA 1
ATOM 5479 C C . ALA A 1 692 ? -26.485 -3.910 6.338 1.00 66.69 692 ALA A C 1
ATOM 5481 O O . ALA A 1 692 ? -25.459 -4.572 6.376 1.00 66.69 692 ALA A O 1
ATOM 5482 N N . GLU A 1 693 ? -27.519 -4.187 7.126 1.00 71.44 693 GLU A N 1
ATOM 5483 C CA . GLU A 1 693 ? -27.618 -5.471 7.828 1.00 71.44 693 GLU A CA 1
ATOM 5484 C C . GLU A 1 693 ? -29.076 -5.788 8.121 1.00 71.44 693 GLU A C 1
ATOM 5486 O O . GLU A 1 693 ? -29.886 -4.896 8.411 1.00 71.44 693 GLU A O 1
ATOM 5491 N N . ASP A 1 694 ? -29.405 -7.077 8.102 1.00 76.69 694 ASP A N 1
ATOM 5492 C CA . ASP A 1 694 ? -30.752 -7.574 8.359 1.00 76.69 694 ASP A CA 1
ATOM 5493 C C . ASP A 1 694 ? -31.784 -6.906 7.420 1.00 76.69 694 ASP A C 1
ATOM 5495 O O . ASP A 1 694 ? -32.930 -6.650 7.816 1.00 76.69 694 ASP A O 1
ATOM 5499 N N . GLY A 1 695 ? -31.374 -6.550 6.192 1.00 80.12 695 GLY A N 1
ATOM 5500 C CA . GLY A 1 695 ? -32.217 -5.875 5.199 1.00 80.12 695 GLY A CA 1
ATOM 5501 C C . GLY A 1 695 ? -32.627 -4.432 5.541 1.00 80.12 695 GLY A C 1
ATOM 5502 O O . GLY A 1 695 ? -33.652 -3.952 5.038 1.00 80.12 695 GLY A O 1
ATOM 5503 N N . HIS A 1 696 ? -31.879 -3.751 6.416 1.00 85.38 696 HIS A N 1
ATOM 5504 C CA . HIS A 1 696 ? -32.055 -2.330 6.728 1.00 85.38 696 HIS A CA 1
ATOM 5505 C C . HIS A 1 696 ? -30.835 -1.521 6.295 1.00 85.38 696 HIS A C 1
ATOM 5507 O O . HIS A 1 696 ? -29.708 -1.936 6.536 1.00 85.38 696 HIS A O 1
ATOM 5513 N N . TYR A 1 697 ? -31.084 -0.348 5.713 1.00 85.06 697 TYR A N 1
ATOM 5514 C CA . TYR A 1 697 ? -30.076 0.538 5.138 1.00 85.06 697 TYR A CA 1
ATOM 5515 C C . TYR A 1 697 ? -30.149 1.908 5.803 1.00 85.06 697 TYR A C 1
ATOM 5517 O O . TYR A 1 697 ? -31.197 2.553 5.766 1.00 85.06 697 TYR A O 1
ATOM 5525 N N . ILE A 1 698 ? -29.061 2.370 6.412 1.00 85.56 698 ILE A N 1
ATOM 5526 C CA . ILE A 1 698 ? -28.952 3.751 6.904 1.00 85.56 698 ILE A CA 1
ATOM 5527 C C . ILE A 1 698 ? -28.285 4.577 5.809 1.00 85.56 698 ILE A C 1
ATOM 5529 O O . ILE A 1 698 ? -27.164 4.266 5.447 1.00 85.56 698 ILE A O 1
ATOM 5533 N N . LEU A 1 699 ? -28.965 5.586 5.264 1.00 83.81 699 LEU A N 1
ATOM 5534 C CA . LEU A 1 699 ? -28.477 6.373 4.126 1.00 83.81 699 LEU A CA 1
ATOM 5535 C C . LEU A 1 699 ? -28.609 7.869 4.403 1.00 83.81 699 LEU A C 1
ATOM 5537 O O . LEU A 1 699 ? -29.603 8.312 4.990 1.00 83.81 699 LEU A O 1
ATOM 5541 N N . ALA A 1 700 ? -27.621 8.633 3.946 1.00 81.44 700 ALA A N 1
ATOM 5542 C CA . ALA A 1 700 ? -27.646 10.088 3.949 1.00 81.44 700 ALA A CA 1
ATOM 5543 C C . ALA A 1 700 ? -28.577 10.631 2.849 1.00 81.44 700 ALA A C 1
ATOM 5545 O O . ALA A 1 700 ? -28.699 10.063 1.761 1.00 81.44 700 ALA A O 1
ATOM 5546 N N . LYS A 1 701 ? -29.231 11.755 3.130 1.00 77.44 701 LYS A N 1
ATOM 5547 C CA . LYS A 1 701 ? -30.059 12.524 2.202 1.00 77.44 701 LYS A CA 1
ATOM 5548 C C . LYS A 1 701 ? -29.758 14.009 2.400 1.00 77.44 701 LYS A C 1
ATOM 5550 O O . LYS A 1 701 ? -29.581 14.415 3.544 1.00 77.44 701 LYS A O 1
ATOM 5555 N N . ASP A 1 702 ? -29.754 14.786 1.312 1.00 69.00 702 ASP A N 1
ATOM 5556 C CA . ASP A 1 702 ? -29.577 16.251 1.353 1.00 69.00 702 ASP A CA 1
ATOM 5557 C C . ASP A 1 702 ? -28.287 16.641 2.108 1.00 69.00 702 ASP A C 1
ATOM 5559 O O . ASP A 1 702 ? -28.308 17.248 3.179 1.00 69.00 702 ASP A O 1
ATOM 5563 N N . SER A 1 703 ? -27.148 16.146 1.609 1.00 65.50 703 SER A N 1
ATOM 5564 C CA . SER A 1 703 ? -25.843 16.322 2.252 1.00 65.50 703 SER A CA 1
ATOM 5565 C C . SER A 1 703 ? -25.255 17.694 1.931 1.00 65.50 703 SER A C 1
ATOM 5567 O O . SER A 1 703 ? -24.945 18.005 0.784 1.00 65.50 703 SER A O 1
ATOM 5569 N N . GLU A 1 704 ? -25.030 18.493 2.972 1.00 61.69 704 GLU A N 1
ATOM 5570 C CA . GLU A 1 704 ? -24.067 19.593 2.959 1.00 61.69 704 GLU A CA 1
ATOM 5571 C C . GLU A 1 704 ? -22.904 19.187 3.875 1.00 61.69 704 GLU A C 1
ATOM 5573 O O . GLU A 1 704 ? -23.142 18.939 5.058 1.00 61.69 704 GLU A O 1
ATOM 5578 N N . PHE A 1 705 ? -21.667 19.126 3.354 1.00 57.53 705 PHE A N 1
ATOM 5579 C CA . PHE A 1 705 ? -20.423 18.748 4.058 1.00 57.53 705 PHE A CA 1
ATOM 5580 C C . PHE A 1 705 ? -20.513 18.769 5.604 1.00 57.53 705 PHE A C 1
ATOM 5582 O O . PHE A 1 705 ? -20.360 19.814 6.250 1.00 57.53 705 PHE A O 1
ATOM 5589 N N . GLY A 1 706 ? -20.744 17.594 6.206 1.00 53.53 706 GLY A N 1
ATOM 5590 C CA . GLY A 1 706 ? -20.741 17.383 7.661 1.00 53.53 706 GLY A CA 1
ATOM 5591 C C . GLY A 1 706 ? -22.066 17.650 8.394 1.00 53.53 706 GLY A C 1
ATOM 5592 O O . GLY A 1 706 ? -22.057 17.777 9.627 1.00 53.53 706 GLY A O 1
ATOM 5593 N N . LYS A 1 707 ? -23.191 17.748 7.674 1.00 60.06 707 LYS A N 1
ATOM 5594 C CA . LYS A 1 707 ? -24.542 17.998 8.211 1.00 60.06 707 LYS A CA 1
ATOM 5595 C C . LYS A 1 707 ? -25.617 17.102 7.587 1.00 60.06 707 LYS A C 1
ATOM 5597 O O . LYS A 1 707 ? -26.731 17.555 7.353 1.00 60.06 707 LYS A O 1
ATOM 5602 N N . ASP A 1 708 ? -25.317 15.832 7.362 1.00 71.38 708 ASP A N 1
ATOM 5603 C CA . ASP A 1 708 ? -26.231 14.993 6.582 1.00 71.38 708 ASP A CA 1
ATOM 5604 C C . ASP A 1 708 ? -27.463 14.564 7.388 1.00 71.38 708 ASP A C 1
ATOM 5606 O O . ASP A 1 708 ? -27.378 14.203 8.573 1.00 71.38 708 ASP A O 1
ATOM 5610 N N . ASP A 1 709 ? -28.617 14.568 6.722 1.00 80.75 709 ASP A N 1
ATOM 5611 C CA . ASP A 1 709 ? -29.855 14.017 7.255 1.00 80.75 709 ASP A CA 1
ATOM 5612 C C . ASP A 1 709 ? -29.909 12.519 6.948 1.00 80.75 709 ASP A C 1
ATOM 5614 O O . ASP A 1 709 ? -29.941 12.099 5.793 1.00 80.75 709 ASP A O 1
ATOM 5618 N N . TYR A 1 710 ? -29.968 11.681 7.983 1.00 85.06 710 TYR A N 1
ATOM 5619 C CA . TYR A 1 710 ? -29.962 10.229 7.802 1.00 85.06 710 TYR A CA 1
ATOM 5620 C C . TYR A 1 710 ? -31.367 9.631 7.869 1.00 85.06 710 TYR A C 1
ATOM 5622 O O . TYR A 1 710 ? -32.212 9.987 8.705 1.00 85.06 710 TYR A O 1
ATOM 5630 N N . GLN A 1 711 ? -31.610 8.655 6.999 1.00 87.75 711 GLN A N 1
ATOM 5631 C CA . GLN A 1 711 ? -32.849 7.889 6.915 1.00 87.75 711 GLN A CA 1
ATOM 5632 C C . GLN A 1 711 ? -32.552 6.392 6.970 1.00 87.75 711 GLN A C 1
ATOM 5634 O O . GLN A 1 711 ? -31.536 5.926 6.471 1.00 87.75 711 GLN A O 1
ATOM 5639 N N . ILE A 1 712 ? -33.460 5.645 7.590 1.00 88.25 712 ILE A N 1
ATOM 5640 C CA . ILE A 1 712 ? -33.435 4.185 7.654 1.00 88.25 712 ILE A CA 1
ATOM 5641 C C . ILE A 1 712 ? -34.422 3.672 6.613 1.00 88.25 712 ILE A C 1
ATOM 5643 O O . ILE A 1 712 ? -35.612 3.981 6.696 1.00 88.25 712 ILE A O 1
ATOM 5647 N N . PHE A 1 713 ? -33.945 2.875 5.670 1.00 87.75 713 PHE A N 1
ATOM 5648 C CA . PHE A 1 713 ? -34.740 2.186 4.663 1.00 87.75 713 PHE A CA 1
ATOM 5649 C C . PHE A 1 713 ? -34.791 0.694 4.979 1.00 87.75 713 PHE A C 1
ATOM 5651 O O . PHE A 1 713 ? -33.838 0.141 5.518 1.00 87.75 713 PHE A O 1
ATOM 5658 N N . ASN A 1 714 ? -35.887 0.024 4.640 1.00 87.25 714 ASN A N 1
ATOM 5659 C CA . ASN A 1 714 ? -35.942 -1.440 4.610 1.00 87.25 714 ASN A CA 1
ATOM 5660 C C . ASN A 1 714 ? -35.849 -1.964 3.162 1.00 87.25 714 ASN A C 1
ATOM 5662 O O . ASN A 1 714 ? -35.927 -1.191 2.209 1.00 87.25 714 ASN A O 1
ATOM 5666 N N . GLU A 1 715 ? -35.795 -3.284 2.969 1.00 81.62 715 GLU A N 1
ATOM 5667 C CA . GLU A 1 715 ? -35.773 -3.920 1.632 1.00 81.62 715 GLU A CA 1
ATOM 5668 C C . GLU A 1 715 ? -36.967 -3.587 0.707 1.00 81.62 715 GLU A C 1
ATOM 5670 O O . GLU A 1 715 ? -36.965 -3.909 -0.490 1.00 81.62 715 GLU A O 1
ATOM 5675 N N . LYS A 1 716 ? -38.050 -3.017 1.246 1.00 85.88 716 LYS A N 1
ATOM 5676 C CA . LYS A 1 716 ? -39.215 -2.569 0.465 1.00 85.88 716 LYS A CA 1
ATOM 5677 C C . LYS A 1 716 ? -39.110 -1.104 0.044 1.00 85.88 716 LYS A C 1
ATOM 5679 O O . LYS A 1 716 ? -39.967 -0.658 -0.715 1.00 85.88 716 LYS A O 1
ATOM 5684 N N . GLY A 1 717 ? -38.096 -0.387 0.522 1.00 84.62 717 GLY A N 1
ATOM 5685 C CA . GLY A 1 717 ? -37.949 1.054 0.362 1.00 84.62 717 GLY A CA 1
ATOM 5686 C C . GLY A 1 717 ? -38.824 1.869 1.315 1.00 84.62 717 GLY A C 1
ATOM 5687 O O . GLY A 1 717 ? -38.950 3.083 1.140 1.00 84.62 717 GLY A O 1
ATOM 5688 N N . ASP A 1 718 ? -39.441 1.240 2.326 1.00 88.19 718 ASP A N 1
ATOM 5689 C CA . ASP A 1 718 ? -40.121 2.000 3.373 1.00 88.19 718 ASP A CA 1
ATOM 5690 C C . ASP A 1 718 ? -39.060 2.736 4.189 1.00 88.19 718 ASP A C 1
ATOM 5692 O O . ASP A 1 718 ? -38.097 2.125 4.658 1.00 88.19 718 ASP A O 1
ATOM 5696 N N . LYS A 1 719 ? -39.255 4.043 4.372 1.00 88.12 719 LYS A N 1
ATOM 5697 C CA . LYS A 1 719 ? -38.284 4.911 5.034 1.00 88.12 719 LYS A CA 1
ATOM 5698 C C . LYS A 1 719 ? -38.789 5.450 6.362 1.00 88.12 719 LYS A C 1
ATOM 5700 O O . LYS A 1 719 ? -39.949 5.845 6.481 1.00 88.12 719 LYS A O 1
ATOM 5705 N N . THR A 1 720 ? -37.885 5.537 7.329 1.00 89.12 720 THR A N 1
ATOM 5706 C CA . THR A 1 720 ? -38.080 6.221 8.609 1.00 89.12 720 THR A CA 1
ATOM 5707 C C . THR A 1 720 ? -36.936 7.203 8.817 1.00 89.12 720 THR A C 1
ATOM 5709 O O . THR A 1 720 ? -35.784 6.890 8.535 1.00 89.12 720 THR A O 1
ATOM 5712 N N . LYS A 1 721 ? -37.233 8.407 9.300 1.00 87.62 721 LYS A N 1
ATOM 5713 C CA . LYS A 1 721 ? -36.198 9.400 9.598 1.00 87.62 721 LYS A CA 1
ATOM 5714 C C . LYS A 1 721 ? -35.397 8.953 10.827 1.00 87.62 721 LYS A C 1
ATOM 5716 O O . LYS A 1 721 ? -35.998 8.626 11.847 1.00 87.62 721 LYS A O 1
ATOM 5721 N N . LEU A 1 722 ? -34.064 8.943 10.737 1.00 87.50 722 LEU A N 1
ATOM 5722 C CA . LEU A 1 722 ? -33.205 8.701 11.898 1.00 87.50 722 LEU A CA 1
ATOM 5723 C C . LEU A 1 722 ? -33.046 9.998 12.687 1.00 87.50 722 LEU A C 1
ATOM 5725 O O . LEU A 1 722 ? -33.546 10.118 13.801 1.00 87.50 722 LEU A O 1
ATOM 5729 N N . ALA A 1 723 ? -32.346 10.965 12.105 1.00 84.81 723 ALA A N 1
ATOM 5730 C CA . ALA A 1 723 ? -32.102 12.279 12.674 1.00 84.81 723 ALA A CA 1
ATOM 5731 C C . ALA A 1 723 ? -31.492 13.186 11.607 1.00 84.81 723 ALA A C 1
ATOM 5733 O O . ALA A 1 723 ? -31.022 12.719 10.573 1.00 84.81 723 ALA A O 1
ATOM 5734 N N . ASP A 1 724 ? -31.490 14.475 11.912 1.00 83.94 724 ASP A N 1
ATOM 5735 C CA . ASP A 1 724 ? -30.854 15.482 11.076 1.00 83.94 724 ASP A CA 1
ATOM 5736 C C . ASP A 1 724 ? -29.464 15.818 11.618 1.00 83.94 724 ASP A C 1
ATOM 5738 O O . ASP A 1 724 ? -29.274 15.834 12.845 1.00 83.94 724 ASP A O 1
ATOM 5742 N N . GLU A 1 725 ? -28.542 16.146 10.716 1.00 81.50 725 GLU A N 1
ATOM 5743 C CA . GLU A 1 725 ? -27.121 16.392 10.984 1.00 81.50 725 GLU A CA 1
ATOM 5744 C C . GLU A 1 725 ? -26.498 15.292 11.871 1.00 81.50 725 GLU A C 1
ATOM 5746 O O . GLU A 1 725 ? -26.197 15.532 13.041 1.00 81.50 725 GLU A O 1
ATOM 5751 N N . VAL A 1 726 ? -26.333 14.060 11.386 1.00 82.50 726 VAL A N 1
ATOM 5752 C CA . VAL A 1 726 ? -25.649 12.995 12.157 1.00 82.50 726 VAL A CA 1
ATOM 5753 C C . VAL A 1 726 ? -24.157 12.984 11.828 1.00 82.50 726 VAL A C 1
ATOM 5755 O O . VAL A 1 726 ? -23.779 12.974 10.667 1.00 82.50 726 VAL A O 1
ATOM 5758 N N . LYS A 1 727 ? -23.302 12.977 12.859 1.00 79.81 727 LYS A N 1
ATOM 5759 C CA . LYS A 1 727 ? -21.835 12.992 12.709 1.00 79.81 727 LYS A CA 1
ATOM 5760 C C . LYS A 1 727 ? -21.185 11.610 12.714 1.00 79.81 727 LYS A C 1
ATOM 5762 O O . LYS A 1 727 ? -20.138 11.431 12.116 1.00 79.81 727 LYS A O 1
ATOM 5767 N N . ASP A 1 728 ? -21.740 10.689 13.495 1.00 81.12 728 ASP A N 1
ATOM 5768 C CA . ASP A 1 728 ? -21.194 9.350 13.757 1.00 81.12 728 ASP A CA 1
ATOM 5769 C C . ASP A 1 728 ? -22.344 8.487 14.311 1.00 81.12 728 ASP A C 1
ATOM 5771 O O . ASP A 1 728 ? -23.175 9.003 15.076 1.00 81.12 728 ASP A O 1
ATOM 5775 N N . PHE A 1 729 ? -22.420 7.203 13.947 1.00 86.69 729 PHE A N 1
ATOM 5776 C CA . PHE A 1 729 ? -23.379 6.257 14.516 1.00 86.69 729 PHE A CA 1
ATOM 5777 C C . PHE A 1 729 ? -22.826 4.830 14.682 1.00 86.69 729 PHE A C 1
ATOM 5779 O O . PHE A 1 729 ? -21.936 4.380 13.978 1.00 86.69 729 PHE A O 1
ATOM 5786 N N . THR A 1 730 ? -23.393 4.087 15.633 1.00 86.62 730 THR A N 1
ATOM 5787 C CA . THR A 1 730 ? -23.178 2.649 15.840 1.00 86.62 730 THR A CA 1
ATOM 5788 C C . THR A 1 730 ? -24.516 1.932 15.722 1.00 86.62 730 THR A C 1
ATOM 5790 O O . THR A 1 730 ? -25.474 2.255 16.444 1.00 86.62 730 THR A O 1
ATOM 5793 N N . TYR A 1 731 ? -24.572 0.922 14.857 1.00 85.38 731 TYR A N 1
ATOM 5794 C CA . TYR A 1 731 ? -25.763 0.111 14.640 1.00 85.38 731 TYR A CA 1
ATOM 5795 C C . TYR A 1 731 ? -25.792 -1.107 15.568 1.00 85.38 731 TYR A C 1
ATOM 5797 O O . TYR A 1 731 ? -24.842 -1.882 15.642 1.00 85.38 731 TYR A O 1
ATOM 5805 N N . TYR A 1 732 ? -26.905 -1.303 16.276 1.00 84.19 732 TYR A N 1
ATOM 5806 C CA . TYR A 1 732 ? -27.177 -2.523 17.049 1.00 84.19 732 TYR A CA 1
ATOM 5807 C C . TYR A 1 732 ? -28.414 -3.281 16.546 1.00 84.19 732 TYR A C 1
ATOM 5809 O O . TYR A 1 732 ? -28.852 -4.227 17.204 1.00 84.19 732 TYR A O 1
ATOM 5817 N N . GLY A 1 733 ? -29.053 -2.797 15.484 1.00 83.06 733 GLY A N 1
ATOM 5818 C CA . GLY A 1 733 ? -30.337 -3.283 14.999 1.00 83.06 733 GLY A CA 1
ATOM 5819 C C . GLY A 1 733 ? -31.271 -2.147 14.568 1.00 83.06 733 GLY A C 1
ATOM 5820 O O . GLY A 1 733 ? -31.069 -0.986 14.943 1.00 83.06 733 GLY A O 1
ATOM 5821 N N . PRO A 1 734 ? -32.374 -2.479 13.876 1.00 80.75 734 PRO A N 1
ATOM 5822 C CA . PRO A 1 734 ? -33.225 -1.503 13.189 1.00 80.75 734 PRO A CA 1
ATOM 5823 C C . PRO A 1 734 ? -33.930 -0.523 14.132 1.00 80.75 734 PRO A C 1
ATOM 5825 O O . PRO A 1 734 ? -34.298 0.576 13.743 1.00 80.75 734 PRO A O 1
ATOM 5828 N N . ASN A 1 735 ? -34.082 -0.902 15.403 1.00 86.56 735 ASN A N 1
ATOM 5829 C CA . ASN A 1 735 ? -34.687 -0.084 16.455 1.00 86.56 735 ASN A CA 1
ATOM 5830 C C . ASN A 1 735 ? -33.681 0.249 17.565 1.00 86.56 735 ASN A C 1
ATOM 5832 O O . ASN A 1 735 ? -34.065 0.416 18.723 1.00 86.56 735 ASN A O 1
ATOM 5836 N N . LYS A 1 736 ? -32.379 0.236 17.263 1.00 88.69 736 LYS A N 1
ATOM 5837 C CA . LYS A 1 736 ? -31.332 0.518 18.245 1.00 88.69 736 LYS A CA 1
ATOM 5838 C C . LYS A 1 736 ? -30.091 1.081 17.555 1.00 88.69 736 LYS A C 1
ATOM 5840 O O . LYS A 1 736 ? -29.147 0.352 17.267 1.00 88.69 736 LYS A O 1
ATOM 5845 N N . ILE A 1 737 ? -30.084 2.395 17.350 1.00 90.06 737 ILE A N 1
ATOM 5846 C CA . ILE A 1 737 ? -28.966 3.110 16.717 1.00 90.06 737 ILE A CA 1
ATOM 5847 C C . ILE A 1 737 ? -28.472 4.178 17.686 1.00 90.06 737 ILE A C 1
ATOM 5849 O O . ILE A 1 737 ? -29.238 5.041 18.120 1.00 90.06 737 ILE A O 1
ATOM 5853 N N . LEU A 1 738 ? -27.207 4.084 18.083 1.00 90.81 738 LEU A N 1
ATOM 5854 C CA . LEU A 1 738 ? -26.539 5.098 18.895 1.00 90.81 738 LEU A CA 1
ATOM 5855 C C . LEU A 1 738 ? -25.886 6.092 17.941 1.00 90.81 738 LEU A C 1
ATOM 5857 O O . LEU A 1 738 ? -25.191 5.653 17.040 1.00 90.81 738 LEU A O 1
ATOM 5861 N N . PHE A 1 739 ? -26.088 7.394 18.115 1.00 89.62 739 PHE A N 1
ATOM 5862 C CA . PHE A 1 739 ? -25.525 8.379 17.193 1.00 89.62 739 PHE A CA 1
ATOM 5863 C C . PHE A 1 739 ? -25.183 9.701 17.873 1.00 89.62 739 PHE A C 1
ATOM 5865 O O . PHE A 1 739 ? -25.760 10.059 18.906 1.00 89.62 739 PHE A O 1
ATOM 5872 N N . LEU A 1 740 ? -24.249 10.437 17.276 1.00 88.12 740 LEU A N 1
ATOM 5873 C CA . LEU A 1 740 ? -23.864 11.783 17.677 1.00 88.12 740 LEU A CA 1
ATOM 5874 C C . LEU A 1 740 ? -24.512 12.810 16.740 1.00 88.12 740 LEU A C 1
ATOM 5876 O O . LEU A 1 740 ? -24.258 12.812 15.541 1.00 88.12 740 LEU A O 1
ATOM 5880 N N . SER A 1 741 ? -25.340 13.701 17.284 1.00 85.56 741 SER A N 1
ATOM 5881 C CA . SER A 1 741 ? -26.005 14.766 16.526 1.00 85.56 741 SER A CA 1
ATOM 5882 C C . SER A 1 741 ? -25.148 16.033 16.434 1.00 85.56 741 SER A C 1
ATOM 5884 O O . SER A 1 741 ? -24.595 16.507 17.434 1.00 85.56 741 SER A O 1
ATOM 5886 N N . GLY A 1 742 ? -25.098 16.596 15.230 1.00 73.56 742 GLY A N 1
ATOM 5887 C CA . GLY A 1 742 ? -24.462 17.844 14.821 1.00 73.56 742 GLY A CA 1
ATOM 5888 C C . GLY A 1 742 ? -25.328 19.096 14.977 1.00 73.56 742 GLY A C 1
ATOM 5889 O O . GLY A 1 742 ? -24.762 20.165 15.204 1.00 73.56 742 GLY A O 1
ATOM 5890 N N . LYS A 1 743 ? -26.668 18.963 15.043 1.00 67.62 743 LYS A N 1
ATOM 5891 C CA . LYS A 1 743 ? -27.616 20.085 15.279 1.00 67.62 743 LYS A CA 1
ATOM 5892 C C . LYS A 1 743 ? -27.359 20.872 16.553 1.00 67.62 743 LYS A C 1
ATOM 5894 O O . LYS A 1 743 ? -27.814 22.001 16.748 1.00 67.62 743 LYS A O 1
ATOM 5899 N N . SER A 1 744 ? -26.690 20.227 17.487 1.00 61.94 744 SER A N 1
ATOM 5900 C CA . SER A 1 744 ? -26.286 20.786 18.758 1.00 61.94 744 SER A CA 1
ATOM 5901 C C . SER A 1 744 ? -24.783 20.592 18.892 1.00 61.94 744 SER A C 1
ATOM 5903 O O . SER A 1 744 ? -24.186 19.787 18.186 1.00 61.94 744 SER A O 1
ATOM 5905 N N . LYS A 1 745 ? -24.143 21.323 19.808 1.00 69.81 745 LYS A N 1
ATOM 5906 C CA . LYS A 1 745 ? -22.725 21.122 20.136 1.00 69.81 745 LYS A CA 1
ATOM 5907 C C . LYS A 1 745 ? -22.518 19.732 20.781 1.00 69.81 745 LYS A C 1
ATOM 5909 O O . LYS A 1 745 ? -22.284 19.688 21.982 1.00 69.81 745 LYS A O 1
ATOM 5914 N N . GLY A 1 746 ? -22.683 18.634 20.034 1.00 81.12 746 GLY A N 1
ATOM 5915 C CA . GLY A 1 746 ? -22.461 17.240 20.423 1.00 81.12 746 GLY A CA 1
ATOM 5916 C C . GLY A 1 746 ? -23.551 16.604 21.294 1.00 81.12 746 GLY A C 1
ATOM 5917 O O . GLY A 1 746 ? -23.351 16.441 22.495 1.00 81.12 746 GLY A O 1
ATOM 5918 N N . GLU A 1 747 ? -24.711 16.232 20.753 1.00 91.50 747 GLU A N 1
ATOM 5919 C CA . GLU A 1 747 ? -25.708 15.441 21.506 1.00 91.50 747 GLU A CA 1
ATOM 5920 C C . GLU A 1 747 ? -25.571 13.950 21.204 1.00 91.50 747 GLU A C 1
ATOM 5922 O O . GLU A 1 747 ? -25.698 13.543 20.056 1.00 91.50 747 GLU A O 1
ATOM 5927 N N . LEU A 1 748 ? -25.341 13.130 22.235 1.00 92.50 748 LEU A N 1
ATOM 5928 C CA . LEU A 1 748 ? -25.321 11.673 22.091 1.00 92.50 748 LEU A CA 1
ATOM 5929 C C . LEU A 1 748 ? -26.739 11.137 22.280 1.00 92.50 748 LEU A C 1
ATOM 5931 O O . LEU A 1 748 ? -27.333 11.306 23.350 1.00 92.50 748 LEU A O 1
ATOM 5935 N N . CYS A 1 749 ? -27.265 10.470 21.264 1.00 92.31 749 CYS A N 1
ATOM 5936 C CA . CYS A 1 749 ? -28.656 10.055 21.169 1.00 92.31 749 CYS A CA 1
ATOM 5937 C C . CYS A 1 749 ? -28.774 8.551 20.906 1.00 92.31 749 CYS A C 1
ATOM 5939 O O . CYS A 1 749 ? -27.908 7.942 20.288 1.00 92.31 749 CYS A O 1
ATOM 5941 N N . LEU A 1 750 ? -29.861 7.947 21.388 1.00 92.06 750 LEU A N 1
ATOM 5942 C CA . LEU A 1 750 ? -30.234 6.567 21.091 1.00 92.06 750 LEU A CA 1
ATOM 5943 C C . LEU A 1 750 ? -31.600 6.549 20.405 1.00 92.06 750 LEU A C 1
ATOM 5945 O O . LEU A 1 750 ? -32.602 6.893 21.035 1.00 92.06 750 LEU A O 1
ATOM 5949 N N . TYR A 1 751 ? -31.627 6.107 19.155 1.00 91.38 751 TYR A N 1
ATOM 5950 C CA . TYR A 1 751 ? -32.836 5.787 18.405 1.00 91.38 751 TYR A CA 1
ATOM 5951 C C . TYR A 1 751 ? -33.401 4.433 18.849 1.00 91.38 751 TYR A C 1
ATOM 5953 O O . TYR A 1 751 ? -32.647 3.466 18.989 1.00 91.38 751 TYR A O 1
ATOM 5961 N N . LYS A 1 752 ? -34.717 4.367 19.081 1.00 88.50 752 LYS A N 1
ATOM 5962 C CA . LYS A 1 752 ? -35.439 3.191 19.596 1.00 88.50 752 LYS A CA 1
ATOM 5963 C C . LYS A 1 752 ? -36.574 2.685 18.691 1.00 88.50 752 LYS A C 1
ATOM 5965 O O . LYS A 1 752 ? -37.340 1.824 19.125 1.00 88.50 752 LYS A O 1
ATOM 5970 N N . GLY A 1 753 ? -36.665 3.181 17.456 1.00 86.12 753 GLY A N 1
ATOM 5971 C CA . GLY A 1 753 ? -37.769 2.893 16.529 1.00 86.12 753 GLY A CA 1
ATOM 5972 C C . GLY A 1 753 ? -38.913 3.911 16.615 1.00 86.12 753 GLY A C 1
ATOM 5973 O O . GLY A 1 753 ? -39.053 4.593 17.625 1.00 86.12 753 GLY A O 1
ATOM 5974 N N . GLU A 1 754 ? -39.730 4.004 15.558 1.00 78.56 754 GLU A N 1
ATOM 5975 C CA . GLU A 1 754 ? -40.972 4.813 15.498 1.00 78.56 754 GLU A CA 1
ATOM 5976 C C . GLU A 1 754 ? -40.816 6.266 16.010 1.00 78.56 754 GLU A C 1
ATOM 5978 O O . GLU A 1 754 ? -41.624 6.751 16.802 1.00 78.56 754 GLU A O 1
ATOM 5983 N N . ASP A 1 755 ? -39.751 6.954 15.584 1.00 75.06 755 ASP A N 1
ATOM 5984 C CA . ASP A 1 755 ? -39.380 8.318 16.003 1.00 75.06 755 ASP A CA 1
ATOM 5985 C C . ASP A 1 755 ? -39.046 8.489 17.512 1.00 75.06 755 ASP A C 1
ATOM 5987 O O . ASP A 1 755 ? -38.898 9.615 17.999 1.00 75.06 755 ASP A O 1
ATOM 5991 N N . ASP A 1 756 ? -38.876 7.401 18.281 1.00 87.56 756 ASP A N 1
ATOM 5992 C CA . ASP A 1 756 ? -38.435 7.448 19.686 1.00 87.56 756 ASP A CA 1
ATOM 5993 C C . ASP A 1 756 ? -36.915 7.652 19.777 1.00 87.56 756 ASP A C 1
ATOM 5995 O O . ASP A 1 756 ? -36.122 6.707 19.719 1.00 87.56 756 ASP A O 1
ATOM 5999 N N . ILE A 1 757 ? -36.498 8.909 19.936 1.00 90.06 757 ILE A N 1
ATOM 6000 C CA . ILE A 1 757 ? -35.099 9.294 20.151 1.00 90.06 757 ILE A CA 1
ATOM 6001 C C . ILE A 1 757 ? -34.906 9.754 21.593 1.00 90.06 757 ILE A C 1
ATOM 6003 O O . ILE A 1 757 ? -35.533 10.701 22.072 1.00 90.06 757 ILE A O 1
ATOM 6007 N N . VAL A 1 758 ? -33.959 9.119 22.282 1.00 90.12 758 VAL A N 1
ATOM 6008 C CA . VAL A 1 758 ? -33.569 9.481 23.645 1.00 90.12 758 VAL A CA 1
ATOM 6009 C C . VAL A 1 758 ? -32.198 10.147 23.634 1.00 90.12 758 VAL A C 1
ATOM 6011 O O . VAL A 1 758 ? -31.188 9.477 23.430 1.00 90.12 758 VAL A O 1
ATOM 6014 N N . THR A 1 759 ? -32.137 11.444 23.946 1.00 91.31 759 THR A N 1
ATOM 6015 C CA . THR A 1 759 ? -30.864 12.123 24.240 1.00 91.31 759 THR A CA 1
ATOM 6016 C C . THR A 1 759 ? -30.272 11.567 25.537 1.00 91.31 759 THR A C 1
ATOM 6018 O O . THR A 1 759 ? -30.877 11.676 26.608 1.00 91.31 759 THR A O 1
ATOM 6021 N N . LEU A 1 760 ? -29.088 10.965 25.448 1.00 91.44 760 LEU A N 1
ATOM 6022 C CA . LEU A 1 760 ? -28.360 10.387 26.577 1.00 91.44 760 LEU A CA 1
ATOM 6023 C C . LEU A 1 760 ? -27.554 11.449 27.333 1.00 91.44 760 LEU A C 1
ATOM 6025 O O . LEU A 1 760 ? -27.576 11.461 28.564 1.00 91.44 760 LEU A O 1
ATOM 6029 N N . ASP A 1 761 ? -26.863 12.332 26.608 1.00 92.62 761 ASP A N 1
ATOM 6030 C CA . ASP A 1 761 ? -26.100 13.458 27.161 1.00 92.62 761 ASP A CA 1
ATOM 6031 C C . ASP A 1 761 ? -25.850 14.534 26.086 1.00 92.62 761 ASP A C 1
ATOM 6033 O O . ASP A 1 761 ? -26.098 14.313 24.901 1.00 92.62 761 ASP A O 1
ATOM 6037 N N . LYS A 1 762 ? -25.363 15.707 26.500 1.00 91.50 762 LYS A N 1
ATOM 6038 C CA . LYS A 1 762 ? -25.042 16.846 25.620 1.00 91.50 762 LYS A CA 1
ATOM 6039 C C . LYS A 1 762 ? -23.577 17.245 25.769 1.00 91.50 762 LYS A C 1
ATOM 6041 O O . LYS A 1 762 ? -23.013 17.041 26.839 1.00 91.50 762 LYS A O 1
ATOM 6046 N N . LYS A 1 763 ? -23.004 17.935 24.777 1.00 89.38 763 LYS A N 1
ATOM 6047 C CA . LYS A 1 763 ? -21.578 18.326 24.744 1.00 89.38 763 LYS A CA 1
ATOM 6048 C C . LYS A 1 763 ? -20.619 17.141 24.645 1.00 89.38 763 LYS A C 1
ATOM 6050 O O . LYS A 1 763 ? -19.514 17.203 25.175 1.00 89.38 763 LYS A O 1
ATOM 6055 N N . VAL A 1 764 ? -21.078 16.060 24.026 1.00 89.50 764 VAL A N 1
ATOM 6056 C CA . VAL A 1 764 ? -20.310 14.854 23.734 1.00 89.50 764 VAL A CA 1
ATOM 6057 C C . VAL A 1 764 ? -19.472 15.078 22.483 1.00 89.50 764 VAL A C 1
ATOM 6059 O O . VAL A 1 764 ? -19.959 15.614 21.496 1.00 89.50 764 VAL A O 1
ATOM 6062 N N . VAL A 1 765 ? -18.211 14.679 22.548 1.00 85.38 765 VAL A N 1
ATOM 6063 C CA . VAL A 1 765 ? -17.228 14.863 21.479 1.00 85.38 765 VAL A CA 1
ATOM 6064 C C . VAL A 1 765 ? -17.000 13.548 20.745 1.00 85.38 765 VAL A C 1
ATOM 6066 O O . VAL A 1 765 ? -17.089 13.500 19.527 1.00 85.38 765 VAL A O 1
ATOM 6069 N N . LYS A 1 766 ? -16.779 12.469 21.501 1.00 86.12 766 LYS A N 1
ATOM 6070 C CA . LYS A 1 766 ? -16.583 11.110 20.990 1.00 86.12 766 LYS A CA 1
ATOM 6071 C C . LYS A 1 766 ? -17.194 10.101 21.952 1.00 86.12 766 LYS A C 1
ATOM 6073 O O . LYS A 1 766 ? -17.354 10.387 23.144 1.00 86.12 766 LYS A O 1
ATOM 6078 N N . TYR A 1 767 ? -17.545 8.929 21.444 1.00 89.19 767 TYR A N 1
ATOM 6079 C CA . TYR A 1 767 ? -18.038 7.816 22.238 1.00 89.19 767 TYR A CA 1
ATOM 6080 C C . TYR A 1 767 ? -17.387 6.499 21.802 1.00 89.19 767 TYR A C 1
ATOM 6082 O O . TYR A 1 767 ? -16.921 6.370 20.676 1.00 89.19 767 TYR A O 1
ATOM 6090 N N . TRP A 1 768 ? -17.373 5.536 22.722 1.00 88.25 768 TRP A N 1
ATOM 6091 C CA . TRP A 1 768 ? -16.874 4.178 22.542 1.00 88.25 768 TRP A CA 1
ATOM 6092 C C . TRP A 1 768 ? -17.940 3.197 23.022 1.00 88.25 768 TRP A C 1
ATOM 6094 O O . TRP A 1 768 ? -18.368 3.201 24.188 1.00 88.25 768 TRP A O 1
ATOM 6104 N N . SER A 1 769 ? -18.361 2.326 22.121 1.00 85.38 769 SER A N 1
ATOM 6105 C CA . SER A 1 769 ? -19.327 1.256 22.345 1.00 85.38 769 SER A CA 1
ATOM 6106 C C . SER A 1 769 ? -18.616 -0.094 22.506 1.00 85.38 769 SER A C 1
ATOM 6108 O O . SER A 1 769 ? -17.544 -0.318 21.961 1.00 85.38 769 SER A O 1
ATOM 6110 N N . ARG A 1 770 ? -19.187 -1.010 23.304 1.00 75.62 770 ARG A N 1
ATOM 6111 C CA . ARG A 1 770 ? -18.667 -2.392 23.462 1.00 75.62 770 ARG A CA 1
ATOM 6112 C C . ARG A 1 770 ? -19.192 -3.393 22.441 1.00 75.62 770 ARG A C 1
ATOM 6114 O O . ARG A 1 770 ? -18.772 -4.543 22.440 1.00 75.62 770 ARG A O 1
ATOM 6121 N N . GLY A 1 771 ? -20.197 -2.994 21.691 1.00 68.00 771 GLY A N 1
ATOM 6122 C CA . GLY A 1 771 ? -20.894 -3.831 20.736 1.00 68.00 771 GLY A CA 1
ATOM 6123 C C . GLY A 1 771 ? -21.650 -2.943 19.768 1.00 68.00 771 GLY A C 1
ATOM 6124 O O . GLY A 1 771 ? -21.623 -1.717 19.916 1.00 68.00 771 GLY A O 1
ATOM 6125 N N . GLY A 1 772 ? -22.366 -3.581 18.850 1.00 64.62 772 GLY A N 1
ATOM 6126 C CA . GLY A 1 772 ? -22.836 -2.923 17.638 1.00 64.62 772 GLY A CA 1
ATOM 6127 C C . GLY A 1 772 ? -21.709 -2.843 16.613 1.00 64.62 772 GLY A C 1
ATOM 6128 O O . GLY A 1 772 ? -20.535 -2.912 16.979 1.00 64.62 772 GLY A O 1
ATOM 6129 N N . LYS A 1 773 ? -22.069 -2.761 15.339 1.00 70.56 773 LYS A N 1
ATOM 6130 C CA . LYS A 1 773 ? -21.094 -2.586 14.268 1.00 70.56 773 LYS A CA 1
ATOM 6131 C C . LYS A 1 773 ? -20.949 -1.098 13.967 1.00 70.56 773 LYS A C 1
ATOM 6133 O O . LYS A 1 773 ? -21.910 -0.327 14.093 1.00 70.56 773 LYS A O 1
ATOM 6138 N N . MET A 1 774 ? -19.720 -0.704 13.668 1.00 63.66 774 MET A N 1
ATOM 6139 C CA . MET A 1 774 ? -19.416 0.637 13.187 1.00 63.66 774 MET A CA 1
ATOM 6140 C C . MET A 1 774 ? -19.825 0.771 11.718 1.00 63.66 774 MET A C 1
ATOM 6142 O O . MET A 1 774 ? -20.131 -0.222 11.062 1.00 63.66 774 MET A O 1
ATOM 6146 N N . THR A 1 775 ? -19.884 2.009 11.245 1.00 58.91 775 THR A N 1
ATOM 6147 C CA . THR A 1 775 ? -20.212 2.356 9.861 1.00 58.91 775 THR A CA 1
ATOM 6148 C C . THR A 1 775 ? -19.247 1.707 8.873 1.00 58.91 775 THR A C 1
ATOM 6150 O O . THR A 1 775 ? -18.038 1.732 9.093 1.00 58.91 775 THR A O 1
ATOM 6153 N N . SER A 1 776 ? -19.785 1.169 7.780 1.00 50.72 776 SER A N 1
ATOM 6154 C CA . SER A 1 776 ? -19.041 0.892 6.551 1.00 50.72 776 SER A CA 1
ATOM 6155 C C . SER A 1 776 ? -19.060 2.154 5.679 1.00 50.72 776 SER A C 1
ATOM 6157 O O . SER A 1 776 ? -20.072 2.860 5.615 1.00 50.72 776 SER A O 1
ATOM 6159 N N . TYR A 1 777 ? -17.940 2.474 5.037 1.00 51.22 777 TYR A N 1
ATOM 6160 C CA . TYR A 1 777 ? -17.843 3.615 4.128 1.00 51.22 777 TYR A CA 1
ATOM 6161 C C . TYR A 1 777 ? -18.084 3.130 2.692 1.00 51.22 777 TYR A C 1
ATOM 6163 O O . TYR A 1 777 ? -17.307 2.333 2.188 1.00 51.22 777 TYR A O 1
ATOM 6171 N N . LEU A 1 778 ? -19.147 3.617 2.040 1.00 49.28 778 LEU A N 1
ATOM 6172 C CA . LEU A 1 778 ? -19.219 3.716 0.574 1.00 49.28 778 LEU A CA 1
ATOM 6173 C C . LEU A 1 778 ? -18.866 5.176 0.289 1.00 49.28 778 LEU A C 1
ATOM 6175 O O . LEU A 1 778 ? -19.750 6.037 0.277 1.00 49.28 778 LEU A O 1
ATOM 6179 N N . SER A 1 779 ? -17.575 5.492 0.206 1.00 41.81 779 SER A N 1
ATOM 6180 C CA . SER A 1 779 ? -17.129 6.833 -0.177 1.00 41.81 779 SER A CA 1
ATOM 6181 C C . SER A 1 779 ? -16.717 6.822 -1.640 1.00 41.81 779 SER A C 1
ATOM 6183 O O . SER A 1 779 ? -15.630 6.361 -1.966 1.00 41.81 779 SER A O 1
ATOM 6185 N N . GLY A 1 780 ? -17.578 7.357 -2.500 1.00 41.94 780 GLY A N 1
ATOM 6186 C CA . GLY A 1 780 ? -17.233 7.669 -3.879 1.00 41.94 780 GLY A CA 1
ATOM 6187 C C . GLY A 1 780 ? -16.839 9.135 -4.008 1.00 41.94 780 GLY A C 1
ATOM 6188 O O . GLY A 1 780 ? -17.689 10.013 -3.853 1.00 41.94 780 GLY A O 1
ATOM 6189 N N . TYR A 1 781 ? -15.572 9.424 -4.305 1.00 40.38 781 TYR A N 1
ATOM 6190 C CA . TYR A 1 781 ? -15.212 10.702 -4.922 1.00 40.38 781 TYR A CA 1
ATOM 6191 C C . TYR A 1 781 ? -15.445 10.558 -6.426 1.00 40.38 781 TYR A C 1
ATOM 6193 O O . TYR A 1 781 ? -14.518 10.275 -7.178 1.00 40.38 781 TYR A O 1
ATOM 6201 N N . MET A 1 782 ? -16.687 10.733 -6.887 1.00 39.91 782 MET A N 1
ATOM 6202 C CA . MET A 1 782 ? -16.911 10.909 -8.320 1.00 39.91 782 MET A CA 1
ATOM 6203 C C . MET A 1 782 ? -16.370 12.284 -8.723 1.00 39.91 782 MET A C 1
ATOM 6205 O O . MET A 1 782 ? -17.061 13.296 -8.604 1.00 39.91 782 MET A O 1
ATOM 6209 N N . TYR A 1 783 ? -15.133 12.319 -9.216 1.00 37.16 783 TYR A N 1
ATOM 6210 C CA . TYR A 1 783 ? -14.682 13.375 -10.115 1.00 37.16 783 TYR A CA 1
ATOM 6211 C C . TYR A 1 783 ? -15.419 13.178 -11.445 1.00 37.16 783 TYR A C 1
ATOM 6213 O O . TYR A 1 783 ? -14.899 12.581 -12.379 1.00 37.16 783 TYR A O 1
ATOM 6221 N N . ILE A 1 784 ? -16.681 13.612 -11.528 1.00 40.81 784 ILE A N 1
ATOM 6222 C CA . ILE A 1 784 ? -17.230 13.933 -12.846 1.00 40.81 784 ILE A CA 1
ATOM 6223 C C . ILE A 1 784 ? -16.522 15.225 -13.228 1.00 40.81 784 ILE A C 1
ATOM 6225 O O . ILE A 1 784 ? -16.819 16.277 -12.661 1.00 40.81 784 ILE A O 1
ATOM 6229 N N . ASP A 1 785 ? -15.540 15.123 -14.118 1.00 34.38 785 ASP A N 1
ATOM 6230 C CA . ASP A 1 785 ? -14.862 16.269 -14.706 1.00 34.38 785 ASP A CA 1
ATOM 6231 C C . ASP A 1 785 ? -15.881 17.167 -15.422 1.00 34.38 785 ASP A C 1
ATOM 6233 O O . ASP A 1 785 ? -16.127 17.057 -16.620 1.00 34.38 785 ASP A O 1
ATOM 6237 N N . ASP A 1 786 ? -16.428 18.123 -14.677 1.00 30.59 786 ASP A N 1
ATOM 6238 C CA . ASP A 1 786 ? -16.908 19.402 -15.196 1.00 30.59 786 ASP A CA 1
ATOM 6239 C C . ASP A 1 786 ? -15.716 20.362 -15.407 1.00 30.59 786 ASP A C 1
ATOM 6241 O O . ASP A 1 786 ? -15.848 21.586 -15.319 1.00 30.59 786 ASP A O 1
ATOM 6245 N N . TYR A 1 787 ? -14.524 19.832 -15.720 1.00 31.94 787 TYR A N 1
ATOM 6246 C CA . TYR A 1 787 ? -13.502 20.609 -16.412 1.00 31.94 787 TYR A CA 1
ATOM 6247 C C . TYR A 1 787 ? -13.963 20.794 -17.858 1.00 31.94 787 TYR A C 1
ATOM 6249 O O . TYR A 1 787 ? -13.526 20.128 -18.795 1.00 31.94 787 TYR A O 1
ATOM 6257 N N . ASP A 1 788 ? -14.878 21.747 -18.024 1.00 31.03 788 ASP A N 1
ATOM 6258 C CA . ASP A 1 788 ? -14.990 22.530 -19.242 1.00 31.03 788 ASP A CA 1
ATOM 6259 C C . ASP A 1 788 ? -13.596 23.145 -19.445 1.00 31.03 788 ASP A C 1
ATOM 6261 O O . ASP A 1 788 ? -13.255 24.175 -18.854 1.00 31.03 788 ASP A O 1
ATOM 6265 N N . TYR A 1 789 ? -12.726 22.451 -20.189 1.00 31.67 789 TYR A N 1
ATOM 6266 C CA . TYR A 1 789 ? -11.566 23.080 -20.797 1.00 31.67 789 TYR A CA 1
ATOM 6267 C C . TYR A 1 789 ? -12.149 24.170 -21.681 1.00 31.67 789 TYR A C 1
ATOM 6269 O O . TYR A 1 789 ? -12.557 23.924 -22.815 1.00 31.67 789 TYR A O 1
ATOM 6277 N N . GLY A 1 790 ? -12.246 25.371 -21.113 1.00 29.56 790 GLY A N 1
ATOM 6278 C CA . GLY A 1 790 ? -12.455 26.573 -21.879 1.00 29.56 790 GLY A CA 1
ATOM 6279 C C . GLY A 1 790 ? -11.392 26.572 -22.962 1.00 29.56 790 GLY A C 1
ATOM 6280 O O . GLY A 1 790 ? -10.210 26.763 -22.681 1.00 29.56 790 GLY A O 1
ATOM 6281 N N . GLU A 1 791 ? -11.821 26.303 -24.192 1.00 35.66 791 GLU A N 1
ATOM 6282 C CA . GLU A 1 791 ? -11.138 26.776 -25.382 1.00 35.66 791 GLU A CA 1
ATOM 6283 C C . GLU A 1 791 ? -11.109 28.307 -25.279 1.00 35.66 791 GLU A C 1
ATOM 6285 O O . GLU A 1 791 ? -12.003 28.994 -25.771 1.00 35.66 791 GLU A O 1
ATOM 6290 N N . ASP A 1 792 ? -10.114 28.841 -24.576 1.00 33.03 792 ASP A N 1
ATOM 6291 C CA . ASP A 1 792 ? -9.719 30.236 -24.698 1.00 33.03 792 ASP A CA 1
ATOM 6292 C C . ASP A 1 792 ? -8.531 30.306 -25.677 1.00 33.03 792 ASP A C 1
ATOM 6294 O O . ASP A 1 792 ? -7.521 29.621 -25.511 1.00 33.03 792 ASP A O 1
ATOM 6298 N N . GLU A 1 793 ? -8.748 31.109 -26.728 1.00 31.78 793 GLU A N 1
ATOM 6299 C CA . GLU A 1 793 ? -7.932 31.370 -27.933 1.00 31.78 793 GLU A CA 1
ATOM 6300 C C . GLU A 1 793 ? -6.442 31.696 -27.726 1.00 31.78 793 GLU A C 1
ATOM 6302 O O . GLU A 1 793 ? -6.095 32.435 -26.772 1.00 31.78 793 GLU A O 1
#

Radius of gyration: 42.61 Å; Cα contacts (8 Å, |Δi|>4): 1504; chains: 1; bounding box: 114×81×127 Å

Sequence (793 aa):
MKMKCKNCGAELPEGAMFCAECGTKVEVEETPVVETPAEETETPVAEETETTETPVVEEAPVVEEAPVAETPVAETPAAEETPVVSPIPAEPEKKKGHASVIIGVVAIVVLVVLGVFLGKHFFGGKKSVNENMVVYLRKNVLCVNKNITAKKPKVYEIAKISGVDDDEYPSYLYSFYYGYGTDEFYFFSKVDTEDGVGTLSRINLKKAKKDVDKNESLIQEIDTKVSLNDIRVIDKDKVLYIKGDDKLMLYNGKDSVDLAKDVEDFELNDKNTKVLLKKVSDEDDSELYDLSIMEVKAGADEEEIAKDVYPFEFEADLCIYGSDYDEDNGSYDDLYIYKDGSKEPEKVAENVNDVFFVGYKQENFFYTTVDTIKVNLYDLIDDPKAEKEKDIHEPEKKEFYVASSEEDAISDSDKDVIKKYYNNDVTKAVTDCCIKDSDTGLYRYYNSDERKTYYFNADTNEWFVYDEDAYYGAYEAYYEVAGRVELREELKAQEVETSVYQLCSYENGKAKVVADNVNAGDIYTDENIVFFSKVDPDSSVGKVSIDDIYDADDAMYQLGVGPYRGDSAYHSAENFDGAYNYYVVGGEATEIELDGTLYELHVEDEGKSLVVESLEKKEKDGYTISIYPIKGNKLGEANTIKDKGCYAIFEDGKYLYFTDYDDNEATLCAFDGKESKKIAKDVCVSGSNYYAEDGHYILAKDSEFGKDDYQIFNEKGDKTKLADEVKDFTYYGPNKILFLSGKSKGELCLYKGEDDIVTLDKKVVKYWSRGGKMTSYLSGYMYIDDYDYGEDE

Foldseek 3Di:
DFDADPPPRHTDDDPDQADPVPGHGDDDDDDDDDDDDDDDDDDDDDDDDDDDDDDDDDDDDDDDDDDDDDDDDDDDDDDDDDDDDDDDDDDDDDDDDDDDDDDDPPVVVVCVVCCVVCCVVVVPPLPDDQLQKWWFQFQQWIWIFHGVPDPFTAIATAAREAPHDSPDDDPLQVLKDDFPSFQKIWHFSYDDPVQQWGFIKIARNVPGDRYHVVNPVRIDGADTQWHSPAWDNLHNQWIWTDHHQFWIWIGRNPHIDTDDGQFRHWAEAPNNQKIKGWHAQDPVDRQFTWIWMFTSDHPTDIGTQDGRWGWPDDHNQKTKIAHDADPVLQFGQWIWMDGPPDPHIDTADGQWNAKAAAAPPRQKTKTKHKDKDKDQQLLLADEPCCVVCVPQDQDDQLVQWAWDDPVVQAEPVVCVVCCVPVVVPPLVVQVVPFDQDPPNRWTWGQHPVVRAIWTADSVVRTITGGPPVVNVVSNVVNVVCVQVVVQSVQSRVDIWIDMWMFMWMRDPNDIDTQGTQWDPVAWDHANQKIFTDHQDPSCSFPHHYSVNDRHSVRSCCSSCIHPNPPVCVVPVVVPLFAGTQWMWNDDHIDGDDDQATWDDWHAAPNNFWIWTWHDHPPDLFATKIWIWTDDRTDTHHTDIDPQRWDDWHDDPQWTWIWHPDDPQWTWIWTHNSPDIDTFEGQFGAQDFLWDDDPQKIWTFHPDDPQWTFIWITGVVNDIDTDGTRWRFWFDPDPQWIWTWHPVALTFTWTGGDPPDIDGSDHSTDDMDGPDGDTTDDSHDPPPPPPPPVPPDD

Mean predicted aligned error: 16.89 Å

Secondary structure (DSSP, 8-state):
--EE-TTT--EE-TT-SB-TTT--B----PPPP-PPPPP-------------PPPP----------PPPPPPPPPPPP--------------------------SHHHHHHHHHHHHHHHHS--------TT-EEEEETTEEEEES-TTSSS--EEEEEEPBS--TT---GGGG--EEPTTSSEEEEEEEEETTTTEEEEEEEETTT--SSGGGTGGGPEEEEEEEEEEEEEEEETTEEEEEETTTEEEEE-SS-EEEEESS-SEEEE-TTSSEEEEEEES-SS-TT-EEEEEEESSTTPPEEEEEEEEEEEEEETTEEEEE-SEETTTTEEEEEEEEETT-SSPEEEEEEEEEEEE-TT-TTSEEEEEEEEEEEEGGGGEE-TTHHHHTT--PPPGGGGEEEE-HHHHS-HHHHHHHHHHSTT-HHHHHHHHSEEPTTT--EEEEETTTTEEEEEETTTTEEEEE-HHHHHHHHHHHHTTHHHHHHHHHHHH-EEEEEEEEEEEEETTEEEEEEEEEEEEEEEEETTEEEEEEPPTTSSSPPEETTS-SSHHHHHHHHT-GGGTTTTHHHHTT--TT---EEESSSS-EE---SSEEEEEEEETTTTEEEEEEE-TT--S-PEEEEEEEETTEE---EEE-S-EEEEEEETTEEEEEEEEETTEEEEEEE-SS-EEEEEEEEESTT-EEEEETTEEEEEES--TT-PEEEEEETT--EEEEESSEEEEEESSTT-EEEEETTTTSEEEEE-STT-EEEEEESEEEEEESSSEEPEE----------------

Nearest PDB structures (foldseek):
  8bd7-assembly1_V  TM=2.197E-01  e=8.404E-08  Chlamydomonas reinhardtii
  5txe-assembly1_A  TM=2.545E-01  e=4.900E-05  Asticcacaulis excentricus CB 48
  4xfv-assembly1_A  TM=1.733E-01  e=6.449E-07  Saccharomyces cerevisiae S288C
  6rgo-assembly1_B  TM=3.051E-01  e=3.918E-03  Kluyveromyces lactis NRRL Y-1140

pLDDT: mean 77.88, std 20.49, range [24.97, 97.44]

Solvent-accessible surface area (backbone atoms only — not comparable to full-atom values): 46031 Å² total; per-residue (Å²): 126,88,48,55,39,90,85,82,60,49,81,41,64,90,86,49,57,50,35,92,89,75,68,49,73,46,89,77,85,82,79,84,83,86,84,84,87,86,88,86,80,90,86,91,82,90,82,88,81,83,87,80,84,83,82,87,80,84,90,85,79,92,77,83,90,78,84,88,80,89,79,85,87,82,88,82,82,88,86,84,87,88,89,87,84,88,85,89,86,85,86,86,86,91,88,88,87,85,91,86,88,90,86,80,73,60,65,55,54,54,48,47,49,46,45,49,48,49,47,56,71,74,59,63,67,73,70,78,59,68,53,48,26,35,40,33,29,37,63,44,31,38,31,36,30,76,35,68,81,45,99,72,59,55,74,22,35,47,44,69,35,39,71,55,60,87,87,56,84,61,75,59,76,66,66,54,44,72,19,61,84,51,54,34,36,40,38,60,48,30,43,40,75,90,79,49,23,18,27,38,25,38,33,48,62,81,76,56,41,58,47,40,87,70,20,57,90,57,48,42,80,69,48,68,45,24,34,45,80,45,65,45,74,73,36,62,44,30,37,40,31,32,38,63,82,27,29,34,31,39,33,67,68,83,55,69,40,74,69,50,66,64,31,71,47,74,31,54,21,98,82,59,52,31,33,24,38,35,18,72,61,41,95,89,40,91,66,30,24,30,34,31,38,29,52,74,50,83,85,49,68,78,43,80,74,50,66,63,26,37,73,79,46,70,38,36,53,40,35,33,31,28,38,61,71,41,81,92,78,55,23,17,53,34,31,36,40,38,48,66,89,54,95,66,65,42,79,70,50,57,33,30,50,50,77,45,68,29,48,95,52,81,75,31,35,33,35,30,33,53,46,82,44,80,42,50,49,46,80,44,43,43,56,94,55,50,83,82,47,68,86,63,54,85,69,57,75,77,79,33,51,42,82,51,50,67,80,78,43,54,26,75,77,48,52,59,49,32,44,73,78,41,74,64,36,59,68,60,45,46,68,77,72,34,56,66,40,87,90,77,65,29,28,50,42,76,14,72,79,81,72,43,63,29,35,35,34,82,90,78,75,45,32,24,32,72,40,59,70,60,44,50,54,45,39,53,62,24,64,79,41,43,70,60,54,52,40,52,53,52,20,60,72,34,73,35,57,46,76,45,26,29,37,29,38,34,49,92,91,40,74,43,83,38,44,68,38,34,38,82,89,39,65,51,61,41,48,67,35,40,34,24,25,67,45,51,85,94,44,72,43,68,57,47,44,60,88,80,43,86,46,56,66,52,42,29,45,76,51,23,32,55,97,33,55,73,67,41,65,76,71,60,72,83,56,71,78,50,55,64,42,30,36,30,36,53,89,54,63,40,77,57,90,68,92,40,40,53,74,50,73,48,60,32,65,90,69,38,26,39,38,36,32,20,38,44,98,85,55,96,76,55,24,39,33,33,38,22,41,45,58,85,56,39,74,48,80,66,53,68,48,83,72,26,25,49,77,70,43,60,51,99,84,25,37,36,28,34,23,72,74,53,99,61,24,20,28,39,32,37,29,66,88,85,54,77,42,79,35,48,68,68,29,32,43,78,74,17,56,32,43,79,56,97,58,32,37,37,39,27,27,76,68,50,98,85,40,25,27,33,32,38,29,36,79,83,37,57,71,45,73,70,49,61,15,51,73,49,59,36,43,65,52,97,46,34,35,40,33,33,28,53,83,45,79,21,30,34,32,38,38,54,40,95,80,43,67,45,76,76,49,68,39,34,78,52,72,49,66,70,47,56,49,72,67,46,77,55,76,52,85,78,78,73,77,80,72,74,75,73,88,73,134